Protein 6PNR (pdb70)

InterPro domains:
  IPR000322 Glycoside hydrolase family 31, TIM barrel domain [PF01055] (257-558)
  IPR011013 Galactose mutarotase-like domain superfamily [SSF74650] (48-203)
  IPR013780 Glycosyl hydrolase, all-beta [G3DSA:2.60.40.1180] (602-649)
  IPR017853 Glycoside hydrolase superfamily [SSF51445] (221-569)
  IPR044112 Sulfoquinovosidase YihQ-like, TIM barrel domain [cd06594] (229-548)
  IPR048395 Glycosyl hydrolase family 31, C-terminal domain [PF21365] (569-652)
  IPR052990 Sulfoquinovosidase Glycosyl Hydrolase [PTHR46959] (90-663)

CATH classification: 2.60.40.1180

Structure (mmCIF, N/CA/C/O backbone):
data_6PNR
#
_entry.id   6PNR
#
_cell.length_a   102.620
_cell.length_b   122.667
_cell.length_c   126.733
_cell.angle_alpha   90.000
_cell.angle_beta   90.000
_cell.angle_gamma   90.000
#
_symmetry.space_group_name_H-M   'P 21 21 21'
#
loop_
_entity.id
_entity.type
_entity.pdbx_description
1 polymer Alpha-glucosidase
2 non-polymer '[(3~{S},4~{R},5~{R})-4,5-bis(oxidanyl)piperidin-3-yl]methanesulfonic acid'
3 non-polymer 'SULFATE ION'
4 water water
#
loop_
_atom_site.group_PDB
_atom_site.id
_atom_site.type_symbol
_atom_site.label_atom_id
_atom_site.label_alt_id
_atom_site.label_comp_id
_atom_site.label_asym_id
_atom_site.label_entity_id
_atom_site.label_seq_id
_atom_site.pdbx_PDB_ins_code
_atom_site.Cartn_x
_atom_site.Cartn_y
_atom_site.Cartn_z
_atom_site.occupancy
_atom_site.B_iso_or_equiv
_atom_site.auth_seq_id
_atom_site.auth_comp_id
_atom_site.auth_asym_id
_atom_site.auth_atom_id
_atom_site.pdbx_PDB_model_num
ATOM 1 N N . MET A 1 1 ? 25.654 7.626 8.047 1.00 64.05 1 MET A N 1
ATOM 2 C CA . MET A 1 1 ? 24.399 7.625 7.307 1.00 62.19 1 MET A CA 1
ATOM 3 C C . MET A 1 1 ? 24.605 8.031 5.853 1.00 64.84 1 MET A C 1
ATOM 4 O O . MET A 1 1 ? 25.106 9.122 5.571 1.00 67.40 1 MET A O 1
ATOM 9 N N . GLN A 1 2 ? 24.199 7.158 4.933 1.00 62.99 2 GLN A N 1
ATOM 10 C CA . GLN A 1 2 ? 24.435 7.347 3.509 1.00 63.56 2 GLN A CA 1
ATOM 11 C C . GLN A 1 2 ? 23.134 7.669 2.783 1.00 57.94 2 GLN A C 1
ATOM 12 O O . GLN A 1 2 ? 22.077 7.107 3.092 1.00 53.94 2 GLN A O 1
ATOM 18 N N . ILE A 1 3 ? 23.227 8.581 1.819 1.00 58.55 3 ILE A N 1
ATOM 19 C CA . ILE A 1 3 ? 22.111 8.988 0.974 1.00 52.11 3 ILE A CA 1
ATOM 20 C C . ILE A 1 3 ? 22.237 8.289 -0.371 1.00 59.36 3 ILE A C 1
ATOM 21 O O . ILE A 1 3 ? 23.340 8.169 -0.922 1.00 61.96 3 ILE A O 1
ATOM 26 N N . LYS A 1 4 ? 21.113 7.809 -0.893 1.00 59.88 4 LYS A N 1
ATOM 27 C CA . LYS A 1 4 ? 20.978 7.452 -2.298 1.00 56.19 4 LYS A CA 1
ATOM 28 C C . LYS A 1 4 ? 19.865 8.306 -2.879 1.00 57.43 4 LYS A C 1
ATOM 29 O O . LYS A 1 4 ? 18.776 8.384 -2.303 1.00 54.61 4 LYS A O 1
ATOM 35 N N . VAL A 1 5 ? 20.139 8.965 -3.998 1.00 54.20 5 VAL A N 1
ATOM 36 C CA . VAL A 1 5 ? 19.144 9.853 -4.588 1.00 59.56 5 VAL A CA 1
ATOM 37 C C . VAL A 1 5 ? 19.367 9.931 -6.091 1.00 65.56 5 VAL A C 1
ATOM 38 O O . VAL A 1 5 ? 20.500 10.083 -6.557 1.00 69.21 5 VAL A O 1
ATOM 42 N N . ASN A 1 6 ? 18.276 9.798 -6.847 1.00 64.90 6 ASN A N 1
ATOM 43 C CA . ASN A 1 6 ? 18.265 10.120 -8.266 1.00 63.52 6 ASN A CA 1
ATOM 44 C C . ASN A 1 6 ? 17.116 11.091 -8.519 1.00 63.86 6 ASN A C 1
ATOM 45 O O . ASN A 1 6 ? 16.711 11.814 -7.603 1.00 64.83 6 ASN A O 1
ATOM 50 N N . ASP A 1 7 ? 16.575 11.117 -9.739 1.00 63.80 7 ASP A N 1
ATOM 51 C CA . ASP A 1 7 ? 15.525 12.077 -10.063 1.00 65.74 7 ASP A CA 1
ATOM 52 C C . ASP A 1 7 ? 14.151 11.659 -9.552 1.00 62.55 7 ASP A C 1
ATOM 53 O O . ASP A 1 7 ? 13.257 12.508 -9.446 1.00 55.30 7 ASP A O 1
ATOM 58 N N . ASN A 1 8 ? 13.961 10.380 -9.235 1.00 62.22 8 ASN A N 1
ATOM 59 C CA . ASN A 1 8 ? 12.641 9.851 -8.920 1.00 69.19 8 ASN A CA 1
ATOM 60 C C . ASN A 1 8 ? 12.595 9.144 -7.571 1.00 66.55 8 ASN A C 1
ATOM 61 O O . ASN A 1 8 ? 11.588 8.493 -7.263 1.00 68.05 8 ASN A O 1
ATOM 66 N N . GLU A 1 9 ? 13.648 9.247 -6.763 1.00 54.92 9 GLU A N 1
ATOM 67 C CA . GLU A 1 9 ? 13.709 8.475 -5.532 1.00 58.31 9 GLU A CA 1
ATOM 68 C C . GLU A 1 9 ? 14.808 8.986 -4.613 1.00 56.97 9 GLU A C 1
ATOM 69 O O . GLU A 1 9 ? 15.949 9.174 -5.042 1.00 57.38 9 GLU A O 1
ATOM 75 N N . PHE A 1 10 ? 14.465 9.221 -3.351 1.00 52.99 10 PHE A N 1
ATOM 76 C CA . PHE A 1 10 ? 15.412 9.589 -2.312 1.00 47.30 10 PHE A CA 1
ATOM 77 C C . PHE A 1 10 ? 15.441 8.486 -1.263 1.00 48.65 10 PHE A C 1
ATOM 78 O O . PHE A 1 10 ? 14.407 7.883 -0.959 1.00 49.18 10 PHE A O 1
ATOM 86 N N . GLN A 1 11 ? 16.626 8.215 -0.719 1.00 45.72 11 GLN A N 1
ATOM 87 C CA . GLN A 1 11 ? 16.783 7.174 0.286 1.00 45.62 11 GLN A CA 1
ATOM 88 C C . GLN A 1 11 ? 17.846 7.587 1.292 1.00 54.12 11 GLN A C 1
ATOM 89 O O . GLN A 1 11 ? 18.835 8.240 0.939 1.00 54.04 11 GLN A O 1
ATOM 95 N N . LEU A 1 12 ? 17.644 7.178 2.546 1.00 45.42 12 LEU A N 1
ATOM 96 C CA . LEU A 1 12 ? 18.618 7.398 3.606 1.00 42.23 12 LEU A CA 1
ATOM 97 C C . LEU A 1 12 ? 18.781 6.110 4.396 1.00 45.99 12 LEU A C 1
ATOM 98 O O . LEU A 1 12 ? 17.786 5.513 4.822 1.00 37.39 12 LEU A O 1
ATOM 103 N N . PHE A 1 13 ? 20.031 5.703 4.611 1.00 43.30 13 PHE A N 1
ATOM 104 C CA . PHE A 1 13 ? 20.355 4.468 5.310 1.00 49.74 13 PHE A CA 1
ATOM 105 C C . PHE A 1 13 ? 21.086 4.757 6.616 1.00 49.80 13 PHE A C 1
ATOM 106 O O . PHE A 1 13 ? 21.825 5.739 6.736 1.00 49.85 13 PHE A O 1
ATOM 114 N N . VAL A 1 14 ? 20.845 3.899 7.601 1.00 48.52 14 VAL A N 1
ATOM 115 C CA . VAL A 1 14 ? 21.644 3.815 8.814 1.00 47.98 14 VAL A CA 1
ATOM 116 C C . VAL A 1 14 ? 22.303 2.445 8.767 1.00 54.43 14 VAL A C 1
ATOM 117 O O . VAL A 1 14 ? 21.651 1.414 8.977 1.00 55.93 14 VAL A O 1
ATOM 121 N N . GLY A 1 15 ? 23.597 2.428 8.467 1.00 59.69 15 GLY A N 1
ATOM 122 C CA . GLY A 1 15 ? 24.264 1.187 8.145 1.00 61.59 15 GLY A CA 1
ATOM 123 C C . GLY A 1 15 ? 23.720 0.622 6.850 1.00 60.21 15 GLY A C 1
ATOM 124 O O . GLY A 1 15 ? 23.766 1.281 5.805 1.00 57.02 15 GLY A O 1
ATOM 125 N N . GLU A 1 16 ? 23.190 -0.598 6.909 1.00 57.26 16 GLU A N 1
ATOM 126 C CA . GLU A 1 16 ? 22.537 -1.215 5.764 1.00 68.14 16 GLU A CA 1
ATOM 127 C C . GLU A 1 16 ? 21.021 -1.276 5.933 1.00 62.81 16 GLU A C 1
ATOM 128 O O . GLU A 1 16 ? 20.348 -2.041 5.233 1.00 63.82 16 GLU A O 1
ATOM 134 N N . LYS A 1 17 ? 20.468 -0.479 6.844 1.00 59.73 17 LYS A N 1
ATOM 135 C CA . LYS A 1 17 ? 19.029 -0.416 7.073 1.00 57.98 17 LYS A CA 1
ATOM 136 C C . LYS A 1 17 ? 18.502 0.901 6.517 1.00 46.30 17 LYS A C 1
ATOM 137 O O . LYS A 1 17 ? 18.974 1.974 6.902 1.00 47.56 17 LYS A O 1
ATOM 143 N N . ARG A 1 18 ? 17.535 0.815 5.611 1.00 49.99 18 ARG A N 1
ATOM 144 C CA . ARG A 1 18 ? 16.918 2.000 5.029 1.00 50.24 18 ARG A CA 1
ATOM 145 C C . ARG A 1 18 ? 15.947 2.606 6.040 1.00 50.75 18 ARG A C 1
ATOM 146 O O . ARG A 1 18 ? 15.019 1.928 6.493 1.00 47.35 18 ARG A O 1
ATOM 154 N N . ILE A 1 19 ? 16.155 3.870 6.405 1.00 44.12 19 ILE A N 1
ATOM 155 C CA . ILE A 1 19 ? 15.250 4.536 7.337 1.00 41.40 19 ILE A CA 1
ATOM 156 C C . ILE A 1 19 ? 14.376 5.598 6.674 1.00 42.74 19 ILE A C 1
ATOM 157 O O . ILE A 1 19 ? 13.323 5.941 7.236 1.00 42.31 19 ILE A O 1
ATOM 162 N N . LEU A 1 20 ? 14.762 6.132 5.519 1.00 36.73 20 LEU A N 1
ATOM 163 C CA . LEU A 1 20 ? 13.936 7.093 4.800 1.00 35.44 20 LEU A CA 1
ATOM 164 C C . LEU A 1 20 ? 13.812 6.673 3.347 1.00 42.55 20 LEU A C 1
ATOM 165 O O . LEU A 1 20 ? 14.773 6.178 2.750 1.00 40.94 20 LEU A O 1
ATOM 170 N N . GLU A 1 21 ? 12.633 6.891 2.775 1.00 38.64 21 GLU A N 1
ATOM 171 C CA . GLU A 1 21 ? 12.434 6.644 1.355 1.00 44.03 21 GLU A CA 1
ATOM 172 C C . GLU A 1 21 ? 11.355 7.571 0.829 1.00 44.20 21 GLU A C 1
ATOM 173 O O . GLU A 1 21 ? 10.342 7.797 1.498 1.00 44.40 21 GLU A O 1
ATOM 179 N N . HIS A 1 22 ? 11.589 8.121 -0.359 1.00 38.95 22 HIS A N 1
ATOM 180 C CA . HIS A 1 22 ? 10.542 8.766 -1.136 1.00 43.25 22 HIS A CA 1
ATOM 181 C C . HIS A 1 22 ? 10.585 8.235 -2.557 1.00 50.72 22 HIS A C 1
ATOM 182 O O . HIS A 1 22 ? 11.562 8.459 -3.276 1.00 51.20 22 HIS A O 1
ATOM 189 N N . SER A 1 23 ? 9.527 7.539 -2.956 1.00 49.04 23 SER A N 1
ATOM 190 C CA . SER A 1 23 ? 9.280 7.194 -4.346 1.00 53.93 23 SER A CA 1
ATOM 191 C C . SER A 1 23 ? 7.810 7.455 -4.620 1.00 54.50 23 SER A C 1
ATOM 192 O O . SER A 1 23 ? 7.044 7.784 -3.710 1.00 51.04 23 SER A O 1
ATOM 195 N N . LYS A 1 24 ? 7.406 7.320 -5.886 1.00 57.99 24 LYS A N 1
ATOM 196 C CA . LYS A 1 24 ? 5.982 7.436 -6.174 1.00 56.54 24 LYS A CA 1
ATOM 197 C C . LYS A 1 24 ? 5.192 6.332 -5.482 1.00 53.83 24 LYS A C 1
ATOM 198 O O . LYS A 1 24 ? 4.055 6.561 -5.054 1.00 51.46 24 LYS A O 1
ATOM 204 N N . GLU A 1 25 ? 5.785 5.142 -5.332 1.00 56.07 25 GLU A N 1
ATOM 205 C CA . GLU A 1 25 ? 5.099 4.040 -4.661 1.00 60.18 25 GLU A CA 1
ATOM 206 C C . GLU A 1 25 ? 5.067 4.209 -3.146 1.00 59.97 25 GLU A C 1
ATOM 207 O O . GLU A 1 25 ? 4.097 3.789 -2.502 1.00 55.21 25 GLU A O 1
ATOM 213 N N . ARG A 1 26 ? 6.109 4.807 -2.562 1.00 50.14 26 ARG A N 1
ATOM 214 C CA . ARG A 1 26 ? 6.219 5.011 -1.116 1.00 50.32 26 ARG A CA 1
ATOM 215 C C . ARG A 1 26 ? 6.591 6.465 -0.854 1.00 46.60 26 ARG A C 1
ATOM 216 O O . ARG A 1 26 ? 7.770 6.787 -0.668 1.00 46.50 26 ARG A O 1
ATOM 224 N N . PRO A 1 27 ? 5.616 7.373 -0.846 1.00 43.06 27 PRO A N 1
ATOM 225 C CA . PRO A 1 27 ? 5.936 8.787 -0.618 1.00 40.35 27 PRO A CA 1
ATOM 226 C C . PRO A 1 27 ? 6.336 9.058 0.824 1.00 43.48 27 PRO A C 1
ATOM 227 O O . PRO A 1 27 ? 5.834 8.441 1.765 1.00 40.07 27 PRO A O 1
ATOM 231 N N . MET A 1 28 ? 7.253 10.013 0.981 1.00 41.76 28 MET A N 1
ATOM 232 C CA . MET A 1 28 ? 7.815 10.359 2.277 1.00 39.46 28 MET A CA 1
ATOM 233 C C . MET A 1 28 ? 7.025 11.444 2.994 1.00 34.14 28 MET A C 1
ATOM 234 O O . MET A 1 28 ? 7.061 11.501 4.227 1.00 42.97 28 MET A O 1
ATOM 239 N N . ILE A 1 29 ? 6.322 12.309 2.265 1.00 33.29 29 ILE A N 1
ATOM 240 C CA . ILE A 1 29 ? 5.639 13.460 2.848 1.00 32.30 29 ILE A CA 1
ATOM 241 C C . ILE A 1 29 ? 4.230 13.559 2.275 1.00 39.45 29 ILE A C 1
ATOM 242 O O . ILE A 1 29 ? 4.043 13.510 1.054 1.00 38.59 29 ILE A O 1
ATOM 247 N N . TYR A 1 30 ? 3.243 13.698 3.157 1.00 32.37 30 TYR A N 1
ATOM 248 C CA . TYR A 1 30 ? 1.921 14.179 2.796 1.00 31.86 30 TYR A CA 1
ATOM 249 C C . TYR A 1 30 ? 1.700 15.533 3.455 1.00 35.78 30 TYR A C 1
ATOM 250 O O . TYR A 1 30 ? 2.201 15.799 4.552 1.00 37.76 30 TYR A O 1
ATOM 259 N N . VAL A 1 31 ? 0.918 16.377 2.793 1.00 33.71 31 VAL A N 1
ATOM 260 C CA . VAL A 1 31 ? 0.558 17.684 3.316 1.00 32.56 31 VAL A CA 1
ATOM 261 C C . VAL A 1 31 ? -0.950 17.818 3.213 1.00 35.54 31 VAL A C 1
ATOM 262 O O . VAL A 1 31 ? -1.613 17.079 2.484 1.00 34.43 31 VAL A O 1
ATOM 266 N N . GLY A 1 32 ? -1.499 18.765 3.957 1.00 31.14 32 GLY A N 1
ATOM 267 C CA . GLY A 1 32 ? -2.922 18.968 3.862 1.00 30.95 32 GLY A CA 1
ATOM 268 C C . GLY A 1 32 ? -3.399 20.110 4.722 1.00 35.80 32 GLY A C 1
ATOM 269 O O . GLY A 1 32 ? -2.620 20.945 5.186 1.00 34.00 32 GLY A O 1
ATOM 270 N N . VAL A 1 33 ? -4.717 20.130 4.902 1.00 34.84 33 VAL A N 1
ATOM 271 C CA . VAL A 1 33 ? -5.429 21.201 5.579 1.00 34.13 33 VAL A CA 1
ATOM 272 C C . VAL A 1 33 ? -6.358 20.570 6.606 1.00 31.78 33 VAL A C 1
ATOM 273 O O . VAL A 1 33 ? -7.132 19.667 6.271 1.00 35.43 33 VAL A O 1
ATOM 277 N N . GLY A 1 34 ? -6.271 21.036 7.852 1.00 34.25 34 GLY A N 1
ATOM 278 C CA . GLY A 1 34 ? -7.180 20.607 8.890 1.00 33.53 34 GLY A CA 1
ATOM 279 C C . GLY A 1 34 ? -7.727 21.799 9.655 1.00 40.21 34 GLY A C 1
ATOM 280 O O . GLY A 1 34 ? -7.214 22.917 9.564 1.00 35.10 34 GLY A O 1
ATOM 281 N N . GLN A 1 35 ? -8.801 21.537 10.405 1.00 34.59 35 GLN A N 1
ATOM 282 C CA . GLN A 1 35 ? -9.416 22.520 11.294 1.00 37.64 35 GLN A CA 1
ATOM 283 C C . GLN A 1 35 ? -9.645 21.850 12.642 1.00 37.17 35 GLN A C 1
ATOM 284 O O . GLN A 1 35 ? -10.545 21.012 12.782 1.00 37.47 35 GLN A O 1
ATOM 290 N N . GLU A 1 36 ? -8.836 22.213 13.630 1.00 34.35 36 GLU A N 1
ATOM 291 C CA . GLU A 1 36 ? -8.872 21.524 14.907 1.00 32.83 36 GLU A CA 1
ATOM 292 C C . GLU A 1 36 ? -10.018 22.038 15.770 1.00 35.06 36 GLU A C 1
ATOM 293 O O . GLU A 1 36 ? -10.550 23.129 15.563 1.00 35.11 36 GLU A O 1
ATOM 299 N N . ASP A 1 37 ? -10.404 21.219 16.744 1.00 34.49 37 ASP A N 1
ATOM 300 C CA . ASP A 1 37 ? -11.304 21.626 17.818 1.00 37.46 37 ASP A CA 1
ATOM 301 C C . ASP A 1 37 ? -10.647 21.210 19.130 1.00 37.04 37 ASP A C 1
ATOM 302 O O . ASP A 1 37 ? -10.478 20.013 19.392 1.00 35.10 37 ASP A O 1
ATOM 307 N N . VAL A 1 38 ? -10.258 22.195 19.932 1.00 35.99 38 VAL A N 1
ATOM 308 C CA . VAL A 1 38 ? -9.542 21.986 21.187 1.00 39.26 38 VAL A CA 1
ATOM 309 C C . VAL A 1 38 ? -10.490 22.381 22.311 1.00 45.40 38 VAL A C 1
ATOM 310 O O . VAL A 1 38 ? -10.779 23.569 22.499 1.00 48.41 38 VAL A O 1
ATOM 314 N N . ASP A 1 39 ? -10.985 21.387 23.049 1.00 41.10 39 ASP A N 1
ATOM 315 C CA . ASP A 1 39 ? -11.917 21.597 24.159 1.00 46.78 39 ASP A CA 1
ATOM 316 C C . ASP A 1 39 ? -11.147 21.483 25.476 1.00 43.24 39 ASP A C 1
ATOM 317 O O . ASP A 1 39 ? -10.748 20.384 25.870 1.00 43.92 39 ASP A O 1
ATOM 322 N N . MET A 1 40 ? -10.954 22.609 26.158 1.00 38.71 40 MET A N 1
ATOM 323 C CA . MET A 1 40 ? -10.152 22.670 27.374 1.00 38.50 40 MET A CA 1
ATOM 324 C C . MET A 1 40 ? -11.024 22.773 28.623 1.00 39.06 40 MET A C 1
ATOM 325 O O . MET A 1 40 ? -11.926 23.611 28.684 1.00 40.77 40 MET A O 1
ATOM 330 N N . TYR A 1 41 ? -10.724 21.956 29.638 1.00 32.33 41 TYR A N 1
ATOM 331 C CA . TYR A 1 41 ? -11.433 22.070 30.920 1.00 29.15 41 TYR A CA 1
ATOM 332 C C . TYR A 1 41 ? -10.442 21.755 32.036 1.00 28.82 41 TYR A C 1
ATOM 333 O O . TYR A 1 41 ? -10.083 20.592 32.232 1.00 28.49 41 TYR A O 1
ATOM 342 N N . ARG A 1 42 ? -10.005 22.795 32.741 1.00 27.15 42 ARG A N 1
ATOM 343 C CA . ARG A 1 42 ? -9.125 22.679 33.902 1.00 28.22 42 ARG A CA 1
ATOM 344 C C . ARG A 1 42 ? -7.880 21.844 33.603 1.00 29.88 42 ARG A C 1
ATOM 345 O O . ARG A 1 42 ? -7.515 20.932 34.351 1.00 30.13 42 ARG A O 1
ATOM 353 N N . GLY A 1 43 ? -7.202 22.189 32.512 1.00 30.26 43 GLY A N 1
ATOM 354 C CA . GLY A 1 43 ? -5.951 21.548 32.164 1.00 28.74 43 GLY A CA 1
ATOM 355 C C . GLY A 1 43 ? -6.094 20.257 31.394 1.00 25.07 43 GLY A C 1
ATOM 356 O O . GLY A 1 43 ? -5.076 19.673 31.005 1.00 25.12 43 GLY A O 1
ATOM 357 N N . ASN A 1 44 ? -7.318 19.787 31.177 1.00 23.04 44 ASN A N 1
ATOM 358 C CA . ASN A 1 44 ? -7.596 18.642 30.314 1.00 30.66 44 ASN A CA 1
ATOM 359 C C . ASN A 1 44 ? -8.034 19.156 28.948 1.00 28.89 44 ASN A C 1
ATOM 360 O O . ASN A 1 44 ? -8.771 20.142 28.860 1.00 29.76 44 ASN A O 1
ATOM 365 N N . PHE A 1 45 ? -7.580 18.494 27.884 1.00 27.48 45 PHE A N 1
ATOM 366 C CA . PHE A 1 45 ? -7.796 18.969 26.513 1.00 30.88 45 PHE A CA 1
ATOM 367 C C . PHE A 1 45 ? -8.367 17.832 25.672 1.00 38.33 45 PHE A C 1
ATOM 368 O O . PHE A 1 45 ? -7.664 16.861 25.375 1.00 37.93 45 PHE A O 1
ATOM 376 N N . LYS A 1 46 ? -9.628 17.959 25.276 1.00 32.61 46 LYS A N 1
ATOM 377 C CA . LYS A 1 46 ? -10.220 17.080 24.276 1.00 41.30 46 LYS A CA 1
ATOM 378 C C . LYS A 1 46 ? -9.981 17.715 22.912 1.00 35.36 46 LYS A C 1
ATOM 379 O O . LYS A 1 46 ? -10.538 18.776 22.608 1.00 33.33 46 LYS A O 1
ATOM 385 N N . ILE A 1 47 ? -9.132 17.085 22.108 1.00 31.40 47 ILE A N 1
ATOM 386 C CA . ILE A 1 47 ? -8.696 17.625 20.828 1.00 34.97 47 ILE A CA 1
ATOM 387 C C . ILE A 1 47 ? -9.185 16.708 19.712 1.00 38.34 47 ILE A C 1
ATOM 388 O O . ILE A 1 47 ? -8.923 15.499 19.729 1.00 42.01 47 ILE A O 1
ATOM 393 N N . THR A 1 48 ? -9.899 17.282 18.750 1.00 32.84 48 THR A N 1
ATOM 394 C CA . THR A 1 48 ? -10.261 16.593 17.522 1.00 36.08 48 THR A CA 1
ATOM 395 C C . THR A 1 48 ? -9.849 17.460 16.340 1.00 37.08 48 THR A C 1
ATOM 396 O O . THR A 1 48 ? -9.618 18.662 16.479 1.00 37.26 48 THR A O 1
ATOM 400 N N . ASP A 1 49 ? -9.771 16.837 15.166 1.00 34.94 49 ASP A N 1
ATOM 401 C CA . ASP A 1 49 ? -9.359 17.516 13.949 1.00 34.70 49 ASP A CA 1
ATOM 402 C C . ASP A 1 49 ? -10.327 17.157 12.830 1.00 33.25 49 ASP A C 1
ATOM 403 O O . ASP A 1 49 ? -10.819 16.027 12.760 1.00 36.93 49 ASP A O 1
ATOM 408 N N . TYR A 1 50 ? -10.595 18.121 11.956 1.00 31.47 50 TYR A N 1
ATOM 409 C CA . TYR A 1 50 ? -11.388 17.901 10.749 1.00 37.06 50 TYR A CA 1
ATOM 410 C C . TYR A 1 50 ? -10.470 18.133 9.551 1.00 33.23 50 TYR A C 1
ATOM 411 O O . TYR A 1 50 ? -10.167 19.279 9.213 1.00 33.85 50 TYR A O 1
ATOM 420 N N . VAL A 1 51 ? -10.017 17.050 8.926 1.00 36.30 51 VAL A N 1
ATOM 421 C CA . VAL A 1 51 ? -9.093 17.127 7.801 1.00 32.99 51 VAL A CA 1
ATOM 422 C C . VAL A 1 51 ? -9.911 17.227 6.520 1.00 33.41 51 VAL A C 1
ATOM 423 O O . VAL A 1 51 ? -10.702 16.331 6.210 1.00 34.78 51 VAL A O 1
ATOM 427 N N . THR A 1 52 ? -9.741 18.329 5.787 1.00 31.71 52 THR A N 1
ATOM 428 C CA . THR A 1 52 ? -10.383 18.489 4.489 1.00 34.97 52 THR A CA 1
ATOM 429 C C . THR A 1 52 ? -9.462 18.155 3.320 1.00 39.16 52 THR A C 1
ATOM 430 O O . THR A 1 52 ? -9.961 17.834 2.235 1.00 38.36 52 THR A O 1
ATOM 434 N N . GLU A 1 53 ? -8.141 18.214 3.500 1.00 34.85 53 GLU A N 1
ATOM 435 C CA . GLU A 1 53 ? -7.216 17.835 2.440 1.00 34.19 53 GLU A CA 1
ATOM 436 C C . GLU A 1 53 ? -6.044 17.057 3.015 1.00 35.44 53 GLU A C 1
ATOM 437 O O . GLU A 1 53 ? -5.525 17.395 4.084 1.00 36.04 53 GLU A O 1
ATOM 443 N N . ARG A 1 54 ? -5.643 16.001 2.309 1.00 33.59 54 ARG A N 1
ATOM 444 C CA . ARG A 1 54 ? -4.393 15.300 2.579 1.00 33.22 54 ARG A CA 1
ATOM 445 C C . ARG A 1 54 ? -3.963 14.614 1.293 1.00 37.55 54 ARG A C 1
ATOM 446 O O . ARG A 1 54 ? -4.759 13.883 0.698 1.00 39.63 54 ARG A O 1
ATOM 454 N N . PHE A 1 55 ? -2.717 14.828 0.869 1.00 35.17 55 PHE A N 1
ATOM 455 C CA . PHE A 1 55 ? -2.282 14.199 -0.372 1.00 35.52 55 PHE A CA 1
ATOM 456 C C . PHE A 1 55 ? -0.774 14.045 -0.362 1.00 40.82 55 PHE A C 1
ATOM 457 O O . PHE A 1 55 ? -0.068 14.878 0.224 1.00 36.69 55 PHE A O 1
ATOM 465 N N . PRO A 1 56 ? -0.251 12.988 -0.977 1.00 40.95 56 PRO A N 1
ATOM 466 C CA . PRO A 1 56 ? 1.201 12.824 -1.049 1.00 39.43 56 PRO A CA 1
ATOM 467 C C . PRO A 1 56 ? 1.816 13.809 -2.027 1.00 38.47 56 PRO A C 1
ATOM 468 O O . PRO A 1 56 ? 1.177 14.264 -2.977 1.00 43.14 56 PRO A O 1
ATOM 472 N N . LEU A 1 57 ? 3.070 14.149 -1.772 1.00 38.66 57 LEU A N 1
ATOM 473 C CA . LEU A 1 57 ? 3.796 15.080 -2.616 1.00 40.89 57 LEU A CA 1
ATOM 474 C C . LEU A 1 57 ? 4.544 14.327 -3.708 1.00 43.38 57 LEU A C 1
ATOM 475 O O . LEU A 1 57 ? 5.000 13.197 -3.506 1.00 40.66 57 LEU A O 1
ATOM 480 N N . LYS A 1 58 ? 4.673 14.970 -4.869 1.00 46.11 58 LYS A N 1
ATOM 481 C CA . LYS A 1 58 ? 5.470 14.455 -5.977 1.00 42.22 58 LYS A CA 1
ATOM 482 C C . LYS A 1 58 ? 6.843 15.111 -5.954 1.00 43.80 58 LYS A C 1
ATOM 483 O O . LYS A 1 58 ? 6.940 16.336 -5.834 1.00 42.30 58 LYS A O 1
ATOM 489 N N . LEU A 1 59 ? 7.896 14.294 -6.058 1.00 40.17 59 LEU A N 1
ATOM 490 C CA . LEU A 1 59 ? 9.272 14.789 -6.150 1.00 44.66 59 LEU A CA 1
ATOM 491 C C . LEU A 1 59 ? 9.539 15.238 -7.583 1.00 51.69 59 LEU A C 1
ATOM 492 O O . LEU A 1 59 ? 9.620 14.407 -8.493 1.00 47.24 59 LEU A O 1
ATOM 497 N N . THR A 1 60 ? 9.685 16.550 -7.788 1.00 48.74 60 THR A N 1
ATOM 498 C CA . THR A 1 60 ? 9.796 17.108 -9.129 1.00 54.36 60 THR A CA 1
ATOM 499 C C . THR A 1 60 ? 11.170 17.674 -9.469 1.00 52.38 60 THR A C 1
ATOM 500 O O . THR A 1 60 ? 11.404 18.008 -10.632 1.00 53.89 60 THR A O 1
ATOM 504 N N . ASP A 1 61 ? 12.075 17.807 -8.504 1.00 53.63 61 ASP A N 1
ATOM 505 C CA . ASP A 1 61 ? 13.418 18.280 -8.811 1.00 54.13 61 ASP A CA 1
ATOM 506 C C . ASP A 1 61 ? 14.363 17.856 -7.698 1.00 54.23 61 ASP A C 1
ATOM 507 O O . ASP A 1 61 ? 13.995 17.861 -6.519 1.00 46.24 61 ASP A O 1
ATOM 512 N N . VAL A 1 62 ? 15.574 17.481 -8.088 1.00 48.80 62 VAL A N 1
ATOM 513 C CA . VAL A 1 62 ? 16.638 17.118 -7.163 1.00 54.38 62 VAL A CA 1
ATOM 514 C C . VAL A 1 62 ? 17.881 17.904 -7.551 1.00 58.22 62 VAL A C 1
ATOM 515 O O . VAL A 1 62 ? 18.268 17.918 -8.723 1.00 55.80 62 VAL A O 1
ATOM 519 N N . ILE A 1 63 ? 18.501 18.562 -6.574 1.00 58.58 63 ILE A N 1
ATOM 520 C CA . ILE A 1 63 ? 19.737 19.310 -6.781 1.00 53.64 63 ILE A CA 1
ATOM 521 C C . ILE A 1 63 ? 20.749 18.848 -5.745 1.00 58.26 63 ILE A C 1
ATOM 522 O O . ILE A 1 63 ? 20.536 19.031 -4.539 1.00 51.33 63 ILE A O 1
ATOM 527 N N . GLN A 1 64 ? 21.845 18.256 -6.208 1.00 56.37 64 GLN A N 1
ATOM 528 C CA . GLN A 1 64 ? 22.939 17.851 -5.338 1.00 57.49 64 GLN A CA 1
ATOM 529 C C . GLN A 1 64 ? 24.076 18.859 -5.443 1.00 65.13 64 GLN A C 1
ATOM 530 O O . GLN A 1 64 ? 24.620 19.071 -6.532 1.00 60.47 64 GLN A O 1
ATOM 536 N N . THR A 1 65 ? 24.432 19.476 -4.320 1.00 59.33 65 THR A N 1
ATOM 537 C CA . THR A 1 65 ? 25.699 20.175 -4.189 1.00 66.48 65 THR A CA 1
ATOM 538 C C . THR A 1 65 ? 26.625 19.332 -3.314 1.00 65.30 65 THR A C 1
ATOM 539 O O . THR A 1 65 ? 26.311 18.187 -2.969 1.00 66.05 65 THR A O 1
ATOM 543 N N . ALA A 1 66 ? 27.776 19.901 -2.954 1.00 65.73 66 ALA A N 1
ATOM 544 C CA . ALA A 1 66 ? 28.790 19.119 -2.255 1.00 73.52 66 ALA A CA 1
ATOM 545 C C . ALA A 1 66 ? 28.284 18.629 -0.904 1.00 69.10 66 ALA A C 1
ATOM 546 O O . ALA A 1 66 ? 28.486 17.464 -0.542 1.00 67.05 66 ALA A O 1
ATOM 548 N N . ASP A 1 67 ? 27.611 19.499 -0.150 1.00 69.75 67 ASP A N 1
ATOM 549 C CA . ASP A 1 67 ? 27.176 19.171 1.200 1.00 71.15 67 ASP A CA 1
ATOM 550 C C . ASP A 1 67 ? 25.682 18.916 1.329 1.00 64.90 67 ASP A C 1
ATOM 551 O O . ASP A 1 67 ? 25.269 18.252 2.285 1.00 64.92 67 ASP A O 1
ATOM 556 N N . THR A 1 68 ? 24.867 19.414 0.404 1.00 63.28 68 THR A N 1
ATOM 557 C CA . THR A 1 68 ? 23.424 19.421 0.567 1.00 54.77 68 THR A CA 1
ATOM 558 C C . THR A 1 68 ? 22.742 18.724 -0.603 1.00 56.90 68 THR A C 1
ATOM 559 O O . THR A 1 68 ? 23.271 18.673 -1.717 1.00 57.30 68 THR A O 1
ATOM 563 N N . VAL A 1 69 ? 21.563 18.173 -0.326 1.00 51.02 69 VAL A N 1
ATOM 564 C CA . VAL A 1 69 ? 20.660 17.635 -1.337 1.00 44.31 69 VAL A CA 1
ATOM 565 C C . VAL A 1 69 ? 19.347 18.383 -1.196 1.00 45.87 69 VAL A C 1
ATOM 566 O O . VAL A 1 69 ? 18.765 18.416 -0.104 1.00 43.61 69 VAL A O 1
ATOM 570 N N . ARG A 1 70 ? 18.888 18.996 -2.281 1.00 38.68 70 ARG A N 1
ATOM 571 C CA . ARG A 1 70 ? 17.652 19.763 -2.272 1.00 43.41 70 ARG A CA 1
ATOM 572 C C . ARG A 1 70 ? 16.572 18.989 -3.024 1.00 51.22 70 ARG A C 1
ATOM 573 O O . ARG A 1 70 ? 16.728 18.695 -4.215 1.00 46.59 70 ARG A O 1
ATOM 581 N N . LEU A 1 71 ? 15.484 18.653 -2.324 1.00 38.19 71 LEU A N 1
ATOM 582 C CA . LEU A 1 71 ? 14.324 17.994 -2.911 1.00 44.40 71 LEU A CA 1
ATOM 583 C C . LEU A 1 71 ? 13.194 19.011 -3.023 1.00 45.07 71 LEU A C 1
ATOM 584 O O . LEU A 1 71 ? 12.710 19.522 -2.005 1.00 39.01 71 LEU A O 1
ATOM 589 N N . CYS A 1 72 ? 12.785 19.312 -4.254 1.00 42.13 72 CYS A N 1
ATOM 590 C CA . CYS A 1 72 ? 11.636 20.171 -4.516 1.00 41.74 72 CYS A CA 1
ATOM 591 C C . CYS A 1 72 ? 10.402 19.308 -4.744 1.00 49.85 72 CYS A C 1
ATOM 592 O O . CYS A 1 72 ? 10.450 18.340 -5.514 1.00 49.74 72 CYS A O 1
ATOM 595 N N . PHE A 1 73 ? 9.307 19.652 -4.064 1.00 44.07 73 PHE A N 1
ATOM 596 C CA . PHE A 1 73 ? 8.041 18.920 -4.132 1.00 44.80 73 PHE A CA 1
ATOM 597 C C . PHE A 1 73 ? 6.999 19.885 -4.662 1.00 45.10 73 PHE A C 1
ATOM 598 O O . PHE A 1 73 ? 6.279 20.519 -3.885 1.00 45.21 73 PHE A O 1
ATOM 606 N N . GLU A 1 74 ? 6.921 19.988 -5.989 1.00 45.65 74 GLU A N 1
ATOM 607 C CA . GLU A 1 74 ? 5.972 20.868 -6.658 1.00 51.08 74 GLU A CA 1
ATOM 608 C C . GLU A 1 74 ? 6.071 22.284 -6.109 1.00 49.95 74 GLU A C 1
ATOM 609 O O . GLU A 1 74 ? 7.174 22.794 -5.884 1.00 47.91 74 GLU A O 1
ATOM 615 N N . SER A 1 75 ? 4.929 22.934 -5.898 1.00 48.28 75 SER A N 1
ATOM 616 C CA . SER A 1 75 ? 4.894 24.248 -5.271 1.00 52.89 75 SER A CA 1
ATOM 617 C C . SER A 1 75 ? 4.480 24.175 -3.804 1.00 47.52 75 SER A C 1
ATOM 618 O O . SER A 1 75 ? 3.806 25.082 -3.305 1.00 44.32 75 SER A O 1
ATOM 621 N N . TYR A 1 76 ? 4.881 23.115 -3.098 1.00 47.20 76 TYR A N 1
ATOM 622 C CA . TYR A 1 76 ? 4.459 22.904 -1.717 1.00 47.05 76 TYR A CA 1
ATOM 623 C C . TYR A 1 76 ? 5.612 22.990 -0.724 1.00 41.09 76 TYR A C 1
ATOM 624 O O . TYR A 1 76 ? 5.542 23.768 0.231 1.00 43.65 76 TYR A O 1
ATOM 633 N N . ILE A 1 77 ? 6.669 22.203 -0.923 1.00 36.86 77 ILE A N 1
ATOM 634 C CA . ILE A 1 77 ? 7.723 22.005 0.067 1.00 41.56 77 ILE A CA 1
ATOM 635 C C . ILE A 1 77 ? 9.070 21.929 -0.642 1.00 43.35 77 ILE A C 1
ATOM 636 O O . ILE A 1 77 ? 9.199 21.278 -1.685 1.00 41.54 77 ILE A O 1
ATOM 641 N N . ILE A 1 78 ? 10.082 22.570 -0.062 1.00 39.87 78 ILE A N 1
ATOM 642 C CA . ILE A 1 78 ? 11.475 22.333 -0.423 1.00 45.05 78 ILE A CA 1
ATOM 643 C C . ILE A 1 78 ? 12.188 21.785 0.805 1.00 43.70 78 ILE A C 1
ATOM 644 O O . ILE A 1 78 ? 12.124 22.391 1.880 1.00 41.37 78 ILE A O 1
ATOM 649 N N . ALA A 1 79 ? 12.862 20.643 0.648 1.00 40.54 79 ALA A N 1
ATOM 650 C CA . ALA A 1 79 ? 13.592 20.006 1.739 1.00 43.43 79 ALA A CA 1
ATOM 651 C C . ALA A 1 79 ? 15.081 20.018 1.432 1.00 47.55 79 ALA A C 1
ATOM 652 O O . ALA A 1 79 ? 15.501 19.522 0.381 1.00 47.79 79 ALA A O 1
ATOM 654 N N . LYS A 1 80 ? 15.869 20.574 2.357 1.00 42.38 80 LYS A N 1
ATOM 655 C CA . LYS A 1 80 ? 17.324 20.633 2.265 1.00 40.26 80 LYS A CA 1
ATOM 656 C C . LYS A 1 80 ? 17.921 19.619 3.234 1.00 44.96 80 LYS A C 1
ATOM 657 O O . LYS A 1 80 ? 17.779 19.763 4.454 1.00 40.20 80 LYS A O 1
ATOM 663 N N . ILE A 1 81 ? 18.597 18.612 2.693 1.00 38.83 81 ILE A N 1
ATOM 664 C CA . ILE A 1 81 ? 19.116 17.486 3.457 1.00 39.49 81 ILE A CA 1
ATOM 665 C C . ILE A 1 81 ? 20.635 17.590 3.509 1.00 46.03 81 ILE A C 1
ATOM 666 O O . ILE A 1 81 ? 21.292 17.679 2.466 1.00 42.90 81 ILE A O 1
ATOM 671 N N . LYS A 1 82 ? 21.193 17.579 4.718 1.00 41.78 82 LYS A N 1
ATOM 672 C CA . LYS A 1 82 ? 22.635 17.678 4.925 1.00 44.01 82 LYS A CA 1
ATOM 673 C C . LYS A 1 82 ? 23.074 16.597 5.899 1.00 47.99 82 LYS A C 1
ATOM 674 O O . LYS A 1 82 ? 22.536 16.513 7.006 1.00 49.40 82 LYS A O 1
ATOM 680 N N . CYS A 1 83 ? 24.050 15.779 5.506 1.00 50.56 83 CYS A N 1
ATOM 681 C CA . CYS A 1 83 ? 24.404 14.608 6.299 1.00 49.69 83 CYS A CA 1
ATOM 682 C C . CYS A 1 83 ? 25.886 14.582 6.648 1.00 59.18 83 CYS A C 1
ATOM 683 O O . CYS A 1 83 ? 26.717 15.229 6.008 1.00 62.52 83 CYS A O 1
ATOM 686 N N . ASP A 1 84 ? 26.182 13.826 7.709 1.00 59.93 84 ASP A N 1
ATOM 687 C CA . ASP A 1 84 ? 27.525 13.510 8.186 1.00 64.04 84 ASP A CA 1
ATOM 688 C C . ASP A 1 84 ? 27.630 12.005 8.382 1.00 70.12 84 ASP A C 1
ATOM 689 O O . ASP A 1 84 ? 26.739 11.253 7.966 1.00 69.69 84 ASP A O 1
ATOM 694 N N . GLU A 1 85 ? 28.700 11.554 9.040 1.00 70.12 85 GLU A N 1
ATOM 695 C CA . GLU A 1 85 ? 28.785 10.147 9.410 1.00 73.25 85 GLU A CA 1
ATOM 696 C C . GLU A 1 85 ? 27.769 9.783 10.486 1.00 70.37 85 GLU A C 1
ATOM 697 O O . GLU A 1 85 ? 27.402 8.607 10.600 1.00 70.94 85 GLU A O 1
ATOM 703 N N . ASN A 1 86 ? 27.303 10.757 11.275 1.00 55.66 86 ASN A N 1
ATOM 704 C CA . ASN A 1 86 ? 26.354 10.467 12.342 1.00 53.96 86 ASN A CA 1
ATOM 705 C C . ASN A 1 86 ? 25.140 11.382 12.389 1.00 46.63 86 ASN A C 1
ATOM 706 O O . ASN A 1 86 ? 24.219 11.089 13.161 1.00 42.78 86 ASN A O 1
ATOM 711 N N . LEU A 1 87 ? 25.092 12.460 11.604 1.00 39.81 87 LEU A N 1
ATOM 712 C CA . LEU A 1 87 ? 24.038 13.460 11.736 1.00 43.88 87 LEU A CA 1
ATOM 713 C C . LEU A 1 87 ? 23.447 13.802 10.380 1.00 48.30 87 LEU A C 1
ATOM 714 O O . LEU A 1 87 ? 24.187 14.076 9.434 1.00 45.16 87 LEU A O 1
ATOM 719 N N . CYS A 1 88 ? 22.118 13.813 10.294 1.00 39.67 88 CYS A N 1
ATOM 720 C CA . CYS A 1 88 ? 21.413 14.312 9.120 1.00 39.29 88 CYS A CA 1
ATOM 721 C C . CYS A 1 88 ? 20.351 15.302 9.564 1.00 44.50 88 CYS A C 1
ATOM 722 O O . CYS A 1 88 ? 19.585 15.023 10.494 1.00 37.76 88 CYS A O 1
ATOM 725 N N . THR A 1 89 ? 20.308 16.453 8.909 1.00 38.95 89 THR A N 1
ATOM 726 C CA . THR A 1 89 ? 19.257 17.429 9.135 1.00 36.30 89 THR A CA 1
ATOM 727 C C . THR A 1 89 ? 18.477 17.621 7.841 1.00 41.32 89 THR A C 1
ATOM 728 O O . THR A 1 89 ? 19.053 17.626 6.748 1.00 39.60 89 THR A O 1
ATOM 732 N N . ILE A 1 90 ? 17.163 17.743 7.971 1.00 33.34 90 ILE A N 1
ATOM 733 C CA . ILE A 1 90 ? 16.282 18.057 6.858 1.00 33.25 90 ILE A CA 1
ATOM 734 C C . ILE A 1 90 ? 15.578 19.356 7.210 1.00 39.60 90 ILE A C 1
ATOM 735 O O . ILE A 1 90 ? 14.756 19.386 8.130 1.00 36.12 90 ILE A O 1
ATOM 740 N N . ASP A 1 91 ? 15.901 20.430 6.494 1.00 34.16 91 ASP A N 1
ATOM 741 C CA . ASP A 1 91 ? 15.257 21.719 6.684 1.00 36.02 91 ASP A CA 1
ATOM 742 C C . ASP A 1 91 ? 14.142 21.857 5.657 1.00 42.73 91 ASP A C 1
ATOM 743 O O . ASP A 1 91 ? 14.352 21.573 4.473 1.00 42.83 91 ASP A O 1
ATOM 748 N N . PHE A 1 92 ? 12.956 22.263 6.113 1.00 37.25 92 PHE A N 1
ATOM 749 C CA . PHE A 1 92 ? 11.764 22.343 5.276 1.00 35.61 92 PHE A CA 1
ATOM 750 C C . PHE A 1 92 ? 11.388 23.794 5.041 1.00 43.40 92 PHE A C 1
ATOM 751 O O . PHE A 1 92 ? 11.237 24.565 5.995 1.00 41.03 92 PHE A O 1
ATOM 759 N N . GLU A 1 93 ? 11.226 24.159 3.774 1.00 40.73 93 GLU A N 1
ATOM 760 C CA . GLU A 1 93 ? 10.689 25.456 3.395 1.00 45.55 93 GLU A CA 1
ATOM 761 C C . GLU A 1 93 ? 9.280 25.270 2.847 1.00 40.25 93 GLU A C 1
ATOM 762 O O . GLU A 1 93 ? 9.062 24.453 1.945 1.00 43.03 93 GLU A O 1
ATOM 768 N N . GLN A 1 94 ? 8.335 26.028 3.387 1.00 38.49 94 GLN A N 1
ATOM 769 C CA . GLN A 1 94 ? 6.937 25.938 2.984 1.00 38.46 94 GLN A CA 1
ATOM 770 C C . GLN A 1 94 ? 6.657 26.935 1.864 1.00 44.11 94 GLN A C 1
ATOM 771 O O . GLN A 1 94 ? 6.767 28.150 2.065 1.00 41.18 94 GLN A O 1
ATOM 777 N N . LYS A 1 95 ? 6.272 26.418 0.693 1.00 49.15 95 LYS A N 1
ATOM 778 C CA . LYS A 1 95 ? 5.990 27.222 -0.492 1.00 49.09 95 LYS A CA 1
ATOM 779 C C . LYS A 1 95 ? 4.502 27.444 -0.738 1.00 50.79 95 LYS A C 1
ATOM 780 O O . LYS A 1 95 ? 4.148 28.199 -1.650 1.00 50.95 95 LYS A O 1
ATOM 786 N N . ASP A 1 96 ? 3.625 26.797 0.027 1.00 44.84 96 ASP A N 1
ATOM 787 C CA . ASP A 1 96 ? 2.180 26.987 -0.091 1.00 45.64 96 ASP A CA 1
ATOM 788 C C . ASP A 1 96 ? 1.643 27.281 1.303 1.00 49.56 96 ASP A C 1
ATOM 789 O O . ASP A 1 96 ? 1.686 26.414 2.179 1.00 45.08 96 ASP A O 1
ATOM 794 N N . ASP A 1 97 ? 1.124 28.496 1.504 1.00 47.26 97 ASP A N 1
ATOM 795 C CA . ASP A 1 97 ? 0.734 28.934 2.841 1.00 51.42 97 ASP A CA 1
ATOM 796 C C . ASP A 1 97 ? -0.524 28.238 3.356 1.00 52.83 97 ASP A C 1
ATOM 797 O O . ASP A 1 97 ? -0.792 28.293 4.564 1.00 45.48 97 ASP A O 1
ATOM 802 N N . ARG A 1 98 ? -1.301 27.602 2.473 1.00 44.51 98 ARG A N 1
ATOM 803 C CA . ARG A 1 98 ? -2.530 26.932 2.881 1.00 46.38 98 ARG A CA 1
ATOM 804 C C . ARG A 1 98 ? -2.276 25.714 3.753 1.00 42.52 98 ARG A C 1
ATOM 805 O O . ARG A 1 98 ? -3.172 25.304 4.499 1.00 41.83 98 ARG A O 1
ATOM 813 N N . ILE A 1 99 ? -1.096 25.109 3.642 1.00 37.57 99 ILE A N 1
ATOM 814 C CA . ILE A 1 99 ? -0.809 23.870 4.343 1.00 37.27 99 ILE A CA 1
ATOM 815 C C . ILE A 1 99 ? -0.709 24.149 5.833 1.00 43.68 99 ILE A C 1
ATOM 816 O O . ILE A 1 99 ? 0.037 25.041 6.260 1.00 41.99 99 ILE A O 1
ATOM 821 N N . ASN A 1 100 ? -1.476 23.400 6.635 1.00 38.18 100 ASN A N 1
ATOM 822 C CA . ASN A 1 100 ? -1.271 23.402 8.079 1.00 36.26 100 ASN A CA 1
ATOM 823 C C . ASN A 1 100 ? -1.217 21.992 8.661 1.00 34.83 100 ASN A C 1
ATOM 824 O O . ASN A 1 100 ? -1.282 21.840 9.884 1.00 32.95 100 ASN A O 1
ATOM 829 N N . ARG A 1 101 ? -1.072 20.965 7.821 1.00 31.11 101 ARG A N 1
ATOM 830 C CA . ARG A 1 101 ? -0.915 19.589 8.275 1.00 30.43 101 ARG A CA 1
ATOM 831 C C . ARG A 1 101 ? 0.208 18.948 7.482 1.00 35.33 101 ARG A C 1
ATOM 832 O O . ARG A 1 101 ? 0.244 19.050 6.249 1.00 33.96 101 ARG A O 1
ATOM 840 N N . PHE A 1 102 ? 1.097 18.260 8.194 1.00 31.37 102 PHE A N 1
ATOM 841 C CA . PHE A 1 102 ? 2.337 17.733 7.641 1.00 29.40 102 PHE A CA 1
ATOM 842 C C . PHE A 1 102 ? 2.525 16.322 8.184 1.00 33.30 102 PHE A C 1
ATOM 843 O O . PHE A 1 102 ? 2.599 16.130 9.401 1.00 33.89 102 PHE A O 1
ATOM 851 N N . TRP A 1 103 ? 2.570 15.334 7.299 1.00 28.20 103 TRP A N 1
ATOM 852 C CA . TRP A 1 103 ? 2.801 13.949 7.686 1.00 30.51 103 TRP A CA 1
ATOM 853 C C . TRP A 1 103 ? 4.126 13.484 7.093 1.00 34.03 103 TRP A C 1
ATOM 854 O O . TRP A 1 103 ? 4.296 13.481 5.868 1.00 38.57 103 TRP A O 1
ATOM 865 N N . PHE A 1 104 ? 5.054 13.090 7.959 1.00 31.14 104 PHE A N 1
ATOM 866 C CA . PHE A 1 104 ? 6.384 12.646 7.564 1.00 32.94 104 PHE A CA 1
ATOM 867 C C . PHE A 1 104 ? 6.503 11.162 7.871 1.00 35.98 104 PHE A C 1
ATOM 868 O O . PHE A 1 104 ? 6.242 10.735 9.005 1.00 31.96 104 PHE A O 1
ATOM 876 N N . ARG A 1 1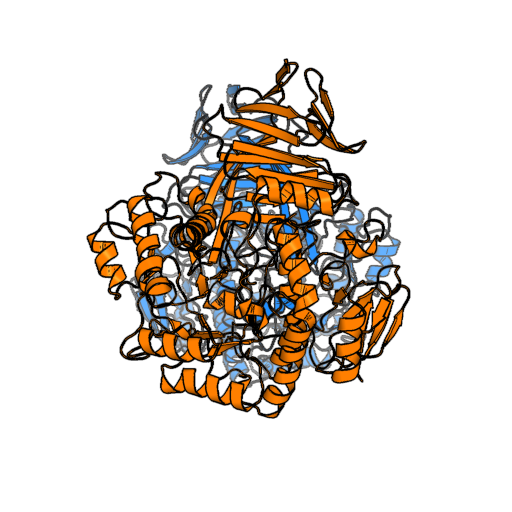05 ? 6.893 10.374 6.873 1.00 32.70 105 ARG A N 1
ATOM 877 C CA . ARG A 1 105 ? 7.010 8.937 7.060 1.00 31.17 105 ARG A CA 1
ATOM 878 C C . ARG A 1 105 ? 8.455 8.495 7.216 1.00 35.52 105 ARG A C 1
ATOM 879 O O . ARG A 1 105 ? 9.357 8.997 6.540 1.00 34.13 105 ARG A O 1
ATOM 887 N N . VAL A 1 106 ? 8.663 7.545 8.117 1.00 33.55 106 VAL A N 1
ATOM 888 C CA . VAL A 1 106 ? 9.959 6.931 8.354 1.00 35.14 106 VAL A CA 1
ATOM 889 C C . VAL A 1 106 ? 9.836 5.452 8.034 1.00 39.46 106 VAL A C 1
ATOM 890 O O . VAL A 1 106 ? 8.927 4.782 8.538 1.00 38.52 106 VAL A O 1
ATOM 894 N N . ALA A 1 107 ? 10.765 4.938 7.226 1.00 33.59 107 ALA A N 1
ATOM 895 C CA . ALA A 1 107 ? 10.752 3.526 6.873 1.00 31.97 107 ALA A CA 1
ATOM 896 C C . ALA A 1 107 ? 10.986 2.662 8.105 1.00 31.44 107 ALA A C 1
ATOM 897 O O . ALA A 1 107 ? 11.833 2.963 8.946 1.00 34.12 107 ALA A O 1
ATOM 899 N N . ALA A 1 108 ? 10.250 1.559 8.199 1.00 38.59 108 ALA A N 1
ATOM 900 C CA . ALA A 1 108 ? 10.347 0.695 9.366 1.00 35.55 108 ALA A CA 1
ATOM 901 C C . ALA A 1 108 ? 10.096 -0.744 8.948 1.00 37.12 108 ALA A C 1
ATOM 902 O O . ALA A 1 108 ? 9.653 -1.020 7.833 1.00 40.90 108 ALA A O 1
ATOM 904 N N . ASP A 1 109 ? 10.372 -1.668 9.859 1.00 39.75 109 ASP A N 1
ATOM 905 C CA . ASP A 1 109 ? 10.016 -3.061 9.650 1.00 43.03 109 ASP A CA 1
ATOM 906 C C . ASP A 1 109 ? 9.315 -3.587 10.896 1.00 46.77 109 ASP A C 1
ATOM 907 O O . ASP A 1 109 ? 9.312 -2.948 11.954 1.00 39.03 109 ASP A O 1
ATOM 912 N N . LYS A 1 110 ? 8.734 -4.783 10.762 1.00 43.77 110 LYS A N 1
ATOM 913 C CA . LYS A 1 110 ? 7.816 -5.286 11.778 1.00 45.70 110 LYS A CA 1
ATOM 914 C C . LYS A 1 110 ? 8.498 -5.484 13.128 1.00 43.25 110 LYS A C 1
ATOM 915 O O . LYS A 1 110 ? 7.868 -5.280 14.169 1.00 38.22 110 LYS A O 1
ATOM 921 N N . GLU A 1 111 ? 9.778 -5.855 13.142 1.00 43.60 111 GLU A N 1
ATOM 922 C CA . GLU A 1 111 ? 10.444 -6.184 14.396 1.00 44.34 111 GLU A CA 1
ATOM 923 C C . GLU A 1 111 ? 11.007 -4.966 15.125 1.00 39.46 111 GLU A C 1
ATOM 924 O O . GLU A 1 111 ? 11.470 -5.105 16.260 1.00 38.63 111 GLU A O 1
ATOM 930 N N . GLU A 1 112 ? 10.988 -3.793 14.507 1.00 36.17 112 GLU A N 1
ATOM 931 C CA . GLU A 1 112 ? 11.569 -2.600 15.102 1.00 35.97 112 GLU A CA 1
ATOM 932 C C . GLU A 1 112 ? 10.759 -2.132 16.314 1.00 33.67 112 GLU A C 1
ATOM 933 O O . GLU A 1 112 ? 9.532 -2.259 16.360 1.00 32.84 112 GLU A O 1
ATOM 939 N N . LYS A 1 113 ? 11.460 -1.574 17.300 1.00 31.13 113 LYS A N 1
ATOM 940 C CA . LYS A 1 113 ? 10.826 -0.982 18.468 1.00 31.03 113 LYS A CA 1
ATOM 941 C C . LYS A 1 113 ? 11.306 0.455 18.630 1.00 38.33 113 LYS A C 1
ATOM 942 O O . LYS A 1 113 ? 12.354 0.841 18.108 1.00 32.98 113 LYS A O 1
ATOM 948 N N . CYS A 1 114 ? 10.516 1.248 19.358 1.00 33.77 114 CYS A N 1
ATOM 949 C CA . CYS A 1 114 ? 10.712 2.690 19.455 1.00 30.15 114 CYS A CA 1
ATOM 950 C C . CYS A 1 114 ? 10.404 3.163 20.868 1.00 31.16 114 CYS A C 1
ATOM 951 O O . CYS A 1 114 ? 9.461 2.679 21.504 1.00 28.95 114 CYS A O 1
ATOM 954 N N . TYR A 1 115 ? 11.176 4.135 21.342 1.00 29.03 115 TYR A N 1
ATOM 955 C CA . TYR A 1 115 ? 11.070 4.571 22.724 1.00 29.33 115 TYR A CA 1
ATOM 956 C C . TYR A 1 115 ? 11.093 6.093 22.790 1.00 32.38 115 TYR A C 1
ATOM 957 O O . TYR A 1 115 ? 11.714 6.764 21.961 1.00 30.58 115 TYR A O 1
ATOM 966 N N . GLY A 1 116 ? 10.404 6.634 23.785 1.00 26.25 116 GLY A N 1
ATOM 967 C CA . GLY A 1 116 ? 10.463 8.068 23.974 1.00 28.49 116 GLY A CA 1
ATOM 968 C C . GLY A 1 116 ? 9.133 8.775 23.816 1.00 27.21 116 GLY A C 1
ATOM 969 O O . GLY A 1 116 ? 8.152 8.416 24.476 1.00 28.19 116 GLY A O 1
ATOM 970 N N . CYS A 1 117 ? 9.098 9.775 22.935 1.00 23.68 117 CYS A N 1
ATOM 971 C CA . CYS A 1 117 ? 7.986 10.724 22.844 1.00 25.98 117 CYS A CA 1
ATOM 972 C C . CYS A 1 117 ? 7.737 11.410 24.183 1.00 25.42 117 CYS A C 1
ATOM 973 O O . CYS A 1 117 ? 6.594 11.683 24.555 1.00 24.97 117 CYS A O 1
ATOM 976 N N . GLY A 1 118 ? 8.821 11.703 24.906 1.00 25.38 118 GLY A N 1
ATOM 977 C CA . GLY A 1 118 ? 8.715 12.380 26.188 1.00 23.77 118 GLY A CA 1
ATOM 978 C C . GLY A 1 118 ? 8.670 11.428 27.361 1.00 24.45 118 GLY A C 1
ATOM 979 O O . GLY A 1 118 ? 9.208 10.324 27.292 1.00 26.55 118 GLY A O 1
ATOM 980 N N . GLU A 1 119 ? 8.035 11.839 28.452 1.00 25.47 119 GLU A N 1
ATOM 981 C CA . GLU A 1 119 ? 7.820 10.963 29.595 1.00 27.42 119 GLU A CA 1
ATOM 982 C C . GLU A 1 119 ? 6.483 10.260 29.384 1.00 30.06 119 GLU A C 1
ATOM 983 O O . GLU A 1 119 ? 5.428 10.900 29.434 1.00 28.22 119 GLU A O 1
ATOM 989 N N . GLN A 1 120 ? 6.526 8.952 29.145 1.00 24.43 120 GLN A N 1
ATOM 990 C CA . GLN A 1 120 ? 5.340 8.149 28.884 1.00 26.23 120 GLN A CA 1
ATOM 991 C C . GLN A 1 120 ? 5.042 7.296 30.111 1.00 25.88 120 GLN A C 1
ATOM 992 O O . GLN A 1 120 ? 5.948 6.642 30.644 1.00 29.00 120 GLN A O 1
ATOM 998 N N . MET A 1 121 ? 3.780 7.325 30.570 1.00 25.71 121 MET A N 1
ATOM 999 C CA . MET A 1 121 ? 3.388 6.689 31.826 1.00 27.10 121 MET A CA 1
ATOM 1000 C C . MET A 1 121 ? 2.785 5.303 31.641 1.00 27.61 121 MET A C 1
ATOM 1001 O O . MET A 1 121 ? 2.751 4.526 32.602 1.00 27.21 121 MET A O 1
ATOM 1006 N N . SER A 1 122 ? 2.322 4.965 30.442 1.00 23.57 122 SER A N 1
ATOM 1007 C CA . SER A 1 122 ? 1.710 3.658 30.187 1.00 29.57 122 SER A CA 1
ATOM 1008 C C . SER A 1 122 ? 2.576 2.733 29.343 1.00 30.03 122 SER A C 1
ATOM 1009 O O . SER A 1 122 ? 2.695 1.546 29.664 1.00 29.69 122 SER A O 1
ATOM 1012 N N . TYR A 1 123 ? 3.180 3.224 28.261 1.00 23.08 123 TYR A N 1
ATOM 1013 C CA . TYR A 1 123 ? 3.929 2.354 27.359 1.00 27.90 123 TYR A CA 1
ATOM 1014 C C . TYR A 1 123 ? 5.289 2.963 27.072 1.00 29.96 123 TYR A C 1
ATOM 1015 O O . TYR A 1 123 ? 5.383 4.111 26.619 1.00 29.86 123 TYR A O 1
ATOM 1024 N N . PHE A 1 124 ? 6.334 2.186 27.355 1.00 26.28 124 PHE A N 1
ATOM 1025 C CA . PHE A 1 124 ? 7.706 2.577 27.060 1.00 27.69 124 PHE A CA 1
ATOM 1026 C C . PHE A 1 124 ? 8.018 2.318 25.588 1.00 29.82 124 PHE A C 1
ATOM 1027 O O . PHE A 1 124 ? 8.327 3.245 24.835 1.00 27.62 124 PHE A O 1
ATOM 1035 N N . ASN A 1 125 ? 7.900 1.066 25.149 1.00 29.48 125 ASN A N 1
ATOM 1036 C CA . ASN A 1 125 ? 7.914 0.776 23.718 1.00 30.71 125 ASN A CA 1
ATOM 1037 C C . ASN A 1 125 ? 6.650 1.335 23.079 1.00 31.36 125 ASN A C 1
ATOM 1038 O O . ASN A 1 125 ? 5.530 0.920 23.415 1.00 30.43 125 ASN A O 1
ATOM 1043 N N . LEU A 1 126 ? 6.832 2.292 22.173 1.00 23.12 126 LEU A N 1
ATOM 1044 C CA . LEU A 1 126 ? 5.743 2.980 21.504 1.00 25.55 126 LEU A CA 1
ATOM 1045 C C . LEU A 1 126 ? 5.132 2.184 20.356 1.00 32.17 126 LEU A C 1
ATOM 1046 O O . LEU A 1 126 ? 4.065 2.574 19.864 1.00 27.17 126 LEU A O 1
ATOM 1051 N N . ARG A 1 127 ? 5.782 1.109 19.905 1.00 28.49 127 ARG A N 1
ATOM 1052 C CA . ARG A 1 127 ? 5.330 0.428 18.694 1.00 25.58 127 ARG A CA 1
ATOM 1053 C C . ARG A 1 127 ? 3.912 -0.102 18.868 1.00 29.95 127 ARG A C 1
ATOM 1054 O O . ARG A 1 127 ? 3.552 -0.623 19.927 1.00 32.45 127 ARG A O 1
ATOM 1062 N N . GLY A 1 128 ? 3.096 0.056 17.819 1.00 28.52 128 GLY A N 1
ATOM 1063 C CA . GLY A 1 128 ? 1.734 -0.426 17.818 1.00 32.51 128 GLY A CA 1
ATOM 1064 C C . GLY A 1 128 ? 0.687 0.573 18.270 1.00 28.33 128 GLY A C 1
ATOM 1065 O O . GLY A 1 128 ? -0.505 0.259 18.203 1.00 31.27 128 GLY A O 1
ATOM 1066 N N . ARG A 1 129 ? 1.085 1.767 18.718 1.00 29.72 129 ARG A N 1
ATOM 1067 C CA . ARG A 1 129 ? 0.133 2.784 19.152 1.00 27.73 129 ARG A CA 1
ATOM 1068 C C . ARG A 1 129 ? 0.535 4.141 18.592 1.00 29.93 129 ARG A C 1
ATOM 1069 O O . ARG A 1 129 ? 1.600 4.300 17.989 1.00 29.97 129 ARG A O 1
ATOM 1077 N N . ASN A 1 130 ? -0.333 5.133 18.791 1.00 27.54 130 ASN A N 1
ATOM 1078 C CA . ASN A 1 130 ? -0.014 6.507 18.434 1.00 28.10 130 ASN A CA 1
ATOM 1079 C C . ASN A 1 130 ? -0.003 7.383 19.682 1.00 28.56 130 ASN A C 1
ATOM 1080 O O . ASN A 1 130 ? -0.728 7.130 20.657 1.00 27.36 130 ASN A O 1
ATOM 1085 N N . PHE A 1 131 ? 0.822 8.426 19.635 1.00 27.83 131 PHE A N 1
ATOM 1086 C CA . PHE A 1 131 ? 1.089 9.271 20.800 1.00 24.91 131 PHE A CA 1
ATOM 1087 C C . PHE A 1 131 ? 0.945 10.735 20.400 1.00 29.45 131 PHE A C 1
ATOM 1088 O O . PHE A 1 131 ? 1.845 11.302 19.755 1.00 28.90 131 PHE A O 1
ATOM 1096 N N . PRO A 1 132 ? -0.201 11.348 20.687 1.00 27.01 132 PRO A N 1
ATOM 1097 C CA . PRO A 1 132 ? -0.323 12.806 20.574 1.00 27.13 132 PRO A CA 1
ATOM 1098 C C . PRO A 1 132 ? 0.687 13.511 21.465 1.00 27.74 132 PRO A C 1
ATOM 1099 O O . PRO A 1 132 ? 0.962 13.080 22.585 1.00 30.06 132 PRO A O 1
ATOM 1103 N N . ILE A 1 133 ? 1.234 14.610 20.953 1.00 28.83 133 ILE A N 1
ATOM 1104 C CA . ILE A 1 133 ? 2.257 15.394 21.644 1.00 25.65 133 ILE A CA 1
ATOM 1105 C C . ILE A 1 133 ? 1.604 16.711 22.051 1.00 30.33 133 ILE A C 1
ATOM 1106 O O . ILE A 1 133 ? 1.537 17.657 21.257 1.00 26.88 133 ILE A O 1
ATOM 1111 N N . TRP A 1 134 ? 1.068 16.758 23.271 1.00 27.08 134 TRP A N 1
ATOM 1112 C CA . TRP A 1 134 ? 0.332 17.924 23.752 1.00 26.74 134 TRP A CA 1
ATOM 1113 C C . TRP A 1 134 ? 0.412 17.865 25.270 1.00 29.79 134 TRP A C 1
ATOM 1114 O O . TRP A 1 134 ? -0.107 16.918 25.868 1.00 30.04 134 TRP A O 1
ATOM 1125 N N . THR A 1 135 ? 1.093 18.828 25.884 1.00 24.52 135 THR A N 1
ATOM 1126 C CA . THR A 1 135 ? 1.218 18.794 27.338 1.00 27.31 135 THR A CA 1
ATOM 1127 C C . THR A 1 135 ? -0.136 19.101 27.973 1.00 25.76 135 THR A C 1
ATOM 1128 O O . THR A 1 135 ? -0.888 19.955 27.496 1.00 26.85 135 THR A O 1
ATOM 1132 N N . SER A 1 136 ? -0.482 18.344 29.011 1.00 25.53 136 SER A N 1
ATOM 1133 C CA . SER A 1 136 ? -1.786 18.507 29.647 1.00 23.55 136 SER A CA 1
ATOM 1134 C C . SER A 1 136 ? -1.747 17.785 30.985 1.00 26.64 136 SER A C 1
ATOM 1135 O O . SER A 1 136 ? -0.784 17.086 31.305 1.00 23.72 136 SER A O 1
ATOM 1138 N N . GLU A 1 137 ? -2.811 17.942 31.757 1.00 25.44 137 GLU A N 1
ATOM 1139 C CA . GLU A 1 137 ? -3.003 17.013 32.859 1.00 22.98 137 GLU A CA 1
ATOM 1140 C C . GLU A 1 137 ? -2.924 15.588 32.308 1.00 23.71 137 GLU A C 1
ATOM 1141 O O . GLU A 1 137 ? -3.501 15.302 31.246 1.00 24.79 137 GLU A O 1
ATOM 1147 N N . PRO A 1 138 ? -2.206 14.683 32.976 1.00 23.56 138 PRO A N 1
ATOM 1148 C CA . PRO A 1 138 ? -2.011 13.334 32.430 1.00 26.90 138 PRO A CA 1
ATOM 1149 C C . PRO A 1 138 ? -3.207 12.416 32.600 1.00 29.84 138 PRO A C 1
ATOM 1150 O O . PRO A 1 138 ? -3.185 11.299 32.066 1.00 27.44 138 PRO A O 1
ATOM 1154 N N . GLY A 1 139 ? -4.236 12.835 33.320 1.00 25.15 139 GLY A N 1
ATOM 1155 C CA . GLY A 1 139 ? -5.371 11.974 33.593 1.00 24.15 139 GLY A CA 1
ATOM 1156 C C . GLY A 1 139 ? -5.316 11.390 34.997 1.00 25.70 139 GLY A C 1
ATOM 1157 O O . GLY A 1 139 ? -4.242 11.143 35.561 1.00 25.71 139 GLY A O 1
ATOM 1158 N N . VAL A 1 140 ? -6.491 11.180 35.580 1.00 24.08 140 VAL A N 1
ATOM 1159 C CA . VAL A 1 140 ? -6.636 10.470 36.847 1.00 25.07 140 VAL A CA 1
ATOM 1160 C C . VAL A 1 140 ? -7.183 9.086 36.540 1.00 27.53 140 VAL A C 1
ATOM 1161 O O . VAL A 1 140 ? -8.321 8.953 36.067 1.00 27.47 140 VAL A O 1
ATOM 1165 N N . GLY A 1 141 ? -6.381 8.053 36.814 1.00 23.88 141 GLY A N 1
ATOM 1166 C CA . GLY A 1 141 ? -6.810 6.705 36.491 1.00 23.70 141 GLY A CA 1
ATOM 1167 C C . GLY A 1 141 ? -6.242 6.234 35.165 1.00 24.53 141 GLY A C 1
ATOM 1168 O O . GLY A 1 141 ? -5.550 5.207 35.115 1.00 23.60 141 GLY A O 1
ATOM 1169 N N . ARG A 1 142 ? -6.552 6.964 34.085 1.00 24.35 142 ARG A N 1
ATOM 1170 C CA . ARG A 1 142 ? -5.913 6.772 32.777 1.00 25.37 142 ARG A CA 1
ATOM 1171 C C . ARG A 1 142 ? -6.216 5.397 32.193 1.00 33.24 142 ARG A C 1
ATOM 1172 O O . ARG A 1 142 ? -5.463 4.888 31.352 1.00 26.62 142 ARG A O 1
ATOM 1180 N N . ASP A 1 143 ? -7.328 4.796 32.626 1.00 30.22 143 ASP A N 1
ATOM 1181 C CA . ASP A 1 143 ? -7.677 3.431 32.236 1.00 24.24 143 ASP A CA 1
ATOM 1182 C C . ASP A 1 143 ? -9.198 3.344 32.215 1.00 28.34 143 ASP A C 1
ATOM 1183 O O . ASP A 1 143 ? -9.831 3.283 33.271 1.00 26.76 143 ASP A O 1
ATOM 1188 N N . LYS A 1 144 ? -9.782 3.305 31.012 1.00 26.32 144 LYS A N 1
ATOM 1189 C CA . LYS A 1 144 ? -11.232 3.394 30.878 1.00 25.33 144 LYS A CA 1
ATOM 1190 C C . LYS A 1 144 ? -11.978 2.272 31.596 1.00 27.93 144 LYS A C 1
ATOM 1191 O O . LYS A 1 144 ? -13.193 2.402 31.790 1.00 29.66 144 LYS A O 1
ATOM 1197 N N . THR A 1 145 ? -11.302 1.192 32.001 1.00 25.48 145 THR A N 1
ATOM 1198 C CA . THR A 1 145 ? -11.968 0.111 32.723 1.00 26.57 145 THR A CA 1
ATOM 1199 C C . THR A 1 145 ? -12.059 0.335 34.237 1.00 31.67 145 THR A C 1
ATOM 1200 O O . THR A 1 145 ? -12.664 -0.487 34.925 1.00 26.71 145 THR A O 1
ATOM 1204 N N . THR A 1 146 ? -11.510 1.408 34.793 1.00 28.75 146 THR A N 1
ATOM 1205 C CA . THR A 1 146 ? -11.572 1.554 36.244 1.00 23.74 146 THR A CA 1
ATOM 1206 C C . THR A 1 146 ? -12.614 2.588 36.664 1.00 25.52 146 THR A C 1
ATOM 1207 O O . THR A 1 146 ? -12.854 3.582 35.979 1.00 26.13 146 THR A O 1
ATOM 1211 N N . TYR A 1 147 ? -13.190 2.354 37.844 1.00 25.09 147 TYR A N 1
ATOM 1212 C CA . TYR A 1 147 ? -14.156 3.282 38.426 1.00 25.99 147 TYR A CA 1
ATOM 1213 C C . TYR A 1 147 ? -13.571 4.682 38.569 1.00 27.24 147 TYR A C 1
ATOM 1214 O O . TYR A 1 147 ? -14.236 5.673 38.248 1.00 26.27 147 TYR A O 1
ATOM 1223 N N . VAL A 1 148 ? -12.317 4.787 39.020 1.00 28.33 148 VAL A N 1
ATOM 1224 C CA . VAL A 1 148 ? -11.697 6.107 39.197 1.00 28.25 148 VAL A CA 1
ATOM 1225 C C . VAL A 1 148 ? -11.626 6.861 37.877 1.00 27.63 148 VAL A C 1
ATOM 1226 O O . VAL A 1 148 ? -11.905 8.066 37.821 1.00 24.67 148 VAL A O 1
ATOM 1230 N N . THR A 1 149 ? -11.232 6.180 36.797 1.00 24.01 149 THR A N 1
ATOM 1231 C CA . THR A 1 149 ? -11.173 6.854 35.503 1.00 22.93 149 THR A CA 1
ATOM 1232 C C . THR A 1 149 ? -12.556 7.296 35.053 1.00 26.67 149 THR A C 1
ATOM 1233 O O . THR A 1 149 ? -12.743 8.431 34.591 1.00 26.31 149 THR A O 1
ATOM 1237 N N . TRP A 1 150 ? -13.537 6.396 35.152 1.00 25.73 150 TRP A N 1
ATOM 1238 C CA . TRP A 1 150 ? -14.890 6.722 34.719 1.00 24.93 150 TRP A CA 1
ATOM 1239 C C . TRP A 1 150 ? -15.432 7.934 35.477 1.00 22.89 150 TRP A C 1
ATOM 1240 O O . TRP A 1 150 ? -15.880 8.909 34.862 1.00 24.74 150 TRP A O 1
ATOM 1251 N N . ARG A 1 151 ? -15.369 7.911 36.817 1.00 21.78 151 ARG A N 1
ATOM 1252 C CA . ARG A 1 151 ? -15.852 9.063 37.578 1.00 27.83 151 ARG A CA 1
ATOM 1253 C C . ARG A 1 151 ? -15.047 10.317 37.247 1.00 26.21 151 ARG A C 1
ATOM 1254 O O . ARG A 1 151 ? -15.610 11.411 37.139 1.00 23.41 151 ARG A O 1
ATOM 1262 N N . SER A 1 152 ? -13.731 10.178 37.047 1.00 26.71 152 SER A N 1
ATOM 1263 C CA . SER A 1 152 ? -12.935 11.348 36.674 1.00 25.36 152 SER A CA 1
ATOM 1264 C C . SER A 1 152 ? -13.432 11.945 35.360 1.00 28.88 152 SER A C 1
ATOM 1265 O O . SER A 1 152 ? -13.498 13.171 35.221 1.00 23.67 152 SER A O 1
ATOM 1268 N N . ASP A 1 153 ? -13.805 11.093 34.391 1.00 23.83 153 ASP A N 1
ATOM 1269 C CA . ASP A 1 153 ? -14.408 11.588 33.152 1.00 28.14 153 ASP A CA 1
ATOM 1270 C C . ASP A 1 153 ? -15.755 12.258 33.410 1.00 26.09 153 ASP A C 1
ATOM 1271 O O . ASP A 1 153 ? -16.013 13.358 32.916 1.00 24.61 153 ASP A O 1
ATOM 1276 N N . VAL A 1 154 ? -16.647 11.585 34.137 1.00 25.78 154 VAL A N 1
ATOM 1277 C CA . VAL A 1 154 ? -18.017 12.084 34.261 1.00 25.04 154 VAL A CA 1
ATOM 1278 C C . VAL A 1 154 ? -18.037 13.436 34.965 1.00 26.82 154 VAL A C 1
ATOM 1279 O O . VAL A 1 154 ? -18.668 14.386 34.495 1.00 26.08 154 VAL A O 1
ATOM 1283 N N . GLU A 1 155 ? -17.343 13.548 36.097 1.00 26.11 155 GLU A N 1
ATOM 1284 C CA . GLU A 1 155 ? -17.412 14.767 36.899 1.00 27.38 155 GLU A CA 1
ATOM 1285 C C . GLU A 1 155 ? -16.408 15.818 36.466 1.00 27.84 155 GLU A C 1
ATOM 1286 O O . GLU A 1 155 ? -16.711 17.011 36.530 1.00 27.78 155 GLU A O 1
ATOM 1292 N N . ASN A 1 156 ? -15.233 15.405 36.010 1.00 26.03 156 ASN A N 1
ATOM 1293 C CA . ASN A 1 156 ? -14.128 16.339 35.829 1.00 31.64 156 ASN A CA 1
ATOM 1294 C C . ASN A 1 156 ? -13.510 16.336 34.435 1.00 27.54 156 ASN A C 1
ATOM 1295 O O . ASN A 1 156 ? -12.526 17.056 34.219 1.00 27.07 156 ASN A O 1
ATOM 1300 N N . LYS A 1 157 ? -14.038 15.555 33.491 1.00 23.37 157 LYS A N 1
ATOM 1301 C CA . LYS A 1 157 ? -13.435 15.449 32.158 1.00 26.68 157 LYS A CA 1
ATOM 1302 C C . LYS A 1 157 ? -11.959 15.070 32.255 1.00 27.73 157 LYS A C 1
ATOM 1303 O O . LYS A 1 157 ? -11.142 15.468 31.418 1.00 27.01 157 LYS A O 1
ATOM 1309 N N . ALA A 1 158 ? -11.596 14.295 33.280 1.00 28.13 158 ALA A N 1
ATOM 1310 C CA . ALA A 1 158 ? -10.200 14.225 33.701 1.00 23.37 158 ALA A CA 1
ATOM 1311 C C . ALA A 1 158 ? -9.621 12.817 33.731 1.00 24.59 158 ALA A C 1
ATOM 1312 O O . ALA A 1 158 ? -8.524 12.636 34.263 1.00 25.80 158 ALA A O 1
ATOM 1314 N N . GLY A 1 159 ? -10.311 11.813 33.186 1.00 26.23 159 GLY A N 1
ATOM 1315 C CA . GLY A 1 159 ? -9.778 10.461 33.236 1.00 22.81 159 GLY A CA 1
ATOM 1316 C C . GLY A 1 159 ? -8.522 10.273 32.396 1.00 26.56 159 GLY A C 1
ATOM 1317 O O . GLY A 1 159 ? -7.643 9.482 32.757 1.00 26.01 159 GLY A O 1
ATOM 1318 N N . GLY A 1 160 ? -8.412 10.991 31.280 1.00 26.76 160 GLY A N 1
ATOM 1319 C CA . GLY A 1 160 ? -7.250 10.833 30.426 1.00 23.30 160 GLY A CA 1
ATOM 1320 C C . GLY A 1 160 ? -7.220 9.466 29.748 1.00 30.13 160 GLY A C 1
ATOM 1321 O O . GLY A 1 160 ? -8.198 8.716 29.744 1.00 25.47 160 GLY A O 1
ATOM 1322 N N . ASP A 1 161 ? -6.054 9.152 29.179 1.00 26.80 161 ASP A N 1
ATOM 1323 C CA . ASP A 1 161 ? -5.844 7.954 28.367 1.00 29.13 161 ASP A CA 1
ATOM 1324 C C . ASP A 1 161 ? -4.350 7.653 28.380 1.00 29.88 161 ASP A C 1
ATOM 1325 O O . ASP A 1 161 ? -3.557 8.409 28.951 1.00 26.36 161 ASP A O 1
ATOM 1330 N N . TYR A 1 162 ? -3.961 6.547 27.728 1.00 26.38 162 TYR A N 1
ATOM 1331 C CA . TYR A 1 162 ? -2.593 6.042 27.859 1.00 31.23 162 TYR A CA 1
ATOM 1332 C C . TYR A 1 162 ? -1.542 7.055 27.392 1.00 27.27 162 TYR A C 1
ATOM 1333 O O . TYR A 1 162 ? -0.396 7.005 27.848 1.00 26.47 162 TYR A O 1
ATOM 1342 N N . TYR A 1 163 ? -1.890 7.954 26.475 1.00 28.15 163 TYR A N 1
ATOM 1343 C CA . TYR A 1 163 ? -0.890 8.836 25.879 1.00 25.63 163 TYR A CA 1
ATOM 1344 C C . TYR A 1 163 ? -0.752 10.180 26.585 1.00 28.23 163 TYR A C 1
ATOM 1345 O O . TYR A 1 163 ? 0.156 10.945 26.240 1.00 30.03 163 TYR A O 1
ATOM 1354 N N . ASN A 1 164 ? -1.636 10.512 27.525 1.00 25.26 164 ASN A N 1
ATOM 1355 C CA . ASN A 1 164 ? -1.604 11.843 28.113 1.00 23.17 164 ASN A CA 1
ATOM 1356 C C . ASN A 1 164 ? -0.406 11.956 29.044 1.00 26.26 164 ASN A C 1
ATOM 1357 O O . ASN A 1 164 ? -0.015 10.979 29.691 1.00 25.21 164 ASN A O 1
ATOM 1362 N N . THR A 1 165 ? 0.197 13.146 29.092 1.00 26.31 165 THR A N 1
ATOM 1363 C CA . THR A 1 165 ? 1.417 13.316 29.866 1.00 23.23 165 THR A CA 1
ATOM 1364 C C . THR A 1 165 ? 1.682 14.798 30.074 1.00 25.55 165 THR A C 1
ATOM 1365 O O . THR A 1 165 ? 1.376 15.624 29.211 1.00 26.23 165 THR A O 1
ATOM 1369 N N . ASN A 1 166 ? 2.252 15.122 31.236 1.00 23.82 166 ASN A N 1
ATOM 1370 C CA . ASN A 1 166 ? 2.744 16.477 31.473 1.00 28.36 166 ASN A CA 1
ATOM 1371 C C . ASN A 1 166 ? 3.915 16.826 30.566 1.00 25.80 166 ASN A C 1
ATOM 1372 O O . ASN A 1 166 ? 4.202 18.011 30.363 1.00 23.56 166 ASN A O 1
ATOM 1377 N N . TYR A 1 167 ? 4.606 15.826 30.034 1.00 24.90 167 TYR A N 1
ATOM 1378 C CA . TYR A 1 167 ? 5.879 16.033 29.342 1.00 24.62 167 TYR A CA 1
ATOM 1379 C C . TYR A 1 167 ? 5.914 15.145 28.108 1.00 23.65 167 TYR A C 1
ATOM 1380 O O . TYR A 1 167 ? 6.529 14.070 28.112 1.00 25.81 167 TYR A O 1
ATOM 1389 N N . PRO A 1 168 ? 5.262 15.561 27.028 1.00 24.84 168 PRO A N 1
ATOM 1390 C CA . PRO A 1 168 ? 5.456 14.887 25.743 1.00 25.71 168 PRO A CA 1
ATOM 1391 C C . PRO A 1 168 ? 6.616 15.529 24.996 1.00 29.97 168 PRO A C 1
ATOM 1392 O O . PRO A 1 168 ? 7.054 16.636 25.314 1.00 26.85 168 PRO A O 1
ATOM 1396 N N . GLN A 1 169 ? 7.129 14.800 23.996 1.00 26.05 169 GLN A N 1
ATOM 1397 C CA . GLN A 1 169 ? 8.167 15.414 23.183 1.00 25.03 169 GLN A CA 1
ATOM 1398 C C . GLN A 1 169 ? 8.137 14.781 21.802 1.00 27.49 169 GLN A C 1
ATOM 1399 O O . GLN A 1 169 ? 7.970 13.559 21.696 1.00 25.23 169 GLN A O 1
ATOM 1405 N N . PRO A 1 170 ? 8.282 15.571 20.736 1.00 25.31 170 PRO A N 1
ATOM 1406 C CA . PRO A 1 170 ? 8.273 15.002 19.385 1.00 28.01 170 PRO A CA 1
ATOM 1407 C C . PRO A 1 170 ? 9.636 14.432 19.007 1.00 29.00 170 PRO A C 1
ATOM 1408 O O . PRO A 1 170 ? 10.296 14.898 18.075 1.00 29.31 170 PRO A O 1
ATOM 1412 N N . THR A 1 171 ? 10.053 13.399 19.742 1.00 26.22 171 THR A N 1
ATOM 1413 C CA . THR A 1 171 ? 11.381 12.803 19.653 1.00 26.98 171 THR A CA 1
ATOM 1414 C C . THR A 1 171 ? 11.235 11.329 20.002 1.00 30.79 171 THR A C 1
ATOM 1415 O O . THR A 1 171 ? 10.583 11.001 21.000 1.00 27.36 171 THR A O 1
ATOM 1419 N N . PHE A 1 172 ? 11.827 10.442 19.207 1.00 25.35 172 PHE A N 1
ATOM 1420 C CA . PHE A 1 172 ? 11.845 9.038 19.585 1.00 27.74 172 PHE A CA 1
ATOM 1421 C C . PHE A 1 172 ? 13.197 8.419 19.241 1.00 30.79 172 PHE A C 1
ATOM 1422 O O . PHE A 1 172 ? 13.969 8.952 18.441 1.00 31.53 172 PHE A O 1
ATOM 1430 N N . VAL A 1 173 ? 13.464 7.287 19.884 1.00 28.58 173 VAL A N 1
ATOM 1431 C CA . VAL A 1 173 ? 14.658 6.476 19.680 1.00 27.01 173 VAL A CA 1
ATOM 1432 C C . VAL A 1 173 ? 14.218 5.159 19.061 1.00 34.26 173 VAL A C 1
ATOM 1433 O O . VAL A 1 173 ? 13.272 4.530 19.548 1.00 31.67 173 VAL A O 1
ATOM 1437 N N . SER A 1 174 ? 14.912 4.731 18.010 1.00 31.41 174 SER A N 1
ATOM 1438 C CA . SER A 1 174 ? 14.608 3.488 17.318 1.00 31.44 174 SER A CA 1
ATOM 1439 C C . SER A 1 174 ? 15.645 2.417 17.637 1.00 34.14 174 SER A C 1
ATOM 1440 O O . SER A 1 174 ? 16.800 2.716 17.953 1.00 31.97 174 SER A O 1
ATOM 1443 N N . THR A 1 175 ? 15.222 1.155 17.532 1.00 32.22 175 THR A N 1
ATOM 1444 C CA . THR A 1 175 ? 16.152 0.049 17.713 1.00 35.45 175 THR A CA 1
ATOM 1445 C C . THR A 1 175 ? 17.112 -0.112 16.532 1.00 32.50 175 THR A C 1
ATOM 1446 O O . THR A 1 175 ? 18.038 -0.917 16.621 1.00 32.88 175 THR A O 1
ATOM 1450 N N . ASN A 1 176 ? 16.919 0.630 15.450 1.00 34.78 176 ASN A N 1
ATOM 1451 C CA . ASN A 1 176 ? 17.990 0.819 14.470 1.00 36.82 176 ASN A CA 1
ATOM 1452 C C . ASN A 1 176 ? 19.088 1.746 14.986 1.00 40.86 176 ASN A C 1
ATOM 1453 O O . ASN A 1 176 ? 19.979 2.094 14.204 1.00 42.71 176 ASN A O 1
ATOM 1458 N N . LYS A 1 177 ? 19.006 2.160 16.255 1.00 38.29 177 LYS A N 1
ATOM 1459 C CA . LYS A 1 177 ? 20.052 2.946 16.919 1.00 38.08 177 LYS A CA 1
ATOM 1460 C C . LYS A 1 177 ? 20.224 4.318 16.269 1.00 40.13 177 LYS A C 1
ATOM 1461 O O . LYS A 1 177 ? 21.328 4.742 15.925 1.00 37.60 177 LYS A O 1
ATOM 1467 N N . TYR A 1 178 ? 19.100 5.008 16.103 1.00 31.57 178 TYR A N 1
ATOM 1468 C CA . TYR A 1 178 ? 19.067 6.431 15.816 1.00 33.14 178 TYR A CA 1
ATOM 1469 C C . TYR A 1 178 ? 17.993 7.062 16.696 1.00 36.26 178 TYR A C 1
ATOM 1470 O O . TYR A 1 178 ? 17.095 6.379 17.201 1.00 31.30 178 TYR A O 1
ATOM 1479 N N . TYR A 1 179 ? 18.102 8.370 16.894 1.00 37.17 179 TYR A N 1
ATOM 1480 C CA . TYR A 1 179 ? 16.990 9.161 17.393 1.00 35.52 179 TYR A CA 1
ATOM 1481 C C . TYR A 1 179 ? 16.599 10.158 16.319 1.00 33.45 179 TYR A C 1
ATOM 1482 O O . TYR A 1 179 ? 17.425 10.557 15.490 1.00 32.93 179 TYR A O 1
ATOM 1491 N N . LEU A 1 180 ? 15.328 10.540 16.330 1.00 26.98 180 LEU A N 1
ATOM 1492 C CA . LEU A 1 180 ? 14.786 11.501 15.388 1.00 26.58 180 LEU A CA 1
ATOM 1493 C C . LEU A 1 180 ? 14.023 12.543 16.184 1.00 29.87 180 LEU A C 1
ATOM 1494 O O . LEU A 1 180 ? 13.212 12.195 17.050 1.00 28.23 180 LEU A O 1
ATOM 1499 N N . HIS A 1 181 ? 14.275 13.807 15.885 1.00 28.02 181 HIS A N 1
ATOM 1500 C CA . HIS A 1 181 ? 13.626 14.927 16.544 1.00 28.79 181 HIS A CA 1
ATOM 1501 C C . HIS A 1 181 ? 12.959 15.799 15.495 1.00 35.90 181 HIS A C 1
ATOM 1502 O O . HIS A 1 181 ? 13.569 16.108 14.464 1.00 31.42 181 HIS A O 1
ATOM 1509 N N . VAL A 1 182 ? 11.713 16.194 15.752 1.00 30.98 182 VAL A N 1
ATOM 1510 C CA . VAL A 1 182 ? 11.016 17.174 14.930 1.00 27.15 182 VAL A CA 1
ATOM 1511 C C . VAL A 1 182 ? 11.080 18.508 15.660 1.00 35.58 182 VAL A C 1
ATOM 1512 O O . VAL A 1 182 ? 10.548 18.643 16.769 1.00 30.23 182 VAL A O 1
ATOM 1516 N N . ASP A 1 183 ? 11.703 19.501 15.026 1.00 28.58 183 ASP A N 1
ATOM 1517 C CA . ASP A 1 183 ? 11.940 20.808 15.640 1.00 31.44 183 ASP A CA 1
ATOM 1518 C C . ASP A 1 183 ? 10.674 21.650 15.522 1.00 32.37 183 ASP A C 1
ATOM 1519 O O . ASP A 1 183 ? 10.554 22.561 14.700 1.00 35.68 183 ASP A O 1
ATOM 1524 N N . SER A 1 184 ? 9.707 21.344 16.381 1.00 31.11 184 SER A N 1
ATOM 1525 C CA . SER A 1 184 ? 8.439 22.060 16.371 1.00 28.94 184 SER A CA 1
ATOM 1526 C C . SER A 1 184 ? 7.789 21.901 17.738 1.00 29.10 184 SER A C 1
ATOM 1527 O O . SER A 1 184 ? 7.924 20.857 18.376 1.00 29.78 184 SER A O 1
ATOM 1530 N N . THR A 1 185 ? 7.083 22.935 18.182 1.00 29.18 185 THR A N 1
ATOM 1531 C CA . THR A 1 185 ? 6.259 22.807 19.377 1.00 29.73 185 THR A CA 1
ATOM 1532 C C . THR A 1 185 ? 4.779 22.800 19.035 1.00 33.17 185 THR A C 1
ATOM 1533 O O . THR A 1 185 ? 3.943 22.967 19.932 1.00 32.59 185 THR A O 1
ATOM 1537 N N . ALA A 1 186 ? 4.436 22.588 17.764 1.00 27.79 186 ALA A N 1
ATOM 1538 C CA . ALA A 1 186 ? 3.041 22.426 17.398 1.00 32.69 186 ALA A CA 1
ATOM 1539 C C . ALA A 1 186 ? 2.498 21.127 17.983 1.00 27.91 186 ALA A C 1
ATOM 1540 O O . ALA A 1 186 ? 3.250 20.258 18.427 1.00 30.03 186 ALA A O 1
ATOM 1542 N N . TYR A 1 187 ? 1.170 21.010 18.001 1.00 28.10 187 TYR A N 1
ATOM 1543 C CA . TYR A 1 187 ? 0.560 19.703 18.199 1.00 27.71 187 TYR A CA 1
ATOM 1544 C C . TYR A 1 187 ? 1.169 18.721 17.213 1.00 27.21 187 TYR A C 1
ATOM 1545 O O . TYR A 1 187 ? 1.367 19.045 16.041 1.00 29.11 187 TYR A O 1
ATOM 1554 N N . ALA A 1 188 ? 1.479 17.523 17.692 1.00 26.44 188 ALA A N 1
ATOM 1555 C CA . ALA A 1 188 ? 1.928 16.450 16.821 1.00 26.12 188 ALA A CA 1
ATOM 1556 C C . ALA A 1 188 ? 1.262 15.154 17.251 1.00 30.00 188 ALA A C 1
ATOM 1557 O O . ALA A 1 188 ? 0.659 15.065 18.323 1.00 25.17 188 ALA A O 1
ATOM 1559 N N . ASP A 1 189 ? 1.371 14.141 16.392 1.00 27.78 189 ASP A N 1
ATOM 1560 C CA . ASP A 1 189 ? 0.859 12.807 16.700 1.00 31.47 189 ASP A CA 1
ATOM 1561 C C . ASP A 1 189 ? 1.787 11.801 16.030 1.00 32.91 189 ASP A C 1
ATOM 1562 O O . ASP A 1 189 ? 1.779 11.676 14.802 1.00 31.55 189 ASP A O 1
ATOM 1567 N N . PHE A 1 190 ? 2.580 11.090 16.836 1.00 28.11 190 PHE A N 1
ATOM 1568 C CA . PHE A 1 190 ? 3.564 10.132 16.332 1.00 32.69 190 PHE A CA 1
ATOM 1569 C C . PHE A 1 190 ? 2.906 8.758 16.282 1.00 32.43 190 PHE A C 1
ATOM 1570 O O . PHE A 1 190 ? 2.581 8.177 17.323 1.00 29.85 190 PHE A O 1
ATOM 1578 N N . ASP A 1 191 ? 2.732 8.229 15.074 1.00 29.40 191 ASP A N 1
ATOM 1579 C CA . ASP A 1 191 ? 1.898 7.059 14.825 1.00 29.76 191 ASP A CA 1
ATOM 1580 C C . ASP A 1 191 ? 2.805 5.878 14.510 1.00 33.04 191 ASP A C 1
ATOM 1581 O O . ASP A 1 191 ? 3.433 5.843 13.447 1.00 30.28 191 ASP A O 1
ATOM 1586 N N . PHE A 1 192 ? 2.871 4.904 15.425 1.00 28.52 192 PHE A N 1
ATOM 1587 C CA . PHE A 1 192 ? 3.700 3.714 15.230 1.00 31.50 192 PHE A CA 1
ATOM 1588 C C . PHE A 1 192 ? 2.855 2.453 15.028 1.00 30.16 192 PHE A C 1
ATOM 1589 O O . PHE A 1 192 ? 3.274 1.348 15.403 1.00 29.68 192 PHE A O 1
ATOM 1597 N N A ARG A 1 193 ? 1.666 2.603 14.439 0.49 30.19 193 ARG A N 1
ATOM 1598 N N B ARG A 1 193 ? 1.668 2.605 14.441 0.51 30.13 193 ARG A N 1
ATOM 1599 C CA A ARG A 1 193 ? 0.732 1.493 14.294 0.49 30.40 193 ARG A CA 1
ATOM 1600 C CA B ARG A 1 193 ? 0.740 1.492 14.292 0.51 30.45 193 ARG A CA 1
ATOM 1601 C C A ARG A 1 193 ? 0.951 0.669 13.027 0.49 33.64 193 ARG A C 1
ATOM 1602 C C B ARG A 1 193 ? 1.004 0.639 13.055 0.51 33.66 193 ARG A C 1
ATOM 1603 O O A ARG A 1 193 ? 0.379 -0.418 12.916 0.49 33.32 193 ARG A O 1
ATOM 1604 O O B ARG A 1 193 ? 0.527 -0.498 12.997 0.51 33.32 193 ARG A O 1
ATOM 1619 N N . ASN A 1 194 ? 1.764 1.136 12.084 1.00 33.48 194 ASN A N 1
ATOM 1620 C CA . ASN A 1 194 ? 1.960 0.439 10.815 1.00 34.91 194 ASN A CA 1
ATOM 1621 C C . ASN A 1 194 ? 3.307 -0.285 10.777 1.00 38.16 194 ASN A C 1
ATOM 1622 O O . ASN A 1 194 ? 4.323 0.252 11.224 1.00 32.72 194 ASN A O 1
ATOM 1627 N N . ASP A 1 195 ? 3.302 -1.518 10.248 1.00 38.76 195 ASP A N 1
ATOM 1628 C CA . ASP A 1 195 ? 4.509 -2.349 10.242 1.00 39.07 195 ASP A CA 1
ATOM 1629 C C . ASP A 1 195 ? 5.634 -1.739 9.412 1.00 37.21 195 ASP A C 1
ATOM 1630 O O . ASP A 1 195 ? 6.815 -1.895 9.747 1.00 35.74 195 ASP A O 1
ATOM 1635 N N . SER A 1 196 ? 5.312 -1.107 8.291 1.00 38.15 196 SER A N 1
ATOM 1636 C CA . SER A 1 196 ? 6.369 -0.742 7.354 1.00 38.56 196 SER A CA 1
ATOM 1637 C C . SER A 1 196 ? 6.788 0.718 7.455 1.00 41.08 196 SER A C 1
ATOM 1638 O O . SER A 1 196 ? 7.656 1.151 6.687 1.00 38.66 196 SER A O 1
ATOM 1641 N N . PHE A 1 197 ? 6.209 1.484 8.378 1.00 35.88 197 PHE A N 1
ATOM 1642 C CA . PHE A 1 197 ? 6.569 2.889 8.498 1.00 35.63 197 PHE A CA 1
ATOM 1643 C C . PHE A 1 197 ? 6.044 3.453 9.813 1.00 37.28 197 PHE A C 1
ATOM 1644 O O . PHE A 1 197 ? 4.998 3.030 10.314 1.00 36.56 197 PHE A O 1
ATOM 1652 N N . HIS A 1 198 ? 6.800 4.391 10.368 1.00 31.45 198 HIS A N 1
ATOM 1653 C CA . HIS A 1 198 ? 6.289 5.339 11.348 1.00 33.07 198 HIS A CA 1
ATOM 1654 C C . HIS A 1 198 ? 5.782 6.556 10.593 1.00 31.48 198 HIS A C 1
ATOM 1655 O O . HIS A 1 198 ? 6.302 6.900 9.528 1.00 34.93 198 HIS A O 1
ATOM 1662 N N . GLU A 1 199 ? 4.759 7.208 11.129 1.00 29.30 199 GLU A N 1
ATOM 1663 C CA . GLU A 1 199 ? 4.248 8.422 10.504 1.00 24.41 199 GLU A CA 1
ATOM 1664 C C . GLU A 1 199 ? 4.118 9.504 11.560 1.00 30.63 199 GLU A C 1
ATOM 1665 O O . GLU A 1 199 ? 3.430 9.314 12.571 1.00 33.39 199 GLU A O 1
ATOM 1671 N N . LEU A 1 200 ? 4.763 10.639 11.314 1.00 28.97 200 LEU A N 1
ATOM 1672 C CA . LEU A 1 200 ? 4.831 11.741 12.262 1.00 29.36 200 LEU A CA 1
ATOM 1673 C C . LEU A 1 200 ? 3.947 12.864 11.736 1.00 30.28 200 LEU A C 1
ATOM 1674 O O . LEU A 1 200 ? 4.305 13.538 10.762 1.00 35.40 200 LEU A O 1
ATOM 1679 N N . GLN A 1 201 ? 2.779 13.038 12.352 1.00 31.85 201 GLN A N 1
ATOM 1680 C CA . GLN A 1 201 ? 1.849 14.101 11.980 1.00 29.14 201 GLN A CA 1
ATOM 1681 C C . GLN A 1 201 ? 2.171 15.366 12.773 1.00 31.90 201 GLN A C 1
ATOM 1682 O O . GLN A 1 201 ? 2.282 15.318 14.000 1.00 29.57 201 GLN A O 1
ATOM 1688 N N . ILE A 1 202 ? 2.311 16.494 12.072 1.00 28.71 202 ILE A N 1
ATOM 1689 C CA . ILE A 1 202 ? 2.642 17.784 12.676 1.00 28.41 202 ILE A CA 1
ATOM 1690 C C . ILE A 1 202 ? 1.613 18.808 12.222 1.00 29.08 202 ILE A C 1
ATOM 1691 O O . ILE A 1 202 ? 1.252 18.845 11.041 1.00 30.26 202 ILE A O 1
ATOM 1696 N N . TRP A 1 203 ? 1.144 19.654 13.145 1.00 26.07 203 TRP A N 1
ATOM 1697 C CA . TRP A 1 203 ? 0.123 20.646 12.771 1.00 27.94 203 TRP A CA 1
ATOM 1698 C C . TRP A 1 203 ? 0.739 21.974 12.337 1.00 30.80 203 TRP A C 1
ATOM 1699 O O . TRP A 1 203 ? 0.218 23.061 12.629 1.00 28.92 203 TRP A O 1
ATOM 1710 N N . GLU A 1 204 ? 1.863 21.872 11.634 1.00 30.61 204 GLU A N 1
ATOM 1711 C CA . GLU A 1 204 ? 2.529 22.947 10.908 1.00 34.50 204 GLU A CA 1
ATOM 1712 C C . GLU A 1 204 ? 3.571 22.279 10.025 1.00 32.39 204 GLU A C 1
ATOM 1713 O O . GLU A 1 204 ? 3.899 21.104 10.212 1.00 31.67 204 GLU A O 1
ATOM 1719 N N . VAL A 1 205 ? 4.095 23.030 9.064 1.00 32.48 205 VAL A N 1
ATOM 1720 C CA . VAL A 1 205 ? 5.296 22.567 8.377 1.00 33.27 205 VAL A CA 1
ATOM 1721 C C . VAL A 1 205 ? 6.466 22.783 9.328 1.00 34.56 205 VAL A C 1
ATOM 1722 O O . VAL A 1 205 ? 6.789 23.933 9.652 1.00 38.32 205 VAL A O 1
ATOM 1726 N N . PRO A 1 206 ? 7.127 21.729 9.800 1.00 28.96 206 PRO A N 1
ATOM 1727 C CA . PRO A 1 206 ? 8.186 21.914 10.795 1.00 36.18 206 PRO A CA 1
ATOM 1728 C C . PRO A 1 206 ? 9.435 22.516 10.177 1.00 37.18 206 PRO A C 1
ATOM 1729 O O . PRO A 1 206 ? 9.767 22.252 9.021 1.00 38.24 206 PRO A O 1
ATOM 1733 N N . LYS A 1 207 ? 10.143 23.319 10.978 1.00 36.61 207 LYS A N 1
ATOM 1734 C CA . LYS A 1 207 ? 11.386 23.928 10.506 1.00 34.98 207 LYS A CA 1
ATOM 1735 C C . LYS A 1 207 ? 12.384 22.877 10.060 1.00 38.42 207 LYS A C 1
ATOM 1736 O O . LYS A 1 207 ? 13.057 23.043 9.036 1.00 40.47 207 LYS A O 1
ATOM 1742 N N . GLN A 1 208 ? 12.491 21.783 10.803 1.00 33.81 208 GLN A N 1
ATOM 1743 C CA . GLN A 1 208 ? 13.598 20.866 10.592 1.00 32.45 208 GLN A CA 1
ATOM 1744 C C . GLN A 1 208 ? 13.288 19.536 11.249 1.00 34.07 208 GLN A C 1
ATOM 1745 O O . GLN A 1 208 ? 12.623 19.476 12.289 1.00 34.74 208 GLN A O 1
ATOM 1751 N N . ILE A 1 209 ? 13.774 18.471 10.626 1.00 35.28 209 ILE A N 1
ATOM 1752 C CA . ILE A 1 209 ? 13.823 17.154 11.240 1.00 30.29 209 ILE A CA 1
ATOM 1753 C C . ILE A 1 209 ? 15.288 16.766 11.355 1.00 38.72 209 ILE A C 1
ATOM 1754 O O . ILE A 1 209 ? 16.065 16.960 10.410 1.00 36.73 209 ILE A O 1
ATOM 1759 N N . ARG A 1 210 ? 15.663 16.258 12.525 1.00 33.47 210 ARG A N 1
ATOM 1760 C CA . ARG A 1 210 ? 17.034 15.922 12.869 1.00 33.11 210 ARG A CA 1
ATOM 1761 C C . ARG A 1 210 ? 17.115 14.429 13.145 1.00 32.61 210 ARG A C 1
ATOM 1762 O O . ARG A 1 210 ? 16.264 13.877 13.853 1.00 34.85 210 ARG A O 1
ATOM 1770 N N . ILE A 1 211 ? 18.106 13.770 12.556 1.00 30.85 211 ILE A N 1
ATOM 1771 C CA . ILE A 1 211 ? 18.303 12.334 12.719 1.00 32.87 211 ILE A CA 1
ATOM 1772 C C . ILE A 1 211 ? 19.768 12.095 13.046 1.00 39.46 211 ILE A C 1
ATOM 1773 O O . ILE A 1 211 ? 20.653 12.580 12.335 1.00 32.96 211 ILE A O 1
ATOM 1778 N N . GLU A 1 212 ? 20.029 11.343 14.107 1.00 33.75 212 GLU A N 1
ATOM 1779 C CA . GLU A 1 212 ? 21.399 11.134 14.540 1.00 35.49 212 GLU A CA 1
ATOM 1780 C C . GLU A 1 212 ? 21.559 9.697 15.013 1.00 35.45 212 GLU A C 1
ATOM 1781 O O . GLU A 1 212 ? 20.729 9.204 15.782 1.00 34.73 212 GLU A O 1
ATOM 1787 N N . CYS A 1 213 ? 22.613 9.022 14.553 1.00 31.99 213 CYS A N 1
ATOM 1788 C CA . CYS A 1 213 ? 22.818 7.609 14.860 1.00 32.86 213 CYS A CA 1
ATOM 1789 C C . CYS A 1 213 ? 24.034 7.413 15.762 1.00 34.76 213 CYS A C 1
ATOM 1790 O O . CYS A 1 213 ? 24.816 8.327 16.017 1.00 35.33 213 CYS A O 1
ATOM 1793 N N . ALA A 1 214 ? 24.178 6.192 16.267 1.00 29.95 214 ALA A N 1
ATOM 1794 C CA . ALA A 1 214 ? 25.300 5.877 17.135 1.00 35.32 214 ALA A CA 1
ATOM 1795 C C . ALA A 1 214 ? 25.417 4.366 17.255 1.00 40.72 214 ALA A C 1
ATOM 1796 O O . ALA A 1 214 ? 24.455 3.627 17.023 1.00 38.11 214 ALA A O 1
ATOM 1798 N N . ASP A 1 215 ? 26.620 3.926 17.631 1.00 38.78 215 ASP A N 1
ATOM 1799 C CA . ASP A 1 215 ? 26.951 2.506 17.702 1.00 43.33 215 ASP A CA 1
ATOM 1800 C C . ASP A 1 215 ? 26.289 1.812 18.893 1.00 48.06 215 ASP A C 1
ATOM 1801 O O . ASP A 1 215 ? 26.020 0.605 18.835 1.00 43.18 215 ASP A O 1
ATOM 1806 N N . THR A 1 216 ? 26.051 2.541 19.986 1.00 35.89 216 THR A N 1
ATOM 1807 C CA . THR A 1 216 ? 25.480 1.984 21.208 1.00 39.35 216 THR A CA 1
ATOM 1808 C C . THR A 1 216 ? 24.434 2.946 21.765 1.00 35.19 216 THR A C 1
ATOM 1809 O O . THR A 1 216 ? 24.435 4.143 21.459 1.00 29.12 216 THR A O 1
ATOM 1813 N N . TYR A 1 217 ? 23.542 2.417 22.610 1.00 38.34 217 TYR A N 1
ATOM 1814 C CA . TYR A 1 217 ? 22.549 3.293 23.231 1.00 33.69 217 TYR A CA 1
ATOM 1815 C C . TYR A 1 217 ? 23.204 4.286 24.178 1.00 34.21 217 TYR A C 1
ATOM 1816 O O . TYR A 1 217 ? 22.719 5.415 24.312 1.00 33.41 217 TYR A O 1
ATOM 1825 N N . LEU A 1 218 ? 24.289 3.886 24.847 1.00 33.67 218 LEU A N 1
ATOM 1826 C CA . LEU A 1 218 ? 25.034 4.824 25.680 1.00 30.52 218 LEU A CA 1
ATOM 1827 C C . LEU A 1 218 ? 25.536 5.998 24.856 1.00 33.59 218 LEU A C 1
ATOM 1828 O O . LE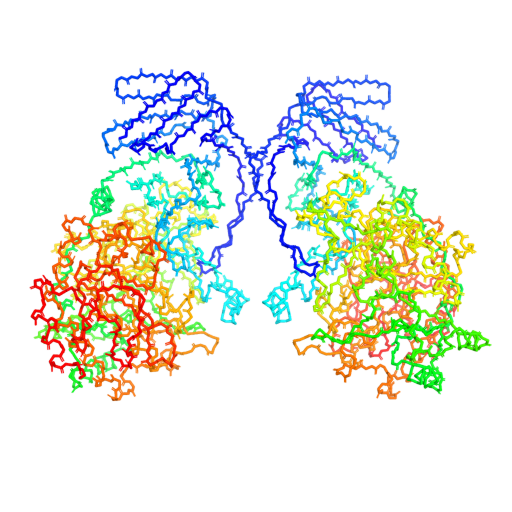U A 1 218 ? 25.410 7.152 25.270 1.00 29.63 218 LEU A O 1
ATOM 1833 N N . LYS A 1 219 ? 26.100 5.726 23.673 1.00 32.74 219 LYS A N 1
ATOM 1834 C CA . LYS A 1 219 ? 26.576 6.820 22.826 1.00 31.29 219 LYS A CA 1
ATOM 1835 C C . LYS A 1 219 ? 25.427 7.602 22.214 1.00 30.95 219 LYS A C 1
ATOM 1836 O O . LYS A 1 219 ? 25.539 8.815 22.004 1.00 31.08 219 LYS A O 1
ATOM 1842 N N . LEU A 1 220 ? 24.316 6.935 21.909 1.00 29.88 220 LEU A N 1
ATOM 1843 C CA . LEU A 1 220 ? 23.143 7.675 21.463 1.00 32.42 220 LEU A CA 1
ATOM 1844 C C . LEU A 1 220 ? 22.695 8.689 22.516 1.00 27.61 220 LEU A C 1
ATOM 1845 O O . LEU A 1 220 ? 22.360 9.831 22.182 1.00 27.98 220 LEU A O 1
ATOM 1850 N N . LEU A 1 221 ? 22.687 8.295 23.794 1.00 27.49 221 LEU A N 1
ATOM 1851 C CA . LEU A 1 221 ? 22.296 9.241 24.836 1.00 29.29 221 LEU A CA 1
ATOM 1852 C C . LEU A 1 221 ? 23.311 10.370 24.970 1.00 33.81 221 LEU A C 1
ATOM 1853 O O . LEU A 1 221 ? 22.934 11.507 25.275 1.00 27.29 221 LEU A O 1
ATOM 1858 N N . GLU A 1 222 ? 24.597 10.087 24.732 1.00 29.56 222 GLU A N 1
ATOM 1859 C CA . GLU A 1 222 ? 25.589 11.162 24.679 1.00 32.47 222 GLU A CA 1
ATOM 1860 C C . GLU A 1 222 ? 25.239 12.178 23.601 1.00 27.66 222 GLU A C 1
ATOM 1861 O O . GLU A 1 222 ? 25.271 13.389 23.843 1.00 30.04 222 GLU A O 1
ATOM 1867 N N . ARG A 1 223 ? 24.869 11.701 22.407 1.00 29.56 223 ARG A N 1
ATOM 1868 C CA . ARG A 1 223 ? 24.500 12.616 21.325 1.00 31.34 223 ARG A CA 1
ATOM 1869 C C . ARG A 1 223 ? 23.188 13.347 21.614 1.00 33.84 223 ARG A C 1
ATOM 1870 O O . ARG A 1 223 ? 23.058 14.547 21.333 1.00 29.12 223 ARG A O 1
ATOM 1878 N N . ILE A 1 224 ? 22.195 12.632 22.144 1.00 28.88 224 ILE A N 1
ATOM 1879 C CA . ILE A 1 224 ? 20.908 13.252 22.466 1.00 27.80 224 ILE A CA 1
ATOM 1880 C C . ILE A 1 224 ? 21.112 14.448 23.390 1.00 26.27 224 ILE A C 1
ATOM 1881 O O . ILE A 1 224 ? 20.566 15.533 23.165 1.00 30.93 224 ILE A O 1
ATOM 1886 N N . THR A 1 225 ? 21.915 14.267 24.435 1.00 24.56 225 THR A N 1
ATOM 1887 C CA . THR A 1 225 ? 22.068 15.317 25.433 1.00 29.41 225 THR A CA 1
ATOM 1888 C C . THR A 1 225 ? 23.078 16.377 25.009 1.00 33.77 225 THR A C 1
ATOM 1889 O O . THR A 1 225 ? 22.978 17.525 25.456 1.00 31.02 225 THR A O 1
ATOM 1893 N N . THR A 1 226 ? 24.043 16.035 24.143 1.00 31.31 226 THR A N 1
ATOM 1894 C CA . THR A 1 226 ? 24.824 17.093 23.504 1.00 29.13 226 THR A CA 1
ATOM 1895 C C . THR A 1 226 ? 23.905 18.060 22.762 1.00 31.48 226 THR A C 1
ATOM 1896 O O . THR A 1 226 ? 24.106 19.280 22.801 1.00 30.59 226 THR A O 1
ATOM 1900 N N . TYR A 1 227 ? 22.850 17.538 22.133 1.00 28.63 227 TYR A N 1
ATOM 1901 C CA . TYR A 1 227 ? 21.944 18.402 21.383 1.00 27.79 227 TYR A CA 1
ATOM 1902 C C . TYR A 1 227 ? 20.933 19.102 22.289 1.00 30.29 227 TYR A C 1
ATOM 1903 O O . TYR A 1 227 ? 20.716 20.308 22.165 1.00 30.26 227 TYR A O 1
ATOM 1912 N N . PHE A 1 228 ? 20.277 18.360 23.185 1.00 30.26 228 PHE A N 1
ATOM 1913 C CA . PHE A 1 228 ? 19.198 18.947 23.982 1.00 33.16 228 PHE A CA 1
ATOM 1914 C C . PHE A 1 228 ? 19.687 19.607 25.266 1.00 33.99 228 PHE A C 1
ATOM 1915 O O . PHE A 1 228 ? 19.058 20.565 25.734 1.00 32.02 228 PHE A O 1
ATOM 1923 N N . GLY A 1 229 ? 20.771 19.100 25.857 1.00 31.89 229 GLY A N 1
ATOM 1924 C CA . GLY A 1 229 ? 21.270 19.628 27.113 1.00 32.61 229 GLY A CA 1
ATOM 1925 C C . GLY A 1 229 ? 21.538 18.565 28.156 1.00 33.28 229 GLY A C 1
ATOM 1926 O O . GLY A 1 229 ? 21.052 17.435 28.041 1.00 32.13 229 GLY A O 1
ATOM 1927 N N . ARG A 1 230 ? 22.329 18.908 29.173 1.00 28.99 230 ARG A N 1
ATOM 1928 C CA . ARG A 1 230 ? 22.611 18.014 30.286 1.00 25.89 230 ARG A CA 1
ATOM 1929 C C . ARG A 1 230 ? 22.306 18.715 31.603 1.00 26.20 230 ARG A C 1
ATOM 1930 O O . ARG A 1 230 ? 22.468 19.931 31.729 1.00 28.56 230 ARG A O 1
ATOM 1938 N N . GLN A 1 231 ? 21.867 17.929 32.589 1.00 26.17 231 GLN A N 1
ATOM 1939 C CA . GLN A 1 231 ? 21.541 18.457 33.906 1.00 30.32 231 GLN A CA 1
ATOM 1940 C C . GLN A 1 231 ? 22.813 18.637 34.742 1.00 30.28 231 GLN A C 1
ATOM 1941 O O . GLN A 1 231 ? 23.789 17.902 34.562 1.00 30.17 231 GLN A O 1
ATOM 1947 N N . PRO A 1 232 ? 22.825 19.586 35.675 1.00 27.26 232 PRO A N 1
ATOM 1948 C CA . PRO A 1 232 ? 23.935 19.657 36.631 1.00 29.14 232 PRO A CA 1
ATOM 1949 C C . PRO A 1 232 ? 23.874 18.481 37.591 1.00 30.00 232 PRO A C 1
ATOM 1950 O O . PRO A 1 232 ? 22.879 17.763 37.678 1.00 28.50 232 PRO A O 1
ATOM 1954 N N . LYS A 1 233 ? 24.958 18.298 38.339 1.00 28.60 233 LYS A N 1
ATOM 1955 C CA . LYS A 1 233 ? 24.913 17.393 39.478 1.00 25.86 233 LYS A CA 1
ATOM 1956 C C . LYS A 1 233 ? 23.921 17.915 40.514 1.00 28.93 233 LYS A C 1
ATOM 1957 O O . LYS A 1 233 ? 23.679 19.121 40.624 1.00 27.37 233 LYS A O 1
ATOM 1963 N N . LEU A 1 234 ? 23.319 16.990 41.254 1.00 28.58 234 LEU A N 1
ATOM 1964 C CA . LEU A 1 234 ? 22.449 17.373 42.354 1.00 30.45 234 LEU A CA 1
ATOM 1965 C C . LEU A 1 234 ? 23.280 17.896 43.529 1.00 30.27 234 LEU A C 1
ATOM 1966 O O . LEU A 1 234 ? 24.404 17.439 43.753 1.00 30.36 234 LEU A O 1
ATOM 1971 N N . PRO A 1 235 ? 22.737 18.835 44.311 1.00 30.45 235 PRO A N 1
ATOM 1972 C CA . PRO A 1 235 ? 23.464 19.320 45.494 1.00 31.57 235 PRO A CA 1
ATOM 1973 C C . PRO A 1 235 ? 23.803 18.181 46.443 1.00 31.67 235 PRO A C 1
ATOM 1974 O O . PRO A 1 235 ? 23.017 17.250 46.626 1.00 30.79 235 PRO A O 1
ATOM 1978 N N . ASP A 1 236 ? 24.994 18.262 47.061 1.00 33.84 236 ASP A N 1
ATOM 1979 C CA . ASP A 1 236 ? 25.417 17.201 47.972 1.00 32.58 236 ASP A CA 1
ATOM 1980 C C . ASP A 1 236 ? 24.414 16.975 49.101 1.00 25.94 236 ASP A C 1
ATOM 1981 O O . ASP A 1 236 ? 24.305 15.854 49.607 1.00 30.43 236 ASP A O 1
ATOM 1986 N N . TRP A 1 237 ? 23.693 18.014 49.528 1.00 26.58 237 TRP A N 1
ATOM 1987 C CA . TRP A 1 237 ? 22.838 17.834 50.700 1.00 29.49 237 TRP A CA 1
ATOM 1988 C C . TRP A 1 237 ? 21.640 16.922 50.443 1.00 29.26 237 TRP A C 1
ATOM 1989 O O . TRP A 1 237 ? 21.049 16.435 51.416 1.00 27.80 237 TRP A O 1
ATOM 2000 N N . VAL A 1 238 ? 21.262 16.662 49.181 1.00 28.84 238 VAL A N 1
ATOM 2001 C CA . VAL A 1 238 ? 20.096 15.799 48.977 1.00 29.26 238 VAL A CA 1
ATOM 2002 C C . VAL A 1 238 ? 20.373 14.398 49.508 1.00 30.31 238 VAL A C 1
ATOM 2003 O O . VAL A 1 238 ? 19.451 13.699 49.946 1.00 28.87 238 VAL A O 1
ATOM 2007 N N . TYR A 1 239 ? 21.635 13.974 49.512 1.00 27.00 239 TYR A N 1
ATOM 2008 C CA . TYR A 1 239 ? 21.974 12.621 49.938 1.00 24.47 239 TYR A CA 1
ATOM 2009 C C . TYR A 1 239 ? 21.987 12.455 51.450 1.00 29.28 239 TYR A C 1
ATOM 2010 O O . TYR A 1 239 ? 22.240 11.343 51.922 1.00 25.89 239 TYR A O 1
ATOM 2019 N N . ASN A 1 240 ? 21.747 13.523 52.213 1.00 27.85 240 ASN A N 1
ATOM 2020 C CA . ASN A 1 240 ? 21.645 13.421 53.668 1.00 25.25 240 ASN A CA 1
ATOM 2021 C C . ASN A 1 240 ? 20.418 12.642 54.134 1.00 26.20 240 ASN A C 1
ATOM 2022 O O . ASN A 1 240 ? 20.323 12.341 55.325 1.00 25.92 240 ASN A O 1
ATOM 2027 N N . GLY A 1 241 ? 19.475 12.317 53.251 1.00 24.21 241 GLY A N 1
ATOM 2028 C CA . GLY A 1 241 ? 18.278 11.643 53.715 1.00 26.23 241 GLY A CA 1
ATOM 2029 C C . GLY A 1 241 ? 16.989 12.089 53.045 1.00 23.86 241 GLY A C 1
ATOM 2030 O O . GLY A 1 241 ? 16.971 12.489 51.872 1.00 26.55 241 GLY A O 1
ATOM 2031 N N . LEU A 1 242 ? 15.895 12.009 53.794 1.00 24.77 242 LEU A N 1
ATOM 2032 C CA . LEU A 1 242 ? 14.564 12.173 53.225 1.00 24.63 242 LEU A CA 1
ATOM 2033 C C . LEU A 1 242 ? 14.194 13.648 53.112 1.00 23.50 242 LEU A C 1
ATOM 2034 O O . LEU A 1 242 ? 14.572 14.464 53.957 1.00 24.23 242 LEU A O 1
ATOM 2039 N N . ILE A 1 243 ? 13.455 13.981 52.057 1.00 24.11 243 ILE A N 1
ATOM 2040 C CA . ILE A 1 243 ? 12.779 15.267 51.923 1.00 26.28 243 ILE A CA 1
ATOM 2041 C C . ILE A 1 243 ? 11.338 15.037 52.359 1.00 27.14 243 ILE A C 1
ATOM 2042 O O . ILE A 1 243 ? 10.578 14.371 51.649 1.00 24.63 243 ILE A O 1
ATOM 2047 N N . ILE A 1 244 ? 10.939 15.564 53.520 1.00 22.58 244 ILE A N 1
ATOM 2048 C CA . ILE A 1 244 ? 9.605 15.278 54.050 1.00 23.13 244 ILE A CA 1
ATOM 2049 C C . ILE A 1 244 ? 8.615 16.354 53.606 1.00 24.70 244 ILE A C 1
ATOM 2050 O O . ILE A 1 244 ? 8.858 17.558 53.767 1.00 26.87 244 ILE A O 1
ATOM 2055 N N . GLY A 1 245 ? 7.505 15.914 53.021 1.00 23.12 245 GLY A N 1
ATOM 2056 C CA . GLY A 1 245 ? 6.477 16.828 52.573 1.00 24.35 245 GLY A CA 1
ATOM 2057 C C . GLY A 1 245 ? 5.413 16.949 53.642 1.00 25.46 245 GLY A C 1
ATOM 2058 O O . GLY A 1 245 ? 4.642 16.011 53.854 1.00 26.01 245 GLY A O 1
ATOM 2059 N N . VAL A 1 246 ? 5.392 18.077 54.346 1.00 27.26 246 VAL A N 1
ATOM 2060 C CA . VAL A 1 246 ? 4.458 18.323 55.438 1.00 26.50 246 VAL A CA 1
ATOM 2061 C C . VAL A 1 246 ? 3.863 19.710 55.235 1.00 28.00 246 VAL A C 1
ATOM 2062 O O . VAL A 1 246 ? 4.338 20.501 54.420 1.00 27.91 246 VAL A O 1
ATOM 2066 N N . GLN A 1 247 ? 2.805 19.996 55.987 1.00 24.87 247 GLN A N 1
ATOM 2067 C CA . GLN A 1 247 ? 2.064 21.237 55.825 1.00 24.32 247 GLN A CA 1
ATOM 2068 C C . GLN A 1 247 ? 1.447 21.611 57.157 1.00 24.11 247 GLN A C 1
ATOM 2069 O O . GLN A 1 247 ? 1.454 20.827 58.109 1.00 27.93 247 GLN A O 1
ATOM 2075 N N . GLY A 1 248 ? 0.916 22.829 57.207 1.00 25.00 248 GLY A N 1
ATOM 2076 C CA . GLY A 1 248 ? 0.069 23.266 58.306 1.00 30.41 248 GLY A CA 1
ATOM 2077 C C . GLY A 1 248 ? 0.553 24.476 59.066 1.00 30.67 248 GLY A C 1
ATOM 2078 O O . GLY A 1 248 ? -0.098 24.861 60.049 1.00 26.72 248 GLY A O 1
ATOM 2079 N N . GLY A 1 249 ? 1.661 25.104 58.688 1.00 27.35 249 GLY A N 1
ATOM 2080 C CA . GLY A 1 249 ? 2.185 26.235 59.437 1.00 29.19 249 GLY A CA 1
ATOM 2081 C C . GLY A 1 249 ? 3.321 25.833 60.363 1.00 26.73 249 GLY A C 1
ATOM 2082 O O . GLY A 1 249 ? 3.648 24.654 60.535 1.00 27.99 249 GLY A O 1
ATOM 2083 N N . ASN A 1 250 ? 3.905 26.855 61.004 1.00 29.29 250 ASN A N 1
ATOM 2084 C CA . ASN A 1 250 ? 5.106 26.663 61.817 1.00 28.57 250 ASN A CA 1
ATOM 2085 C C . ASN A 1 250 ? 4.974 25.494 62.784 1.00 29.21 250 ASN A C 1
ATOM 2086 O O . ASN A 1 250 ? 5.798 24.571 62.785 1.00 28.09 250 ASN A O 1
ATOM 2091 N N . GLU A 1 251 ? 3.967 25.540 63.660 1.00 30.65 251 GLU A N 1
ATOM 2092 C CA . GLU A 1 251 ? 3.911 24.547 64.727 1.00 30.58 251 GLU A CA 1
ATOM 2093 C C . GLU A 1 251 ? 3.751 23.134 64.168 1.00 30.48 251 GLU A C 1
ATOM 2094 O O . GLU A 1 251 ? 4.427 22.201 64.615 1.00 27.30 251 GLU A O 1
ATOM 2100 N N . ARG A 1 252 ? 2.858 22.945 63.193 1.00 27.33 252 ARG A N 1
ATOM 2101 C CA . ARG A 1 252 ? 2.626 21.581 62.706 1.00 29.88 252 ARG A CA 1
ATOM 2102 C C . ARG A 1 252 ? 3.804 21.078 61.866 1.00 25.90 252 ARG A C 1
ATOM 2103 O O . ARG A 1 252 ? 4.284 19.951 62.058 1.00 26.12 252 ARG A O 1
ATOM 2111 N N . SER A 1 253 ? 4.266 21.893 60.914 1.00 25.45 253 SER A N 1
ATOM 2112 C CA . SER A 1 253 ? 5.322 21.448 60.004 1.00 26.23 253 SER A CA 1
ATOM 2113 C C . SER A 1 253 ? 6.629 21.208 60.747 1.00 24.34 253 SER A C 1
ATOM 2114 O O . SER A 1 253 ? 7.224 20.130 60.643 1.00 26.88 253 SER A O 1
ATOM 2117 N N . PHE A 1 254 ? 7.102 22.199 61.504 1.00 26.49 254 PHE A N 1
ATOM 2118 C CA . PHE A 1 254 ? 8.343 21.959 62.236 1.00 25.43 254 PHE A CA 1
ATOM 2119 C C . PHE A 1 254 ? 8.140 20.966 63.374 1.00 31.03 254 PHE A C 1
ATOM 2120 O O . PHE A 1 254 ? 9.094 20.273 63.758 1.00 32.28 254 PHE A O 1
ATOM 2128 N N . GLY A 1 255 ? 6.908 20.843 63.881 1.00 29.91 255 GLY A N 1
ATOM 2129 C CA . GLY A 1 255 ? 6.605 19.762 64.803 1.00 28.49 255 GLY A CA 1
ATOM 2130 C C . GLY A 1 255 ? 6.773 18.388 64.180 1.00 26.35 255 GLY A C 1
ATOM 2131 O O . GLY A 1 255 ? 7.297 17.469 64.814 1.00 28.99 255 GLY A O 1
ATOM 2132 N N . LEU A 1 256 ? 6.324 18.226 62.933 1.00 24.71 256 LEU A N 1
ATOM 2133 C CA . LEU A 1 256 ? 6.473 16.942 62.250 1.00 28.68 256 LEU A CA 1
ATOM 2134 C C . LEU A 1 256 ? 7.935 16.657 61.911 1.00 28.08 256 LEU A C 1
ATOM 2135 O O . LEU A 1 256 ? 8.365 15.494 61.907 1.00 27.82 256 LEU A O 1
ATOM 2140 N N . LEU A 1 257 ? 8.706 17.701 61.620 1.00 26.82 257 LEU A N 1
ATOM 2141 C CA . LEU A 1 257 ? 10.149 17.542 61.464 1.00 28.98 257 LEU A CA 1
ATOM 2142 C C . LEU A 1 257 ? 10.770 16.956 62.725 1.00 27.92 257 LEU A C 1
ATOM 2143 O O . LEU A 1 257 ? 11.490 15.951 62.674 1.00 26.88 257 LEU A O 1
ATOM 2148 N N . ASP A 1 258 ? 10.485 17.574 63.876 1.00 28.23 258 ASP A N 1
ATOM 2149 C CA . ASP A 1 258 ? 10.975 17.059 65.151 1.00 32.69 258 ASP A CA 1
ATOM 2150 C C . ASP A 1 258 ? 10.557 15.609 65.370 1.00 28.08 258 ASP A C 1
ATOM 2151 O O . ASP A 1 258 ? 11.374 14.777 65.786 1.00 29.61 258 ASP A O 1
ATOM 2156 N N . LYS A 1 259 ? 9.287 15.284 65.093 1.00 30.03 259 LYS A N 1
ATOM 2157 C CA . LYS A 1 259 ? 8.813 13.909 65.241 1.00 27.47 259 LYS A CA 1
ATOM 2158 C C . LYS A 1 259 ? 9.597 12.964 64.343 1.00 31.22 259 LYS A C 1
ATOM 2159 O O . LYS A 1 259 ? 10.026 11.883 64.767 1.00 29.95 259 LYS A O 1
ATOM 2165 N N . THR A 1 260 ? 9.800 13.362 63.091 1.00 27.52 260 THR A N 1
ATOM 2166 C CA . THR A 1 260 ? 10.552 12.523 62.162 1.00 28.43 260 THR A CA 1
ATOM 2167 C C . THR A 1 260 ? 11.969 12.274 62.669 1.00 31.10 260 THR A C 1
ATOM 2168 O O . THR A 1 260 ? 12.431 11.125 62.738 1.00 28.85 260 THR A O 1
ATOM 2172 N N . LEU A 1 261 ? 12.656 13.341 63.068 1.00 28.29 261 LEU A N 1
ATOM 2173 C CA . LEU A 1 261 ? 13.998 13.204 63.625 1.00 28.76 261 LEU A CA 1
ATOM 2174 C C . LEU A 1 261 ? 13.987 12.386 64.914 1.00 35.21 261 LEU A C 1
ATOM 2175 O O . LEU A 1 261 ? 14.900 11.585 65.157 1.00 35.76 261 LEU A O 1
ATOM 2180 N N . ASP A 1 262 ? 12.970 12.576 65.758 1.00 28.97 262 ASP A N 1
ATOM 2181 C CA . ASP A 1 262 ? 12.904 11.807 67.001 1.00 31.83 262 ASP A CA 1
ATOM 2182 C C . ASP A 1 262 ? 12.805 10.315 66.725 1.00 36.00 262 ASP A C 1
ATOM 2183 O O . ASP A 1 262 ? 13.275 9.503 67.531 1.00 34.10 262 ASP A O 1
ATOM 2188 N N . ARG A 1 263 ? 12.215 9.936 65.591 1.00 31.01 263 ARG A N 1
ATOM 2189 C CA . ARG A 1 263 ? 12.092 8.545 65.187 1.00 29.16 263 ARG A CA 1
ATOM 2190 C C . ARG A 1 263 ? 13.312 8.055 64.411 1.00 29.10 263 ARG A C 1
ATOM 2191 O O . ARG A 1 263 ? 13.247 6.991 63.790 1.00 29.64 263 ARG A O 1
ATOM 2199 N N . ASN A 1 264 ? 14.406 8.816 64.416 1.00 31.00 264 ASN A N 1
ATOM 2200 C CA . ASN A 1 264 ? 15.682 8.398 63.819 1.00 32.11 264 ASN A CA 1
ATOM 2201 C C . ASN A 1 264 ? 15.601 8.240 62.303 1.00 35.32 264 ASN A C 1
ATOM 2202 O O . ASN A 1 264 ? 16.354 7.461 61.707 1.00 30.95 264 ASN A O 1
ATOM 2207 N N . ILE A 1 265 ? 14.691 8.961 61.662 1.00 27.63 265 ILE A N 1
ATOM 2208 C CA . ILE A 1 265 ? 14.682 9.071 60.209 1.00 26.12 265 ILE A CA 1
ATOM 2209 C C . ILE A 1 265 ? 15.598 10.225 59.830 1.00 29.24 265 ILE A C 1
ATOM 2210 O O . ILE A 1 265 ? 15.421 11.350 60.311 1.00 28.60 265 ILE A O 1
ATOM 2215 N N . LYS A 1 266 ? 16.586 9.949 58.977 1.00 27.50 266 LYS A N 1
ATOM 2216 C CA . LYS A 1 266 ? 17.480 10.999 58.505 1.00 28.55 266 LYS A CA 1
ATOM 2217 C C . LYS A 1 266 ? 16.750 11.937 57.557 1.00 25.12 266 LYS A C 1
ATOM 2218 O O . LYS A 1 266 ? 16.093 11.490 56.608 1.00 28.09 266 LYS A O 1
ATOM 2224 N N . VAL A 1 267 ? 16.884 13.240 57.789 1.00 23.85 267 VAL A N 1
ATOM 2225 C CA . VAL A 1 267 ? 16.150 14.242 57.019 1.00 25.97 267 VAL A CA 1
ATOM 2226 C C . VAL A 1 267 ? 17.157 15.131 56.305 1.00 31.24 267 VAL A C 1
ATOM 2227 O O . VAL A 1 267 ? 18.022 15.732 56.949 1.00 28.79 267 VAL A O 1
ATOM 2231 N N . ALA A 1 268 ? 17.051 15.198 54.972 1.00 28.14 268 ALA A N 1
ATOM 2232 C CA . ALA A 1 268 ? 17.825 16.148 54.181 1.00 26.18 268 ALA A CA 1
ATOM 2233 C C . ALA A 1 268 ? 17.153 17.513 54.145 1.00 26.45 268 ALA A C 1
ATOM 2234 O O . ALA A 1 268 ? 17.836 18.544 54.158 1.00 28.33 268 ALA A O 1
ATOM 2236 N N . GLY A 1 269 ? 15.820 17.544 54.101 1.00 26.86 269 GLY A N 1
ATOM 2237 C CA . GLY A 1 269 ? 15.109 18.801 53.988 1.00 25.06 269 GLY A CA 1
ATOM 2238 C C . GLY A 1 269 ? 13.643 18.641 54.324 1.00 28.13 269 GLY A C 1
ATOM 2239 O O . GLY A 1 269 ? 13.081 17.541 54.261 1.00 25.38 269 GLY A O 1
ATOM 2240 N N . ILE A 1 270 ? 13.029 19.762 54.690 1.00 25.76 270 ILE A N 1
ATOM 2241 C CA . ILE A 1 270 ? 11.585 19.837 54.913 1.00 24.15 270 ILE A CA 1
ATOM 2242 C C . ILE A 1 270 ? 10.985 20.608 53.745 1.00 24.53 270 ILE A C 1
ATOM 2243 O O . ILE A 1 270 ? 11.407 21.732 53.447 1.00 27.58 270 ILE A O 1
ATOM 2248 N N . TRP A 1 271 ? 10.035 19.986 53.047 1.00 24.56 271 TRP A N 1
ATOM 2249 C CA . TRP A 1 271 ? 9.386 20.577 51.883 1.00 25.45 271 TRP A CA 1
ATOM 2250 C C . TRP A 1 271 ? 7.975 20.971 52.303 1.00 28.85 271 TRP A C 1
ATOM 2251 O O . TRP A 1 271 ? 7.122 20.098 52.503 1.00 25.52 271 TRP A O 1
ATOM 2262 N N . CYS A 1 272 ? 7.736 22.279 52.476 1.00 27.91 272 CYS A N 1
ATOM 2263 C CA . CYS A 1 272 ? 6.419 22.796 52.854 1.00 26.57 272 CYS A CA 1
ATOM 2264 C C . CYS A 1 272 ? 5.823 23.493 51.646 1.00 25.55 272 CYS A C 1
ATOM 2265 O O . CYS A 1 272 ? 6.093 24.674 51.409 1.00 25.09 272 CYS A O 1
ATOM 2268 N N . GLN A 1 273 ? 4.983 22.777 50.894 1.00 23.52 273 GLN A N 1
ATOM 2269 C CA . GLN A 1 273 ? 4.404 23.401 49.711 1.00 25.69 273 GLN A CA 1
ATOM 2270 C C . GLN A 1 273 ? 3.460 24.540 50.062 1.00 25.65 273 GLN A C 1
ATOM 2271 O O . GLN A 1 273 ? 3.227 25.412 49.218 1.00 26.24 273 GLN A O 1
ATOM 2277 N N . ASP A 1 274 ? 2.912 24.559 51.281 1.00 24.72 274 ASP A N 1
ATOM 2278 C CA . ASP A 1 274 ? 2.049 25.653 51.720 1.00 24.71 274 ASP A CA 1
ATOM 2279 C C . ASP A 1 274 ? 2.840 26.780 52.387 1.00 25.98 274 ASP A C 1
ATOM 2280 O O . ASP A 1 274 ? 2.261 27.575 53.139 1.00 24.95 274 ASP A O 1
ATOM 2285 N N . TRP A 1 275 ? 4.147 26.866 52.117 1.00 24.57 275 TRP A N 1
ATOM 2286 C CA . TRP A 1 275 ? 4.951 27.971 52.631 1.00 24.83 275 TRP A CA 1
ATOM 2287 C C . TRP A 1 275 ? 4.298 29.312 52.324 1.00 25.40 275 TRP A C 1
ATOM 2288 O O . TRP A 1 275 ? 4.470 30.282 53.076 1.00 28.33 275 TRP A O 1
ATOM 2299 N N . CYS A 1 276 ? 3.531 29.386 51.236 1.00 24.26 276 CYS A N 1
ATOM 2300 C CA . CYS A 1 276 ? 2.868 30.611 50.812 1.00 25.71 276 CYS A CA 1
ATOM 2301 C C . CYS A 1 276 ? 1.364 30.619 51.099 1.00 29.36 276 CYS A C 1
ATOM 2302 O O . CYS A 1 276 ? 0.645 31.471 50.556 1.00 28.82 276 CYS A O 1
ATOM 2305 N N . GLY A 1 277 ? 0.868 29.703 51.922 1.00 27.76 277 GLY A N 1
ATOM 2306 C CA . GLY A 1 277 ? -0.532 29.671 52.302 1.00 25.14 277 GLY A CA 1
ATOM 2307 C C . GLY A 1 277 ? -1.299 28.555 51.609 1.00 33.25 277 GLY A C 1
ATOM 2308 O O . GLY A 1 277 ? -0.836 27.928 50.655 1.00 26.11 277 GLY A O 1
ATOM 2309 N N . LYS A 1 278 ? -2.518 28.334 52.108 1.00 29.78 278 LYS A N 1
ATOM 2310 C CA . LYS A 1 278 ? -3.371 27.238 51.674 1.00 29.41 278 LYS A CA 1
ATOM 2311 C C . LYS A 1 278 ? -4.650 27.767 51.040 1.00 32.33 278 LYS A C 1
ATOM 2312 O O . LYS A 1 278 ? -5.038 28.917 51.241 1.00 29.56 278 LYS A O 1
ATOM 2318 N N . ARG A 1 279 ? -5.303 26.901 50.274 1.00 29.25 279 ARG A N 1
ATOM 2319 C CA . ARG A 1 279 ? -6.635 27.173 49.735 1.00 29.37 279 ARG A CA 1
ATOM 2320 C C . ARG A 1 279 ? -7.361 25.840 49.665 1.00 32.09 279 ARG A C 1
ATOM 2321 O O . ARG A 1 279 ? -6.876 24.921 49.003 1.00 30.70 279 ARG A O 1
ATOM 2329 N N . VAL A 1 280 ? -8.495 25.719 50.356 1.00 31.28 280 VAL A N 1
ATOM 2330 C CA . VAL A 1 280 ? -9.259 24.474 50.404 1.00 32.17 280 VAL A CA 1
ATOM 2331 C C . VAL A 1 280 ? -10.378 24.541 49.371 1.00 35.35 280 VAL A C 1
ATOM 2332 O O . VAL A 1 280 ? -11.141 25.516 49.330 1.00 30.68 280 VAL A O 1
ATOM 2336 N N . THR A 1 281 ? -10.464 23.520 48.517 1.00 31.38 281 THR A N 1
ATOM 2337 C CA . THR A 1 281 ? -11.518 23.421 47.514 1.00 31.25 281 THR A CA 1
ATOM 2338 C C . THR A 1 281 ? -12.157 22.043 47.618 1.00 29.75 281 THR A C 1
ATOM 2339 O O . THR A 1 281 ? -11.753 21.211 48.434 1.00 26.79 281 THR A O 1
ATOM 2343 N N . SER A 1 282 ? -13.149 21.785 46.759 1.00 26.94 282 SER A N 1
ATOM 2344 C CA . SER A 1 282 ? -13.730 20.447 46.736 1.00 32.08 282 SER A CA 1
ATOM 2345 C C . SER A 1 282 ? -12.722 19.381 46.298 1.00 32.87 282 SER A C 1
ATOM 2346 O O . SER A 1 282 ? -12.915 18.209 46.622 1.00 27.27 282 SER A O 1
ATOM 2349 N N . PHE A 1 283 ? -11.643 19.760 45.594 1.00 29.72 283 PHE A N 1
ATOM 2350 C CA . PHE A 1 283 ? -10.598 18.795 45.240 1.00 26.57 283 PHE A CA 1
ATOM 2351 C C . PHE A 1 283 ? -9.816 18.349 46.473 1.00 30.41 283 PHE A C 1
ATOM 2352 O O . PHE A 1 283 ? -9.475 17.165 46.605 1.00 29.22 283 PHE A O 1
ATOM 2360 N N . GLY A 1 284 ? -9.541 19.269 47.388 1.00 28.50 284 GLY A N 1
ATOM 2361 C CA . GLY A 1 284 ? -8.873 18.970 48.648 1.00 27.46 284 GLY A CA 1
ATOM 2362 C C . GLY A 1 284 ? -8.117 20.192 49.148 1.00 26.48 284 GLY A C 1
ATOM 2363 O O . GLY A 1 284 ? -8.507 21.323 48.875 1.00 32.18 284 GLY A O 1
ATOM 2364 N N . LYS A 1 285 ? -7.024 19.938 49.875 1.00 24.07 285 LYS A N 1
ATOM 2365 C CA . LYS A 1 285 ? -6.223 21.013 50.455 1.00 24.49 285 LYS A CA 1
ATOM 2366 C C . LYS A 1 285 ? -5.198 21.457 49.410 1.00 27.48 285 LYS A C 1
ATOM 2367 O O . LYS A 1 285 ? -4.219 20.756 49.140 1.00 30.04 285 LYS A O 1
ATOM 2373 N N . ARG A 1 286 ? -5.449 22.603 48.777 1.00 27.07 286 ARG A N 1
ATOM 2374 C CA . ARG A 1 286 ? -4.528 23.138 47.790 1.00 23.35 286 ARG A CA 1
ATOM 2375 C C . ARG A 1 286 ? -3.780 24.334 48.393 1.00 28.62 286 ARG A C 1
ATOM 2376 O O . ARG A 1 286 ? -3.708 24.486 49.626 1.00 25.79 286 ARG A O 1
ATOM 2384 N N . LEU A 1 287 ? -3.212 25.167 47.527 1.00 29.67 287 LEU A N 1
ATOM 2385 C CA . LEU A 1 287 ? -2.268 26.204 47.905 1.00 26.34 287 LEU A CA 1
ATOM 2386 C C . LEU A 1 287 ? -2.773 27.566 47.457 1.00 27.22 287 LEU A C 1
ATOM 2387 O O . LEU A 1 287 ? -3.528 27.678 46.489 1.00 28.17 287 LEU A O 1
ATOM 2392 N N . GLN A 1 288 ? -2.290 28.608 48.129 1.00 25.98 288 GLN A N 1
ATOM 2393 C CA . GLN A 1 288 ? -2.550 29.986 47.716 1.00 31.29 288 GLN A CA 1
ATOM 2394 C C . GLN A 1 288 ? -1.460 30.417 46.735 1.00 24.30 288 GLN A C 1
ATOM 2395 O O . GLN A 1 288 ? -0.278 30.467 47.100 1.00 26.95 288 GLN A O 1
ATOM 2401 N N . TRP A 1 289 ? -1.847 30.729 45.489 1.00 27.44 289 TRP A N 1
ATOM 2402 C CA . TRP A 1 289 ? -0.863 30.954 44.415 1.00 26.07 289 TRP A CA 1
ATOM 2403 C C . TRP A 1 289 ? -0.422 32.422 44.404 1.00 28.51 289 TRP A C 1
ATOM 2404 O O . TRP A 1 289 ? -0.796 33.233 43.552 1.00 29.05 289 TRP A O 1
ATOM 2415 N N . ASP A 1 290 ? 0.415 32.739 45.388 1.00 26.36 290 ASP A N 1
ATOM 2416 C CA . ASP A 1 290 ? 0.958 34.081 45.593 1.00 31.21 290 ASP A CA 1
ATOM 2417 C C . ASP A 1 290 ? 2.323 33.875 46.254 1.00 24.22 290 ASP A C 1
ATOM 2418 O O . ASP A 1 290 ? 2.388 33.622 47.458 1.00 31.25 290 ASP A O 1
ATOM 2423 N N . TRP A 1 291 ? 3.398 33.953 45.463 1.00 29.23 291 TRP A N 1
ATOM 2424 C CA . TRP A 1 291 ? 4.682 33.327 45.814 1.00 26.02 291 TRP A CA 1
ATOM 2425 C C . TRP A 1 291 ? 5.535 34.196 46.744 1.00 32.44 291 TRP A C 1
ATOM 2426 O O . TRP A 1 291 ? 6.674 34.546 46.441 1.00 30.07 291 TRP A O 1
ATOM 2437 N N . LYS A 1 292 ? 4.952 34.522 47.901 1.00 26.49 292 LYS A N 1
ATOM 2438 C CA . LYS A 1 292 ? 5.629 35.123 49.044 1.00 29.02 292 LYS A CA 1
ATOM 2439 C C . LYS A 1 292 ? 5.211 34.338 50.274 1.00 30.12 292 LYS A C 1
ATOM 2440 O O . LYS A 1 292 ? 4.081 33.847 50.338 1.00 29.56 292 LYS A O 1
ATOM 2446 N N . TYR A 1 293 ? 6.113 34.202 51.251 1.00 31.46 293 TYR A N 1
ATOM 2447 C CA . TYR A 1 293 ? 5.775 33.329 52.366 1.00 31.26 293 TYR A CA 1
ATOM 2448 C C . TYR A 1 293 ? 4.596 33.912 53.136 1.00 34.76 293 TYR A C 1
ATOM 2449 O O . TYR A 1 293 ? 4.348 35.121 53.128 1.00 30.58 293 TYR A O 1
ATOM 2458 N N . HIS A 1 294 ? 3.809 33.021 53.724 1.00 29.93 294 HIS A N 1
ATOM 2459 C CA . HIS A 1 294 ? 2.562 33.400 54.373 1.00 31.09 294 HIS A CA 1
ATOM 2460 C C . HIS A 1 294 ? 2.882 33.786 55.811 1.00 30.81 294 HIS A C 1
ATOM 2461 O O . HIS A 1 294 ? 3.266 32.935 56.617 1.00 31.35 294 HIS A O 1
ATOM 2468 N N . LYS A 1 295 ? 2.729 35.074 56.133 1.00 34.95 295 LYS A N 1
ATOM 2469 C CA . LYS A 1 295 ? 3.243 35.571 57.402 1.00 37.10 295 LYS A CA 1
ATOM 2470 C C . LYS A 1 295 ? 2.402 35.129 58.591 1.00 37.13 295 LYS A C 1
ATOM 2471 O O . LYS A 1 295 ? 2.898 35.157 59.721 1.00 40.06 295 LYS A O 1
ATOM 2477 N N . GLU A 1 296 ? 1.155 34.721 58.370 1.00 40.92 296 GLU A N 1
ATOM 2478 C CA . GLU A 1 296 ? 0.331 34.232 59.470 1.00 38.25 296 GLU A CA 1
ATOM 2479 C C . GLU A 1 296 ? 0.513 32.736 59.703 1.00 36.86 296 GLU A C 1
ATOM 2480 O O . GLU A 1 296 ? 0.607 32.297 60.851 1.00 34.00 296 GLU A O 1
ATOM 2486 N N . MET A 1 297 ? 0.598 31.938 58.637 1.00 32.97 297 MET A N 1
ATOM 2487 C CA . MET A 1 297 ? 0.844 30.508 58.817 1.00 31.16 297 MET A CA 1
ATOM 2488 C C . MET A 1 297 ? 2.292 30.221 59.206 1.00 29.08 297 MET A C 1
ATOM 2489 O O . MET A 1 297 ? 2.550 29.355 60.047 1.00 29.91 297 MET A O 1
ATOM 2494 N N . TYR A 1 298 ? 3.254 30.919 58.599 1.00 32.20 298 TYR A N 1
ATOM 2495 C CA . TYR A 1 298 ? 4.674 30.709 58.878 1.00 30.03 298 TYR A CA 1
ATOM 2496 C C . TYR A 1 298 ? 5.335 32.023 59.288 1.00 39.36 298 TYR A C 1
ATOM 2497 O O . TYR A 1 298 ? 6.240 32.511 58.601 1.00 34.03 298 TYR A O 1
ATOM 2506 N N . PRO A 1 299 ? 4.935 32.614 60.424 1.00 36.25 299 PRO A N 1
ATOM 2507 C CA . PRO A 1 299 ? 5.575 33.867 60.857 1.00 36.16 299 PRO A CA 1
ATOM 2508 C C . PRO A 1 299 ? 7.078 33.712 61.049 1.00 35.15 299 PRO A C 1
ATOM 2509 O O . PRO A 1 299 ? 7.562 32.712 61.584 1.00 34.84 299 PRO A O 1
ATOM 2513 N N . ASP A 1 300 ? 7.814 34.724 60.592 1.00 39.02 300 ASP A N 1
ATOM 2514 C CA . ASP A 1 300 ? 9.269 34.754 60.707 1.00 35.74 300 ASP A CA 1
ATOM 2515 C C . ASP A 1 300 ? 9.904 33.502 60.100 1.00 33.52 300 ASP A C 1
ATOM 2516 O O . ASP A 1 300 ? 10.873 32.952 60.622 1.00 36.06 300 ASP A O 1
ATOM 2521 N N . LEU A 1 301 ? 9.355 33.045 58.980 1.00 30.58 301 LEU A N 1
ATOM 2522 C CA . LEU A 1 301 ? 9.941 31.892 58.298 1.00 32.15 301 LEU A CA 1
ATOM 2523 C C . LEU A 1 301 ? 11.435 32.052 58.024 1.00 30.33 301 LEU A C 1
ATOM 2524 O O . LEU A 1 301 ? 12.182 31.090 58.275 1.00 30.82 301 LEU A O 1
ATOM 2529 N N . PRO A 1 302 ? 11.943 33.206 57.565 1.00 33.75 302 PRO A N 1
ATOM 2530 C CA . PRO A 1 302 ? 13.396 33.297 57.314 1.00 28.07 302 PRO A CA 1
ATOM 2531 C C . PRO A 1 302 ? 14.233 32.969 58.533 1.00 33.52 302 PRO A C 1
ATOM 2532 O O . PRO A 1 302 ? 15.277 32.314 58.424 1.00 32.20 302 PRO A O 1
ATOM 2536 N N . LYS A 1 303 ? 13.785 33.398 59.711 1.00 36.23 303 LYS A N 1
ATOM 2537 C CA . LYS A 1 303 ? 14.473 33.032 60.943 1.00 37.81 303 LYS A CA 1
ATOM 2538 C C . LYS A 1 303 ? 14.428 31.520 61.175 1.00 37.27 303 LYS A C 1
ATOM 2539 O O . LYS A 1 303 ? 15.441 30.908 61.543 1.00 36.30 303 LYS A O 1
ATOM 2545 N N . LYS A 1 304 ? 13.256 30.903 60.974 1.00 35.41 304 LYS A N 1
ATOM 2546 C CA . LYS A 1 304 ? 13.126 29.459 61.165 1.00 35.43 304 LYS A CA 1
ATOM 2547 C C . LYS A 1 304 ? 14.024 28.693 60.209 1.00 35.21 304 LYS A C 1
ATOM 2548 O O . LYS A 1 304 ? 14.621 27.678 60.586 1.00 35.88 304 LYS A O 1
ATOM 2554 N N . ILE A 1 305 ? 14.106 29.149 58.954 1.00 31.14 305 ILE A N 1
ATOM 2555 C CA . ILE A 1 305 ? 14.981 28.494 57.985 1.00 29.31 305 ILE A CA 1
ATOM 2556 C C . ILE A 1 305 ? 16.425 28.507 58.471 1.00 31.62 305 ILE A C 1
ATOM 2557 O O . ILE A 1 305 ? 17.130 27.490 58.393 1.00 30.79 305 ILE A O 1
ATOM 2562 N N . LYS A 1 306 ? 16.884 29.644 59.007 1.00 32.23 306 LYS A N 1
ATOM 2563 C CA . LYS A 1 306 ? 18.251 29.702 59.526 1.00 30.95 306 LYS A CA 1
ATOM 2564 C C . LYS A 1 306 ? 18.459 28.680 60.635 1.00 34.13 306 LYS A C 1
ATOM 2565 O O . LYS A 1 306 ? 19.479 27.980 60.662 1.00 33.35 306 LYS A O 1
ATOM 2571 N N . GLU A 1 307 ? 17.484 28.559 61.543 1.00 30.62 307 GLU A N 1
ATOM 2572 C CA . GLU A 1 307 ? 17.621 27.625 62.658 1.00 38.45 307 GLU A CA 1
ATOM 2573 C C . GLU A 1 307 ? 17.773 26.191 62.171 1.00 37.50 307 GLU A C 1
ATOM 2574 O O . GLU A 1 307 ? 18.660 25.462 62.632 1.00 37.25 307 GLU A O 1
ATOM 2580 N N . ILE A 1 308 ? 16.912 25.757 61.242 1.00 31.66 308 ILE A N 1
ATOM 2581 C CA . ILE A 1 308 ? 17.017 24.360 60.833 1.00 30.11 308 ILE A CA 1
ATOM 2582 C C . ILE A 1 308 ? 18.246 24.146 59.948 1.00 29.80 308 ILE A C 1
ATOM 2583 O O . ILE A 1 308 ? 18.825 23.052 59.948 1.00 30.29 308 ILE A O 1
ATOM 2588 N N . ASN A 1 309 ? 18.667 25.169 59.185 1.00 33.31 309 ASN A N 1
ATOM 2589 C CA . ASN A 1 309 ? 19.926 25.082 58.441 1.00 29.18 309 ASN A CA 1
ATOM 2590 C C . ASN A 1 309 ? 21.095 24.768 59.369 1.00 36.00 309 ASN A C 1
ATOM 2591 O O . ASN A 1 309 ? 21.951 23.934 59.045 1.00 32.65 309 ASN A O 1
ATOM 2596 N N . ALA A 1 310 ? 21.153 25.442 60.523 1.00 29.26 310 ALA A N 1
ATOM 2597 C CA . ALA A 1 310 ? 22.234 25.195 61.472 1.00 36.14 310 ALA A CA 1
ATOM 2598 C C . ALA A 1 310 ? 22.217 23.763 61.993 1.00 40.69 310 ALA A C 1
ATOM 2599 O O . ALA A 1 310 ? 23.233 23.292 62.515 1.00 39.96 310 ALA A O 1
ATOM 2601 N N . LYS A 1 311 ? 21.096 23.056 61.849 1.00 39.22 311 LYS A N 1
ATOM 2602 C CA . LYS A 1 311 ? 20.994 21.648 62.212 1.00 39.85 311 LYS A CA 1
ATOM 2603 C C . LYS A 1 311 ? 21.189 20.714 61.026 1.00 39.29 311 LYS A C 1
ATOM 2604 O O . LYS A 1 311 ? 20.936 19.513 61.156 1.00 40.89 311 LYS A O 1
ATOM 2610 N N . GLY A 1 312 ? 21.625 21.233 59.875 1.00 35.14 312 GLY A N 1
ATOM 2611 C CA . GLY A 1 312 ? 21.867 20.392 58.718 1.00 33.38 312 GLY A CA 1
ATOM 2612 C C . GLY A 1 312 ? 20.653 20.090 57.865 1.00 30.61 312 GLY A C 1
ATOM 2613 O O . GLY A 1 312 ? 20.660 19.097 57.129 1.00 29.84 312 GLY A O 1
ATOM 2614 N N . ILE A 1 313 ? 19.602 20.907 57.932 1.00 31.69 313 ILE A N 1
ATOM 2615 C CA . ILE A 1 313 ? 18.344 20.595 57.257 1.00 27.96 313 ILE A CA 1
ATOM 2616 C C . ILE A 1 313 ? 17.968 21.760 56.355 1.00 30.43 313 ILE A C 1
ATOM 2617 O O . ILE A 1 313 ? 17.957 22.915 56.798 1.00 28.30 313 ILE A O 1
ATOM 2622 N N . LYS A 1 314 ? 17.642 21.458 55.097 1.00 22.88 314 LYS A N 1
ATOM 2623 C CA . LYS A 1 314 ? 17.257 22.514 54.167 1.00 23.69 314 LYS A CA 1
ATOM 2624 C C . LYS A 1 314 ? 15.741 22.731 54.183 1.00 30.70 314 LYS A C 1
ATOM 2625 O O . LYS A 1 314 ? 14.974 21.890 54.663 1.00 27.94 314 LYS A O 1
ATOM 2631 N N . PHE A 1 315 ? 15.310 23.883 53.655 1.00 23.57 315 PHE A N 1
ATOM 2632 C CA . PHE A 1 315 ? 13.891 24.195 53.518 1.00 25.49 315 PHE A CA 1
ATOM 2633 C C . PHE A 1 315 ? 13.567 24.306 52.035 1.00 29.12 315 PHE A C 1
ATOM 2634 O O . PHE A 1 315 ? 14.297 24.969 51.290 1.00 26.47 315 PHE A O 1
ATOM 2642 N N . LEU A 1 316 ? 12.488 23.649 51.606 1.00 24.46 316 LEU A N 1
ATOM 2643 C CA . LEU A 1 316 ? 12.059 23.655 50.211 1.00 26.68 316 LEU A CA 1
ATOM 2644 C C . LEU A 1 316 ? 10.625 24.158 50.091 1.00 26.91 316 LEU A C 1
ATOM 2645 O O . LEU A 1 316 ? 9.787 23.912 50.962 1.00 25.32 316 LEU A O 1
ATOM 2650 N N . GLY A 1 317 ? 10.351 24.853 48.990 1.00 24.35 317 GLY A N 1
ATOM 2651 C CA . GLY A 1 317 ? 9.070 25.511 48.788 1.00 24.71 317 GLY A CA 1
ATOM 2652 C C . GLY A 1 317 ? 8.359 25.089 47.513 1.00 24.02 317 GLY A C 1
ATOM 2653 O O . GLY A 1 317 ? 8.483 23.941 47.067 1.00 23.28 317 GLY A O 1
ATOM 2654 N N . TYR A 1 318 ? 7.643 26.026 46.898 1.00 24.30 318 TYR A N 1
ATOM 2655 C CA . TYR A 1 318 ? 6.776 25.737 45.764 1.00 25.32 318 TYR A CA 1
ATOM 2656 C C . TYR A 1 318 ? 6.503 27.038 45.024 1.00 24.30 318 TYR A C 1
ATOM 2657 O O . TYR A 1 318 ? 6.189 28.042 45.663 1.00 24.59 318 TYR A O 1
ATOM 2666 N N . VAL A 1 319 ? 6.593 27.012 43.686 1.00 25.06 319 VAL A N 1
ATOM 2667 C CA . VAL A 1 319 ? 6.117 28.088 42.819 1.00 26.75 319 VAL A CA 1
ATOM 2668 C C . VAL A 1 319 ? 5.553 27.458 41.551 1.00 25.51 319 VAL A C 1
ATOM 2669 O O . VAL A 1 319 ? 5.907 26.338 41.172 1.00 25.22 319 VAL A O 1
ATOM 2673 N N . ASN A 1 320 ? 4.690 28.201 40.878 1.00 25.10 320 ASN A N 1
ATOM 2674 C CA . ASN A 1 320 ? 4.232 27.805 39.553 1.00 26.44 320 ASN A CA 1
ATOM 2675 C C . ASN A 1 320 ? 3.979 29.082 38.764 1.00 28.91 320 ASN A C 1
ATOM 2676 O O . ASN A 1 320 ? 4.041 30.186 39.320 1.00 29.03 320 ASN A O 1
ATOM 2681 N N . PRO A 1 321 ? 3.778 28.985 37.441 1.00 28.45 321 PRO A N 1
ATOM 2682 C CA . PRO A 1 321 ? 3.851 30.214 36.635 1.00 29.57 321 PRO A CA 1
ATOM 2683 C C . PRO A 1 321 ? 2.534 30.972 36.529 1.00 30.12 321 PRO A C 1
ATOM 2684 O O . PRO A 1 321 ? 2.356 31.773 35.604 1.00 27.44 321 PRO A O 1
ATOM 2688 N N . TYR A 1 322 ? 1.616 30.748 37.469 1.00 28.43 322 TYR A N 1
ATOM 2689 C CA . TYR A 1 322 ? 0.320 31.417 37.492 1.00 26.82 322 TYR A CA 1
ATOM 2690 C C . TYR A 1 322 ? 0.147 32.148 38.819 1.00 28.60 322 TYR A C 1
ATOM 2691 O O . TYR A 1 322 ? 0.860 31.880 39.788 1.00 28.41 322 TYR A O 1
ATOM 2700 N N . LEU A 1 323 ? -0.821 33.067 38.873 1.00 28.32 323 LEU A N 1
ATOM 2701 C CA . LEU A 1 323 ? -1.063 33.859 40.082 1.00 26.80 323 LEU A CA 1
ATOM 2702 C C . LEU A 1 323 ? -2.560 34.003 40.296 1.00 27.01 323 LEU A C 1
ATOM 2703 O O . LEU A 1 323 ? -3.263 34.484 39.406 1.00 31.82 323 LEU A O 1
ATOM 2708 N N . VAL A 1 324 ? -3.049 33.582 41.467 1.00 30.07 324 VAL A N 1
ATOM 2709 C CA . VAL A 1 324 ? -4.479 33.672 41.754 1.00 30.48 324 VAL A CA 1
ATOM 2710 C C . VAL A 1 324 ? -4.883 35.141 41.908 1.00 28.93 324 VAL A C 1
ATOM 2711 O O . VAL A 1 324 ? -4.128 35.968 42.436 1.00 34.06 324 VAL A O 1
ATOM 2715 N N . ASN A 1 325 ? -6.092 35.466 41.465 1.00 32.75 325 ASN A N 1
ATOM 2716 C CA . ASN A 1 325 ? -6.488 36.860 41.277 1.00 35.02 325 ASN A CA 1
ATOM 2717 C C . ASN A 1 325 ? -6.822 37.607 42.574 1.00 36.55 325 ASN A C 1
ATOM 2718 O O . ASN A 1 325 ? -7.267 38.752 42.500 1.00 41.78 325 ASN A O 1
ATOM 2723 N N . ASP A 1 326 ? -6.623 37.028 43.756 1.00 34.30 326 ASP A N 1
ATOM 2724 C CA . ASP A 1 326 ? -6.739 37.820 44.975 1.00 35.94 326 ASP A CA 1
ATOM 2725 C C . ASP A 1 326 ? -5.397 38.002 45.672 1.00 36.19 326 ASP A C 1
ATOM 2726 O O . ASP A 1 326 ? -5.362 38.452 46.822 1.00 36.88 326 ASP A O 1
ATOM 2731 N N . GLY A 1 327 ? -4.281 37.687 44.993 1.00 32.42 327 GLY A N 1
ATOM 2732 C CA . GLY A 1 327 ? -2.980 37.784 45.618 1.00 30.97 327 GLY A CA 1
ATOM 2733 C C . GLY A 1 327 ? -2.269 39.113 45.372 1.00 35.35 327 GLY A C 1
ATOM 2734 O O . GLY A 1 327 ? -2.592 39.869 44.455 1.00 31.97 327 GLY A O 1
ATOM 2735 N N . GLU A 1 328 ? -1.257 39.370 46.207 1.00 32.74 328 GLU A N 1
ATOM 2736 C CA . GLU A 1 328 ? -0.458 40.584 46.063 1.00 37.36 328 GLU A CA 1
ATOM 2737 C C . GLU A 1 328 ? 0.317 40.589 44.748 1.00 37.62 328 GLU A C 1
ATOM 2738 O O . GLU A 1 328 ? 0.334 41.593 44.029 1.00 36.89 328 GLU A O 1
ATOM 2744 N N . LEU A 1 329 ? 0.981 39.485 44.418 1.00 34.03 329 LEU A N 1
ATOM 2745 C CA . LEU A 1 329 ? 1.746 39.472 43.177 1.00 32.52 329 LEU A CA 1
ATOM 2746 C C . LEU A 1 329 ? 0.833 39.541 41.957 1.00 31.34 329 LEU A C 1
ATOM 2747 O O . LEU A 1 329 ? 1.209 40.133 40.939 1.00 30.44 329 LEU A O 1
ATOM 2752 N N . TYR A 1 330 ? -0.374 38.970 42.034 1.00 29.56 330 TYR A N 1
ATOM 2753 C CA . TYR A 1 330 ? -1.332 39.158 40.947 1.00 32.42 330 TYR A CA 1
ATOM 2754 C C . TYR A 1 330 ? -1.627 40.637 40.729 1.00 34.02 330 TYR A C 1
ATOM 2755 O O . TYR A 1 330 ? -1.676 41.112 39.589 1.00 32.87 330 TYR A O 1
ATOM 2764 N N . LYS A 1 331 ? -1.849 41.377 41.819 1.00 34.87 331 LYS A N 1
ATOM 2765 C CA . LYS A 1 331 ? -2.179 42.794 41.696 1.00 40.73 331 LYS A CA 1
ATOM 2766 C C . LYS A 1 331 ? -1.069 43.548 40.974 1.00 36.50 331 LYS A C 1
ATOM 2767 O O . LYS A 1 331 ? -1.331 44.332 40.055 1.00 37.36 331 LYS A O 1
ATOM 2773 N N . GLU A 1 332 ? 0.179 43.288 41.356 1.00 32.91 332 GLU A N 1
ATOM 2774 C CA . GLU A 1 332 ? 1.332 43.912 40.712 1.00 36.60 332 GLU A CA 1
ATOM 2775 C C . GLU A 1 332 ? 1.462 43.497 39.249 1.00 40.94 332 GLU A C 1
ATOM 2776 O O . GLU A 1 332 ? 1.726 44.337 38.379 1.00 40.41 332 GLU A O 1
ATOM 2782 N N . GLY A 1 333 ? 1.293 42.205 38.954 1.00 40.50 333 GLY A N 1
ATOM 2783 C CA . GLY A 1 333 ? 1.347 41.766 37.566 1.00 36.96 333 GLY A CA 1
ATOM 2784 C C . GLY A 1 333 ? 0.237 42.365 36.723 1.00 35.16 333 GLY A C 1
ATOM 2785 O O . GLY A 1 333 ? 0.442 42.701 35.552 1.00 34.21 333 GLY A O 1
ATOM 2786 N N . LYS A 1 334 ? -0.959 42.496 37.299 1.00 35.71 334 LYS A N 1
ATOM 2787 C CA . LYS A 1 334 ? -2.055 43.133 36.575 1.00 36.81 334 LYS A CA 1
ATOM 2788 C C . LYS A 1 334 ? -1.728 44.589 36.267 1.00 43.22 334 LYS A C 1
ATOM 2789 O O . LYS A 1 334 ? -1.954 45.059 35.144 1.00 42.14 334 LYS A O 1
ATOM 2795 N N . GLU A 1 335 ? -1.181 45.310 37.252 1.00 39.50 335 GLU A N 1
ATOM 2796 C CA . GLU A 1 335 ? -0.811 46.708 37.050 1.00 43.27 335 GLU A CA 1
ATOM 2797 C C . GLU A 1 335 ? 0.209 46.859 35.935 1.00 41.98 335 GLU A C 1
ATOM 2798 O O . GLU A 1 335 ? 0.076 47.744 35.082 1.00 45.02 335 GLU A O 1
ATOM 2804 N N . LYS A 1 336 ? 1.224 45.994 35.910 1.00 37.58 336 LYS A N 1
ATOM 2805 C CA . LYS A 1 336 ? 2.305 46.107 34.942 1.00 37.67 336 LYS A CA 1
ATOM 2806 C C . LYS A 1 336 ? 1.997 45.432 33.613 1.00 32.94 336 LYS A C 1
ATOM 2807 O O . LYS A 1 336 ? 2.859 45.428 32.729 1.00 40.72 336 LYS A O 1
ATOM 2813 N N . GLY A 1 337 ? 0.806 44.872 33.445 1.00 31.39 337 GLY A N 1
ATOM 2814 C CA . GLY A 1 337 ? 0.426 44.251 32.184 1.00 34.46 337 GLY A CA 1
ATOM 2815 C C . GLY A 1 337 ? 1.227 43.014 31.829 1.00 35.49 337 GLY A C 1
ATOM 2816 O O . GLY A 1 337 ? 1.562 42.815 30.658 1.00 36.08 337 GLY A O 1
ATOM 2817 N N . TYR A 1 338 ? 1.520 42.162 32.810 1.00 35.50 338 TYR A N 1
ATOM 2818 C CA . TYR A 1 338 ? 2.399 41.016 32.612 1.00 35.67 338 TYR A CA 1
ATOM 2819 C C . TYR A 1 338 ? 1.651 39.705 32.403 1.00 35.09 338 TYR A C 1
ATOM 2820 O O . TYR A 1 338 ? 2.278 38.643 32.434 1.00 37.53 338 TYR A O 1
ATOM 2829 N N . PHE A 1 339 ? 0.338 39.747 32.182 1.00 34.58 339 PHE A N 1
ATOM 2830 C CA . PHE A 1 339 ? -0.459 38.548 31.971 1.00 36.04 339 PHE A CA 1
ATOM 2831 C C . PHE A 1 339 ? -0.853 38.410 30.506 1.00 38.07 339 PHE A C 1
ATOM 2832 O O . PHE A 1 339 ? -1.063 39.404 29.803 1.00 38.40 339 PHE A O 1
ATOM 2840 N N . ALA A 1 340 ? -0.975 37.164 30.057 1.00 35.90 340 ALA A N 1
ATOM 2841 C CA . ALA A 1 340 ? -1.600 36.899 28.764 1.00 37.19 340 ALA A CA 1
ATOM 2842 C C . ALA A 1 340 ? -3.026 37.446 28.735 1.00 34.63 340 ALA A C 1
ATOM 2843 O O . ALA A 1 340 ? -3.746 37.421 29.737 1.00 35.50 340 ALA A O 1
ATOM 2845 N N . THR A 1 341 ? -3.445 37.920 27.563 1.00 35.85 341 THR A N 1
ATOM 2846 C CA . THR A 1 341 ? -4.700 38.647 27.417 1.00 36.06 341 THR A CA 1
ATOM 2847 C C . THR A 1 341 ? -5.603 37.979 26.392 1.00 40.09 341 THR A C 1
ATOM 2848 O O . THR A 1 341 ? -5.164 37.166 25.576 1.00 42.97 341 THR A O 1
ATOM 2852 N N . LYS A 1 342 ? -6.882 38.334 26.436 1.00 41.73 342 LYS A N 1
ATOM 2853 C CA . LYS A 1 342 ? -7.827 37.833 25.454 1.00 43.12 342 LYS A CA 1
ATOM 2854 C C . LYS A 1 342 ? -7.874 38.767 24.245 1.00 46.68 342 LYS A C 1
ATOM 2855 O O . LYS A 1 342 ? -7.255 39.832 24.227 1.00 43.58 342 LYS A O 1
ATOM 2861 N N . ALA A 1 343 ? -8.630 38.354 23.223 1.00 48.05 343 ALA A N 1
ATOM 2862 C CA . ALA A 1 343 ? -8.847 39.225 22.071 1.00 50.53 343 ALA A CA 1
ATOM 2863 C C . ALA A 1 343 ? -9.498 40.543 22.482 1.00 50.70 343 ALA A C 1
ATOM 2864 O O . ALA A 1 343 ? -9.162 41.602 21.942 1.00 54.06 343 ALA A O 1
ATOM 2866 N N . ASP A 1 344 ? -10.407 40.507 23.458 1.00 45.59 344 ASP A N 1
ATOM 2867 C CA . ASP A 1 344 ? -11.054 41.734 23.912 1.00 51.95 344 ASP A CA 1
ATOM 2868 C C . ASP A 1 344 ? -10.165 42.604 24.797 1.00 47.61 344 ASP A C 1
ATOM 2869 O O . ASP A 1 344 ? -10.646 43.624 25.303 1.00 46.09 344 ASP A O 1
ATOM 2874 N N . GLY A 1 345 ? -8.900 42.225 25.015 1.00 47.16 345 GLY A N 1
ATOM 2875 C CA . GLY A 1 345 ? -7.932 43.058 25.710 1.00 42.64 345 GLY A CA 1
ATOM 2876 C C . GLY A 1 345 ? -7.787 42.794 27.200 1.00 43.31 345 GLY A C 1
ATOM 2877 O O . GLY A 1 345 ? -6.796 43.238 27.797 1.00 40.90 345 GLY A O 1
ATOM 2878 N N . SER A 1 346 ? -8.740 42.094 27.819 1.00 45.90 346 SER A N 1
ATOM 2879 C CA . SER A 1 346 ? -8.678 41.822 29.250 1.00 46.43 346 SER A CA 1
ATOM 2880 C C . SER A 1 346 ? -7.682 40.701 29.546 1.00 43.77 346 SER A C 1
ATOM 2881 O O . SER A 1 346 ? -7.314 39.917 28.669 1.00 38.45 346 SER A O 1
ATOM 2884 N N . ASP A 1 347 ? -7.240 40.635 30.802 1.00 39.24 347 ASP A N 1
ATOM 2885 C CA . ASP A 1 347 ? -6.394 39.522 31.214 1.00 47.53 347 ASP A CA 1
ATOM 2886 C C . ASP A 1 347 ? -7.189 38.224 31.182 1.00 44.99 347 ASP A C 1
ATOM 2887 O O . ASP A 1 347 ? -8.349 38.170 31.598 1.00 44.38 347 ASP A O 1
ATOM 2892 N N . TYR A 1 348 ? -6.569 37.178 30.653 1.00 41.06 348 TYR A N 1
ATOM 2893 C CA . TYR A 1 348 ? -7.207 35.873 30.618 1.00 37.14 348 TYR A CA 1
ATOM 2894 C C . TYR A 1 348 ? -7.121 35.267 32.015 1.00 37.28 348 TYR A C 1
ATOM 2895 O O . TYR A 1 348 ? -6.028 35.155 32.578 1.00 38.24 348 TYR A O 1
ATOM 2904 N N . LEU A 1 349 ? -8.266 34.911 32.588 1.00 34.94 349 LEU A N 1
ATOM 2905 C CA . LEU A 1 349 ? -8.320 34.266 33.895 1.00 35.80 349 LEU A CA 1
ATOM 2906 C C . LEU A 1 349 ? -8.672 32.802 33.680 1.00 38.06 349 LEU A C 1
ATOM 2907 O O . LEU A 1 349 ? -9.789 32.485 33.266 1.00 34.01 349 LEU A O 1
ATOM 2912 N N . VAL A 1 350 ? -7.716 31.917 33.946 1.00 30.42 350 VAL A N 1
ATOM 2913 C CA . VAL A 1 350 ? -7.911 30.481 33.783 1.00 30.01 350 VAL A CA 1
ATOM 2914 C C . VAL A 1 350 ? -8.508 29.905 35.062 1.00 28.03 350 VAL A C 1
ATOM 2915 O O . VAL A 1 350 ? -8.037 30.197 36.170 1.00 32.37 350 VAL A O 1
ATOM 2919 N N . ASP A 1 351 ? -9.535 29.065 34.904 1.00 32.07 351 ASP A N 1
ATOM 2920 C CA . ASP A 1 351 ? -10.174 28.372 36.021 1.00 36.01 351 ASP A CA 1
ATOM 2921 C C . ASP A 1 351 ? -9.361 27.132 36.382 1.00 30.30 351 ASP A C 1
ATOM 2922 O O . ASP A 1 351 ? -9.253 26.193 35.584 1.00 33.67 351 ASP A O 1
ATOM 2927 N N . PHE A 1 352 ? -8.779 27.122 37.575 1.00 31.16 352 PHE A N 1
ATOM 2928 C CA . PHE A 1 352 ? -8.008 25.976 38.038 1.00 29.82 352 PHE A CA 1
ATOM 2929 C C . PHE A 1 352 ? -8.813 25.063 38.952 1.00 32.57 352 PHE A C 1
ATOM 2930 O O . PHE A 1 352 ? -8.257 24.106 39.504 1.00 33.76 352 PHE A O 1
ATOM 2938 N N . GLY A 1 353 ? -10.107 25.333 39.113 1.00 30.15 353 GLY A N 1
ATOM 2939 C CA . GLY A 1 353 ? -10.965 24.559 39.992 1.00 30.76 353 GLY A CA 1
ATOM 2940 C C . GLY A 1 353 ? -11.394 25.353 41.202 1.00 30.53 353 GLY A C 1
ATOM 2941 O O . GLY A 1 353 ? -10.816 25.202 42.285 1.00 30.52 353 GLY A O 1
ATOM 2942 N N . GLU A 1 354 ? -12.393 26.221 41.027 1.00 29.64 354 GLU A N 1
ATOM 2943 C CA . GLU A 1 354 ? -12.959 27.072 42.073 1.00 30.49 354 GLU A CA 1
ATOM 2944 C C . GLU A 1 354 ? -12.036 28.229 42.443 1.00 34.38 354 GLU A C 1
ATOM 2945 O O . GLU A 1 354 ? -12.228 28.862 43.493 1.00 30.35 354 GLU A O 1
ATOM 2951 N N . PHE A 1 355 ? -11.022 28.512 41.622 1.00 28.67 355 PHE A N 1
ATOM 2952 C CA . PHE A 1 355 ? -10.276 29.759 41.722 1.00 32.73 355 PHE A CA 1
ATOM 2953 C C . PHE A 1 355 ? -9.677 30.060 40.355 1.00 32.66 355 PHE A C 1
ATOM 2954 O O . PHE A 1 355 ? -9.482 29.163 39.534 1.00 33.79 355 PHE A O 1
ATOM 2962 N N . TYR A 1 356 ? -9.406 31.341 40.114 1.00 34.07 356 TYR A N 1
ATOM 2963 C CA . TYR A 1 356 ? -9.008 31.840 38.803 1.00 34.01 356 TYR A CA 1
ATOM 2964 C C . TYR A 1 356 ? -7.667 32.545 38.891 1.00 29.37 356 TYR A C 1
ATOM 2965 O O . TYR A 1 356 ? -7.416 33.295 39.842 1.00 30.49 356 TYR A O 1
ATOM 2974 N N . CYS A 1 357 ? -6.824 32.336 37.881 1.00 29.73 357 CYS A N 1
ATOM 2975 C CA . CYS A 1 357 ? -5.457 32.834 37.918 1.00 30.31 357 CYS A CA 1
ATOM 2976 C C . CYS A 1 357 ? -5.076 33.459 36.586 1.00 30.89 357 CYS A C 1
ATOM 2977 O O . CYS A 1 357 ? -5.523 33.022 35.527 1.00 33.11 357 CYS A O 1
ATOM 2980 N N . GLY A 1 358 ? -4.228 34.480 36.656 1.00 30.25 358 GLY A N 1
ATOM 2981 C CA . GLY A 1 358 ? -3.592 34.982 35.461 1.00 32.33 358 GLY A CA 1
ATOM 2982 C C . GLY A 1 358 ? -2.412 34.116 35.063 1.00 28.53 358 GLY A C 1
ATOM 2983 O O . GLY A 1 358 ? -1.756 33.497 35.896 1.00 27.90 358 GLY A O 1
ATOM 2984 N N . VAL A 1 359 ? -2.158 34.065 33.761 1.00 31.12 359 VAL A N 1
ATOM 2985 C CA . VAL A 1 359 ? -1.003 33.370 33.199 1.00 30.75 359 VAL A CA 1
ATOM 2986 C C . VAL A 1 359 ? 0.077 34.410 32.948 1.00 30.32 359 VAL A C 1
ATOM 2987 O O . VAL A 1 359 ? -0.078 35.271 32.074 1.00 31.95 359 VAL A O 1
ATOM 2991 N N . VAL A 1 360 ? 1.171 34.344 33.707 1.00 28.40 360 VAL A N 1
ATOM 2992 C CA . VAL A 1 360 ? 2.273 35.266 33.464 1.00 31.03 360 VAL A CA 1
ATOM 2993 C C . VAL A 1 360 ? 2.805 35.004 32.062 1.00 36.06 360 VAL A C 1
ATOM 2994 O O . VAL A 1 360 ? 3.162 33.867 31.725 1.00 33.68 360 VAL A O 1
ATOM 2998 N N . ASP A 1 361 ? 2.843 36.049 31.227 1.00 32.62 361 ASP A N 1
ATOM 2999 C CA . ASP A 1 361 ? 3.230 35.878 29.824 1.00 28.06 361 ASP A CA 1
ATOM 3000 C C . ASP A 1 361 ? 4.743 35.722 29.739 1.00 29.91 361 ASP A C 1
ATOM 3001 O O . ASP A 1 361 ? 5.492 36.683 29.555 1.00 30.35 361 ASP A O 1
ATOM 3006 N N . LEU A 1 362 ? 5.198 34.475 29.825 1.00 28.66 362 LEU A N 1
ATOM 3007 C CA . LEU A 1 362 ? 6.628 34.210 29.812 1.00 31.17 362 LEU A CA 1
ATOM 3008 C C . LEU A 1 362 ? 7.285 34.563 28.481 1.00 31.83 362 LEU A C 1
ATOM 3009 O O . LEU A 1 362 ? 8.513 34.562 28.410 1.00 31.66 362 LEU A O 1
ATOM 3014 N N . THR A 1 363 ? 6.511 34.846 27.434 1.00 29.97 363 THR A N 1
ATOM 3015 C CA . THR A 1 363 ? 7.085 35.273 26.161 1.00 32.58 363 THR A CA 1
ATOM 3016 C C . THR A 1 363 ? 7.361 36.768 26.120 1.00 40.27 363 THR A C 1
ATOM 3017 O O . THR A 1 363 ? 8.059 37.234 25.211 1.00 35.84 363 THR A O 1
ATOM 3021 N N . ASN A 1 364 ? 6.810 37.520 27.062 1.00 33.27 364 ASN A N 1
ATOM 3022 C CA . ASN A 1 364 ? 7.121 38.929 27.234 1.00 37.77 364 ASN A CA 1
ATOM 3023 C C . ASN A 1 364 ? 8.404 39.011 28.046 1.00 35.15 364 ASN A C 1
ATOM 3024 O O . ASN A 1 364 ? 8.397 38.663 29.237 1.00 33.04 364 ASN A O 1
ATOM 3029 N N . PRO A 1 365 ? 9.516 39.472 27.459 1.00 39.31 365 PRO A N 1
ATOM 3030 C CA . PRO A 1 365 ? 10.780 39.481 28.214 1.00 31.74 365 PRO A CA 1
ATOM 3031 C C . PRO A 1 365 ? 10.693 40.240 29.526 1.00 33.93 365 PRO A C 1
ATOM 3032 O O . PRO A 1 365 ? 11.329 39.827 30.506 1.00 31.41 365 PRO A O 1
ATOM 3036 N N . GLU A 1 366 ? 9.914 41.322 29.583 1.00 33.29 366 GLU A N 1
ATOM 3037 C CA . GLU A 1 366 ? 9.766 42.073 30.827 1.00 32.07 366 GLU A CA 1
ATOM 3038 C C . GLU A 1 366 ? 9.068 41.238 31.896 1.00 36.25 366 GLU A C 1
ATOM 3039 O O . GLU A 1 366 ? 9.501 41.204 33.056 1.00 33.69 366 GLU A O 1
ATOM 3045 N N . ALA A 1 367 ? 7.981 40.562 31.521 1.00 32.88 367 ALA A N 1
ATOM 3046 C CA . ALA A 1 367 ? 7.294 39.671 32.452 1.00 30.84 367 ALA A CA 1
ATOM 3047 C C . ALA A 1 367 ? 8.180 38.496 32.859 1.00 30.92 367 ALA A C 1
ATOM 3048 O O . ALA A 1 367 ? 8.168 38.083 34.022 1.00 32.89 367 ALA A O 1
ATOM 3050 N N . PHE A 1 368 ? 8.965 37.957 31.918 1.00 33.17 368 PHE A N 1
ATOM 3051 C CA . PHE A 1 368 ? 9.890 36.863 32.217 1.00 34.15 368 PHE A CA 1
ATOM 3052 C C . PHE A 1 368 ? 10.902 37.274 33.284 1.00 36.53 368 PHE A C 1
ATOM 3053 O O . PHE A 1 368 ? 11.059 36.591 34.304 1.00 34.96 368 PHE A O 1
ATOM 3061 N N . GLU A 1 369 ? 11.581 38.408 33.081 1.00 33.87 369 GLU A N 1
ATOM 3062 C CA . GLU A 1 369 ? 12.531 38.900 34.077 1.00 35.87 369 GLU A CA 1
ATOM 3063 C C . GLU A 1 369 ? 11.843 39.206 35.403 1.00 30.91 369 GLU A C 1
ATOM 3064 O O . GLU A 1 369 ? 12.392 38.932 36.477 1.00 31.68 369 GLU A O 1
ATOM 3070 N N . TRP A 1 370 ? 10.639 39.772 35.348 1.00 31.31 370 TRP A N 1
ATOM 3071 C CA . TRP A 1 370 ? 9.887 40.034 36.570 1.00 34.92 370 TRP A CA 1
ATOM 3072 C C . TRP A 1 370 ? 9.663 38.749 37.360 1.00 31.70 370 TRP A C 1
ATOM 3073 O O . TRP A 1 370 ? 9.859 38.717 38.580 1.00 34.37 370 TRP A O 1
ATOM 3084 N N . PHE A 1 371 ? 9.264 37.670 36.683 1.00 31.30 371 PHE A N 1
ATOM 3085 C CA . PHE A 1 371 ? 8.975 36.447 37.426 1.00 31.95 371 PHE A CA 1
ATOM 3086 C C . PHE A 1 371 ? 10.257 35.813 37.940 1.00 32.22 371 PHE A C 1
ATOM 3087 O O . PHE A 1 371 ? 10.295 35.289 39.063 1.00 31.44 371 PHE A O 1
ATOM 3095 N N . LYS A 1 372 ? 11.325 35.883 37.146 1.00 29.41 372 LYS A N 1
ATOM 3096 C CA . LYS A 1 372 ? 12.635 35.488 37.630 1.00 31.29 372 LYS A CA 1
ATOM 3097 C C . LYS A 1 372 ? 12.993 36.246 38.905 1.00 32.25 372 LYS A C 1
ATOM 3098 O O . LYS A 1 372 ? 13.490 35.653 39.870 1.00 29.86 372 LYS A O 1
ATOM 3104 N N . ASP A 1 373 ? 12.719 37.554 38.941 1.00 30.83 373 ASP A N 1
ATOM 3105 C CA . ASP A 1 373 ? 13.043 38.336 40.135 1.00 34.86 373 ASP A CA 1
ATOM 3106 C C . ASP A 1 373 ? 12.167 37.946 41.324 1.00 31.85 373 ASP A C 1
ATOM 3107 O O . ASP A 1 373 ? 12.615 38.036 42.474 1.00 29.65 373 ASP A O 1
ATOM 3112 N N . ILE A 1 374 ? 10.925 37.527 41.066 1.00 30.75 374 ILE A N 1
ATOM 3113 C CA . ILE A 1 374 ? 10.051 37.007 42.125 1.00 30.55 374 ILE A CA 1
ATOM 3114 C C . ILE A 1 374 ? 10.679 35.783 42.791 1.00 29.61 374 ILE A C 1
ATOM 3115 O O . ILE A 1 374 ? 10.642 35.637 44.020 1.00 28.23 374 ILE A O 1
ATOM 3120 N N . ILE A 1 375 ? 11.260 34.883 41.992 1.00 27.09 375 ILE A N 1
ATOM 3121 C CA . ILE A 1 375 ? 11.917 33.701 42.547 1.00 28.21 375 ILE A CA 1
ATOM 3122 C C . ILE A 1 375 ? 13.160 34.105 43.338 1.00 31.63 375 ILE A C 1
ATOM 3123 O O . ILE A 1 375 ? 13.379 33.635 44.465 1.00 29.99 375 ILE A O 1
ATOM 3128 N N . LYS A 1 376 ? 13.984 34.999 42.769 1.00 29.88 376 LYS A N 1
ATOM 3129 C CA . LYS A 1 376 ? 15.196 35.433 43.466 1.00 27.98 376 LYS A CA 1
ATOM 3130 C C . LYS A 1 376 ? 14.865 36.112 44.790 1.00 27.39 376 LYS A C 1
ATOM 3131 O O . LYS A 1 376 ? 15.485 35.827 45.823 1.00 28.69 376 LYS A O 1
ATOM 3137 N N . GLU A 1 377 ? 13.878 37.008 44.777 1.00 28.56 377 GLU A N 1
ATOM 3138 C CA . GLU A 1 377 ? 13.599 37.847 45.938 1.00 33.31 377 GLU A CA 1
ATOM 3139 C C . GLU A 1 377 ? 12.860 37.081 47.032 1.00 31.67 377 GLU A C 1
ATOM 3140 O O . GLU A 1 377 ? 13.211 37.181 48.210 1.00 30.75 377 GLU A O 1
ATOM 3146 N N . TYR A 1 378 ? 11.831 36.314 46.668 1.00 27.66 378 TYR A N 1
ATOM 3147 C CA . TYR A 1 378 ? 10.917 35.772 47.668 1.00 32.31 378 TYR A CA 1
ATOM 3148 C C . TYR A 1 378 ? 11.108 34.290 47.957 1.00 32.23 378 TYR A C 1
ATOM 3149 O O . TYR A 1 378 ? 10.620 33.810 48.987 1.00 30.20 378 TYR A O 1
ATOM 3158 N N . THR A 1 379 ? 11.798 33.556 47.089 1.00 27.78 379 THR A N 1
ATOM 3159 C CA . THR A 1 379 ? 12.144 32.172 47.387 1.00 27.34 379 THR A CA 1
ATOM 3160 C C . THR A 1 379 ? 13.623 32.102 47.778 1.00 28.48 379 THR A C 1
ATOM 3161 O O . THR A 1 379 ? 13.948 31.935 48.962 1.00 27.10 379 THR A O 1
ATOM 3165 N N . LEU A 1 380 ? 14.530 32.273 46.812 1.00 27.71 380 LEU A N 1
ATOM 3166 C CA . LEU A 1 380 ? 15.957 32.253 47.132 1.00 29.45 380 LEU A CA 1
ATOM 3167 C C . LEU A 1 380 ? 16.318 33.329 48.152 1.00 30.83 380 LEU A C 1
ATOM 3168 O O . LEU A 1 380 ? 17.168 33.109 49.025 1.00 31.50 380 LEU A O 1
ATOM 3173 N N . GLY A 1 381 ? 15.682 34.497 48.056 1.00 29.38 381 GLY A N 1
ATOM 3174 C CA . GLY A 1 381 ? 15.999 35.615 48.930 1.00 36.20 381 GLY A CA 1
ATOM 3175 C C . GLY A 1 381 ? 15.740 35.385 50.409 1.00 35.91 381 GLY A C 1
ATOM 3176 O O . GLY A 1 381 ? 16.270 36.132 51.237 1.00 34.87 381 GLY A O 1
ATOM 3177 N N . ILE A 1 382 ? 14.929 34.390 50.774 1.00 29.96 382 ILE A N 1
ATOM 3178 C CA . ILE A 1 382 ? 14.736 34.091 52.187 1.00 30.40 382 ILE A CA 1
ATOM 3179 C C . ILE A 1 382 ? 15.443 32.806 52.598 1.00 29.63 382 ILE A C 1
ATOM 3180 O O . ILE A 1 382 ? 15.234 32.320 53.715 1.00 34.74 382 ILE A O 1
ATOM 3185 N N . GLY A 1 383 ? 16.272 32.237 51.730 1.00 28.86 383 GLY A N 1
ATOM 3186 C CA . GLY A 1 383 ? 17.061 31.079 52.103 1.00 28.65 383 GLY A CA 1
ATOM 3187 C C . GLY A 1 383 ? 16.448 29.734 51.781 1.00 27.64 383 GLY A C 1
ATOM 3188 O O . GLY A 1 383 ? 16.883 28.720 52.341 1.00 28.43 383 GLY A O 1
ATOM 3189 N N . ILE A 1 384 ? 15.456 29.689 50.903 1.00 28.00 384 ILE A N 1
ATOM 3190 C CA . ILE A 1 384 ? 14.909 28.421 50.434 1.00 24.37 384 ILE A CA 1
ATOM 3191 C C . ILE A 1 384 ? 15.881 27.829 49.422 1.00 27.97 384 ILE A C 1
ATOM 3192 O O . ILE A 1 384 ? 16.321 28.517 48.492 1.00 27.49 384 ILE A O 1
ATOM 3197 N N . ASP A 1 385 ? 16.243 26.562 49.620 1.00 27.49 385 ASP A N 1
ATOM 3198 C CA . ASP A 1 385 ? 17.276 25.887 48.841 1.00 29.18 385 ASP A CA 1
ATOM 3199 C C . ASP A 1 385 ? 16.726 24.916 47.800 1.00 29.96 385 ASP A C 1
ATOM 3200 O O . ASP A 1 385 ? 17.501 24.236 47.124 1.00 28.93 385 ASP A O 1
ATOM 3205 N N . GLY A 1 386 ? 15.419 24.846 47.636 1.00 29.84 386 GLY A N 1
ATOM 3206 C CA . GLY A 1 386 ? 14.862 24.010 46.589 1.00 27.47 386 GLY A CA 1
ATOM 3207 C C . GLY A 1 386 ? 13.371 24.212 46.576 1.00 23.61 386 GLY A C 1
ATOM 3208 O O . GLY A 1 386 ? 12.799 24.788 47.503 1.00 24.98 386 GLY A O 1
ATOM 3209 N N . TRP A 1 387 ? 12.741 23.752 45.496 1.00 23.46 387 TRP A N 1
ATOM 3210 C CA . TRP A 1 387 ? 11.301 23.937 45.421 1.00 23.96 387 TRP A CA 1
ATOM 3211 C C . TRP A 1 387 ? 10.700 23.080 44.315 1.00 27.14 387 TRP A C 1
ATOM 3212 O O . TRP A 1 387 ? 11.367 22.706 43.346 1.00 25.24 387 TRP A O 1
ATOM 3223 N N . MET A 1 388 ? 9.420 22.778 44.485 1.00 25.03 388 MET A N 1
ATOM 3224 C CA . MET A 1 388 ? 8.617 22.259 43.388 1.00 26.07 388 MET A CA 1
ATOM 3225 C C . MET A 1 388 ? 8.317 23.399 42.426 1.00 26.03 388 MET A C 1
ATOM 3226 O O . MET A 1 388 ? 7.806 24.445 42.842 1.00 24.30 388 MET A O 1
ATOM 3231 N N . ALA A 1 389 ? 8.670 23.221 41.153 1.00 23.74 389 ALA A N 1
ATOM 3232 C CA . ALA A 1 389 ? 8.384 24.209 40.111 1.00 23.07 389 ALA A CA 1
ATOM 3233 C C . ALA A 1 389 ? 7.320 23.590 39.210 1.00 28.30 389 ALA A C 1
ATOM 3234 O O . ALA A 1 389 ? 7.624 22.884 38.245 1.00 26.32 389 ALA A O 1
ATOM 3236 N N . ASP A 1 390 ? 6.066 23.897 39.517 1.00 25.37 3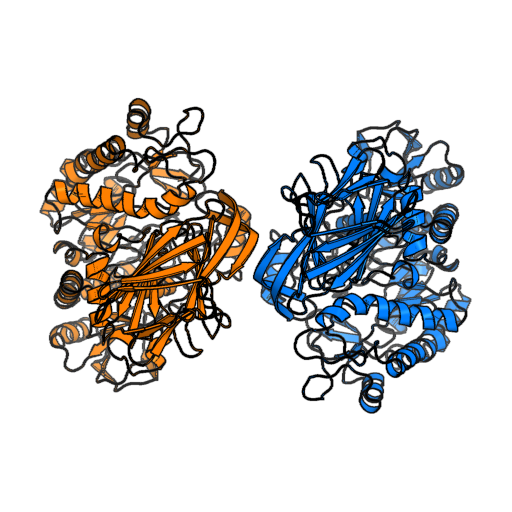90 ASP A N 1
ATOM 3237 C CA . ASP A 1 390 ? 4.929 23.084 39.141 1.00 24.38 390 ASP A CA 1
ATOM 3238 C C . ASP A 1 390 ? 4.252 23.623 37.884 1.00 25.60 390 ASP A C 1
ATOM 3239 O O . ASP A 1 390 ? 4.521 24.731 37.418 1.00 27.89 390 ASP A O 1
ATOM 3244 N N . PHE A 1 391 ? 3.362 22.802 37.337 1.00 26.74 391 PHE A N 1
ATOM 3245 C CA . PHE A 1 391 ? 2.485 23.151 36.227 1.00 28.26 391 PHE A CA 1
ATOM 3246 C C . PHE A 1 391 ? 3.252 23.562 34.976 1.00 26.48 391 PHE A C 1
ATOM 3247 O O . PHE A 1 391 ? 4.416 23.199 34.805 1.00 28.36 391 PHE A O 1
ATOM 3255 N N . GLY A 1 392 ? 2.595 24.318 34.099 1.00 28.18 392 GLY A N 1
ATOM 3256 C CA . GLY A 1 392 ? 3.102 24.616 32.775 1.00 27.76 392 GLY A CA 1
ATOM 3257 C C . GLY A 1 392 ? 2.273 24.039 31.643 1.00 27.10 392 GLY A C 1
ATOM 3258 O O . GLY A 1 392 ? 2.607 24.286 30.478 1.00 28.09 392 GLY A O 1
ATOM 3259 N N . GLU A 1 393 ? 1.198 23.300 31.939 1.00 27.14 393 GLU A N 1
ATOM 3260 C CA . GLU A 1 393 ? 0.415 22.581 30.933 1.00 28.02 393 GLU A CA 1
ATOM 3261 C C . GLU A 1 393 ? -0.880 23.278 30.545 1.00 27.07 393 GLU A C 1
ATOM 3262 O O . GLU A 1 393 ? -1.595 22.773 29.672 1.00 26.43 393 GLU A O 1
ATOM 3268 N N . TYR A 1 394 ? -1.222 24.400 31.176 1.00 25.55 394 TYR A N 1
ATOM 3269 C CA . TYR A 1 394 ? -2.595 24.899 31.143 1.00 30.43 394 TYR A CA 1
ATOM 3270 C C . TYR A 1 394 ? -2.798 26.063 30.185 1.00 29.39 394 TYR A C 1
ATOM 3271 O O . TYR A 1 394 ? -3.756 26.822 30.363 1.00 33.35 394 TYR A O 1
ATOM 3280 N N . LEU A 1 395 ? -1.924 26.262 29.211 1.00 30.94 395 LEU A N 1
ATOM 3281 C CA . LEU A 1 395 ? -2.137 27.425 28.343 1.00 27.82 395 LEU A CA 1
ATOM 3282 C C . LEU A 1 395 ? -3.320 27.156 27.421 1.00 30.98 395 LEU A C 1
ATOM 3283 O O . LEU A 1 395 ? -3.291 26.184 26.651 1.00 28.48 395 LEU A O 1
ATOM 3288 N N . PRO A 1 396 ? -4.363 27.977 27.454 1.00 27.80 396 PRO A N 1
ATOM 3289 C CA . PRO A 1 396 ? -5.513 27.750 26.574 1.00 32.99 396 PRO A CA 1
ATOM 3290 C C . PRO A 1 396 ? -5.180 28.129 25.141 1.00 32.01 396 PRO A C 1
ATOM 3291 O O . PRO A 1 396 ? -4.150 28.732 24.845 1.00 31.36 396 PRO A O 1
ATOM 3295 N N . THR A 1 397 ? -6.077 27.744 24.232 1.00 32.65 397 THR A N 1
ATOM 3296 C CA . THR A 1 397 ? -5.893 28.028 22.818 1.00 35.12 397 THR A CA 1
ATOM 3297 C C . THR A 1 397 ? -7.033 28.840 22.223 1.00 43.45 397 THR A C 1
ATOM 3298 O O . THR A 1 397 ? -6.974 29.186 21.039 1.00 38.14 397 THR A O 1
ATOM 3302 N N . ASP A 1 398 ? -8.072 29.142 22.997 1.00 43.10 398 ASP A N 1
ATOM 3303 C CA . ASP A 1 398 ? -9.315 29.599 22.390 1.00 46.13 398 ASP A CA 1
ATOM 3304 C C . ASP A 1 398 ? -9.275 31.090 22.089 1.00 53.34 398 ASP A C 1
ATOM 3305 O O . ASP A 1 398 ? -9.628 31.515 20.983 1.00 62.92 398 ASP A O 1
ATOM 3310 N N . ASP A 1 399 ? -8.829 31.897 23.046 1.00 45.42 399 ASP A N 1
ATOM 3311 C CA . ASP A 1 399 ? -9.022 33.336 22.955 1.00 45.63 399 ASP A CA 1
ATOM 3312 C C . ASP A 1 399 ? -7.932 34.017 23.786 1.00 48.14 399 ASP A C 1
ATOM 3313 O O . ASP A 1 399 ? -8.178 34.687 24.790 1.00 41.46 399 ASP A O 1
ATOM 3318 N N . ILE A 1 400 ? -6.684 33.861 23.355 1.00 43.72 400 ILE A N 1
ATOM 3319 C CA . ILE A 1 400 ? -5.557 34.328 24.144 1.00 41.49 400 ILE A CA 1
ATOM 3320 C C . ILE A 1 400 ? -4.490 34.883 23.214 1.00 42.27 400 ILE A C 1
ATOM 3321 O O . ILE A 1 400 ? -4.327 34.429 22.076 1.00 38.13 400 ILE A O 1
ATOM 3326 N N . CYS A 1 401 ? -3.784 35.902 23.704 1.00 41.32 401 CYS A N 1
ATOM 3327 C CA . CYS A 1 401 ? -2.773 36.626 22.943 1.00 40.71 401 CYS A CA 1
ATOM 3328 C C . CYS A 1 401 ? -1.480 36.651 23.744 1.00 36.76 401 CYS A C 1
ATOM 3329 O O . CYS A 1 401 ? -1.486 36.979 24.934 1.00 40.13 401 CYS A O 1
ATOM 3332 N N . LEU A 1 402 ? -0.381 36.304 23.087 1.00 36.02 402 LEU A N 1
ATOM 3333 C CA . LEU A 1 402 ? 0.942 36.293 23.690 1.00 37.88 402 LEU A CA 1
ATOM 3334 C C . LEU A 1 402 ? 1.817 37.376 23.073 1.00 40.38 402 LEU A C 1
ATOM 3335 O O . LEU A 1 402 ? 1.719 37.667 21.877 1.00 36.87 402 LEU A O 1
ATOM 3340 N N . TYR A 1 403 ? 2.668 37.968 23.907 1.00 36.35 403 TYR A N 1
ATOM 3341 C CA . TYR A 1 403 ? 3.616 38.973 23.445 1.00 39.56 403 TYR A CA 1
ATOM 3342 C C . TYR A 1 403 ? 4.410 38.493 22.236 1.00 41.56 403 TYR A C 1
ATOM 3343 O O . TYR A 1 403 ? 4.732 39.285 21.346 1.00 39.38 403 TYR A O 1
ATOM 3352 N N . SER A 1 404 ? 4.753 37.202 22.192 1.00 33.09 404 SER A N 1
ATOM 3353 C CA . SER A 1 404 ? 5.469 36.684 21.031 1.00 35.51 404 SER A CA 1
ATOM 3354 C C . SER A 1 404 ? 4.687 36.867 19.739 1.00 36.06 404 SER A C 1
ATOM 3355 O O . SER A 1 404 ? 5.287 36.826 18.660 1.00 40.02 404 SER A O 1
ATOM 3358 N N . GLY A 1 405 ? 3.366 37.049 19.820 1.00 36.74 405 GLY A N 1
ATOM 3359 C CA . GLY A 1 405 ? 2.522 37.083 18.648 1.00 38.12 405 GLY A CA 1
ATOM 3360 C C . GLY A 1 405 ? 2.293 35.743 17.985 1.00 38.30 405 GLY A C 1
ATOM 3361 O O . GLY A 1 405 ? 1.522 35.675 17.022 1.00 38.62 405 GLY A O 1
ATOM 3362 N N . LYS A 1 406 ? 2.939 34.677 18.457 1.00 37.94 406 LYS A N 1
ATOM 3363 C CA . LYS A 1 406 ? 2.712 33.345 17.924 1.00 35.21 406 LYS A CA 1
ATOM 3364 C C . LYS A 1 406 ? 1.374 32.800 18.414 1.00 37.33 406 LYS A C 1
ATOM 3365 O O . LYS A 1 406 ? 0.835 33.226 19.439 1.00 38.79 406 LYS A O 1
ATOM 3371 N N . SER A 1 407 ? 0.831 31.850 17.662 1.00 35.53 407 SER A N 1
ATOM 3372 C CA . SER A 1 407 ? -0.441 31.257 18.056 1.00 34.83 407 SER A CA 1
ATOM 3373 C C . SER A 1 407 ? -0.278 30.444 19.340 1.00 29.24 407 SER A C 1
ATOM 3374 O O . SER A 1 407 ? 0.756 29.798 19.542 1.00 31.31 407 SER A O 1
ATOM 3377 N N . PRO A 1 408 ? -1.278 30.449 20.224 1.00 37.26 408 PRO A N 1
ATOM 3378 C CA . PRO A 1 408 ? -1.240 29.524 21.367 1.00 35.38 408 PRO A CA 1
ATOM 3379 C C . PRO A 1 408 ? -1.236 28.064 20.948 1.00 31.68 408 PRO A C 1
ATOM 3380 O O . PRO A 1 408 ? -0.858 27.207 21.758 1.00 31.66 408 PRO A O 1
ATOM 3384 N N . MET A 1 409 ? -1.616 27.749 19.702 1.00 28.69 409 MET A N 1
ATOM 3385 C CA . MET A 1 409 ? -1.447 26.387 19.200 1.00 31.88 409 MET A CA 1
ATOM 3386 C C . MET A 1 409 ? 0.026 26.005 19.077 1.00 30.49 409 MET A C 1
ATOM 3387 O O . MET A 1 409 ? 0.349 24.815 19.011 1.00 30.97 409 MET A O 1
ATOM 3392 N N . ILE A 1 410 ? 0.919 26.987 19.065 1.00 30.13 410 ILE A N 1
ATOM 3393 C CA . ILE A 1 410 ? 2.352 26.752 19.031 1.00 30.65 410 ILE A CA 1
ATOM 3394 C C . ILE A 1 410 ? 2.981 26.957 20.403 1.00 32.14 410 ILE A C 1
ATOM 3395 O O . ILE A 1 410 ? 3.885 26.216 20.785 1.00 28.24 410 ILE A O 1
ATOM 3400 N N . GLU A 1 411 ? 2.514 27.959 21.159 1.00 29.11 411 GLU A N 1
ATOM 3401 C CA . GLU A 1 411 ? 3.124 28.253 22.449 1.00 32.61 411 GLU A CA 1
ATOM 3402 C C . GLU A 1 411 ? 2.675 27.312 23.561 1.00 30.37 411 GLU A C 1
ATOM 3403 O O . GLU A 1 411 ? 3.353 27.247 24.595 1.00 29.60 411 GLU A O 1
ATOM 3409 N N . HIS A 1 412 ? 1.561 26.593 23.379 1.00 29.46 412 HIS A N 1
ATOM 3410 C CA . HIS A 1 412 ? 1.076 25.691 24.423 1.00 26.64 412 HIS A CA 1
ATOM 3411 C C . HIS A 1 412 ? 2.148 24.687 24.837 1.00 25.98 412 HIS A C 1
ATOM 3412 O O . HIS A 1 412 ? 2.467 24.560 26.026 1.00 26.78 412 HIS A O 1
ATOM 3419 N N . ASN A 1 413 ? 2.720 23.959 23.866 1.00 23.84 413 ASN A N 1
ATOM 3420 C CA . ASN A 1 413 ? 3.767 22.997 24.193 1.00 29.46 413 ASN A CA 1
ATOM 3421 C C . ASN A 1 413 ? 5.075 23.682 24.539 1.00 28.38 413 ASN A C 1
ATOM 3422 O O . ASN A 1 413 ? 5.952 23.053 25.138 1.00 23.66 413 ASN A O 1
ATOM 3427 N N . HIS A 1 414 ? 5.226 24.947 24.152 1.00 29.61 414 HIS A N 1
ATOM 3428 C CA . HIS A 1 414 ? 6.440 25.682 24.466 1.00 24.92 414 HIS A CA 1
ATOM 3429 C C . HIS A 1 414 ? 6.486 26.088 25.931 1.00 30.12 414 HIS A C 1
ATOM 3430 O O . HIS A 1 414 ? 7.578 26.244 26.485 1.00 26.20 414 HIS A O 1
ATOM 3437 N N . TRP A 1 415 ? 5.317 26.262 26.567 1.00 25.92 415 TRP A N 1
ATOM 3438 C CA . TRP A 1 415 ? 5.274 26.860 27.901 1.00 24.93 415 TRP A CA 1
ATOM 3439 C C . TRP A 1 415 ? 6.134 26.139 28.931 1.00 27.14 415 TRP A C 1
ATOM 3440 O O . TRP A 1 415 ? 6.854 26.824 29.682 1.00 26.50 415 TRP A O 1
ATOM 3451 N N . PRO A 1 416 ? 6.102 24.803 29.046 1.00 28.01 416 PRO A N 1
ATOM 3452 C CA . PRO A 1 416 ? 6.924 24.147 30.074 1.00 29.02 416 PRO A CA 1
ATOM 3453 C C . PRO A 1 416 ? 8.403 24.456 29.969 1.00 27.54 416 PRO A C 1
ATOM 3454 O O . PRO A 1 416 ? 9.072 24.531 31.004 1.00 27.41 416 PRO A O 1
ATOM 3458 N N . VAL A 1 417 ? 8.941 24.624 28.756 1.00 25.72 417 VAL A N 1
ATOM 3459 C CA . VAL A 1 417 ? 10.367 24.927 28.631 1.00 24.37 417 VAL A CA 1
ATOM 3460 C C . VAL A 1 417 ? 10.644 26.395 28.944 1.00 27.66 417 VAL A C 1
ATOM 3461 O O . VAL A 1 417 ? 11.679 26.723 29.542 1.00 27.04 417 VAL A O 1
ATOM 3465 N N . LEU A 1 418 ? 9.739 27.304 28.547 1.00 25.19 418 LEU A N 1
ATOM 3466 C CA . LEU A 1 418 ? 9.880 28.698 28.976 1.00 26.03 418 LEU A CA 1
ATOM 3467 C C . LEU A 1 418 ? 9.901 28.798 30.494 1.00 28.47 418 LEU A C 1
ATOM 3468 O O . LEU A 1 418 ? 10.719 29.527 31.073 1.00 27.63 418 LEU A O 1
ATOM 3473 N N . TRP A 1 419 ? 9.008 28.062 31.154 1.00 24.77 419 TRP A N 1
ATOM 3474 C CA . TRP A 1 419 ? 8.948 28.074 32.609 1.00 25.61 419 TRP A CA 1
ATOM 3475 C C . TRP A 1 419 ? 10.206 27.447 33.213 1.00 24.90 419 TRP A C 1
ATOM 3476 O O . TRP A 1 419 ? 10.769 27.971 34.184 1.00 28.89 419 TRP A O 1
ATOM 3487 N N . ALA A 1 420 ? 10.676 26.336 32.634 1.00 23.80 420 ALA A N 1
ATOM 3488 C CA . ALA A 1 420 ? 11.940 25.742 33.056 1.00 25.09 420 ALA A CA 1
ATOM 3489 C C . ALA A 1 420 ? 13.072 26.752 32.960 1.00 28.46 420 ALA A C 1
ATOM 3490 O O . ALA A 1 420 ? 13.880 26.897 33.890 1.00 24.26 420 ALA A O 1
ATOM 3492 N N . LYS A 1 421 ? 13.131 27.466 31.832 1.00 25.97 421 LYS A N 1
ATOM 3493 C CA . LYS A 1 421 ? 14.162 28.479 31.608 1.00 28.97 421 LYS A CA 1
ATOM 3494 C C . LYS A 1 421 ? 14.089 29.591 32.650 1.00 27.11 421 LYS A C 1
ATOM 3495 O O . LYS A 1 421 ? 15.118 30.105 33.100 1.00 29.36 421 LYS A O 1
ATOM 3501 N N . CYS A 1 422 ? 12.879 29.994 33.023 1.00 27.73 422 CYS A N 1
ATOM 3502 C CA . CYS A 1 422 ? 12.720 30.997 34.070 1.00 30.63 422 CYS A CA 1
ATOM 3503 C C . CYS A 1 422 ? 13.406 30.560 35.358 1.00 26.81 422 CYS A C 1
ATOM 3504 O O . CYS A 1 422 ? 14.157 31.329 35.967 1.00 30.76 422 CYS A O 1
ATOM 3507 N N . ASN A 1 423 ? 13.156 29.319 35.785 1.00 26.17 423 ASN A N 1
ATOM 3508 C CA . ASN A 1 423 ? 13.758 28.800 37.008 1.00 25.58 423 ASN A CA 1
ATOM 3509 C C . ASN A 1 423 ? 15.259 28.643 36.856 1.00 29.43 423 ASN A C 1
ATOM 3510 O O . ASN A 1 423 ? 16.021 28.964 37.774 1.00 24.87 423 ASN A O 1
ATOM 3515 N N . TYR A 1 424 ? 15.695 28.150 35.701 1.00 27.17 424 TYR A N 1
ATOM 3516 C CA . TYR A 1 424 ? 17.113 27.923 35.475 1.00 29.33 424 TYR A CA 1
ATOM 3517 C C . TYR A 1 424 ? 17.892 29.230 35.575 1.00 30.13 424 TYR A C 1
ATOM 3518 O O . TYR A 1 424 ? 18.939 29.297 36.226 1.00 27.75 424 TYR A O 1
ATOM 3527 N N . GLU A 1 425 ? 17.375 30.291 34.960 1.00 28.15 425 GLU A N 1
ATOM 3528 C CA . GLU A 1 425 ? 18.110 31.550 34.958 1.00 30.42 425 GLU A CA 1
ATOM 3529 C C . GLU A 1 425 ? 18.111 32.194 36.340 1.00 34.64 425 GLU A C 1
ATOM 3530 O O . GLU A 1 425 ? 19.145 32.715 36.783 1.00 32.20 425 GLU A O 1
ATOM 3536 N N . ALA A 1 426 ? 16.991 32.114 37.068 1.00 29.23 426 ALA A N 1
ATOM 3537 C CA . ALA A 1 426 ? 16.988 32.573 38.459 1.00 29.94 426 ALA A CA 1
ATOM 3538 C C . ALA A 1 426 ? 18.099 31.906 39.264 1.00 34.60 426 ALA A C 1
ATOM 3539 O O . ALA A 1 426 ? 18.848 32.575 39.992 1.00 30.81 426 ALA A O 1
ATOM 3541 N N . VAL A 1 427 ? 18.232 30.584 39.130 1.00 26.44 427 VAL A N 1
ATOM 3542 C CA . VAL A 1 427 ? 19.236 29.857 39.895 1.00 27.95 427 VAL A CA 1
ATOM 3543 C C . VAL A 1 427 ? 20.634 30.179 39.383 1.00 31.86 427 VAL A C 1
ATOM 3544 O O . VAL A 1 427 ? 21.552 30.443 40.166 1.00 29.37 427 VAL A O 1
ATOM 3548 N N . LYS A 1 428 ? 20.812 30.178 38.061 1.00 33.19 428 LYS A N 1
ATOM 3549 C CA . LYS A 1 428 ? 22.136 30.407 37.495 1.00 27.45 428 LYS A CA 1
ATOM 3550 C C . LYS A 1 428 ? 22.636 31.817 37.810 1.00 31.36 428 LYS A C 1
ATOM 3551 O O . LYS A 1 428 ? 23.775 31.998 38.250 1.00 30.86 428 LYS A O 1
ATOM 3557 N N . GLU A 1 429 ? 21.802 32.830 37.569 1.00 29.46 429 GLU A N 1
ATOM 3558 C CA . GLU A 1 429 ? 22.213 34.208 37.829 1.00 33.50 429 GLU A CA 1
ATOM 3559 C C . GLU A 1 429 ? 22.504 34.426 39.305 1.00 36.72 429 GLU A C 1
ATOM 3560 O O . GLU A 1 429 ? 23.309 35.296 39.659 1.00 31.97 429 GLU A O 1
ATOM 3566 N N . SER A 1 430 ? 21.878 33.634 40.176 1.00 32.55 430 SER A N 1
ATOM 3567 C CA . SER A 1 430 ? 22.167 33.666 41.603 1.00 30.20 430 SER A CA 1
ATOM 3568 C C . SER A 1 430 ? 23.445 32.922 41.962 1.00 32.45 430 SER A C 1
ATOM 3569 O O . SER A 1 430 ? 23.808 32.886 43.142 1.00 33.66 430 SER A O 1
ATOM 3572 N N . GLY A 1 431 ? 24.128 32.327 40.984 1.00 30.12 431 GLY A N 1
ATOM 3573 C CA . GLY A 1 431 ? 25.326 31.554 41.260 1.00 32.77 431 GLY A CA 1
ATOM 3574 C C . GLY A 1 431 ? 25.102 30.281 42.045 1.00 32.60 431 GLY A C 1
ATOM 3575 O O . GLY A 1 431 ? 26.003 29.848 42.765 1.00 32.69 431 GLY A O 1
ATOM 3576 N N . LYS A 1 432 ? 23.928 29.654 41.917 1.00 36.62 432 LYS A N 1
ATOM 3577 C CA . LYS A 1 432 ? 23.557 28.527 42.769 1.00 27.89 432 LYS A CA 1
ATOM 3578 C C . LYS A 1 432 ? 23.322 27.222 42.004 1.00 32.06 432 LYS A C 1
ATOM 3579 O O . LYS A 1 432 ? 22.877 26.243 42.615 1.00 28.69 432 LYS A O 1
ATOM 3585 N N . LEU A 1 433 ? 23.626 27.161 40.703 1.00 31.31 433 LEU A N 1
ATOM 3586 C CA . LEU A 1 433 ? 23.559 25.885 39.991 1.00 28.87 433 LEU A CA 1
ATOM 3587 C C . LEU A 1 433 ? 24.432 24.851 40.685 1.00 31.18 433 LEU A C 1
ATOM 3588 O O . LEU A 1 433 ? 25.578 25.131 41.053 1.00 33.08 433 LEU A O 1
ATOM 3593 N N . GLY A 1 434 ? 23.884 23.653 40.879 1.00 28.80 434 GLY A N 1
ATOM 3594 C CA . GLY A 1 434 ? 24.535 22.648 41.693 1.00 29.39 434 GLY A CA 1
ATOM 3595 C C . GLY A 1 434 ? 24.366 22.816 43.191 1.00 35.87 434 GLY A C 1
ATOM 3596 O O . GLY A 1 434 ? 24.780 21.927 43.946 1.00 33.85 434 GLY A O 1
ATOM 3597 N N . ASP A 1 435 ? 23.769 23.916 43.662 1.00 29.71 435 ASP A N 1
ATOM 3598 C CA . ASP A 1 435 ? 23.587 24.100 45.100 1.00 31.93 435 ASP A CA 1
ATOM 3599 C C . ASP A 1 435 ? 22.134 24.127 45.531 1.00 30.06 435 ASP A C 1
ATOM 3600 O O . ASP A 1 435 ? 21.838 23.791 46.679 1.00 28.77 435 ASP A O 1
ATOM 3605 N N . VAL A 1 436 ? 21.237 24.545 44.652 1.00 29.45 436 VAL A N 1
ATOM 3606 C CA . VAL A 1 436 ? 19.801 24.498 44.907 1.00 31.41 436 VAL A CA 1
ATOM 3607 C C . VAL A 1 436 ? 19.179 23.688 43.787 1.00 30.71 436 VAL A C 1
ATOM 3608 O O . VAL A 1 436 ? 19.726 23.605 42.683 1.00 33.72 436 VAL A O 1
ATOM 3612 N N . VAL A 1 437 ? 18.038 23.074 44.063 1.00 24.69 437 VAL A N 1
ATOM 3613 C CA . VAL A 1 437 ? 17.424 22.218 43.056 1.00 25.72 437 VAL A CA 1
ATOM 3614 C C . VAL A 1 437 ? 15.923 22.457 43.033 1.00 26.47 437 VAL A C 1
ATOM 3615 O O . VAL A 1 437 ? 15.280 22.516 44.087 1.00 25.28 437 VAL A O 1
ATOM 3619 N N . TYR A 1 438 ? 15.366 22.615 41.833 1.00 25.78 438 TYR A N 1
ATOM 3620 C CA . TYR A 1 438 ? 13.922 22.655 41.665 1.00 25.46 438 TYR A CA 1
ATOM 3621 C C . TYR A 1 438 ? 13.506 21.424 40.873 1.00 28.00 438 TYR A C 1
ATOM 3622 O O . TYR A 1 438 ? 14.303 20.844 40.130 1.00 25.73 438 TYR A O 1
ATOM 3631 N N . PHE A 1 439 ? 12.273 20.988 41.058 1.00 22.95 439 PHE A N 1
ATOM 3632 C CA . PHE A 1 439 ? 11.821 19.817 40.318 1.00 21.54 439 PHE A CA 1
ATOM 3633 C C . PHE A 1 439 ? 10.521 20.129 39.603 1.00 24.84 439 PHE A C 1
ATOM 3634 O O . PHE A 1 439 ? 9.634 20.780 40.162 1.00 27.23 439 PHE A O 1
ATOM 3642 N N . MET A 1 440 ? 10.432 19.684 38.350 1.00 22.08 440 MET A N 1
ATOM 3643 C CA . MET A 1 440 ? 9.307 19.971 37.474 1.00 23.45 440 MET A CA 1
ATOM 3644 C C . MET A 1 440 ? 8.633 18.679 37.031 1.00 23.66 440 MET A C 1
ATOM 3645 O O . MET A 1 440 ? 9.276 17.634 36.895 1.00 24.24 440 MET A O 1
ATOM 3650 N N . ARG A 1 441 ? 7.324 18.754 36.804 1.00 24.58 441 ARG A N 1
ATOM 3651 C CA . ARG A 1 441 ? 6.598 17.635 36.221 1.00 22.84 441 ARG A CA 1
ATOM 3652 C C . ARG A 1 441 ? 6.309 17.826 34.734 1.00 26.62 441 ARG A C 1
ATOM 3653 O O . ARG A 1 441 ? 6.175 16.839 34.013 1.00 27.27 441 ARG A O 1
ATOM 3661 N N . ALA A 1 442 ? 6.211 19.065 34.253 1.00 22.65 442 ALA A N 1
ATOM 3662 C CA . ALA A 1 442 ? 5.997 19.328 32.839 1.00 26.61 442 ALA A CA 1
ATOM 3663 C C . ALA A 1 442 ? 7.324 19.592 32.131 1.00 25.52 442 ALA A C 1
ATOM 3664 O O . ALA A 1 442 ? 8.325 19.970 32.747 1.00 26.38 442 ALA A O 1
ATOM 3666 N N . GLY A 1 443 ? 7.321 19.402 30.817 1.00 22.87 443 GLY A N 1
ATOM 3667 C CA . GLY A 1 443 ? 8.543 19.663 30.078 1.00 23.28 443 GLY A CA 1
ATOM 3668 C C . GLY A 1 443 ? 8.318 19.610 28.581 1.00 26.17 443 GLY A C 1
ATOM 3669 O O . GLY A 1 443 ? 7.201 19.408 28.096 1.00 23.78 443 GLY A O 1
ATOM 3670 N N . GLY A 1 444 ? 9.418 19.794 27.862 1.00 24.99 444 GLY A N 1
ATOM 3671 C CA . GLY A 1 444 ? 9.433 19.793 26.416 1.00 27.70 444 GLY A CA 1
ATOM 3672 C C . GLY A 1 444 ? 10.872 19.720 25.961 1.00 27.79 444 GLY A C 1
ATOM 3673 O O . GLY A 1 444 ? 11.782 19.566 26.775 1.00 27.60 444 GLY A O 1
ATOM 3674 N N . ALA A 1 445 ? 11.076 19.824 24.649 1.00 28.35 445 ALA A N 1
ATOM 3675 C CA . ALA A 1 445 ? 12.438 19.815 24.123 1.00 26.99 445 ALA A CA 1
ATOM 3676 C C . ALA A 1 445 ? 13.205 21.006 24.691 1.00 27.28 445 ALA A C 1
ATOM 3677 O O . ALA A 1 445 ? 12.773 22.155 24.551 1.00 30.10 445 ALA A O 1
ATOM 3679 N N . GLY A 1 446 ? 14.321 20.731 25.361 1.00 26.80 446 GLY A N 1
ATOM 3680 C CA . GLY A 1 446 ? 15.074 21.733 26.094 1.00 26.31 446 GLY A CA 1
ATOM 3681 C C . GLY A 1 446 ? 15.008 21.565 27.593 1.00 29.62 446 GLY A C 1
ATOM 3682 O O . GLY A 1 446 ? 15.867 22.107 28.304 1.00 27.39 446 GLY A O 1
ATOM 3683 N N . SER A 1 447 ? 14.026 20.812 28.099 1.00 27.63 447 SER A N 1
ATOM 3684 C CA . SER A 1 447 ? 14.005 20.508 29.528 1.00 29.01 447 SER A CA 1
ATOM 3685 C C . SER A 1 447 ? 15.264 19.789 29.967 1.00 27.50 447 SER A C 1
ATOM 3686 O O . SER A 1 447 ? 15.607 19.833 31.152 1.00 25.41 447 SER A O 1
ATOM 3689 N N . GLN A 1 448 ? 15.952 19.127 29.032 1.00 24.78 448 GLN A N 1
ATOM 3690 C CA . GLN A 1 448 ? 17.201 18.446 29.347 1.00 27.27 448 GLN A CA 1
ATOM 3691 C C . GLN A 1 448 ? 18.232 19.410 29.912 1.00 27.55 448 GLN A C 1
ATOM 3692 O O . GLN A 1 448 ? 19.037 19.024 30.767 1.00 29.10 448 GLN A O 1
ATOM 3698 N N . LYS A 1 449 ? 18.237 20.657 29.435 1.00 27.25 449 LYS A N 1
ATOM 3699 C CA . LYS A 1 449 ? 19.133 21.692 29.948 1.00 27.55 449 LYS A CA 1
ATOM 3700 C C . LYS A 1 449 ? 18.535 22.440 31.134 1.00 29.76 449 LYS A C 1
ATOM 3701 O O . LYS A 1 449 ? 19.207 22.628 32.155 1.00 28.94 449 LYS A O 1
ATOM 3707 N N . TYR A 1 450 ? 17.270 22.856 31.014 1.00 24.03 450 TYR A N 1
ATOM 3708 C CA . TYR A 1 450 ? 16.687 23.862 31.892 1.00 29.02 450 TYR A CA 1
ATOM 3709 C C . TYR A 1 450 ? 15.989 23.295 33.118 1.00 28.45 450 TYR A C 1
ATOM 3710 O O . TYR A 1 450 ? 15.545 24.068 33.969 1.00 30.25 450 TYR A O 1
ATOM 3719 N N . CYS A 1 451 ? 15.848 21.990 33.234 1.00 24.80 451 CYS A N 1
ATOM 3720 C CA . CYS A 1 451 ? 15.196 21.412 34.400 1.00 29.48 451 CYS A CA 1
ATOM 3721 C C . CYS A 1 451 ? 16.227 20.616 35.189 1.00 26.63 451 CYS A C 1
ATOM 3722 O O . CYS A 1 451 ? 16.793 19.652 34.666 1.00 28.51 451 CYS A O 1
ATOM 3725 N N . THR A 1 452 ? 16.479 21.030 36.439 1.00 24.55 452 THR A N 1
ATOM 3726 C CA . THR A 1 452 ? 17.490 20.368 37.263 1.00 27.57 452 THR A CA 1
ATOM 3727 C C . THR A 1 452 ? 17.053 18.994 37.764 1.00 25.52 452 THR A C 1
ATOM 3728 O O . THR A 1 452 ? 17.909 18.179 38.122 1.00 24.94 452 THR A O 1
ATOM 3732 N N . LEU A 1 453 ? 15.751 18.718 37.812 1.00 26.23 453 LEU A N 1
ATOM 3733 C CA . LEU A 1 453 ? 15.255 17.443 38.318 1.00 23.48 453 LEU A CA 1
ATOM 3734 C C . LEU A 1 453 ? 13.792 17.269 37.919 1.00 24.88 453 LEU A C 1
ATOM 3735 O O . LEU A 1 453 ? 12.978 18.165 38.159 1.00 23.69 453 LEU A O 1
ATOM 3740 N N . LEU A 1 454 ? 13.451 16.141 37.299 1.00 22.78 454 LEU A N 1
ATOM 3741 C CA . LEU A 1 454 ? 12.062 15.804 37.015 1.00 26.59 454 LEU A CA 1
ATOM 3742 C C . LEU A 1 454 ? 11.430 15.126 38.224 1.00 24.70 454 LEU A C 1
ATOM 3743 O O . LEU A 1 454 ? 12.123 14.561 39.072 1.00 26.70 454 LEU A O 1
ATOM 3748 N N . TRP A 1 455 ? 10.096 15.181 38.295 1.00 22.90 455 TRP A N 1
ATOM 3749 C CA . TRP A 1 455 ? 9.360 14.181 39.055 1.00 23.28 455 TRP A CA 1
ATOM 3750 C C . TRP A 1 455 ? 8.178 13.737 38.204 1.00 25.09 455 TRP A C 1
ATOM 3751 O O . TRP A 1 455 ? 7.746 14.442 37.285 1.00 26.98 455 TRP A O 1
ATOM 3762 N N . ALA A 1 456 ? 7.699 12.523 38.478 1.00 24.67 456 ALA A N 1
ATOM 3763 C CA . ALA A 1 456 ? 6.686 11.872 37.650 1.00 24.55 456 ALA A CA 1
ATOM 3764 C C . ALA A 1 456 ? 5.296 12.509 37.770 1.00 28.21 456 ALA A C 1
ATOM 3765 O O . ALA A 1 456 ? 4.336 11.901 37.279 1.00 24.89 456 ALA A O 1
ATOM 3767 N N . GLY A 1 457 ? 5.112 13.676 38.376 1.00 25.65 457 GLY A N 1
ATOM 3768 C CA . GLY A 1 457 ? 3.789 14.274 38.397 1.00 24.85 457 GLY A CA 1
ATOM 3769 C C . GLY A 1 457 ? 2.889 13.552 39.384 1.00 27.41 457 GLY A C 1
ATOM 3770 O O . GLY A 1 457 ? 3.358 12.826 40.269 1.00 26.50 457 GLY A O 1
ATOM 3771 N N . ASP A 1 458 ? 1.580 13.751 39.218 1.00 22.51 458 ASP A N 1
ATOM 3772 C CA . ASP A 1 458 ? 0.579 13.183 40.116 1.00 26.22 458 ASP A CA 1
ATOM 3773 C C . ASP A 1 458 ? 0.253 11.746 39.715 1.00 27.37 458 ASP A C 1
ATOM 3774 O O . ASP A 1 458 ? -0.285 11.514 38.628 1.00 30.24 458 ASP A O 1
ATOM 3779 N N . GLN A 1 459 ? 0.534 10.787 40.592 1.00 24.97 459 GLN A N 1
ATOM 3780 C CA . GLN A 1 459 ? -0.048 9.454 40.480 1.00 22.73 459 GLN A CA 1
ATOM 3781 C C . GLN A 1 459 ? -1.264 9.358 41.395 1.00 25.65 459 GLN A C 1
ATOM 3782 O O . GLN A 1 459 ? -1.368 10.080 42.386 1.00 23.67 459 GLN A O 1
ATOM 3788 N N . SER A 1 460 ? -2.181 8.449 41.061 1.00 22.45 460 SER A N 1
ATOM 3789 C CA . SER A 1 460 ? -3.174 8.053 42.047 1.00 24.37 460 SER A CA 1
ATOM 3790 C C . SER A 1 460 ? -2.488 7.312 43.186 1.00 24.39 460 SER A C 1
ATOM 3791 O O . SER A 1 460 ? -1.404 6.737 43.028 1.00 25.81 460 SER A O 1
ATOM 3794 N N . VAL A 1 461 ? -3.127 7.338 44.350 1.00 22.83 461 VAL A N 1
ATOM 3795 C CA . VAL A 1 461 ? -2.585 6.664 45.521 1.00 24.89 461 VAL A CA 1
ATOM 3796 C C . VAL A 1 461 ? -2.946 5.177 45.479 1.00 29.42 461 VAL A C 1
ATOM 3797 O O . VAL A 1 461 ? -3.598 4.661 46.391 1.00 27.16 461 VAL A O 1
ATOM 3801 N N . ASP A 1 462 ? -2.473 4.452 44.460 1.00 28.07 462 ASP A N 1
ATOM 3802 C CA . ASP A 1 462 ? -2.809 3.038 44.363 1.00 22.58 462 ASP A CA 1
ATOM 3803 C C . ASP A 1 462 ? -1.726 2.281 43.598 1.00 30.36 462 ASP A C 1
ATOM 3804 O O . ASP A 1 462 ? -0.691 2.839 43.208 1.00 25.06 462 ASP A O 1
ATOM 3809 N N . PHE A 1 463 ? -1.973 0.979 43.422 1.00 27.70 463 PHE A N 1
ATOM 3810 C CA . PHE A 1 463 ? -1.081 0.045 42.740 1.00 25.59 463 PHE A CA 1
ATOM 3811 C C . PHE A 1 463 ? -1.530 -0.223 41.310 1.00 23.74 463 PHE A C 1
ATOM 3812 O O . PHE A 1 463 ? -1.217 -1.287 40.760 1.00 25.88 463 PHE A O 1
ATOM 3820 N N . THR A 1 464 ? -2.308 0.674 40.714 1.00 26.04 464 THR A N 1
ATOM 3821 C CA . THR A 1 464 ? -2.796 0.384 39.379 1.00 25.04 464 THR A CA 1
ATOM 3822 C C . THR A 1 464 ? -1.668 0.547 38.367 1.00 28.11 464 THR A C 1
ATOM 3823 O O . THR A 1 464 ? -0.645 1.200 38.626 1.00 27.16 464 THR A O 1
ATOM 3827 N N . ILE A 1 465 ? -1.860 -0.073 37.200 1.00 27.61 465 ILE A N 1
ATOM 3828 C CA . ILE A 1 465 ? -0.815 -0.071 36.178 1.00 25.64 465 ILE A CA 1
ATOM 3829 C C . ILE A 1 465 ? -0.695 1.310 35.540 1.00 26.86 465 ILE A C 1
ATOM 3830 O O . ILE A 1 465 ? 0.407 1.846 35.372 1.00 29.84 465 ILE A O 1
ATOM 3835 N N . HIS A 1 466 ? -1.823 1.897 35.161 1.00 24.48 466 HIS A N 1
ATOM 3836 C CA . HIS A 1 466 ? -1.804 3.109 34.364 1.00 25.56 466 HIS A CA 1
ATOM 3837 C C . HIS A 1 466 ? -1.777 4.388 35.188 1.00 25.83 466 HIS A C 1
ATOM 3838 O O . HIS A 1 466 ? -1.514 5.452 34.619 1.00 24.53 466 HIS A O 1
ATOM 3845 N N . ASP A 1 467 ? -2.009 4.330 36.514 1.00 25.35 467 ASP A N 1
ATOM 3846 C CA . ASP A 1 467 ? -1.839 5.564 37.275 1.00 24.66 467 ASP A CA 1
ATOM 3847 C C . ASP A 1 467 ? -1.303 5.361 38.691 1.00 27.22 467 ASP A C 1
ATOM 3848 O O . ASP A 1 467 ? -1.408 6.284 39.507 1.00 25.78 467 ASP A O 1
ATOM 3853 N N . GLY A 1 468 ? -0.714 4.211 39.007 1.00 24.27 468 GLY A N 1
ATOM 3854 C CA . GLY A 1 468 ? -0.154 4.008 40.326 1.00 22.52 468 GLY A CA 1
ATOM 3855 C C . GLY A 1 468 ? 1.353 3.869 40.306 1.00 25.56 468 GLY A C 1
ATOM 3856 O O . GLY A 1 468 ? 2.022 4.394 39.411 1.00 25.85 468 GLY A O 1
ATOM 3857 N N . LEU A 1 469 ? 1.880 3.114 41.277 1.00 26.47 469 LEU A N 1
ATOM 3858 C CA . LEU A 1 469 ? 3.316 3.020 41.496 1.00 23.32 469 LEU A CA 1
ATOM 3859 C C . LEU A 1 469 ? 4.052 2.595 40.229 1.00 26.96 469 LEU A C 1
ATOM 3860 O O . LEU A 1 469 ? 5.088 3.169 39.880 1.00 23.54 469 LEU A O 1
ATOM 3865 N N . ALA A 1 470 ? 3.508 1.622 39.502 1.00 26.68 470 ALA A N 1
ATOM 3866 C CA . ALA A 1 470 ? 4.229 1.070 38.360 1.00 26.71 470 ALA A CA 1
ATOM 3867 C C . ALA A 1 470 ? 4.466 2.113 37.267 1.00 27.11 470 ALA A C 1
ATOM 3868 O O . ALA A 1 470 ? 5.476 2.044 36.560 1.00 25.98 470 ALA A O 1
ATOM 3870 N N . SER A 1 471 ? 3.569 3.094 37.125 1.00 23.95 471 SER A N 1
ATOM 3871 C CA . SER A 1 471 ? 3.692 4.045 36.023 1.00 22.34 471 SER A CA 1
ATOM 3872 C C . SER A 1 471 ? 4.875 4.978 36.228 1.00 21.16 471 SER A C 1
ATOM 3873 O O . SER A 1 471 ? 5.379 5.548 35.254 1.00 25.28 471 SER A O 1
ATOM 3876 N N . VAL A 1 472 ? 5.340 5.110 37.470 1.00 20.45 472 VAL A N 1
ATOM 3877 C CA . VAL A 1 472 ? 6.554 5.860 37.769 1.00 23.90 472 VAL A CA 1
ATOM 3878 C C . VAL A 1 472 ? 7.760 5.253 37.052 1.00 25.73 472 VAL A C 1
ATOM 3879 O O . VAL A 1 472 ? 8.638 5.974 36.553 1.00 24.81 472 VAL A O 1
ATOM 3883 N N . ILE A 1 473 ? 7.840 3.921 37.012 1.00 23.42 473 ILE A N 1
ATOM 3884 C CA . ILE A 1 473 ? 9.005 3.280 36.400 1.00 23.71 473 ILE A CA 1
ATOM 3885 C C . ILE A 1 473 ? 9.018 3.533 34.904 1.00 25.01 473 ILE A C 1
ATOM 3886 O O . ILE A 1 473 ? 10.063 3.842 34.311 1.00 26.96 473 ILE A O 1
ATOM 3891 N N . CYS A 1 474 ? 7.856 3.364 34.266 1.00 25.42 474 CYS A N 1
ATOM 3892 C CA . CYS A 1 474 ? 7.719 3.664 32.843 1.00 26.56 474 CYS A CA 1
ATOM 3893 C C . CYS A 1 474 ? 8.108 5.112 32.544 1.00 27.82 474 CYS A C 1
ATOM 3894 O O . CYS A 1 474 ? 8.825 5.392 31.570 1.00 24.60 474 CYS A O 1
ATOM 3897 N N . GLY A 1 475 ? 7.643 6.046 33.375 1.00 27.45 475 GLY A N 1
ATOM 3898 C CA . GLY A 1 475 ? 8.003 7.441 33.186 1.00 25.94 475 GLY A CA 1
ATOM 3899 C C . GLY A 1 475 ? 9.493 7.680 33.323 1.00 25.12 475 GLY A C 1
ATOM 3900 O O . GLY A 1 475 ? 10.060 8.508 32.613 1.00 28.32 475 GLY A O 1
ATOM 3901 N N . ALA A 1 476 ? 10.141 6.965 34.248 1.00 23.32 476 ALA A N 1
ATOM 3902 C CA . ALA A 1 476 ? 11.577 7.113 34.437 1.00 26.24 476 ALA A CA 1
ATOM 3903 C C . ALA A 1 476 ? 12.342 6.604 33.224 1.00 29.82 476 ALA A C 1
ATOM 3904 O O . ALA A 1 476 ? 13.254 7.275 32.726 1.00 29.09 476 ALA A O 1
ATOM 3906 N N . LEU A 1 477 ? 11.966 5.429 32.722 1.00 27.46 477 LEU A N 1
ATOM 3907 C CA . LEU A 1 477 ? 12.653 4.862 31.564 1.00 31.09 477 LEU A CA 1
ATOM 3908 C C . LEU A 1 477 ? 12.476 5.744 30.329 1.00 24.65 477 LEU A C 1
ATOM 3909 O O . LEU A 1 477 ? 13.450 6.074 29.642 1.00 28.12 477 LEU A O 1
ATOM 3914 N N . SER A 1 478 ? 11.240 6.154 30.035 1.00 25.96 478 SER A N 1
ATOM 3915 C CA . SER A 1 478 ? 10.999 6.956 28.833 1.00 21.76 478 SER A CA 1
ATOM 3916 C C . SER A 1 478 ? 11.679 8.323 28.925 1.00 29.65 478 SER A C 1
ATOM 3917 O O . SER A 1 478 ? 12.317 8.774 27.964 1.00 26.93 478 SER A O 1
ATOM 3920 N N . ALA A 1 479 ? 11.548 9.007 30.069 1.00 25.91 479 ALA A N 1
ATOM 3921 C CA . ALA A 1 479 ? 12.199 10.311 30.217 1.00 28.37 479 ALA A CA 1
ATOM 3922 C C . ALA A 1 479 ? 13.703 10.197 30.026 1.00 29.17 479 ALA A C 1
ATOM 3923 O O . ALA A 1 479 ? 14.328 11.066 29.398 1.00 25.77 479 ALA A O 1
ATOM 3925 N N . GLY A 1 480 ? 14.295 9.131 30.564 1.00 23.02 480 GLY A N 1
ATOM 3926 C CA . GLY A 1 480 ? 15.734 8.964 30.480 1.00 26.57 480 GLY A CA 1
ATOM 3927 C C . GLY A 1 480 ? 16.206 8.764 29.057 1.00 30.52 480 GLY A C 1
ATOM 3928 O O . GLY A 1 480 ? 17.265 9.267 28.673 1.00 27.67 480 GLY A O 1
ATOM 3929 N N . MET A 1 481 ? 15.426 8.036 28.250 1.00 27.09 481 MET A N 1
ATOM 3930 C CA . MET A 1 481 ? 15.774 7.877 26.845 1.00 28.00 481 MET A CA 1
ATOM 3931 C C . MET A 1 481 ? 15.687 9.201 26.089 1.00 31.62 481 MET A C 1
ATOM 3932 O O . MET A 1 481 ? 16.281 9.327 25.012 1.00 30.45 481 MET A O 1
ATOM 3937 N N . MET A 1 482 ? 14.984 10.192 26.636 1.00 24.42 482 MET A N 1
ATOM 3938 C CA . MET A 1 482 ? 14.941 11.530 26.064 1.00 25.35 482 MET A CA 1
ATOM 3939 C C . MET A 1 482 ? 16.043 12.442 26.585 1.00 25.57 482 MET A C 1
ATOM 3940 O O . MET A 1 482 ? 16.087 13.609 26.187 1.00 27.70 482 MET A O 1
ATOM 3945 N N . GLY A 1 483 ? 16.924 11.951 27.459 1.00 27.86 483 GLY A N 1
ATOM 3946 C CA . GLY A 1 483 ? 17.987 12.780 27.997 1.00 27.61 483 GLY A CA 1
ATOM 3947 C C . GLY A 1 483 ? 17.673 13.491 29.299 1.00 29.77 483 GLY A C 1
ATOM 3948 O O . GLY A 1 483 ? 18.492 14.301 29.756 1.00 27.81 483 GLY A O 1
ATOM 3949 N N . CYS A 1 484 ? 16.506 13.238 29.907 1.00 24.74 484 CYS A N 1
ATOM 3950 C CA . CYS A 1 484 ? 16.204 13.726 31.253 1.00 21.89 484 CYS A CA 1
ATOM 3951 C C . CYS A 1 484 ? 16.532 12.582 32.206 1.00 26.86 484 CYS A C 1
ATOM 3952 O O . CYS A 1 484 ? 15.703 11.701 32.460 1.00 29.09 484 CYS A O 1
ATOM 3955 N N . GLY A 1 485 ? 17.762 12.599 32.727 1.00 27.06 485 GLY A N 1
ATOM 3956 C CA . GLY A 1 485 ? 18.337 11.500 33.477 1.00 24.71 485 GLY A CA 1
ATOM 3957 C C . GLY A 1 485 ? 18.146 11.531 34.970 1.00 24.98 485 GLY A C 1
ATOM 3958 O O . GLY A 1 485 ? 18.563 10.586 35.653 1.00 22.73 485 GLY A O 1
ATOM 3959 N N . LEU A 1 486 ? 17.538 12.593 35.508 1.00 24.06 486 LEU A N 1
ATOM 3960 C CA . LEU A 1 486 ? 17.261 12.704 36.936 1.00 23.44 486 LEU A CA 1
ATOM 3961 C C . LEU A 1 486 ? 15.756 12.803 37.130 1.00 23.14 486 LEU A C 1
ATOM 3962 O O . LEU A 1 486 ? 15.138 13.748 36.643 1.00 21.57 486 LEU A O 1
ATOM 3967 N N . THR A 1 487 ? 15.175 11.854 37.852 1.00 21.99 487 THR A N 1
ATOM 3968 C CA . THR A 1 487 ? 13.754 11.943 38.142 1.00 21.99 487 THR A CA 1
ATOM 3969 C C . THR A 1 487 ? 13.456 11.261 39.472 1.00 23.44 487 THR A C 1
ATOM 3970 O O . THR A 1 487 ? 14.317 10.608 40.071 1.00 26.85 487 THR A O 1
ATOM 3974 N N . HIS A 1 488 ? 12.213 11.418 39.925 1.00 22.54 488 HIS A N 1
ATOM 3975 C CA . HIS A 1 488 ? 11.756 10.831 41.178 1.00 22.61 488 HIS A CA 1
ATOM 3976 C C . HIS A 1 488 ? 10.230 10.879 41.196 1.00 24.20 488 HIS A C 1
ATOM 3977 O O . HIS A 1 488 ? 9.597 11.282 40.220 1.00 23.78 488 HIS A O 1
ATOM 3984 N N . SER A 1 489 ? 9.632 10.432 42.298 1.00 24.36 489 SER A N 1
ATOM 3985 C CA . SER A 1 489 ? 8.175 10.469 42.410 1.00 22.63 489 SER A CA 1
ATOM 3986 C C . SER A 1 489 ? 7.767 10.816 43.834 1.00 25.05 489 SER A C 1
ATOM 3987 O O . SER A 1 489 ? 8.578 10.737 44.767 1.00 26.38 489 SER A O 1
ATOM 3990 N N . ASP A 1 490 ? 6.493 11.222 43.983 1.00 22.23 490 ASP A N 1
ATOM 3991 C CA . ASP A 1 490 ? 5.859 11.341 45.302 1.00 21.17 490 ASP A CA 1
ATOM 3992 C C . ASP A 1 490 ? 5.801 9.973 45.970 1.00 26.66 490 ASP A C 1
ATOM 3993 O O . ASP A 1 490 ? 5.104 9.079 45.480 1.00 26.49 490 ASP A O 1
ATOM 3998 N N . ILE A 1 491 ? 6.476 9.813 47.107 1.00 22.30 491 ILE A N 1
ATOM 3999 C CA . ILE A 1 491 ? 6.442 8.524 47.796 1.00 23.40 491 ILE A CA 1
ATOM 4000 C C . ILE A 1 491 ? 5.041 8.319 48.370 1.00 24.83 491 ILE A C 1
ATOM 4001 O O . ILE A 1 491 ? 4.633 9.016 49.302 1.00 26.14 491 ILE A O 1
ATOM 4006 N N . GLY A 1 492 ? 4.297 7.375 47.802 1.00 26.24 492 GLY A N 1
ATOM 4007 C CA . GLY A 1 492 ? 2.911 7.171 48.180 1.00 24.82 492 GLY A CA 1
ATOM 4008 C C . GLY A 1 492 ? 1.890 7.748 47.232 1.00 25.04 492 GLY A C 1
ATOM 4009 O O . GLY A 1 492 ? 0.684 7.577 47.473 1.00 25.92 492 GLY A O 1
ATOM 4010 N N . GLY A 1 493 ? 2.317 8.439 46.173 1.00 25.51 493 GLY A N 1
ATOM 4011 C CA . GLY A 1 493 ? 1.377 8.986 45.213 1.00 21.98 493 GLY A CA 1
ATOM 4012 C C . GLY A 1 493 ? 0.774 10.287 45.708 1.00 26.63 493 GLY A C 1
ATOM 4013 O O . GLY A 1 493 ? 1.099 10.801 46.785 1.00 26.24 493 GLY A O 1
ATOM 4014 N N . TYR A 1 494 ? -0.141 10.819 44.903 1.00 22.56 494 TYR A N 1
ATOM 4015 C CA . TYR A 1 494 ? -0.732 12.116 45.195 1.00 23.20 494 TYR A CA 1
ATOM 4016 C C . TYR A 1 494 ? -2.257 12.062 45.220 1.00 25.82 494 TYR A C 1
ATOM 4017 O O . TYR A 1 494 ? -2.858 12.470 46.214 1.00 22.78 494 TYR A O 1
ATOM 4026 N N . THR A 1 495 ? -2.897 11.574 44.155 1.00 22.30 495 THR A N 1
ATOM 4027 C CA . THR A 1 495 ? -4.312 11.875 43.903 1.00 21.33 495 THR A CA 1
ATOM 4028 C C . THR A 1 495 ? -5.230 10.912 44.653 1.00 25.62 495 THR A C 1
ATOM 4029 O O . THR A 1 495 ? -5.230 9.707 44.382 1.00 23.57 495 THR A O 1
ATOM 4033 N N . SER A 1 496 ? -6.029 11.444 45.570 1.00 24.71 496 SER A N 1
ATOM 4034 C CA . SER A 1 496 ? -7.066 10.679 46.252 1.00 23.78 496 SER A CA 1
ATOM 4035 C C . SER A 1 496 ? -8.416 11.257 45.855 1.00 23.61 496 SER A C 1
ATOM 4036 O O . SER A 1 496 ? -8.705 12.422 46.151 1.00 26.23 496 SER A O 1
ATOM 4039 N N . LEU A 1 497 ? -9.217 10.445 45.165 1.00 22.63 497 LEU A N 1
ATOM 4040 C CA . LEU A 1 497 ? -10.563 10.784 44.731 1.00 24.10 497 LEU A CA 1
ATOM 4041 C C . LEU A 1 497 ? -11.388 9.503 44.656 1.00 27.32 497 LEU A C 1
ATOM 4042 O O . LEU A 1 497 ? -10.843 8.407 44.537 1.00 27.19 497 LEU A O 1
ATOM 4047 N N . PHE A 1 498 ? -12.713 9.651 44.721 1.00 29.97 498 PHE A N 1
ATOM 4048 C CA . PHE A 1 498 ? -13.660 8.586 44.356 1.00 28.84 498 PHE A CA 1
ATOM 4049 C C . PHE A 1 498 ? -13.390 7.277 45.107 1.00 28.72 498 PHE A C 1
ATOM 4050 O O . PHE A 1 498 ? -13.295 6.200 44.511 1.00 33.30 498 PHE A O 1
ATOM 4058 N N . ASP A 1 499 ? -13.224 7.382 46.427 1.00 27.15 499 ASP A N 1
ATOM 4059 C CA . ASP A 1 499 ? -13.004 6.251 47.333 1.00 36.96 499 ASP A CA 1
ATOM 4060 C C . ASP A 1 499 ? -11.624 5.620 47.199 1.00 37.63 499 ASP A C 1
ATOM 4061 O O . ASP A 1 499 ? -11.406 4.487 47.651 1.00 39.28 499 ASP A O 1
ATOM 4066 N N . ASN A 1 500 ? -10.672 6.317 46.611 1.00 27.98 500 ASN A N 1
ATOM 4067 C CA . ASN A 1 500 ? -9.312 5.800 46.486 1.00 28.90 500 ASN A CA 1
ATOM 4068 C C . ASN A 1 500 ? -8.418 6.558 47.462 1.00 28.69 500 ASN A C 1
ATOM 4069 O O . ASN A 1 500 ? -8.120 7.734 47.242 1.00 26.35 500 ASN A O 1
ATOM 4074 N N . THR A 1 501 ? -7.997 5.897 48.541 1.00 23.79 501 THR A N 1
ATOM 4075 C CA . THR A 1 501 ? -7.166 6.532 49.556 1.00 26.88 501 THR A CA 1
ATOM 4076 C C . THR A 1 501 ? -5.907 5.714 49.777 1.00 28.51 501 THR A C 1
ATOM 4077 O O . THR A 1 501 ? -5.906 4.489 49.607 1.00 25.29 501 THR A O 1
ATOM 4081 N N . ARG A 1 502 ? -4.833 6.418 50.142 1.00 26.73 502 ARG A N 1
ATOM 4082 C CA . ARG A 1 502 ? -3.521 5.803 50.298 1.00 24.85 502 ARG A CA 1
ATOM 4083 C C . ARG A 1 502 ? -3.499 4.873 51.497 1.00 23.50 502 ARG A C 1
ATOM 4084 O O . ARG A 1 502 ? -4.012 5.212 52.567 1.00 25.60 502 ARG A O 1
ATOM 4092 N N . THR A 1 503 ? -2.874 3.706 51.327 1.00 25.06 503 THR A N 1
ATOM 4093 C CA . THR A 1 503 ? -2.673 2.746 52.410 1.00 26.68 503 THR A CA 1
ATOM 4094 C C . THR A 1 503 ? -1.216 2.719 52.855 1.00 29.51 503 THR A C 1
ATOM 4095 O O . THR A 1 503 ? -0.313 3.170 52.140 1.00 26.29 503 THR A O 1
ATOM 4099 N N . LYS A 1 504 ? -1.010 2.180 54.064 1.00 24.93 504 LYS A N 1
ATOM 4100 C CA . LYS A 1 504 ? 0.333 1.977 54.598 1.00 25.92 504 LYS A CA 1
ATOM 4101 C C . LYS A 1 504 ? 1.183 1.137 53.656 1.00 30.74 504 LYS A C 1
ATOM 4102 O O . LYS A 1 504 ? 2.341 1.477 53.369 1.00 29.00 504 LYS A O 1
ATOM 4108 N N . GLU A 1 505 ? 0.630 0.024 53.170 1.00 27.03 505 GLU A N 1
ATOM 4109 C CA . GLU A 1 505 ? 1.417 -0.862 52.321 1.00 29.60 505 GLU A CA 1
ATOM 4110 C C . GLU A 1 505 ? 1.879 -0.137 51.061 1.00 26.45 505 GLU A C 1
ATOM 4111 O O . GLU A 1 505 ? 3.023 -0.308 50.615 1.00 28.31 505 GLU A O 1
ATOM 4117 N N . LEU A 1 506 ? 1.000 0.673 50.476 1.00 24.88 506 LEU A N 1
ATOM 4118 C CA . LEU A 1 506 ? 1.369 1.445 49.289 1.00 25.69 506 LEU A CA 1
ATOM 4119 C C . LEU A 1 506 ? 2.503 2.416 49.586 1.00 25.82 506 LEU A C 1
ATOM 4120 O O . LEU A 1 506 ? 3.456 2.529 48.808 1.00 30.89 506 LEU A O 1
ATOM 4125 N N . PHE A 1 507 ? 2.408 3.150 50.695 1.00 25.21 507 PHE A N 1
ATOM 4126 C CA . PHE A 1 507 ? 3.481 4.075 51.025 1.00 24.99 507 PHE A CA 1
ATOM 4127 C C . PHE A 1 507 ? 4.803 3.337 51.152 1.00 26.96 507 PHE A C 1
ATOM 4128 O O . PHE A 1 507 ? 5.832 3.802 50.640 1.00 29.20 507 PHE A O 1
ATOM 4136 N N . LEU A 1 508 ? 4.796 2.183 51.830 1.00 21.49 508 LEU A N 1
ATOM 4137 C CA . LEU A 1 508 ? 6.044 1.469 52.078 1.00 26.50 508 LEU A CA 1
ATOM 4138 C C . LEU A 1 508 ? 6.614 0.859 50.799 1.00 25.27 508 LEU A C 1
ATOM 4139 O O . LEU A 1 508 ? 7.830 0.907 50.581 1.00 26.57 508 LEU A O 1
ATOM 4144 N N . ARG A 1 509 ? 5.763 0.269 49.951 1.00 24.77 509 ARG A N 1
ATOM 4145 C CA . ARG A 1 509 ? 6.236 -0.229 48.658 1.00 26.13 509 ARG A CA 1
ATOM 4146 C C . ARG A 1 509 ? 6.800 0.900 47.804 1.00 29.28 509 ARG A C 1
ATOM 4147 O O . ARG A 1 509 ? 7.773 0.698 47.070 1.00 28.03 509 ARG A O 1
ATOM 4155 N N . TRP A 1 510 ? 6.179 2.086 47.852 1.00 25.32 510 TRP A N 1
ATOM 4156 C CA . TRP A 1 510 ? 6.711 3.216 47.089 1.00 23.69 510 TRP A CA 1
ATOM 4157 C C . TRP A 1 510 ? 8.053 3.678 47.645 1.00 23.23 510 TRP A C 1
ATOM 4158 O O . TRP A 1 510 ? 8.970 4.003 46.882 1.00 26.12 510 TRP A O 1
ATOM 4169 N N . ALA A 1 511 ? 8.190 3.723 48.971 1.00 24.66 511 ALA A N 1
ATOM 4170 C CA . ALA A 1 511 ? 9.443 4.189 49.556 1.00 26.90 511 ALA A CA 1
ATOM 4171 C C . ALA A 1 511 ? 10.604 3.236 49.249 1.00 28.00 511 ALA A C 1
ATOM 4172 O O . ALA A 1 511 ? 11.745 3.681 49.057 1.00 25.33 511 ALA A O 1
ATOM 4174 N N . GLU A 1 512 ? 10.339 1.927 49.192 1.00 22.47 512 GLU A N 1
ATOM 4175 C CA . GLU A 1 512 ? 11.416 0.966 48.954 1.00 25.83 512 GLU A CA 1
ATOM 4176 C C . GLU A 1 512 ? 11.869 0.960 47.496 1.00 29.94 512 GLU A C 1
ATOM 4177 O O . GLU A 1 512 ? 12.966 0.462 47.200 1.00 29.70 512 GLU A O 1
ATOM 4183 N N . MET A 1 513 ? 11.061 1.510 46.588 1.00 26.17 513 MET A N 1
ATOM 4184 C CA . MET A 1 513 ? 11.535 1.819 45.241 1.00 26.50 513 MET A CA 1
ATOM 4185 C C . MET A 1 513 ? 12.316 3.124 45.227 1.00 29.99 513 MET A C 1
ATOM 4186 O O . MET A 1 513 ? 13.400 3.205 44.624 1.00 27.29 513 MET A O 1
ATOM 4191 N N . ALA A 1 514 ? 11.785 4.141 45.916 1.00 26.49 514 ALA A N 1
ATOM 4192 C CA . ALA A 1 514 ? 12.363 5.478 45.880 1.00 27.84 514 ALA A CA 1
ATOM 4193 C C . ALA A 1 514 ? 13.788 5.509 46.421 1.00 28.61 514 ALA A C 1
ATOM 4194 O O . ALA A 1 514 ? 14.583 6.365 46.007 1.00 26.11 514 ALA A O 1
ATOM 4196 N N . MET A 1 515 ? 14.140 4.599 47.340 1.00 26.27 515 MET A N 1
ATOM 4197 C CA . MET A 1 515 ? 15.511 4.612 47.835 1.00 31.43 515 MET A CA 1
ATOM 4198 C C . MET A 1 515 ? 16.515 4.200 46.769 1.00 26.57 515 MET A C 1
ATOM 4199 O O . MET A 1 515 ? 17.708 4.432 46.959 1.00 30.10 515 MET A O 1
ATOM 4204 N N . PHE A 1 516 ? 16.067 3.618 45.656 1.00 28.93 516 PHE A N 1
ATOM 4205 C CA . PHE A 1 516 ? 16.926 3.372 44.499 1.00 29.45 516 PHE A CA 1
ATOM 4206 C C . PHE A 1 516 ? 16.666 4.389 43.394 1.00 28.31 516 PHE A C 1
ATOM 4207 O O . PHE A 1 516 ? 16.579 4.030 42.222 1.00 26.09 516 PHE A O 1
ATOM 4215 N N . THR A 1 517 ? 16.491 5.666 43.757 1.00 26.74 517 THR A N 1
ATOM 4216 C CA . THR A 1 517 ? 16.363 6.779 42.823 1.00 24.92 517 THR A CA 1
ATOM 4217 C C . THR A 1 517 ? 17.209 7.920 43.379 1.00 26.00 517 THR A C 1
ATOM 4218 O O . THR A 1 517 ? 17.659 7.830 44.526 1.00 27.58 517 THR A O 1
ATOM 4222 N N . PRO A 1 518 ? 17.450 9.004 42.625 1.00 23.07 518 PRO A N 1
ATOM 4223 C CA . PRO A 1 518 ? 18.329 10.073 43.141 1.00 23.68 518 PRO A CA 1
ATOM 4224 C C . PRO A 1 518 ? 17.794 10.868 44.331 1.00 32.00 518 PRO A C 1
ATOM 4225 O O . PRO A 1 518 ? 18.606 11.525 44.998 1.00 28.39 518 PRO A O 1
ATOM 4229 N N . PHE A 1 519 ? 16.488 10.835 44.635 1.00 28.60 519 PHE A N 1
ATOM 4230 C CA . PHE A 1 519 ? 15.881 11.895 45.448 1.00 26.23 519 PHE A CA 1
ATOM 4231 C C . PHE A 1 519 ? 14.618 11.348 46.113 1.00 27.66 519 PHE A C 1
ATOM 4232 O O . PHE A 1 519 ? 13.646 11.047 45.414 1.00 28.74 519 PHE A O 1
ATOM 4240 N N . MET A 1 520 ? 14.634 11.210 47.447 1.00 24.59 520 MET A N 1
ATOM 4241 C CA . MET A 1 520 ? 13.521 10.651 48.223 1.00 25.51 520 MET A CA 1
ATOM 4242 C C . MET A 1 520 ? 12.655 11.771 48.805 1.00 27.21 520 MET A C 1
ATOM 4243 O O . MET A 1 520 ? 13.113 12.517 49.682 1.00 25.18 520 MET A O 1
ATOM 4248 N N . ARG A 1 521 ? 11.393 11.857 48.360 1.00 24.72 521 ARG A N 1
ATOM 4249 C CA . ARG A 1 521 ? 10.487 12.910 48.809 1.00 25.18 521 ARG A CA 1
ATOM 4250 C C . ARG A 1 521 ? 9.080 12.362 49.046 1.00 27.12 521 ARG A C 1
ATOM 4251 O O . ARG A 1 521 ? 8.539 11.647 48.197 1.00 25.01 521 ARG A O 1
ATOM 4259 N N . THR A 1 522 ? 8.485 12.701 50.199 1.00 21.30 522 THR A N 1
ATOM 4260 C CA . THR A 1 522 ? 7.115 12.305 50.501 1.00 20.32 522 THR A CA 1
ATOM 4261 C C . THR A 1 522 ? 6.162 13.439 50.122 1.00 28.02 522 THR A C 1
ATOM 4262 O O . THR A 1 522 ? 6.569 14.537 49.734 1.00 25.81 522 THR A O 1
ATOM 4266 N N . HIS A 1 523 ? 4.864 13.175 50.242 1.00 25.65 523 HIS A N 1
ATOM 4267 C CA . HIS A 1 523 ? 3.866 14.171 49.868 1.00 24.54 523 HIS A CA 1
ATOM 4268 C C . HIS A 1 523 ? 2.594 13.846 50.629 1.00 25.53 523 HIS A C 1
ATOM 4269 O O . HIS A 1 523 ? 2.177 12.686 50.650 1.00 23.81 523 HIS A O 1
ATOM 4276 N N . GLU A 1 524 ? 1.986 14.851 51.260 1.00 22.11 524 GLU A N 1
ATOM 4277 C CA . GLU A 1 524 ? 0.730 14.577 51.958 1.00 26.97 524 GLU A CA 1
ATOM 4278 C C . GLU A 1 524 ? -0.413 14.263 50.989 1.00 25.52 524 GLU A C 1
ATOM 4279 O O . GLU A 1 524 ? -1.393 13.621 51.392 1.00 27.16 524 GLU A O 1
ATOM 4285 N N . GLY A 1 525 ? -0.300 14.662 49.714 1.00 22.96 525 GLY A N 1
ATOM 4286 C CA . GLY A 1 525 ? -1.381 14.442 48.772 1.00 24.09 525 GLY A CA 1
ATOM 4287 C C . GLY A 1 525 ? -2.459 15.510 48.878 1.00 25.65 525 GLY A C 1
ATOM 4288 O O . GLY A 1 525 ? -2.373 16.448 49.665 1.00 23.95 525 GLY A O 1
ATOM 4289 N N . ASN A 1 526 ? -3.501 15.364 48.045 1.00 23.35 526 ASN A N 1
ATOM 4290 C CA . ASN A 1 526 ? -4.540 16.392 47.963 1.00 28.17 526 ASN A CA 1
ATOM 4291 C C . ASN A 1 526 ? -5.541 16.335 49.109 1.00 24.77 526 ASN A C 1
ATOM 4292 O O . ASN A 1 526 ? -6.281 17.305 49.311 1.00 27.51 526 ASN A O 1
ATOM 4297 N N . ARG A 1 527 ? -5.598 15.235 49.860 1.00 25.27 527 ARG A N 1
ATOM 4298 C CA . ARG A 1 527 ? -6.575 15.075 50.944 1.00 23.17 527 ARG A CA 1
ATOM 4299 C C . ARG A 1 527 ? -5.875 14.451 52.142 1.00 27.71 527 ARG A C 1
ATOM 4300 O O . ARG A 1 527 ? -6.133 13.298 52.512 1.00 26.08 527 ARG A O 1
ATOM 4308 N N . PRO A 1 528 ? -4.953 15.196 52.768 1.00 26.68 528 PRO A N 1
ATOM 4309 C CA . PRO A 1 528 ? -4.109 14.604 53.821 1.00 25.80 528 PRO A CA 1
ATOM 4310 C C . PRO A 1 528 ? -4.887 14.024 54.984 1.00 28.77 528 PRO A C 1
ATOM 4311 O O . PRO A 1 528 ? -4.421 13.048 55.591 1.00 27.44 528 PRO A O 1
ATOM 4315 N N . ASP A 1 529 ? -6.042 14.612 55.330 1.00 26.58 529 ASP A N 1
ATOM 4316 C CA . ASP A 1 529 ? -6.765 14.199 56.537 1.00 27.41 529 ASP A CA 1
ATOM 4317 C C . ASP A 1 529 ? -7.365 12.807 56.423 1.00 28.45 529 ASP A C 1
ATOM 4318 O O . ASP A 1 529 ? -7.632 12.181 57.457 1.00 29.24 529 ASP A O 1
ATOM 4323 N N . THR A 1 530 ? -7.618 12.323 55.203 1.00 25.55 530 THR A N 1
ATOM 4324 C CA . THR A 1 530 ? -8.225 11.015 54.992 1.00 28.44 530 THR A CA 1
ATOM 4325 C C . THR A 1 530 ? -7.322 10.060 54.214 1.00 32.14 530 THR A C 1
ATOM 4326 O O . THR A 1 530 ? -7.816 9.089 53.643 1.00 23.56 530 THR A O 1
ATOM 4330 N N . ASN A 1 531 ? -6.009 10.302 54.192 1.00 28.95 531 ASN A N 1
ATOM 4331 C CA . ASN A 1 531 ? -5.060 9.417 53.531 1.00 24.87 531 ASN A CA 1
ATOM 4332 C C . ASN A 1 531 ? -3.923 9.093 54.484 1.00 27.83 531 ASN A C 1
ATOM 4333 O O . ASN A 1 531 ? -3.530 9.928 55.298 1.00 26.89 531 ASN A O 1
ATOM 4338 N N . PHE A 1 532 ? -3.407 7.873 54.376 1.00 26.11 532 PHE A N 1
ATOM 4339 C CA . PHE A 1 532 ? -2.277 7.463 55.197 1.00 29.89 532 PHE A CA 1
ATOM 4340 C C . PHE A 1 532 ? -1.114 8.429 55.024 1.00 27.08 532 PHE A C 1
ATOM 4341 O O . PHE A 1 532 ? -0.774 8.810 53.900 1.00 26.05 532 PHE A O 1
ATOM 4349 N N . GLN A 1 533 ? -0.521 8.838 56.144 1.00 26.70 533 GLN A N 1
ATOM 4350 C CA . GLN A 1 533 ? 0.752 9.557 56.167 1.00 23.87 533 GLN A CA 1
ATOM 4351 C C . GLN A 1 533 ? 1.753 8.755 56.981 1.00 25.52 533 GLN A C 1
ATOM 4352 O O . GLN A 1 533 ? 1.382 8.135 57.978 1.00 24.99 533 GLN A O 1
ATOM 4358 N N . TYR A 1 534 ? 3.025 8.764 56.559 1.00 24.40 534 TYR A N 1
ATOM 4359 C CA . TYR A 1 534 ? 4.032 7.971 57.251 1.00 26.94 534 TYR A CA 1
ATOM 4360 C C . TYR A 1 534 ? 4.068 8.260 58.745 1.00 28.47 534 TYR A C 1
ATOM 4361 O O . TYR A 1 534 ? 4.336 7.353 59.545 1.00 28.22 534 TYR A O 1
ATOM 4370 N N . TYR A 1 535 ? 3.816 9.507 59.140 1.00 27.87 535 TYR A N 1
ATOM 4371 C CA . TYR A 1 535 ? 3.871 9.885 60.547 1.00 29.10 535 TYR A CA 1
ATOM 4372 C C . TYR A 1 535 ? 2.629 9.464 61.327 1.00 29.31 535 TYR A C 1
ATOM 4373 O O . TYR A 1 535 ? 2.531 9.782 62.516 1.00 29.18 535 TYR A O 1
ATOM 4382 N N . ASP A 1 536 ? 1.690 8.762 60.689 1.00 31.08 536 ASP A N 1
ATOM 4383 C CA . ASP A 1 536 ? 0.523 8.219 61.371 1.00 31.04 536 ASP A CA 1
ATOM 4384 C C . ASP A 1 536 ? 0.834 6.947 62.143 1.00 34.13 536 ASP A C 1
ATOM 4385 O O . ASP A 1 536 ? 0.038 6.557 62.998 1.00 28.04 536 ASP A O 1
ATOM 4390 N N . ASP A 1 537 ? 1.944 6.271 61.845 1.00 28.36 537 ASP A N 1
ATOM 4391 C CA . ASP A 1 537 ? 2.112 4.875 62.231 1.00 29.94 537 ASP A CA 1
ATOM 4392 C C . ASP A 1 537 ? 3.539 4.649 62.704 1.00 35.26 537 ASP A C 1
ATOM 4393 O O . ASP A 1 537 ? 4.474 4.874 61.932 1.00 30.53 537 ASP A O 1
ATOM 4398 N N . GLU A 1 538 ? 3.713 4.177 63.950 1.00 28.29 538 GLU A N 1
ATOM 4399 C CA . GLU A 1 538 ? 5.071 4.025 64.477 1.00 34.49 538 GLU A CA 1
ATOM 4400 C C . GLU A 1 538 ? 5.856 2.971 63.701 1.00 32.53 538 GLU A C 1
ATOM 4401 O O . GLU A 1 538 ? 7.039 3.167 63.411 1.00 30.90 538 GLU A O 1
ATOM 4407 N N . ASP A 1 539 ? 5.214 1.846 63.355 1.00 33.28 539 ASP A N 1
ATOM 4408 C CA . ASP A 1 539 ? 5.901 0.802 62.599 1.00 32.90 539 ASP A CA 1
ATOM 4409 C C . ASP A 1 539 ? 6.392 1.335 61.258 1.00 34.71 539 ASP A C 1
ATOM 4410 O O . ASP A 1 539 ? 7.499 0.995 60.811 1.00 32.81 539 ASP A O 1
ATOM 4415 N N . THR A 1 540 ? 5.598 2.195 60.620 1.00 28.87 540 THR A N 1
ATOM 4416 C CA . THR A 1 540 ? 6.007 2.793 59.352 1.00 25.71 540 THR A CA 1
ATOM 4417 C C . THR A 1 540 ? 7.213 3.703 59.531 1.00 28.78 540 THR A C 1
ATOM 4418 O O . THR A 1 540 ? 8.132 3.694 58.702 1.00 26.71 540 THR A O 1
ATOM 4422 N N . MET A 1 541 ? 7.240 4.493 60.608 1.00 25.61 541 MET A N 1
ATOM 4423 C CA . MET A 1 541 ? 8.382 5.374 60.818 1.00 26.92 541 MET A CA 1
ATOM 4424 C C . MET A 1 541 ? 9.653 4.575 61.100 1.00 32.54 541 MET A C 1
ATOM 4425 O O . MET A 1 541 ? 10.745 4.952 60.653 1.00 29.87 541 MET A O 1
ATOM 4430 N N . GLU A 1 542 ? 9.530 3.457 61.814 1.00 32.05 542 GLU A N 1
ATOM 4431 C CA . GLU A 1 542 ? 10.692 2.605 62.039 1.00 33.96 542 GLU A CA 1
ATOM 4432 C C . GLU A 1 542 ? 11.175 1.983 60.735 1.00 28.69 542 GLU A C 1
ATOM 4433 O O . GLU A 1 542 ? 12.386 1.922 60.479 1.00 29.65 542 GLU A O 1
ATOM 4439 N N . ARG A 1 543 ? 10.239 1.528 59.895 1.00 28.86 543 ARG A N 1
ATOM 4440 C CA . ARG A 1 543 ? 10.597 0.980 58.589 1.00 28.07 543 ARG A CA 1
ATOM 4441 C C . ARG A 1 543 ? 11.218 2.041 57.689 1.00 28.64 543 ARG A C 1
ATOM 4442 O O . ARG A 1 543 ? 12.199 1.775 56.989 1.00 31.83 543 ARG A O 1
ATOM 4450 N N . LEU A 1 544 ? 10.628 3.238 57.658 1.00 29.85 544 LEU A N 1
ATOM 4451 C CA . LEU A 1 544 ? 11.137 4.296 56.798 1.00 26.10 544 LEU A CA 1
ATOM 4452 C C . LEU A 1 544 ? 12.555 4.697 57.208 1.00 27.13 544 LEU A C 1
ATOM 4453 O O . LEU A 1 544 ? 13.401 4.988 56.352 1.00 25.79 544 LEU A O 1
ATOM 4458 N N . ALA A 1 545 ? 12.835 4.709 58.514 1.00 28.95 545 ALA A N 1
ATOM 4459 C CA . ALA A 1 545 ? 14.196 4.973 58.979 1.00 29.26 545 ALA A CA 1
ATOM 4460 C C . ALA A 1 545 ? 15.198 4.035 58.316 1.00 31.76 545 ALA A C 1
ATOM 4461 O O . ALA A 1 545 ? 16.267 4.466 57.866 1.00 32.01 545 ALA A O 1
ATOM 4463 N N . ARG A 1 546 ? 14.865 2.745 58.243 1.00 31.53 546 ARG A N 1
ATOM 4464 C CA . ARG A 1 546 ? 15.731 1.790 57.562 1.00 28.99 546 ARG A CA 1
ATOM 4465 C C . ARG A 1 546 ? 15.863 2.112 56.074 1.00 31.11 546 ARG A C 1
ATOM 4466 O O . ARG A 1 546 ? 16.978 2.146 55.533 1.00 30.31 546 ARG A O 1
ATOM 4474 N N . LEU A 1 547 ? 14.734 2.361 55.394 1.00 27.77 547 LEU A N 1
ATOM 4475 C CA . LEU A 1 547 ? 14.784 2.622 53.957 1.00 26.66 547 LEU A CA 1
ATOM 4476 C C . LEU A 1 547 ? 15.608 3.867 53.652 1.00 27.68 547 LEU A C 1
ATOM 4477 O O . LEU A 1 547 ? 16.405 3.881 52.706 1.00 30.63 547 LEU A O 1
ATOM 4482 N N . VAL A 1 548 ? 15.430 4.921 54.441 1.00 27.32 548 VAL A N 1
ATOM 4483 C CA . VAL A 1 548 ? 16.175 6.147 54.200 1.00 25.77 548 VAL A CA 1
ATOM 4484 C C . VAL A 1 548 ? 17.653 5.936 54.515 1.00 31.52 548 VAL A C 1
ATOM 4485 O O . VAL A 1 548 ? 18.529 6.449 53.810 1.00 29.86 548 VAL A O 1
ATOM 4489 N N . ASP A 1 549 ? 17.954 5.167 55.566 1.00 26.24 549 ASP A N 1
ATOM 4490 C CA . ASP A 1 549 ? 19.349 4.845 55.858 1.00 31.30 549 ASP A CA 1
ATOM 4491 C C . ASP A 1 549 ? 19.990 4.110 54.687 1.00 30.16 549 ASP A C 1
ATOM 4492 O O . ASP A 1 549 ? 21.103 4.450 54.279 1.00 34.02 549 ASP A O 1
ATOM 4497 N N . VAL A 1 550 ? 19.280 3.142 54.097 1.00 30.77 550 VAL A N 1
ATOM 4498 C CA . VAL A 1 550 ? 19.789 2.471 52.902 1.00 32.32 550 VAL A CA 1
ATOM 4499 C C . VAL A 1 550 ? 20.101 3.487 51.809 1.00 32.72 550 VAL A C 1
ATOM 4500 O O . VAL A 1 550 ? 21.152 3.417 51.158 1.00 31.81 550 VAL A O 1
ATOM 4504 N N . TYR A 1 551 ? 19.195 4.445 51.588 1.00 30.17 551 TYR A N 1
ATOM 4505 C CA . TYR A 1 551 ? 19.447 5.487 50.595 1.00 27.09 551 TYR A CA 1
ATOM 4506 C C . TYR A 1 551 ? 20.748 6.226 50.888 1.00 28.33 551 TYR A C 1
ATOM 4507 O O . TYR A 1 551 ? 21.562 6.435 49.981 1.00 27.67 551 TYR A O 1
ATOM 4516 N N . THR A 1 552 ? 20.986 6.598 52.149 1.00 26.66 552 THR A N 1
ATOM 4517 C CA . THR A 1 552 ? 22.243 7.283 52.454 1.00 30.06 552 THR A CA 1
ATOM 4518 C C . THR A 1 552 ? 23.448 6.363 52.270 1.00 31.38 552 THR A C 1
ATOM 4519 O O . THR A 1 552 ? 24.509 6.817 51.839 1.00 29.19 552 THR A O 1
ATOM 4523 N N . MET A 1 553 ? 23.311 5.072 52.585 1.00 30.55 553 MET A N 1
ATOM 4524 C CA . MET A 1 553 ? 24.424 4.147 52.381 1.00 34.54 553 MET A CA 1
ATOM 4525 C C . MET A 1 553 ? 24.751 3.981 50.899 1.00 33.20 553 MET A C 1
ATOM 4526 O O . MET A 1 553 ? 25.924 3.800 50.536 1.00 29.10 553 MET A O 1
ATOM 4531 N N . LEU A 1 554 ? 23.738 4.063 50.031 1.00 29.09 554 LEU A N 1
ATOM 4532 C CA . LEU A 1 554 ? 23.954 3.960 48.593 1.00 31.08 554 LEU A CA 1
ATOM 4533 C C . LEU A 1 554 ? 24.587 5.215 48.006 1.00 29.13 554 LEU A C 1
ATOM 4534 O O . LEU A 1 554 ? 25.141 5.149 46.901 1.00 28.95 554 LEU A O 1
ATOM 4539 N N . ALA A 1 555 ? 24.502 6.343 48.709 1.00 30.43 555 ALA A N 1
ATOM 4540 C CA . ALA A 1 555 ? 24.890 7.638 48.146 1.00 28.18 555 ALA A CA 1
ATOM 4541 C C . ALA A 1 555 ? 26.246 7.671 47.449 1.00 33.58 555 ALA A C 1
ATOM 4542 O O . ALA A 1 555 ? 26.348 8.339 46.403 1.00 30.06 555 ALA A O 1
ATOM 4544 N N . PRO A 1 556 ? 27.313 7.051 47.964 1.00 32.75 556 PRO A N 1
ATOM 4545 C CA . PRO A 1 556 ? 28.579 7.093 47.220 1.00 31.04 556 PRO A CA 1
ATOM 4546 C C . PRO A 1 556 ? 28.446 6.520 45.825 1.00 32.52 556 PRO A C 1
ATOM 4547 O O . PRO A 1 556 ? 29.087 7.022 44.899 1.00 33.05 556 PRO A O 1
ATOM 4551 N N . TYR A 1 557 ? 27.610 5.491 45.646 1.00 29.89 557 TYR A N 1
ATOM 4552 C CA . TYR A 1 557 ? 27.325 4.957 44.319 1.00 31.52 557 TYR A CA 1
ATOM 4553 C C . TYR A 1 557 ? 26.412 5.895 43.531 1.00 32.41 557 TYR A C 1
ATOM 4554 O O . TYR A 1 557 ? 26.693 6.226 42.371 1.00 27.86 557 TYR A O 1
ATOM 4563 N N . THR A 1 558 ? 25.321 6.344 44.161 1.00 27.74 558 THR A N 1
ATOM 4564 C CA . THR A 1 558 ? 24.342 7.193 43.484 1.00 30.27 558 THR A CA 1
ATOM 4565 C C . THR A 1 558 ? 24.969 8.489 42.995 1.00 29.21 558 THR A C 1
ATOM 4566 O O . THR A 1 558 ? 24.648 8.968 41.902 1.00 29.06 558 THR A O 1
ATOM 4570 N N . LYS A 1 559 ? 25.881 9.060 43.788 1.00 32.03 559 LYS A N 1
ATOM 4571 C CA . LYS A 1 559 ? 26.588 10.267 43.368 1.00 31.62 559 LYS A CA 1
ATOM 4572 C C . LYS A 1 559 ? 27.367 10.040 42.078 1.00 28.68 559 LYS A C 1
ATOM 4573 O O . LYS A 1 559 ? 27.409 10.923 41.215 1.00 30.92 559 LYS A O 1
ATOM 4579 N N . THR A 1 560 ? 28.018 8.872 41.930 1.00 30.23 560 THR A N 1
ATOM 4580 C CA . THR A 1 560 ? 28.746 8.631 40.687 1.00 29.95 560 THR A CA 1
ATOM 4581 C C . THR A 1 560 ? 27.788 8.518 39.502 1.00 31.51 560 THR A C 1
ATOM 4582 O O . THR A 1 560 ? 28.161 8.863 38.374 1.00 26.41 560 THR A O 1
ATOM 4586 N N . LEU A 1 561 ? 26.552 8.059 39.741 1.00 29.18 561 LEU A N 1
ATOM 4587 C CA . LEU A 1 561 ? 25.568 7.985 38.663 1.00 30.31 561 LEU A CA 1
ATOM 4588 C C . LEU A 1 561 ? 25.075 9.369 38.270 1.00 28.34 561 LEU A C 1
ATOM 4589 O O . LEU A 1 561 ? 24.923 9.668 37.077 1.00 28.90 561 LEU A O 1
ATOM 4594 N N . VAL A 1 562 ? 24.795 10.219 39.256 1.00 28.23 562 VAL A N 1
ATOM 4595 C CA . VAL A 1 562 ? 24.366 11.579 38.939 1.00 29.02 562 VAL A CA 1
ATOM 4596 C C . VAL A 1 562 ? 25.491 12.329 38.234 1.00 31.41 562 VAL A C 1
ATOM 4597 O O . VAL A 1 562 ? 25.262 13.093 37.289 1.00 32.09 562 VAL A O 1
ATOM 4601 N N . GLU A 1 563 ? 26.731 12.095 38.658 1.00 28.84 563 GLU A N 1
ATOM 4602 C CA . GLU A 1 563 ? 27.852 12.733 37.977 1.00 26.23 563 GLU A CA 1
ATOM 4603 C C . GLU A 1 563 ? 28.010 12.205 36.556 1.00 30.06 563 GLU A C 1
ATOM 4604 O O . GLU A 1 563 ? 28.304 12.976 35.634 1.00 32.05 563 GLU A O 1
ATOM 4610 N N . GLU A 1 564 ? 27.823 10.896 36.362 1.00 28.97 564 GLU A N 1
ATOM 4611 C CA . GLU A 1 564 ? 27.840 10.336 35.010 1.00 27.28 564 GLU A CA 1
ATOM 4612 C C . GLU A 1 564 ? 26.743 10.949 34.150 1.00 34.11 564 GLU A C 1
ATOM 4613 O O . GLU A 1 564 ? 26.968 11.265 32.973 1.00 30.72 564 GLU A O 1
ATOM 4619 N N . ASN A 1 565 ? 25.546 11.130 34.722 1.00 27.38 565 ASN A N 1
ATOM 4620 C CA . ASN A 1 565 ? 24.471 11.784 33.986 1.00 28.50 565 ASN A CA 1
ATOM 4621 C C . ASN A 1 565 ? 24.871 13.193 33.565 1.00 28.90 565 ASN A C 1
ATOM 4622 O O . ASN A 1 565 ? 24.662 13.595 32.412 1.00 31.74 565 ASN A O 1
ATOM 4627 N N . ALA A 1 566 ? 25.456 13.962 34.494 1.00 25.23 566 ALA A N 1
ATOM 4628 C CA . ALA A 1 566 ? 25.863 15.327 34.172 1.00 31.30 566 ALA A CA 1
ATOM 4629 C C . ALA A 1 566 ? 26.987 15.363 33.138 1.00 32.68 566 ALA A C 1
ATOM 4630 O O . ALA A 1 566 ? 27.076 16.322 32.364 1.00 27.22 566 ALA A O 1
ATOM 4632 N N . ASP A 1 567 ? 27.832 14.329 33.094 1.00 30.50 567 ASP A N 1
ATOM 4633 C CA . ASP A 1 567 ? 28.976 14.315 32.184 1.00 34.80 567 ASP A CA 1
ATOM 4634 C C . ASP A 1 567 ? 28.685 13.686 30.828 1.00 37.40 567 ASP A C 1
ATOM 4635 O O . ASP A 1 567 ? 29.397 13.983 29.865 1.00 37.89 567 ASP A O 1
ATOM 4640 N N . SER A 1 568 ? 27.686 12.811 30.718 1.00 32.98 568 SER A N 1
ATOM 4641 C CA . SER A 1 568 ? 27.464 12.131 29.447 1.00 29.63 568 SER A CA 1
ATOM 4642 C C . SER A 1 568 ? 26.007 11.923 29.089 1.00 33.12 568 SER A C 1
ATOM 4643 O O . SER A 1 568 ? 25.736 11.481 27.969 1.00 32.03 568 SER A O 1
ATOM 4646 N N . GLY A 1 569 ? 25.063 12.171 29.989 1.00 30.92 569 GLY A N 1
ATOM 4647 C CA . GLY A 1 569 ? 23.680 11.966 29.615 1.00 28.83 569 GLY A CA 1
ATOM 4648 C C . GLY A 1 569 ? 23.182 10.550 29.778 1.00 32.10 569 GLY A C 1
ATOM 4649 O O . GLY A 1 569 ? 22.043 10.266 29.383 1.00 33.02 569 GLY A O 1
ATOM 4650 N N . HIS A 1 570 ? 23.982 9.659 30.349 1.00 27.32 570 HIS A N 1
ATOM 4651 C CA . HIS A 1 570 ? 23.498 8.331 30.710 1.00 26.11 570 HIS A CA 1
ATOM 4652 C C . HIS A 1 570 ? 22.563 8.484 31.897 1.00 28.54 570 HIS A C 1
ATOM 4653 O O . HIS A 1 570 ? 23.026 8.886 32.979 1.00 30.00 570 HIS A O 1
ATOM 4660 N N . PRO A 1 571 ? 21.278 8.166 31.761 1.00 29.26 571 PRO A N 1
ATOM 4661 C CA . PRO A 1 571 ? 20.329 8.415 32.856 1.00 24.57 571 PRO A CA 1
ATOM 4662 C C . PRO A 1 571 ? 20.622 7.536 34.063 1.00 26.83 571 PRO A C 1
ATOM 4663 O O . PRO A 1 571 ? 21.209 6.459 33.952 1.00 27.58 571 PRO A O 1
ATOM 4667 N N . VAL A 1 572 ? 20.201 8.012 35.237 1.00 27.98 572 VAL A N 1
ATOM 4668 C CA . VAL A 1 572 ? 20.375 7.216 36.450 1.00 24.99 572 VAL A CA 1
ATOM 4669 C C . VAL A 1 572 ? 19.575 5.916 36.359 1.00 27.95 572 VAL A C 1
ATOM 4670 O O . VAL A 1 572 ? 20.068 4.841 36.719 1.00 29.47 572 VAL A O 1
ATOM 4674 N N . GLN A 1 573 ? 18.335 5.989 35.884 1.00 25.20 573 GLN A N 1
ATOM 4675 C CA . GLN A 1 573 ? 17.477 4.818 35.724 1.00 26.11 573 GLN A CA 1
ATOM 4676 C C . GLN A 1 573 ? 17.461 4.475 34.242 1.00 28.56 573 GLN A C 1
ATOM 4677 O O . GLN A 1 573 ? 16.936 5.246 33.434 1.00 29.80 573 GLN A O 1
ATOM 4683 N N . ARG A 1 574 ? 18.030 3.314 33.892 1.00 25.72 574 ARG A N 1
ATOM 4684 C CA . ARG A 1 574 ? 18.330 2.896 32.530 1.00 25.80 574 ARG A CA 1
ATOM 4685 C C . ARG A 1 574 ? 17.527 1.667 32.141 1.00 25.93 574 ARG A C 1
ATOM 4686 O O . ARG A 1 574 ? 17.283 0.787 32.974 1.00 28.88 574 ARG A O 1
ATOM 4694 N N . PRO A 1 575 ? 17.129 1.563 30.879 1.00 25.40 575 PRO A N 1
ATOM 4695 C CA . PRO A 1 575 ? 16.459 0.344 30.428 1.00 26.89 575 PRO A CA 1
ATOM 4696 C C . PRO A 1 575 ? 17.461 -0.794 30.330 1.00 33.21 575 PRO A C 1
ATOM 4697 O O . PRO A 1 575 ? 18.663 -0.584 30.143 1.00 28.72 575 PRO A O 1
ATOM 4701 N N . LEU A 1 576 ? 16.960 -2.015 30.490 1.00 31.04 576 LEU A N 1
ATOM 4702 C CA . LEU A 1 576 ? 17.876 -3.149 30.526 1.00 32.96 576 LEU A CA 1
ATOM 4703 C C . LEU A 1 576 ? 18.713 -3.236 29.253 1.00 33.76 576 LEU A C 1
ATOM 4704 O O . LEU A 1 576 ? 19.895 -3.595 29.314 1.00 35.72 576 LEU A O 1
ATOM 4709 N N . PHE A 1 577 ? 18.139 -2.868 28.104 1.00 32.85 577 PHE A N 1
ATOM 4710 C CA . PHE A 1 577 ? 18.869 -2.990 26.850 1.00 33.44 577 PHE A CA 1
ATOM 4711 C C . PHE A 1 577 ? 19.964 -1.951 26.698 1.00 35.43 577 PHE A C 1
ATOM 4712 O O . PHE A 1 577 ? 20.726 -2.030 25.730 1.00 36.92 577 PHE A O 1
ATOM 4720 N N . MET A 1 578 ? 20.079 -0.993 27.621 1.00 36.41 578 MET A N 1
ATOM 4721 C CA . MET A 1 578 ? 21.162 -0.024 27.523 1.00 31.94 578 MET A CA 1
ATOM 4722 C C . MET A 1 578 ? 22.510 -0.662 27.818 1.00 34.85 578 MET A C 1
ATOM 4723 O O . MET A 1 578 ? 23.537 -0.171 27.341 1.00 34.18 578 MET A O 1
ATOM 4728 N N . HIS A 1 579 ? 22.534 -1.744 28.599 1.00 30.37 579 HIS A N 1
ATOM 4729 C CA . HIS A 1 579 ? 23.778 -2.435 28.906 1.00 38.02 579 HIS A CA 1
ATOM 4730 C C . HIS A 1 579 ? 23.775 -3.887 28.463 1.00 40.69 579 HIS A C 1
ATOM 4731 O O . HIS A 1 579 ? 24.795 -4.565 28.618 1.00 39.27 579 HIS A O 1
ATOM 4738 N N . TYR A 1 580 ? 22.657 -4.389 27.935 1.00 34.74 580 TYR A N 1
ATOM 4739 C CA . TYR A 1 580 ? 22.572 -5.743 27.392 1.00 36.53 580 TYR A CA 1
ATOM 4740 C C . TYR A 1 580 ? 21.867 -5.659 26.044 1.00 37.29 580 TYR A C 1
ATOM 4741 O O . TYR A 1 580 ? 20.716 -6.074 25.900 1.00 39.84 580 TYR A O 1
ATOM 4750 N N . GLU A 1 581 ? 22.567 -5.112 25.046 1.00 31.08 581 GLU A N 1
ATOM 4751 C CA . GLU A 1 581 ? 21.905 -4.792 23.784 1.00 36.63 581 GLU A CA 1
ATOM 4752 C C . GLU A 1 581 ? 21.534 -6.022 22.969 1.00 37.59 581 GLU A C 1
ATOM 4753 O O . GLU A 1 581 ? 20.713 -5.908 22.054 1.00 37.10 581 GLU A O 1
ATOM 4759 N N . SER A 1 582 ? 22.124 -7.180 23.257 1.00 40.91 582 SER A N 1
ATOM 4760 C CA . SER A 1 582 ? 21.813 -8.405 22.528 1.00 47.25 582 SER A CA 1
ATOM 4761 C C . SER A 1 582 ? 20.672 -9.192 23.155 1.00 49.13 582 SER A C 1
ATOM 4762 O O . SER A 1 582 ? 20.272 -10.223 22.603 1.00 42.05 582 SER A O 1
ATOM 4765 N N . ASP A 1 583 ? 20.153 -8.741 24.296 1.00 40.71 583 ASP A N 1
ATOM 4766 C CA . ASP A 1 583 ? 19.129 -9.474 25.033 1.00 43.19 583 ASP A CA 1
ATOM 4767 C C . ASP A 1 583 ? 17.767 -9.074 24.477 1.00 42.32 583 ASP A C 1
ATOM 4768 O O . ASP A 1 583 ? 17.329 -7.933 24.654 1.00 51.25 583 ASP A O 1
ATOM 4773 N N . ALA A 1 584 ? 17.101 -10.011 23.797 1.00 42.15 584 ALA A N 1
ATOM 4774 C CA . ALA A 1 584 ? 15.844 -9.693 23.126 1.00 42.25 584 ALA A CA 1
ATOM 4775 C C . ALA A 1 584 ? 14.755 -9.314 24.122 1.00 40.73 584 ALA A C 1
ATOM 4776 O O . ALA A 1 584 ? 13.946 -8.415 23.851 1.00 39.48 584 ALA A O 1
ATOM 4778 N N . LYS A 1 585 ? 14.710 -9.996 25.273 1.00 39.84 585 LYS A N 1
ATOM 4779 C CA . LYS A 1 585 ? 13.691 -9.685 26.272 1.00 43.01 585 LYS A CA 1
ATOM 4780 C C . LYS A 1 585 ? 13.900 -8.300 26.872 1.00 39.06 585 LYS A C 1
ATOM 4781 O O . LYS A 1 585 ? 12.933 -7.659 27.291 1.00 38.13 585 LYS A O 1
ATOM 4787 N N . ALA A 1 586 ? 15.147 -7.823 26.915 1.00 38.70 586 ALA A N 1
ATOM 4788 C CA . ALA A 1 586 ? 15.430 -6.509 27.482 1.00 37.72 586 ALA A CA 1
ATOM 4789 C C . ALA A 1 586 ? 14.676 -5.386 26.776 1.00 39.50 586 ALA A C 1
ATOM 4790 O O . ALA A 1 586 ? 14.435 -4.339 27.384 1.00 36.90 586 ALA A O 1
ATOM 4792 N N . TYR A 1 587 ? 14.281 -5.578 25.519 1.00 33.86 587 TYR A N 1
ATOM 4793 C CA . TYR A 1 587 ? 13.551 -4.539 24.806 1.00 32.52 587 TYR A CA 1
ATOM 4794 C C . TYR A 1 587 ? 12.064 -4.504 25.141 1.00 35.59 587 TYR A C 1
ATOM 4795 O O . TYR A 1 587 ? 11.388 -3.546 24.755 1.00 36.13 587 TYR A O 1
ATOM 4804 N N . ASP A 1 588 ? 11.540 -5.506 25.847 1.00 35.99 588 ASP A N 1
ATOM 4805 C CA . ASP A 1 588 ? 10.115 -5.570 26.160 1.00 35.18 588 ASP A CA 1
ATOM 4806 C C . ASP A 1 588 ? 9.808 -5.265 27.614 1.00 36.27 588 ASP A C 1
ATOM 4807 O O . ASP A 1 588 ? 8.636 -5.283 28.006 1.00 32.33 588 ASP A O 1
ATOM 4812 N N . ILE A 1 589 ? 10.821 -5.005 28.426 1.00 36.63 589 ILE A N 1
ATOM 4813 C CA . ILE A 1 589 ? 10.660 -4.890 29.866 1.00 34.60 589 ILE A CA 1
ATOM 4814 C C . ILE A 1 589 ? 10.592 -3.416 30.237 1.00 39.17 589 ILE A C 1
ATOM 4815 O O . ILE A 1 589 ? 11.492 -2.640 29.898 1.00 32.68 589 ILE A O 1
ATOM 4820 N N . GLN A 1 590 ? 9.533 -3.022 30.943 1.00 33.25 590 GLN A N 1
ATOM 4821 C CA . GLN A 1 590 ? 9.414 -1.626 31.336 1.00 26.58 590 GLN A CA 1
ATOM 4822 C C . GLN A 1 590 ? 9.137 -1.422 32.821 1.00 30.68 590 GLN A C 1
ATOM 4823 O O . GLN A 1 590 ? 8.976 -0.271 33.245 1.00 29.66 590 GLN A O 1
ATOM 4829 N N . TYR A 1 591 ? 9.090 -2.487 33.628 1.00 28.31 591 TYR A N 1
ATOM 4830 C CA . TYR A 1 591 ? 8.940 -2.345 35.074 1.00 27.00 591 TYR A CA 1
ATOM 4831 C C . TYR A 1 591 ? 10.153 -2.881 35.837 1.00 29.56 591 TYR A C 1
ATOM 4832 O O . TYR A 1 591 ? 10.087 -3.068 37.061 1.00 28.81 591 TYR A O 1
ATOM 4841 N N . GLU A 1 592 ? 11.260 -3.120 35.149 1.00 29.65 592 GLU A N 1
ATOM 4842 C CA . GLU A 1 592 ? 12.573 -3.220 35.772 1.00 29.23 592 GLU A CA 1
ATOM 4843 C C . GLU A 1 592 ? 13.469 -2.147 35.167 1.00 27.27 592 GLU A C 1
ATOM 4844 O O . GLU A 1 592 ? 13.276 -1.743 34.017 1.00 30.55 592 GLU A O 1
ATOM 4850 N N . TYR A 1 593 ? 14.452 -1.695 35.939 1.00 25.25 593 TYR A N 1
ATOM 4851 C CA . TYR A 1 593 ? 15.445 -0.756 35.432 1.00 28.72 593 TYR A CA 1
ATOM 4852 C C . TYR A 1 593 ? 16.813 -1.067 36.023 1.00 27.55 593 TYR A C 1
ATOM 4853 O O . TYR A 1 593 ? 16.919 -1.633 37.114 1.00 29.82 593 TYR A O 1
ATOM 4862 N N . LEU A 1 594 ? 17.863 -0.707 35.275 1.00 26.23 594 LEU A N 1
ATOM 4863 C CA . LEU A 1 594 ? 19.218 -0.719 35.815 1.00 28.05 594 LEU A CA 1
ATOM 4864 C C . LEU A 1 594 ? 19.446 0.597 36.548 1.00 26.96 594 LEU A C 1
ATOM 4865 O O . LEU A 1 594 ? 19.254 1.672 35.969 1.00 31.44 594 LEU A O 1
ATOM 4870 N N . PHE A 1 595 ? 19.801 0.510 37.829 1.00 26.44 595 PHE A N 1
ATOM 4871 C CA . PHE A 1 595 ? 20.134 1.670 38.653 1.00 29.99 595 PHE A CA 1
ATOM 4872 C C . PHE A 1 595 ? 21.633 1.872 38.478 1.00 31.31 595 PHE A C 1
ATOM 4873 O O . PHE A 1 595 ? 22.447 1.301 39.202 1.00 33.79 595 PHE A O 1
ATOM 4881 N N . GLY A 1 596 ? 22.000 2.650 37.466 1.00 30.36 596 GLY A N 1
ATOM 4882 C CA . GLY A 1 596 ? 23.376 2.639 36.984 1.00 29.91 596 GLY A CA 1
ATOM 4883 C C . GLY A 1 596 ? 23.698 1.322 36.286 1.00 32.96 596 GLY A C 1
ATOM 4884 O O . GLY A 1 596 ? 22.827 0.521 35.977 1.00 30.97 596 GLY A O 1
ATOM 4885 N N . ARG A 1 597 ? 24.993 1.100 36.049 1.00 29.95 597 ARG A N 1
ATOM 4886 C CA . ARG A 1 597 ? 25.389 -0.148 35.406 1.00 33.48 597 ARG A CA 1
ATOM 4887 C C . ARG A 1 597 ? 25.431 -1.318 36.377 1.00 33.71 597 ARG A C 1
ATOM 4888 O O . ARG A 1 597 ? 25.399 -2.475 35.947 1.00 34.90 597 ARG A O 1
ATOM 4896 N N . ASP A 1 598 ? 25.493 -1.060 37.671 1.00 28.97 598 ASP A N 1
ATOM 4897 C CA . ASP A 1 598 ? 25.844 -2.117 38.600 1.00 28.65 598 ASP A CA 1
ATOM 4898 C C . ASP A 1 598 ? 24.662 -2.699 39.361 1.00 33.93 598 ASP A C 1
ATOM 4899 O O . ASP A 1 598 ? 24.871 -3.603 40.179 1.00 36.27 598 ASP A O 1
ATOM 4904 N N . MET A 1 599 ? 23.435 -2.227 39.125 1.00 31.00 599 MET A N 1
ATOM 4905 C CA . MET A 1 599 ? 22.289 -2.721 39.878 1.00 28.22 599 MET A CA 1
ATOM 4906 C C . MET A 1 599 ? 21.077 -2.904 38.982 1.00 32.63 599 MET A C 1
ATOM 4907 O O . MET A 1 599 ? 20.854 -2.121 38.055 1.00 31.92 599 MET A O 1
ATOM 4912 N N . LEU A 1 600 ? 20.295 -3.945 39.267 1.00 28.11 600 LEU A N 1
ATOM 4913 C CA . LEU A 1 600 ? 19.006 -4.152 38.626 1.00 31.52 600 LEU A CA 1
ATOM 4914 C C . LEU A 1 600 ? 17.927 -4.038 39.691 1.00 30.58 600 LEU A C 1
ATOM 4915 O O . LEU A 1 600 ? 18.014 -4.685 40.739 1.00 32.64 600 LEU A O 1
ATOM 4920 N N . ILE A 1 601 ? 16.930 -3.199 39.429 1.00 30.18 601 ILE A N 1
ATOM 4921 C CA . ILE A 1 601 ? 15.821 -2.972 40.347 1.00 31.91 601 ILE A CA 1
ATOM 4922 C C . ILE A 1 601 ? 14.544 -3.400 39.649 1.00 26.75 601 ILE A C 1
ATOM 4923 O O . ILE A 1 601 ? 14.295 -2.997 38.507 1.00 26.47 601 ILE A O 1
ATOM 4928 N N . ALA A 1 602 ? 13.745 -4.216 40.337 1.00 29.52 602 ALA A N 1
ATOM 4929 C CA . ALA A 1 602 ? 12.456 -4.704 39.837 1.00 28.73 602 ALA A CA 1
ATOM 4930 C C . ALA A 1 602 ? 11.419 -4.477 40.927 1.00 31.46 602 ALA A C 1
ATOM 4931 O O . ALA A 1 602 ? 11.129 -5.383 41.717 1.00 33.24 602 ALA A O 1
ATOM 4933 N N . PRO A 1 603 ? 10.851 -3.274 41.014 1.00 34.45 603 PRO A N 1
ATOM 4934 C CA . PRO A 1 603 ? 9.982 -2.951 42.157 1.00 26.46 603 PRO A CA 1
ATOM 4935 C C . PRO A 1 603 ? 8.705 -3.782 42.186 1.00 28.11 603 PRO A C 1
ATOM 4936 O O . PRO A 1 603 ? 8.077 -4.035 41.157 1.00 28.81 603 PRO A O 1
ATOM 4940 N N . VAL A 1 604 ? 8.323 -4.207 43.392 1.00 28.85 604 VAL A N 1
ATOM 4941 C CA . VAL A 1 604 ? 6.988 -4.755 43.604 1.00 29.16 604 VAL A CA 1
ATOM 4942 C C . VAL A 1 604 ? 5.980 -3.635 43.406 1.00 28.83 604 VAL A C 1
ATOM 4943 O O . VAL A 1 604 ? 5.999 -2.635 44.130 1.00 30.87 604 VAL A O 1
ATOM 4947 N N . TYR A 1 605 ? 5.106 -3.785 42.414 1.00 26.28 605 TYR A N 1
ATOM 4948 C CA . TYR A 1 605 ? 4.110 -2.765 42.142 1.00 25.27 605 TYR A CA 1
ATOM 4949 C C . TYR A 1 605 ? 2.688 -3.279 42.352 1.00 31.47 605 TYR A C 1
ATOM 4950 O O . TYR A 1 605 ? 1.740 -2.661 41.865 1.00 27.62 605 TYR A O 1
ATOM 4959 N N . GLU A 1 606 ? 2.518 -4.392 43.072 1.00 31.47 606 GLU A N 1
ATOM 4960 C CA . GLU A 1 606 ? 1.196 -4.933 43.380 1.00 34.53 606 GLU A CA 1
ATOM 4961 C C . GLU A 1 606 ? 1.078 -5.146 44.883 1.00 29.63 606 GLU A C 1
ATOM 4962 O O . GLU A 1 606 ? 2.077 -5.322 45.585 1.00 30.26 606 GLU A O 1
ATOM 4968 N N . GLN A 1 607 ? -0.159 -5.151 45.369 1.00 31.07 607 GLN A N 1
ATOM 4969 C CA . GLN A 1 607 ? -0.409 -5.348 46.790 1.00 31.05 607 GLN A CA 1
ATOM 4970 C C . GLN A 1 607 ? -0.384 -6.833 47.156 1.00 31.89 607 GLN A C 1
ATOM 4971 O O . GLN A 1 607 ? -0.496 -7.717 46.301 1.00 36.81 607 GLN A O 1
ATOM 4977 N N . ASP A 1 608 ? -0.221 -7.096 48.453 1.00 30.03 608 ASP A N 1
ATOM 4978 C CA . ASP A 1 608 ? -0.329 -8.449 49.009 1.00 38.71 608 ASP A CA 1
ATOM 4979 C C . ASP A 1 608 ? 0.713 -9.402 48.420 1.00 38.38 608 ASP A C 1
ATOM 4980 O O . ASP A 1 608 ? 0.441 -10.581 48.196 1.00 34.97 608 ASP A O 1
ATOM 4985 N N . LYS A 1 609 ? 1.923 -8.903 48.189 1.00 37.32 609 LYS A N 1
ATOM 4986 C CA . LYS A 1 609 ? 2.981 -9.715 47.610 1.00 39.20 609 LYS A CA 1
ATOM 4987 C C . LYS A 1 609 ? 3.984 -10.117 48.678 1.00 38.83 609 LYS A C 1
ATOM 4988 O O . LYS A 1 609 ? 4.309 -9.329 49.572 1.00 36.69 609 LYS A O 1
ATOM 4994 N N . HIS A 1 610 ? 4.459 -11.359 48.586 1.00 39.20 610 HIS A N 1
ATOM 4995 C CA . HIS A 1 610 ? 5.557 -11.840 49.409 1.00 42.09 610 HIS A CA 1
ATOM 4996 C C . HIS A 1 610 ? 6.724 -12.351 48.584 1.00 38.76 610 HIS A C 1
ATOM 4997 O O . HIS A 1 610 ? 7.805 -12.573 49.139 1.00 35.77 610 HIS A O 1
ATOM 5004 N N . GLU A 1 611 ? 6.539 -12.538 47.284 1.00 38.45 611 GLU A N 1
ATOM 5005 C CA . GLU A 1 611 ? 7.623 -12.896 46.389 1.00 39.65 611 GLU A CA 1
ATOM 5006 C C . GLU A 1 611 ? 7.413 -12.128 45.093 1.00 36.14 611 GLU A C 1
ATOM 5007 O O . GLU A 1 611 ? 6.352 -11.547 44.865 1.00 40.99 611 GLU A O 1
ATOM 5013 N N . TRP A 1 612 ? 8.439 -12.100 44.245 1.00 35.70 612 TRP A N 1
ATOM 5014 C CA . TRP A 1 612 ? 8.358 -11.305 43.023 1.00 38.89 612 TRP A CA 1
ATOM 5015 C C . TRP A 1 612 ? 9.142 -12.000 41.917 1.00 34.69 612 TRP A C 1
ATOM 5016 O O . TRP A 1 612 ? 10.253 -12.477 42.157 1.00 36.27 612 TRP A O 1
ATOM 5027 N N . ASP A 1 613 ? 8.541 -12.085 40.726 1.00 35.64 613 ASP A N 1
ATOM 5028 C CA . ASP A 1 613 ? 9.212 -12.637 39.554 1.00 35.79 613 ASP A CA 1
ATOM 5029 C C . ASP A 1 613 ? 10.118 -11.580 38.938 1.00 37.84 613 ASP A C 1
ATOM 5030 O O . ASP A 1 613 ? 9.700 -10.436 38.744 1.00 34.41 613 ASP A O 1
ATOM 5035 N N . VAL A 1 614 ? 11.352 -11.963 38.613 1.00 36.16 614 VAL A N 1
ATOM 5036 C CA . VAL A 1 614 ? 12.346 -11.041 38.072 1.00 32.56 614 VAL A CA 1
ATOM 5037 C C . VAL A 1 614 ? 12.975 -11.677 36.845 1.00 40.35 614 VAL A C 1
ATOM 5038 O O . VAL A 1 614 ? 13.283 -12.874 36.849 1.00 43.04 614 VAL A O 1
ATOM 5042 N N . TYR A 1 615 ? 13.172 -10.888 35.796 1.00 35.94 615 TYR A N 1
ATOM 5043 C CA . TYR A 1 615 ? 14.021 -11.302 34.691 1.00 35.26 615 TYR A CA 1
ATOM 5044 C C . TYR A 1 615 ? 15.378 -10.623 34.830 1.00 38.48 615 TYR A C 1
ATOM 5045 O O . TYR A 1 615 ? 15.462 -9.391 34.820 1.00 36.64 615 TYR A O 1
ATOM 5054 N N . LEU A 1 616 ? 16.442 -11.427 34.936 1.00 36.80 616 LEU A N 1
ATOM 5055 C CA . LEU A 1 616 ? 17.801 -10.901 34.949 1.00 37.03 616 LEU A CA 1
ATOM 5056 C C . LEU A 1 616 ? 18.483 -11.168 33.614 1.00 41.49 616 LEU A C 1
ATOM 5057 O O . LEU A 1 616 ? 18.433 -12.301 33.117 1.00 36.82 616 LEU A O 1
ATOM 5062 N N . PRO A 1 617 ? 19.109 -10.167 33.002 1.00 40.41 617 PRO A N 1
ATOM 5063 C CA . PRO A 1 617 ? 19.971 -10.434 31.844 1.00 38.21 617 PRO A CA 1
ATOM 5064 C C . PRO A 1 617 ? 21.154 -11.304 32.245 1.00 36.50 617 PRO A C 1
ATOM 5065 O O . PRO A 1 617 ? 21.500 -11.414 33.422 1.00 39.76 617 PRO A O 1
ATOM 5069 N N . GLN A 1 618 ? 21.784 -11.919 31.238 1.00 40.47 618 GLN A N 1
ATOM 5070 C CA . GLN A 1 618 ? 22.943 -12.786 31.450 1.00 42.26 618 GLN A CA 1
ATOM 5071 C C . GLN A 1 618 ? 24.124 -12.019 32.028 1.00 38.49 618 GLN A C 1
ATOM 5072 O O . GLN A 1 618 ? 24.742 -11.206 31.333 1.00 38.35 618 GLN A O 1
ATOM 5078 N N . ASP A 1 619 ? 24.457 -12.290 33.284 1.00 35.25 619 ASP A N 1
ATOM 5079 C CA . ASP A 1 619 ? 25.538 -11.603 33.984 1.00 36.89 619 ASP A CA 1
ATOM 5080 C C . ASP A 1 619 ? 25.669 -12.273 35.341 1.00 38.86 619 ASP A C 1
ATOM 5081 O O . ASP A 1 619 ? 24.862 -13.135 35.701 1.00 42.14 619 ASP A O 1
ATOM 5086 N N . GLU A 1 620 ? 26.683 -11.867 36.101 1.00 40.65 620 GLU A N 1
ATOM 5087 C CA . GLU A 1 620 ? 26.896 -12.390 37.449 1.00 42.99 620 GLU A CA 1
ATOM 5088 C C . GLU A 1 620 ? 26.216 -11.464 38.451 1.00 41.05 620 GLU A C 1
ATOM 5089 O O . GLU A 1 620 ? 26.729 -10.388 38.762 1.00 39.16 620 GLU A O 1
ATOM 5095 N N . TRP A 1 621 ? 25.075 -11.900 38.986 1.00 36.89 621 TRP A N 1
ATOM 5096 C CA . TRP A 1 621 ? 24.231 -11.069 39.832 1.00 36.30 621 TRP A CA 1
ATOM 5097 C C . TRP A 1 621 ? 24.206 -11.594 41.259 1.00 41.05 621 TRP A C 1
ATOM 5098 O O . TRP A 1 621 ? 24.279 -12.803 41.498 1.00 41.90 621 TRP A O 1
ATOM 5109 N N . VAL A 1 622 ? 24.091 -10.666 42.206 1.00 37.79 622 VAL A N 1
ATOM 5110 C CA . VAL A 1 622 ? 23.955 -10.973 43.625 1.00 31.74 622 VAL A CA 1
ATOM 5111 C C . VAL A 1 622 ? 22.687 -10.295 44.130 1.00 36.77 622 VAL A C 1
ATOM 5112 O O . VAL A 1 622 ? 22.561 -9.071 44.031 1.00 37.92 622 VAL A O 1
ATOM 5116 N N . HIS A 1 623 ? 21.754 -11.083 44.665 1.00 36.47 623 HIS A N 1
ATOM 5117 C CA . HIS A 1 623 ? 20.568 -10.521 45.307 1.00 38.39 623 HIS A CA 1
ATOM 5118 C C . HIS A 1 623 ? 20.974 -9.732 46.547 1.00 38.61 623 HIS A C 1
ATOM 5119 O O . HIS A 1 623 ? 21.693 -10.243 47.412 1.00 37.88 623 HIS A O 1
ATOM 5126 N N . LEU A 1 624 ? 20.508 -8.482 46.636 1.00 38.11 624 LEU A N 1
ATOM 5127 C CA . LEU A 1 624 ? 21.074 -7.546 47.608 1.00 37.33 624 LEU A CA 1
ATOM 5128 C C . LEU A 1 624 ? 20.854 -8.003 49.045 1.00 35.19 624 LEU A C 1
ATOM 5129 O O . LEU A 1 624 ? 21.754 -7.882 49.886 1.00 39.49 624 LEU A O 1
ATOM 5134 N N . TRP A 1 625 ? 19.659 -8.500 49.360 1.00 34.87 625 TRP A N 1
ATOM 5135 C CA . TRP A 1 625 ? 19.317 -8.775 50.751 1.00 38.43 625 TRP A CA 1
ATOM 5136 C C . TRP A 1 625 ? 19.805 -10.138 51.232 1.00 41.86 625 TRP A C 1
ATOM 5137 O O . TRP A 1 625 ? 20.035 -10.312 52.438 1.00 41.08 625 TRP A O 1
ATOM 5148 N N . THR A 1 626 ? 19.974 -11.107 50.329 1.00 41.82 626 THR A N 1
ATOM 5149 C CA . THR A 1 626 ? 20.373 -12.450 50.730 1.00 40.78 626 THR A CA 1
ATOM 5150 C C . THR A 1 626 ? 21.797 -12.823 50.355 1.00 47.85 626 THR A C 1
ATOM 5151 O O . THR A 1 626 ? 22.369 -13.703 51.001 1.00 41.21 626 THR A O 1
ATOM 5155 N N . GLY A 1 627 ? 22.387 -12.178 49.350 1.00 43.14 627 GLY A N 1
ATOM 5156 C CA . GLY A 1 627 ? 23.686 -12.577 48.857 1.00 45.75 627 GLY A CA 1
ATOM 5157 C C . GLY A 1 627 ? 23.665 -13.720 47.866 1.00 46.48 627 GLY A C 1
ATOM 5158 O O . GLY A 1 627 ? 24.727 -14.083 47.346 1.00 52.14 627 GLY A O 1
ATOM 5159 N N . GLU A 1 628 ? 22.498 -14.293 47.583 1.00 42.72 628 GLU A N 1
ATOM 5160 C CA . GLU A 1 628 ? 22.410 -15.394 46.636 1.00 49.26 628 GLU A CA 1
ATOM 5161 C C . GLU A 1 628 ? 22.789 -14.934 45.231 1.00 50.01 628 GLU A C 1
ATOM 5162 O O . GLU A 1 628 ? 22.441 -13.831 44.808 1.00 47.10 628 GLU A O 1
ATOM 5168 N N . GLU A 1 629 ? 23.512 -15.792 44.510 1.00 47.99 629 GLU A N 1
ATOM 5169 C CA . GLU A 1 629 ? 24.024 -15.485 43.184 1.00 43.73 629 GLU A CA 1
ATOM 5170 C C . GLU A 1 629 ? 23.094 -16.015 42.101 1.00 47.10 629 GLU A C 1
ATOM 5171 O O . GLU A 1 629 ? 22.511 -17.094 42.235 1.00 51.21 629 GLU A O 1
ATOM 5177 N N . TYR A 1 630 ? 22.964 -15.248 41.027 1.00 39.33 630 TYR A N 1
ATOM 5178 C CA . TYR A 1 630 ? 22.159 -15.636 39.882 1.00 46.56 630 TYR A CA 1
ATOM 5179 C C . TYR A 1 630 ? 22.922 -15.270 38.623 1.00 46.96 630 TYR A C 1
ATOM 5180 O O . TYR A 1 630 ? 23.679 -14.299 38.605 1.00 45.16 630 TYR A O 1
ATOM 5189 N N . HIS A 1 631 ? 22.710 -16.042 37.564 1.00 49.02 631 HIS A N 1
ATOM 5190 C CA . HIS A 1 631 ? 23.504 -15.887 36.359 1.00 50.88 631 HIS A CA 1
ATOM 5191 C C . HIS A 1 631 ? 22.694 -15.467 35.142 1.00 45.51 631 HIS A C 1
ATOM 5192 O O . HIS A 1 631 ? 23.253 -15.394 34.044 1.00 49.99 631 HIS A O 1
ATOM 5199 N N . GLY A 1 632 ? 21.407 -15.173 35.299 1.00 43.95 632 GLY A N 1
ATOM 5200 C CA . GLY A 1 632 ? 20.582 -14.745 34.183 1.00 45.05 632 GLY A CA 1
ATOM 5201 C C . GLY A 1 632 ? 19.339 -15.598 34.034 1.00 44.72 632 GLY A C 1
ATOM 5202 O O . GLY A 1 632 ? 19.320 -16.777 34.391 1.00 47.11 632 GLY A O 1
ATOM 5203 N N . GLY A 1 633 ? 18.284 -14.990 33.495 1.00 38.78 633 GLY A N 1
ATOM 5204 C CA . GLY A 1 633 ? 17.025 -15.663 33.225 1.00 40.18 633 GLY A CA 1
ATOM 5205 C C . GLY A 1 633 ? 15.934 -15.246 34.198 1.00 41.32 633 GLY A C 1
ATOM 5206 O O . GLY A 1 633 ? 16.100 -14.346 35.026 1.00 40.32 633 GLY A O 1
ATOM 5207 N N . GLU A 1 634 ? 14.795 -15.924 34.083 1.00 40.02 634 GLU A N 1
ATOM 5208 C CA . GLU A 1 634 ? 13.664 -15.661 34.965 1.00 38.67 634 GLU A CA 1
ATOM 5209 C C . GLU A 1 634 ? 13.883 -16.336 36.318 1.00 44.77 634 GLU A C 1
ATOM 5210 O O . GLU A 1 634 ? 14.201 -17.529 36.384 1.00 39.76 634 GLU A O 1
ATOM 5216 N N . ILE A 1 635 ? 13.733 -15.562 37.398 1.00 37.67 635 ILE A N 1
ATOM 5217 C CA . ILE A 1 635 ? 13.806 -16.068 38.764 1.00 36.78 635 ILE A CA 1
ATOM 5218 C C . ILE A 1 635 ? 12.638 -15.509 39.577 1.00 38.09 635 ILE A C 1
ATOM 5219 O O . ILE A 1 635 ? 11.891 -14.637 39.128 1.00 34.78 635 ILE A O 1
ATOM 5224 N N . THR A 1 636 ? 12.492 -16.041 40.791 1.00 37.57 636 THR A N 1
ATOM 5225 C CA . THR A 1 636 ? 11.540 -15.554 41.783 1.00 42.45 636 THR A CA 1
ATOM 5226 C C . THR A 1 636 ? 12.274 -15.446 43.109 1.00 45.41 636 THR A C 1
ATOM 5227 O O . THR A 1 636 ? 12.911 -16.410 43.540 1.00 46.99 636 THR A O 1
ATOM 5231 N N . VAL A 1 637 ? 12.189 -14.278 43.754 1.00 39.03 637 VAL A N 1
ATOM 5232 C CA . VAL A 1 637 ? 12.891 -14.032 45.006 1.00 35.64 637 VAL A CA 1
ATOM 5233 C C . VAL A 1 637 ? 11.880 -13.677 46.085 1.00 39.70 637 VAL A C 1
ATOM 5234 O O . VAL A 1 637 ? 10.796 -13.159 45.801 1.00 39.43 637 VAL A O 1
ATOM 5238 N N . SER A 1 638 ? 12.241 -13.961 47.335 1.00 41.09 638 SER A N 1
ATOM 5239 C CA . SER A 1 638 ? 11.452 -13.441 48.439 1.00 40.04 638 SER A CA 1
ATOM 5240 C C . SER A 1 638 ? 11.473 -11.920 48.383 1.00 40.51 638 SER A C 1
ATOM 5241 O O . SER A 1 638 ? 12.510 -11.308 48.112 1.00 34.72 638 SER A O 1
ATOM 5244 N N . ALA A 1 639 ? 10.319 -11.307 48.628 1.00 40.13 639 ALA A N 1
ATOM 5245 C CA . ALA A 1 639 ? 10.183 -9.864 48.466 1.00 37.43 639 ALA A CA 1
ATOM 5246 C C . ALA A 1 639 ? 9.165 -9.337 49.476 1.00 38.21 639 ALA A C 1
ATOM 5247 O O . ALA A 1 639 ? 8.166 -8.707 49.131 1.00 37.77 639 ALA A O 1
ATOM 5249 N N . GLU A 1 640 ? 9.408 -9.613 50.755 1.00 33.92 640 GLU A N 1
ATOM 5250 C CA . GLU A 1 640 ? 8.564 -9.063 51.797 1.00 38.61 640 GLU A CA 1
ATOM 5251 C C . GLU A 1 640 ? 8.721 -7.542 51.841 1.00 40.08 640 GLU A C 1
ATOM 5252 O O . GLU A 1 640 ? 9.653 -6.963 51.268 1.00 31.72 640 GLU A O 1
ATOM 5258 N N . LEU A 1 641 ? 7.777 -6.899 52.529 1.00 34.72 641 LEU A N 1
ATOM 5259 C CA . LEU A 1 641 ? 7.780 -5.453 52.690 1.00 35.52 641 LEU A CA 1
ATOM 5260 C C . LEU A 1 641 ? 9.117 -4.991 53.244 1.00 34.63 641 LEU A C 1
ATOM 5261 O O . LEU A 1 641 ? 9.558 -5.463 54.295 1.00 35.69 641 LEU A O 1
ATOM 5266 N N . GLY A 1 642 ? 9.782 -4.098 52.510 1.00 32.29 642 GLY A N 1
ATOM 5267 C CA . GLY A 1 642 ? 11.097 -3.612 52.887 1.00 30.68 642 GLY A CA 1
ATOM 5268 C C . GLY A 1 642 ? 12.251 -4.270 52.158 1.00 34.88 642 GLY A C 1
ATOM 5269 O O . GLY A 1 642 ? 13.398 -3.847 52.335 1.00 31.35 642 GLY A O 1
ATOM 5270 N N . TYR A 1 643 ? 11.989 -5.273 51.332 1.00 34.93 643 TYR A N 1
ATOM 5271 C CA . TYR A 1 643 ? 13.046 -6.037 50.676 1.00 36.35 643 TYR A CA 1
ATOM 5272 C C . TYR A 1 643 ? 12.852 -5.953 49.167 1.00 32.17 643 TYR A C 1
ATOM 5273 O O . TYR A 1 643 ? 12.479 -6.933 48.513 1.00 36.62 643 TYR A O 1
ATOM 5282 N N . THR A 1 644 ? 13.118 -4.768 48.622 1.00 31.08 644 THR A N 1
ATOM 5283 C CA . THR A 1 644 ? 12.984 -4.526 47.192 1.00 29.14 644 THR A CA 1
ATOM 5284 C C . THR A 1 644 ? 13.702 -5.617 46.398 1.00 29.28 644 THR A C 1
ATOM 5285 O O . THR A 1 644 ? 14.822 -5.998 46.752 1.00 34.07 644 THR A O 1
ATOM 5289 N N . PRO A 1 645 ? 13.099 -6.137 45.322 1.00 29.99 645 PRO A N 1
ATOM 5290 C CA . PRO A 1 645 ? 13.849 -7.031 44.434 1.00 31.38 645 PRO A CA 1
ATOM 5291 C C . PRO A 1 645 ? 14.993 -6.287 43.763 1.00 29.51 645 PRO A C 1
ATOM 5292 O O . PRO A 1 645 ? 14.803 -5.644 42.728 1.00 32.20 645 PRO A O 1
ATOM 5296 N N . ALA A 1 646 ? 16.180 -6.347 44.361 1.00 30.48 646 ALA A N 1
ATOM 5297 C CA . ALA A 1 646 ? 17.325 -5.567 43.914 1.00 30.14 646 ALA A CA 1
ATOM 5298 C C . ALA A 1 646 ? 18.547 -6.467 43.842 1.00 35.70 646 ALA A C 1
ATOM 5299 O O . ALA A 1 646 ? 18.777 -7.289 44.733 1.00 34.48 646 ALA A O 1
ATOM 5301 N N . PHE A 1 647 ? 19.325 -6.301 42.776 1.00 32.65 647 PHE A N 1
ATOM 5302 C CA . PHE A 1 647 ? 20.481 -7.140 42.494 1.00 35.00 647 PHE A CA 1
ATOM 5303 C C . PHE A 1 647 ? 21.626 -6.238 42.066 1.00 35.87 647 PHE A C 1
ATOM 5304 O O . PHE A 1 647 ? 21.402 -5.186 41.462 1.00 33.14 647 PHE A O 1
ATOM 5312 N N . TYR A 1 648 ? 22.852 -6.643 42.389 1.00 36.31 648 TYR A N 1
ATOM 5313 C CA . TYR A 1 648 ? 24.022 -5.928 41.904 1.00 36.72 648 TYR A CA 1
ATOM 5314 C C . TYR A 1 648 ? 24.970 -6.892 41.196 1.00 40.97 648 TYR A C 1
ATOM 5315 O O . TYR A 1 648 ? 24.970 -8.099 41.451 1.00 37.03 648 TYR A O 1
ATOM 5324 N N . ARG A 1 649 ? 25.768 -6.333 40.288 1.00 34.08 649 ARG A N 1
ATOM 5325 C CA . ARG A 1 649 ? 26.792 -7.102 39.589 1.00 41.83 649 ARG A CA 1
ATOM 5326 C C . ARG A 1 649 ? 27.876 -7.554 40.560 1.00 34.43 649 ARG A C 1
ATOM 5327 O O . ARG A 1 649 ? 28.422 -6.742 41.315 1.00 37.23 649 ARG A O 1
ATOM 5335 N N . LYS A 1 650 ? 28.188 -8.855 40.538 1.00 38.68 650 LYS A N 1
ATOM 5336 C CA . LYS A 1 650 ? 29.174 -9.405 41.471 1.00 43.52 650 LYS A CA 1
ATOM 5337 C C . LYS A 1 650 ? 30.505 -8.665 41.396 1.00 44.01 650 LYS A C 1
ATOM 5338 O O . LYS A 1 650 ? 31.157 -8.436 42.422 1.00 39.49 650 LYS A O 1
ATOM 5344 N N . ASN A 1 651 ? 30.917 -8.261 40.196 1.00 42.32 651 ASN A N 1
ATOM 5345 C CA . ASN A 1 651 ? 32.202 -7.608 39.999 1.00 47.55 651 ASN A CA 1
ATOM 5346 C C . ASN A 1 651 ? 32.117 -6.091 40.090 1.00 51.87 651 ASN A C 1
ATOM 5347 O O . ASN A 1 651 ? 33.029 -5.403 39.616 1.00 43.55 651 ASN A O 1
ATOM 5352 N N . SER A 1 652 ? 31.053 -5.558 40.688 1.00 42.66 652 SER A N 1
ATOM 5353 C CA . SER A 1 652 ? 30.928 -4.116 40.852 1.00 38.53 652 SER A CA 1
ATOM 5354 C C . SER A 1 652 ? 31.997 -3.566 41.785 1.00 33.30 652 SER A C 1
ATOM 5355 O O . SER A 1 652 ? 32.263 -4.128 42.849 1.00 40.78 652 SER A O 1
ATOM 5358 N N . GLU A 1 653 ? 32.571 -2.424 41.397 1.00 35.08 653 GLU A N 1
ATOM 5359 C CA . GLU A 1 653 ? 33.500 -1.699 42.259 1.00 40.39 653 GLU A CA 1
ATOM 5360 C C . GLU A 1 653 ? 32.850 -1.239 43.554 1.00 43.18 653 GLU A C 1
ATOM 5361 O O . GLU A 1 653 ? 33.557 -0.878 44.505 1.00 35.01 653 GLU A O 1
ATOM 5367 N N . PHE A 1 654 ? 31.522 -1.236 43.617 1.00 37.17 654 PHE A N 1
ATOM 5368 C CA . PHE A 1 654 ? 30.814 -0.803 44.809 1.00 39.03 654 PHE A CA 1
ATOM 5369 C C . PHE A 1 654 ? 30.273 -1.981 45.601 1.00 42.35 654 PHE A C 1
ATOM 5370 O O . PHE A 1 654 ? 29.387 -1.803 46.447 1.00 42.33 654 PHE A O 1
ATOM 5378 N N . ALA A 1 655 ? 30.797 -3.185 45.347 1.00 37.29 655 ALA A N 1
ATOM 5379 C CA . ALA A 1 655 ? 30.268 -4.371 46.010 1.00 43.17 655 ALA A CA 1
ATOM 5380 C C . ALA A 1 655 ? 30.467 -4.305 47.517 1.00 37.85 655 ALA A C 1
ATOM 5381 O O . ALA A 1 655 ? 29.713 -4.928 48.264 1.00 39.72 655 ALA A O 1
ATOM 5383 N N . ASP A 1 656 ? 31.454 -3.539 47.981 1.00 38.11 656 ASP A N 1
ATOM 5384 C CA . ASP A 1 656 ? 31.671 -3.405 49.419 1.00 45.30 656 ASP A CA 1
ATOM 5385 C C . ASP A 1 656 ? 30.528 -2.638 50.083 1.00 43.35 656 ASP A C 1
ATOM 5386 O O . ASP A 1 656 ? 30.110 -2.977 51.199 1.00 43.30 656 ASP A O 1
ATOM 5391 N N . ILE A 1 657 ? 30.024 -1.593 49.423 1.00 37.32 657 ILE A N 1
ATOM 5392 C CA . ILE A 1 657 ? 28.867 -0.865 49.939 1.00 38.70 657 ILE A CA 1
ATOM 5393 C C . ILE A 1 657 ? 27.653 -1.780 49.995 1.00 39.91 657 ILE A C 1
ATOM 5394 O O . ILE A 1 657 ? 26.926 -1.827 50.994 1.00 39.65 657 ILE A O 1
ATOM 5399 N N . PHE A 1 658 ? 27.394 -2.495 48.900 1.00 34.46 658 PHE A N 1
ATOM 5400 C CA . PHE A 1 658 ? 26.231 -3.367 48.855 1.00 32.64 658 PHE A CA 1
ATOM 5401 C C . PHE A 1 658 ? 26.310 -4.462 49.914 1.00 41.60 658 PHE A C 1
ATOM 5402 O O . PHE A 1 658 ? 25.278 -4.867 50.467 1.00 37.18 658 PHE A O 1
ATOM 5410 N N . GLU A 1 659 ? 27.518 -4.942 50.224 1.00 37.09 659 GLU A N 1
ATOM 5411 C CA . GLU A 1 659 ? 27.657 -5.945 51.277 1.00 40.83 659 GLU A CA 1
ATOM 5412 C C . GLU A 1 659 ? 27.378 -5.353 52.651 1.00 36.38 659 GLU A C 1
ATOM 5413 O O . GLU A 1 659 ? 26.816 -6.033 53.516 1.00 39.21 659 GLU A O 1
ATOM 5419 N N . GLU A 1 660 ? 27.790 -4.103 52.885 1.00 33.03 660 GLU A N 1
ATOM 5420 C CA . GLU A 1 660 ? 27.468 -3.456 54.150 1.00 34.61 660 GLU A CA 1
ATOM 5421 C C . GLU A 1 660 ? 25.960 -3.312 54.316 1.00 41.70 660 GLU A C 1
ATOM 5422 O O . GLU A 1 660 ? 25.432 -3.475 55.423 1.00 37.97 660 GLU A O 1
ATOM 5428 N N . ILE A 1 661 ? 25.250 -3.019 53.222 1.00 34.81 661 ILE A N 1
ATOM 5429 C CA . ILE A 1 661 ? 23.790 -2.917 53.284 1.00 36.10 661 ILE A CA 1
ATOM 5430 C C . ILE A 1 661 ? 23.176 -4.266 53.645 1.00 32.70 661 ILE A C 1
ATOM 5431 O O . ILE A 1 661 ? 22.295 -4.352 54.508 1.00 38.72 661 ILE A O 1
ATOM 5436 N N . ARG A 1 662 ? 23.628 -5.340 52.990 1.00 32.81 662 ARG A N 1
ATOM 5437 C CA . ARG A 1 662 ? 23.115 -6.664 53.333 1.00 39.76 662 ARG A CA 1
ATOM 5438 C C . ARG A 1 662 ? 23.410 -7.005 54.782 1.00 39.22 662 ARG A C 1
ATOM 5439 O O . ARG A 1 662 ? 22.541 -7.518 55.498 1.00 42.72 662 ARG A O 1
ATOM 5447 N N . GLU A 1 663 ? 24.625 -6.715 55.239 1.00 37.67 663 GLU A N 1
ATOM 5448 C CA . GLU A 1 663 ? 24.967 -7.015 56.624 1.00 44.84 663 GLU A CA 1
ATOM 5449 C C . GLU A 1 663 ? 24.053 -6.275 57.586 1.00 40.45 663 GLU A C 1
ATOM 5450 O O . GLU A 1 663 ? 23.566 -6.856 58.562 1.00 42.97 663 GLU A O 1
ATOM 5456 N N . LYS A 1 664 ? 23.799 -4.993 57.321 1.00 40.54 664 LYS A N 1
ATOM 5457 C CA . LYS A 1 664 ? 23.036 -4.182 58.262 1.00 36.96 664 LYS A CA 1
ATOM 5458 C C . LYS A 1 664 ? 21.535 -4.440 58.166 1.00 35.10 664 LYS A C 1
ATOM 5459 O O . LYS A 1 664 ? 20.840 -4.464 59.188 1.00 35.87 664 LYS A O 1
ATOM 5465 N N . TYR A 1 665 ? 21.014 -4.648 56.958 1.00 37.87 665 TYR A N 1
ATOM 5466 C CA . TYR A 1 665 ? 19.575 -4.604 56.737 1.00 38.88 665 TYR A CA 1
ATOM 5467 C C . TYR A 1 665 ? 19.055 -5.784 55.927 1.00 41.19 665 TYR A C 1
ATOM 5468 O O . TYR A 1 665 ? 17.870 -5.800 55.569 1.00 37.32 665 TYR A O 1
ATOM 5477 N N . GLY A 1 666 ? 19.895 -6.776 55.639 1.00 41.36 666 GLY A N 1
ATOM 5478 C CA . GLY A 1 666 ? 19.497 -7.893 54.812 1.00 38.27 666 GLY A CA 1
ATOM 5479 C C . GLY A 1 666 ? 18.747 -8.965 55.582 1.00 42.70 666 GLY A C 1
ATOM 5480 O O . GLY A 1 666 ? 18.368 -8.805 56.742 1.00 44.32 666 GLY A O 1
ATOM 5481 N N . VAL A 1 667 ? 18.517 -10.080 54.898 1.00 45.65 667 VAL A N 1
ATOM 5482 C CA . VAL A 1 667 ? 17.814 -11.212 55.491 1.00 48.51 667 VAL A CA 1
ATOM 5483 C C . VAL A 1 667 ? 18.826 -12.170 56.116 1.00 48.10 667 VAL A C 1
ATOM 5484 O O . VAL A 1 667 ? 18.864 -12.339 57.337 1.00 62.98 667 VAL A O 1
ATOM 5488 N N . MET B 1 1 ? -37.115 22.448 -8.943 1.00 60.62 1 MET C N 1
ATOM 5489 C CA . MET B 1 1 ? -35.659 22.564 -8.909 1.00 61.07 1 MET C CA 1
ATOM 5490 C C . MET B 1 1 ? -35.100 23.069 -10.224 1.00 64.19 1 MET C C 1
ATOM 5491 O O . MET B 1 1 ? -35.569 22.695 -11.298 1.00 66.55 1 MET C O 1
ATOM 5496 N N . GLN B 1 2 ? -34.073 23.908 -10.126 1.00 62.37 2 GLN C N 1
ATOM 5497 C CA . GLN B 1 2 ? -33.469 24.566 -11.273 1.00 61.29 2 GLN C CA 1
ATOM 5498 C C . GLN B 1 2 ? -31.956 24.427 -11.195 1.00 61.25 2 GLN C C 1
ATOM 5499 O O . GLN B 1 2 ? -31.372 24.511 -10.110 1.00 56.42 2 GLN C O 1
ATOM 5505 N N . ILE B 1 3 ? -31.328 24.220 -12.349 1.00 59.31 3 ILE C N 1
ATOM 5506 C CA . ILE B 1 3 ? -29.879 24.124 -12.474 1.00 58.89 3 ILE C CA 1
ATOM 5507 C C . ILE B 1 3 ? -29.355 25.410 -13.100 1.00 65.85 3 ILE C C 1
ATOM 5508 O O . ILE B 1 3 ? -29.914 25.903 -14.087 1.00 63.46 3 ILE C O 1
ATOM 5513 N N . LYS B 1 4 ? -28.290 25.956 -12.523 1.00 67.10 4 LYS C N 1
ATOM 5514 C CA . LYS B 1 4 ? -27.482 26.992 -13.150 1.00 64.44 4 LYS C CA 1
ATOM 5515 C C . LYS B 1 4 ? -26.067 26.455 -13.293 1.00 67.12 4 LYS C C 1
ATOM 5516 O O . LYS B 1 4 ? -25.538 25.840 -12.362 1.00 67.98 4 LYS C O 1
ATOM 5522 N N . VAL B 1 5 ? -25.448 26.676 -14.452 1.00 68.56 5 VAL C N 1
ATOM 5523 C CA . VAL B 1 5 ? -24.130 26.093 -14.683 1.00 73.95 5 VAL C CA 1
ATOM 5524 C C . VAL B 1 5 ? -23.358 26.835 -15.773 1.00 77.54 5 VAL C C 1
ATOM 5525 O O . VAL B 1 5 ? -23.911 27.166 -16.828 1.00 79.29 5 VAL C O 1
ATOM 5529 N N . ASN B 1 6 ? -22.077 27.123 -15.508 1.00 79.59 6 ASN C N 1
ATOM 5530 C CA . ASN B 1 6 ? -21.113 27.617 -16.488 1.00 81.60 6 ASN C CA 1
ATOM 5531 C C . ASN B 1 6 ? -20.124 26.494 -16.816 1.00 81.95 6 ASN C C 1
ATOM 5532 O O . ASN B 1 6 ? -20.425 25.308 -16.620 1.00 81.16 6 ASN C O 1
ATOM 5537 N N . ASP B 1 7 ? -18.935 26.870 -17.297 1.00 82.53 7 ASP C N 1
ATOM 5538 C CA . ASP B 1 7 ? -17.874 25.904 -17.568 1.00 81.25 7 ASP C CA 1
ATOM 5539 C C . ASP B 1 7 ? -17.057 25.558 -16.329 1.00 78.42 7 ASP C C 1
ATOM 5540 O O . ASP B 1 7 ? -16.196 24.670 -16.397 1.00 71.81 7 ASP C O 1
ATOM 5545 N N . ASN B 1 8 ? -17.307 26.231 -15.203 1.00 75.37 8 ASN C N 1
ATOM 5546 C CA . ASN B 1 8 ? -16.528 25.974 -13.998 1.00 77.03 8 ASN C CA 1
ATOM 5547 C C . ASN B 1 8 ? -17.334 26.159 -12.716 1.00 75.10 8 ASN C C 1
ATOM 5548 O O . ASN B 1 8 ? -16.733 26.179 -11.632 1.00 70.64 8 ASN C O 1
ATOM 5553 N N . GLU B 1 9 ? -18.655 26.308 -12.787 1.00 73.87 9 GLU C N 1
ATOM 5554 C CA . GLU B 1 9 ? -19.468 26.448 -11.583 1.00 69.29 9 GLU C CA 1
ATOM 5555 C C . GLU B 1 9 ? -20.827 25.809 -11.817 1.00 70.96 9 GLU C C 1
ATOM 5556 O O . GLU B 1 9 ? -21.534 26.174 -12.761 1.00 70.54 9 GLU C O 1
ATOM 5562 N N . PHE B 1 10 ? -21.191 24.866 -10.956 1.00 67.92 10 PHE C N 1
ATOM 5563 C CA . PHE B 1 10 ? -22.493 24.224 -10.988 1.00 56.74 10 PHE C CA 1
ATOM 5564 C C . PHE B 1 10 ? -23.307 24.660 -9.777 1.00 58.56 10 PHE C C 1
ATOM 5565 O O . PHE B 1 10 ? -22.764 24.872 -8.691 1.00 59.58 10 PHE C O 1
ATOM 5573 N N . GLN B 1 11 ? -24.615 24.798 -9.974 1.00 56.94 11 GLN C N 1
ATOM 5574 C CA . GLN B 1 11 ? -25.523 25.164 -8.897 1.00 52.74 11 GLN C CA 1
ATOM 5575 C C . GLN B 1 11 ? -26.845 24.435 -9.070 1.00 55.02 11 GLN C C 1
ATOM 5576 O O . GLN B 1 11 ? -27.262 24.120 -10.187 1.00 59.17 11 GLN C O 1
ATOM 5582 N N . LEU B 1 12 ? -27.502 24.174 -7.947 1.00 45.53 12 LEU C N 1
ATOM 5583 C CA . LEU B 1 12 ? -28.828 23.582 -7.941 1.00 53.25 12 LEU C CA 1
ATOM 5584 C C . LEU B 1 12 ? -29.634 24.270 -6.856 1.00 52.56 12 LEU C C 1
ATOM 5585 O O . LEU B 1 12 ? -29.137 24.478 -5.745 1.00 52.92 12 LEU C O 1
ATOM 5590 N N . PHE B 1 13 ? -30.869 24.632 -7.186 1.00 52.82 13 PHE C N 1
ATOM 5591 C CA . PHE B 1 13 ? -31.728 25.395 -6.298 1.00 56.88 13 PHE C CA 1
ATOM 5592 C C . PHE B 1 13 ? -33.005 24.621 -6.001 1.00 54.15 13 PHE C C 1
ATOM 5593 O O . PHE B 1 13 ? -33.506 23.869 -6.840 1.00 53.88 13 PHE C O 1
ATOM 5601 N N . VAL B 1 14 ? -33.519 24.808 -4.791 1.00 49.36 14 VAL C N 1
ATOM 5602 C CA . VAL B 1 14 ? -34.857 24.364 -4.419 1.00 58.55 14 VAL C CA 1
ATOM 5603 C C . VAL B 1 14 ? -35.623 25.626 -4.047 1.00 65.31 14 VAL C C 1
ATOM 5604 O O . VAL B 1 14 ? -35.444 26.172 -2.949 1.00 66.91 14 VAL C O 1
ATOM 5608 N N . GLY B 1 15 ? -36.474 26.096 -4.956 1.00 64.77 15 GLY C N 1
ATOM 5609 C CA . GLY B 1 15 ? -37.045 27.422 -4.791 1.00 59.53 15 GLY C CA 1
ATOM 5610 C C . GLY B 1 15 ? -35.960 28.464 -4.975 1.00 60.13 15 GLY C C 1
ATOM 5611 O O . GLY B 1 15 ? -35.148 28.391 -5.904 1.00 58.52 15 GLY C O 1
ATOM 5612 N N . GLU B 1 16 ? -35.934 29.450 -4.079 1.00 63.73 16 GLU C N 1
ATOM 5613 C CA . GLU B 1 16 ? -34.890 30.466 -4.068 1.00 66.87 16 GLU C CA 1
ATOM 5614 C C . GLU B 1 16 ? -33.772 30.115 -3.094 1.00 67.40 16 GLU C C 1
ATOM 5615 O O . GLU B 1 16 ? -33.067 31.003 -2.599 1.00 65.46 16 GLU C O 1
ATOM 5621 N N . LYS B 1 17 ? -33.600 28.828 -2.812 1.00 62.64 17 LYS C N 1
ATOM 5622 C CA . LYS B 1 17 ? -32.604 28.348 -1.866 1.00 61.96 17 LYS C CA 1
ATOM 5623 C C . LYS B 1 17 ? -31.613 27.466 -2.613 1.00 57.09 17 LYS C C 1
ATOM 5624 O O . LYS B 1 17 ? -31.993 26.420 -3.149 1.00 61.03 17 LYS C O 1
ATOM 5630 N N . ARG B 1 18 ? -30.356 27.895 -2.665 1.00 51.39 18 ARG C N 1
ATOM 5631 C CA . ARG B 1 18 ? -29.324 27.071 -3.277 1.00 58.36 18 ARG C CA 1
ATOM 5632 C C . ARG B 1 18 ? -28.991 25.903 -2.356 1.00 59.44 18 ARG C C 1
ATOM 5633 O O . ARG B 1 18 ? -28.772 26.090 -1.155 1.00 60.13 18 ARG C O 1
ATOM 5641 N N . ILE B 1 19 ? -28.966 24.694 -2.914 1.00 50.75 19 ILE C N 1
ATOM 5642 C CA . ILE B 1 19 ? -28.655 23.505 -2.132 1.00 48.98 19 ILE C CA 1
ATOM 5643 C C . ILE B 1 19 ? -27.435 22.752 -2.644 1.00 51.00 19 ILE C C 1
ATOM 5644 O O . ILE B 1 19 ? -26.824 21.995 -1.872 1.00 55.74 19 ILE C O 1
ATOM 5649 N N . LEU B 1 20 ? -27.045 22.908 -3.904 1.00 47.70 20 LEU C N 1
ATOM 5650 C CA . LEU B 1 20 ? -25.818 22.311 -4.400 1.00 46.47 20 LEU C CA 1
ATOM 5651 C C . LEU B 1 20 ? -24.973 23.387 -5.057 1.00 52.33 20 LEU C C 1
ATOM 5652 O O . LEU B 1 20 ? -25.500 24.280 -5.728 1.00 49.22 20 LEU C O 1
ATOM 5657 N N . GLU B 1 21 ? -23.661 23.298 -4.865 1.00 44.60 21 GLU C N 1
ATOM 5658 C CA . GLU B 1 21 ? -22.743 24.184 -5.562 1.00 52.91 21 GLU C CA 1
ATOM 5659 C C . GLU B 1 21 ? -21.389 23.514 -5.681 1.00 52.39 21 GLU C C 1
ATOM 5660 O O . GLU B 1 21 ? -20.902 22.911 -4.723 1.00 52.77 21 GLU C O 1
ATOM 5666 N N . HIS B 1 22 ? -20.793 23.614 -6.864 1.00 52.40 22 HIS C N 1
ATOM 5667 C CA . HIS B 1 22 ? -19.384 23.305 -7.043 1.00 50.79 22 HIS C CA 1
ATOM 5668 C C . HIS B 1 22 ? -18.706 24.479 -7.725 1.00 60.18 22 HIS C C 1
ATOM 5669 O O . HIS B 1 22 ? -19.047 24.821 -8.862 1.00 61.88 22 HIS C O 1
ATOM 5676 N N . SER B 1 23 ? -17.748 25.085 -7.030 1.00 55.12 23 SER C N 1
ATOM 5677 C CA . SER B 1 23 ? -16.805 26.033 -7.603 1.00 59.40 23 SER C CA 1
ATOM 5678 C C . SER B 1 23 ? -15.450 25.744 -6.981 1.00 59.72 23 SER C C 1
ATOM 5679 O O . SER B 1 23 ? -15.323 24.873 -6.116 1.00 54.69 23 SER C O 1
ATOM 5682 N N . LYS B 1 24 ? -14.422 26.472 -7.421 1.00 61.41 24 LYS C N 1
ATOM 5683 C CA . LYS B 1 24 ? -13.106 26.296 -6.814 1.00 64.85 24 LYS C CA 1
ATOM 5684 C C . LYS B 1 24 ? -13.124 26.723 -5.351 1.00 62.35 24 LYS C C 1
ATOM 5685 O O . LYS B 1 24 ? -12.462 26.108 -4.507 1.00 64.19 24 LYS C O 1
ATOM 5691 N N . GLU B 1 25 ? -13.902 27.762 -5.032 1.00 61.94 25 GLU C N 1
ATOM 5692 C CA . GLU B 1 25 ? -14.004 28.248 -3.660 1.00 67.71 25 GLU C CA 1
ATOM 5693 C C . GLU B 1 25 ? -14.804 27.300 -2.774 1.00 65.27 25 GLU C C 1
ATOM 5694 O O . GLU B 1 25 ? -14.546 27.217 -1.567 1.00 63.80 25 GLU C O 1
ATOM 5700 N N . ARG B 1 26 ? -15.783 26.599 -3.344 1.00 61.50 26 ARG C N 1
ATOM 5701 C CA . ARG B 1 26 ? -16.675 25.717 -2.592 1.00 57.07 26 ARG C CA 1
ATOM 5702 C C . ARG B 1 26 ? -16.870 24.431 -3.384 1.00 50.71 26 ARG C C 1
ATOM 5703 O O . ARG B 1 26 ? -17.871 24.261 -4.090 1.00 51.00 26 ARG C O 1
ATOM 5711 N N . PRO B 1 27 ? -15.923 23.501 -3.298 1.00 48.57 27 PRO C N 1
ATOM 5712 C CA . PRO B 1 27 ? -16.062 22.245 -4.042 1.00 45.76 27 PRO C CA 1
ATOM 5713 C C . PRO B 1 27 ? -17.201 21.395 -3.500 1.00 45.18 27 PRO C C 1
ATOM 5714 O O . PRO B 1 27 ? -17.545 21.446 -2.317 1.00 38.89 27 PRO C O 1
ATOM 5718 N N . MET B 1 28 ? -17.800 20.611 -4.397 1.00 45.78 28 MET C N 1
ATOM 5719 C CA . MET B 1 28 ? -18.938 19.770 -4.058 1.00 41.03 28 MET C CA 1
ATOM 5720 C C . MET B 1 28 ? -18.547 18.335 -3.738 1.00 39.39 28 MET C C 1
ATOM 5721 O O . MET B 1 28 ? -19.286 17.654 -3.017 1.00 40.66 28 MET C O 1
ATOM 5726 N N . ILE B 1 29 ? -17.415 17.862 -4.247 1.00 38.74 29 ILE C N 1
ATOM 5727 C CA . ILE B 1 29 ? -16.993 16.479 -4.080 1.00 38.07 29 ILE C CA 1
ATOM 5728 C C . ILE B 1 29 ? -15.528 16.451 -3.675 1.00 42.83 29 ILE C C 1
ATOM 5729 O O . ILE B 1 29 ? -14.692 17.116 -4.294 1.00 43.63 29 ILE C O 1
ATOM 5734 N N . TYR B 1 30 ? -15.224 15.677 -2.639 1.00 38.32 30 TYR C N 1
ATOM 5735 C CA . TYR B 1 30 ? -13.872 15.247 -2.327 1.00 35.01 30 TYR C CA 1
ATOM 5736 C C . TYR B 1 30 ? -13.800 13.736 -2.495 1.00 34.15 30 TYR C C 1
ATOM 5737 O O . TYR B 1 30 ? -14.760 13.026 -2.181 1.00 35.57 30 TYR C O 1
ATOM 5746 N N . VAL B 1 31 ? -12.662 13.240 -2.968 1.00 29.21 31 VAL C N 1
ATOM 5747 C CA . VAL B 1 31 ? -12.425 11.805 -3.055 1.00 34.92 31 VAL C CA 1
ATOM 5748 C C . VAL B 1 31 ? -11.149 11.480 -2.297 1.00 35.19 31 VAL C C 1
ATOM 5749 O O . VAL B 1 31 ? -10.336 12.356 -1.995 1.00 38.71 31 VAL C O 1
ATOM 5753 N N . GLY B 1 32 ? -10.967 10.202 -1.997 1.00 37.65 32 GLY C N 1
ATOM 5754 C CA . GLY B 1 32 ? -9.773 9.849 -1.261 1.00 36.85 32 GLY C CA 1
ATOM 5755 C C . GLY B 1 32 ? -9.613 8.356 -1.101 1.00 36.04 32 GLY C C 1
ATOM 5756 O O . GLY B 1 32 ? -10.333 7.560 -1.709 1.00 33.82 32 GLY C O 1
ATOM 5757 N N . VAL B 1 33 ? -8.641 7.997 -0.264 1.00 35.15 33 VAL C N 1
ATOM 5758 C CA . VAL B 1 33 ? -8.233 6.618 -0.031 1.00 34.86 33 VAL C CA 1
ATOM 5759 C C . VAL B 1 33 ? -8.168 6.380 1.473 1.00 38.89 33 VAL C C 1
ATOM 5760 O O . VAL B 1 33 ? -7.459 7.096 2.192 1.00 33.47 33 VAL C O 1
ATOM 5764 N N . GLY B 1 34 ? -8.872 5.353 1.942 1.00 36.45 34 GLY C N 1
ATOM 5765 C CA . GLY B 1 34 ? -8.870 5.016 3.345 1.00 33.32 34 GLY C CA 1
ATOM 5766 C C . GLY B 1 34 ? -8.668 3.528 3.516 1.00 34.48 34 GLY C C 1
ATOM 5767 O O . GLY B 1 34 ? -8.898 2.736 2.601 1.00 34.76 34 GLY C O 1
ATOM 5768 N N . GLN B 1 35 ? -8.209 3.163 4.710 1.00 32.94 35 GLN C N 1
ATOM 5769 C CA . GLN B 1 35 ? -8.060 1.775 5.129 1.00 35.30 35 GLN C CA 1
ATOM 5770 C C . GLN B 1 35 ? -8.775 1.630 6.465 1.00 37.70 35 GLN C C 1
ATOM 5771 O O . GLN B 1 35 ? -8.321 2.171 7.481 1.00 32.67 35 GLN C O 1
ATOM 5777 N N . GLU B 1 36 ? -9.884 0.909 6.470 1.00 34.61 36 GLU C N 1
ATOM 5778 C CA . GLU B 1 36 ? -10.706 0.860 7.665 1.00 33.07 36 GLU C CA 1
ATOM 5779 C C . GLU B 1 36 ? -10.251 -0.264 8.586 1.00 32.08 36 GLU C C 1
ATOM 5780 O O . GLU B 1 36 ? -9.546 -1.187 8.183 1.00 29.34 36 GLU C O 1
ATOM 5786 N N . ASP B 1 37 ? -10.660 -0.158 9.845 1.00 32.53 37 ASP C N 1
ATOM 5787 C CA . ASP B 1 37 ? -10.467 -1.213 10.836 1.00 39.03 37 ASP C CA 1
ATOM 5788 C C . ASP B 1 37 ? -11.818 -1.459 11.493 1.00 35.18 37 ASP C C 1
ATOM 5789 O O . ASP B 1 37 ? -12.328 -0.587 12.206 1.00 31.28 37 ASP C O 1
ATOM 5794 N N . VAL B 1 38 ? -12.402 -2.629 11.243 1.00 34.65 38 VAL C N 1
ATOM 5795 C CA . VAL B 1 38 ? -13.732 -2.973 11.735 1.00 35.83 38 VAL C CA 1
ATOM 5796 C C . VAL B 1 38 ? -13.601 -4.187 12.640 1.00 43.19 38 VAL C C 1
ATOM 5797 O O . VAL B 1 38 ? -13.138 -5.251 12.208 1.00 39.85 38 VAL C O 1
ATOM 5801 N N . ASP B 1 39 ? -14.011 -4.031 13.890 1.00 37.62 39 ASP C N 1
ATOM 5802 C CA . ASP B 1 39 ? -13.856 -5.076 14.893 1.00 42.35 39 ASP C CA 1
ATOM 5803 C C . ASP B 1 39 ? -15.228 -5.361 15.498 1.00 34.32 39 ASP C C 1
ATOM 5804 O O . ASP B 1 39 ? -15.773 -4.510 16.212 1.00 32.39 39 ASP C O 1
ATOM 5809 N N . MET B 1 40 ? -15.806 -6.532 15.190 1.00 35.04 40 MET C N 1
ATOM 5810 C CA . MET B 1 40 ? -17.111 -6.901 15.742 1.00 31.91 40 MET C CA 1
ATOM 5811 C C . MET B 1 40 ? -16.939 -7.701 17.027 1.00 37.83 40 MET C C 1
ATOM 5812 O O . MET B 1 40 ? -16.051 -8.552 17.136 1.00 37.00 40 MET C O 1
ATOM 5817 N N . TYR B 1 41 ? -17.801 -7.423 17.999 1.00 26.45 41 TYR C N 1
ATOM 5818 C CA . TYR B 1 41 ? -17.903 -8.244 19.199 1.00 29.56 41 TYR C CA 1
ATOM 5819 C C . TYR B 1 41 ? -19.392 -8.375 19.491 1.00 26.01 41 TYR C C 1
ATOM 5820 O O . TYR B 1 41 ? -20.016 -7.423 19.965 1.00 22.89 41 TYR C O 1
ATOM 5829 N N . ARG B 1 42 ? -19.954 -9.535 19.165 1.00 24.38 42 ARG C N 1
ATOM 5830 C CA . ARG B 1 42 ? -21.346 -9.848 19.487 1.00 30.41 42 ARG C CA 1
ATOM 5831 C C . ARG B 1 42 ? -22.294 -8.755 18.992 1.00 27.42 42 ARG C C 1
ATOM 5832 O O . ARG B 1 42 ? -23.180 -8.289 19.713 1.00 28.04 42 ARG C O 1
ATOM 5840 N N . GLY B 1 43 ? -22.095 -8.336 17.734 1.00 26.57 43 GLY C N 1
ATOM 5841 C CA . GLY B 1 43 ? -22.962 -7.363 17.097 1.00 26.76 43 GLY C CA 1
ATOM 5842 C C . GLY B 1 43 ? -22.637 -5.901 17.360 1.00 26.95 43 GLY C C 1
ATOM 5843 O O . GLY B 1 43 ? -23.306 -5.021 16.793 1.00 24.65 43 GLY C O 1
ATOM 5844 N N . ASN B 1 44 ? -21.668 -5.611 18.226 1.00 24.93 44 ASN C N 1
ATOM 5845 C CA . ASN B 1 44 ? -21.152 -4.262 18.405 1.00 27.09 44 ASN C CA 1
ATOM 5846 C C . ASN B 1 44 ? -19.925 -4.099 17.520 1.00 30.25 44 ASN C C 1
ATOM 5847 O O . ASN B 1 44 ? -19.106 -5.017 17.414 1.00 26.64 44 ASN C O 1
ATOM 5852 N N . PHE B 1 45 ? -19.801 -2.940 16.874 1.00 26.43 45 PHE C N 1
ATOM 5853 C CA . PHE B 1 45 ? -18.701 -2.696 15.948 1.00 26.22 45 PHE C CA 1
ATOM 5854 C C . PHE B 1 45 ? -17.911 -1.467 16.373 1.00 35.15 45 PHE C C 1
ATOM 5855 O O . PHE B 1 45 ? -18.464 -0.363 16.442 1.00 38.92 45 PHE C O 1
ATOM 5863 N N . LYS B 1 46 ? -16.617 -1.654 16.622 1.00 36.04 46 LYS C N 1
ATOM 5864 C CA . LYS B 1 46 ? -15.683 -0.542 16.775 1.00 37.26 46 LYS C CA 1
ATOM 5865 C C . LYS B 1 46 ? -15.049 -0.286 15.411 1.00 33.92 46 LYS C C 1
ATOM 5866 O O . LYS B 1 46 ? -14.330 -1.141 14.884 1.00 29.10 46 LYS C O 1
ATOM 5872 N N . ILE B 1 47 ? -15.337 0.873 14.825 1.00 28.62 47 ILE C N 1
ATOM 5873 C CA . ILE B 1 47 ? -14.933 1.186 13.455 1.00 33.66 47 ILE C CA 1
ATOM 5874 C C . ILE B 1 47 ? -14.038 2.414 13.481 1.00 33.02 47 ILE C C 1
ATOM 5875 O O . ILE B 1 47 ? -14.455 3.482 13.941 1.00 39.50 47 ILE C O 1
ATOM 5880 N N . THR B 1 48 ? -12.826 2.271 12.960 1.00 33.58 48 THR C N 1
ATOM 5881 C CA . THR B 1 48 ? -11.933 3.399 12.778 1.00 35.07 48 THR C CA 1
ATOM 5882 C C . THR B 1 48 ? -11.466 3.411 11.333 1.00 33.24 48 THR C C 1
ATOM 5883 O O . THR B 1 48 ? -11.473 2.384 10.651 1.00 36.76 48 THR C O 1
ATOM 5887 N N . ASP B 1 49 ? -11.057 4.584 10.864 1.00 31.15 49 ASP C N 1
ATOM 5888 C CA . ASP B 1 49 ? -10.579 4.724 9.497 1.00 32.37 49 ASP C CA 1
ATOM 5889 C C . ASP B 1 49 ? -9.238 5.437 9.508 1.00 35.42 49 ASP C C 1
ATOM 5890 O O . ASP B 1 49 ? -9.028 6.375 10.288 1.00 33.27 49 ASP C O 1
ATOM 5895 N N . TYR B 1 50 ? -8.327 4.979 8.654 1.00 32.53 50 TYR C N 1
ATOM 5896 C CA . TYR B 1 50 ? -7.032 5.634 8.443 1.00 31.70 50 TYR C CA 1
ATOM 5897 C C . TYR B 1 50 ? -7.029 6.193 7.022 1.00 33.85 50 TYR C C 1
ATOM 5898 O O . TYR B 1 50 ? -6.876 5.445 6.053 1.00 32.36 50 TYR C O 1
ATOM 5907 N N . VAL B 1 51 ? -7.202 7.501 6.906 1.00 28.98 51 VAL C N 1
ATOM 5908 C CA . VAL B 1 51 ? -7.301 8.167 5.611 1.00 32.34 51 VAL C CA 1
ATOM 5909 C C . VAL B 1 51 ? -5.904 8.604 5.186 1.00 36.29 51 VAL C C 1
ATOM 5910 O O . VAL B 1 51 ? -5.225 9.343 5.909 1.00 35.03 51 VAL C O 1
ATOM 5914 N N . THR B 1 52 ? -5.457 8.140 4.022 1.00 34.34 52 THR C N 1
ATOM 5915 C CA . THR B 1 52 ? -4.168 8.602 3.524 1.00 33.12 52 THR C CA 1
ATOM 5916 C C . THR B 1 52 ? -4.290 9.644 2.420 1.00 37.31 52 THR C C 1
ATOM 5917 O O . THR B 1 52 ? -3.304 10.331 2.128 1.00 36.38 52 THR C O 1
ATOM 5921 N N . GLU B 1 53 ? -5.464 9.788 1.810 1.00 34.66 53 GLU C N 1
ATOM 5922 C CA . GLU B 1 53 ? -5.654 10.787 0.774 1.00 35.53 53 GLU C CA 1
ATOM 5923 C C . GLU B 1 53 ? -7.058 11.345 0.874 1.00 33.06 53 GLU C C 1
ATOM 5924 O O . GLU B 1 53 ? -8.021 10.601 1.080 1.00 37.00 53 GLU C O 1
ATOM 5930 N N . ARG B 1 54 ? -7.163 12.663 0.767 1.00 31.78 54 ARG C N 1
ATOM 5931 C CA . ARG B 1 54 ? -8.452 13.316 0.585 1.00 35.16 54 ARG C CA 1
ATOM 5932 C C . ARG B 1 54 ? -8.195 14.625 -0.135 1.00 37.82 54 ARG C C 1
ATOM 5933 O O . ARG B 1 54 ? -7.336 15.396 0.293 1.00 36.29 54 ARG C O 1
ATOM 5941 N N . PHE B 1 55 ? -8.928 14.885 -1.219 1.00 40.30 55 PHE C N 1
ATOM 5942 C CA . PHE B 1 55 ? -8.703 16.129 -1.946 1.00 38.57 55 PHE C CA 1
ATOM 5943 C C . PHE B 1 55 ? -9.964 16.494 -2.708 1.00 42.49 55 PHE C C 1
ATOM 5944 O O . PHE B 1 55 ? -10.707 15.603 -3.131 1.00 37.27 55 PHE C O 1
ATOM 5952 N N . PRO B 1 56 ? -10.261 17.785 -2.849 1.00 42.86 56 PRO C N 1
ATOM 5953 C CA . PRO B 1 56 ? -11.407 18.188 -3.661 1.00 42.47 56 PRO C CA 1
ATOM 5954 C C . PRO B 1 56 ? -11.118 17.956 -5.131 1.00 41.54 56 PRO C C 1
ATOM 5955 O O . PRO B 1 56 ? -9.965 17.962 -5.566 1.00 44.72 56 PRO C O 1
ATOM 5959 N N . LEU B 1 57 ? -12.180 17.735 -5.896 1.00 47.14 57 LEU C N 1
ATOM 5960 C CA . LEU B 1 57 ? -12.054 17.553 -7.335 1.00 45.42 57 LEU C CA 1
ATOM 5961 C C . LEU B 1 57 ? -12.128 18.897 -8.046 1.00 39.50 57 LEU C C 1
ATOM 5962 O O . LEU B 1 57 ? -12.755 19.843 -7.560 1.00 41.12 57 LEU C O 1
ATOM 5967 N N . LYS B 1 58 ? -11.480 18.971 -9.207 1.00 52.44 58 LYS C N 1
ATOM 5968 C CA . LYS B 1 58 ? -11.598 20.111 -10.109 1.00 48.46 58 LYS C CA 1
ATOM 5969 C C . LYS B 1 58 ? -12.625 19.787 -11.190 1.00 45.09 58 LYS C C 1
ATOM 5970 O O . LYS B 1 58 ? -12.534 18.737 -11.835 1.00 45.82 58 LYS C O 1
ATOM 5976 N N . LEU B 1 59 ? -13.583 20.691 -11.401 1.00 40.69 59 LEU C N 1
ATOM 5977 C CA . LEU B 1 59 ? -14.535 20.544 -12.503 1.00 51.87 59 LEU C CA 1
ATOM 5978 C C . LEU B 1 59 ? -13.868 21.019 -13.788 1.00 51.82 59 LEU C C 1
ATOM 5979 O O . LEU B 1 59 ? -13.716 22.227 -14.004 1.00 55.44 59 LEU C O 1
ATOM 5984 N N . THR B 1 60 ? -13.477 20.073 -14.642 1.00 50.50 60 THR C N 1
ATOM 5985 C CA . THR B 1 60 ? -12.712 20.386 -15.837 1.00 56.77 60 THR C CA 1
ATOM 5986 C C . THR B 1 60 ? -13.551 20.458 -17.109 1.00 63.15 60 THR C C 1
ATOM 5987 O O . THR B 1 60 ? -13.029 20.894 -18.141 1.00 58.97 60 THR C O 1
ATOM 5991 N N . ASP B 1 61 ? -14.824 20.055 -17.072 1.00 61.00 61 ASP C N 1
ATOM 5992 C CA . ASP B 1 61 ? -15.646 20.058 -18.278 1.00 63.64 61 ASP C CA 1
ATOM 5993 C C . ASP B 1 61 ? -17.122 20.028 -17.898 1.00 61.78 61 ASP C C 1
ATOM 5994 O O . ASP B 1 61 ? -17.502 19.390 -16.913 1.00 63.44 61 ASP C O 1
ATOM 5999 N N . VAL B 1 62 ? -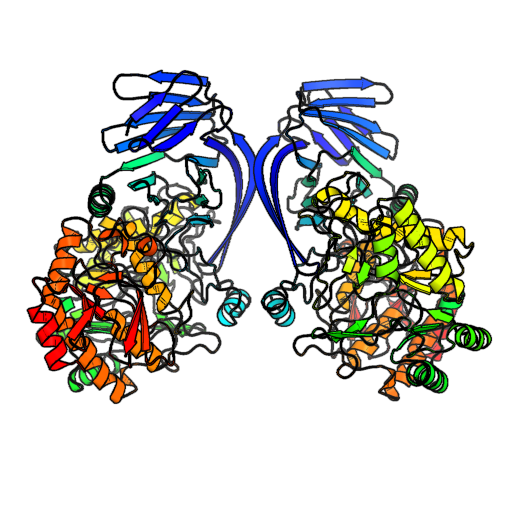17.944 20.720 -18.684 1.00 53.76 62 VAL C N 1
ATOM 6000 C CA . VAL B 1 62 ? -19.392 20.745 -18.514 1.00 55.42 62 VAL C CA 1
ATOM 6001 C C . VAL B 1 62 ? -20.027 20.545 -19.882 1.00 66.56 62 VAL C C 1
ATOM 6002 O O . VAL B 1 62 ? -19.558 21.104 -20.880 1.00 65.36 62 VAL C O 1
ATOM 6006 N N . ILE B 1 63 ? -21.079 19.731 -19.933 1.00 65.69 63 ILE C N 1
ATOM 6007 C CA . ILE B 1 63 ? -21.823 19.465 -21.160 1.00 65.11 63 ILE C CA 1
ATOM 6008 C C . ILE B 1 63 ? -23.307 19.533 -20.832 1.00 68.12 63 ILE C C 1
ATOM 6009 O O . ILE B 1 63 ? -23.809 18.720 -20.047 1.00 66.51 63 ILE C O 1
ATOM 6014 N N . GLN B 1 64 ? -24.007 20.492 -21.430 1.00 72.44 64 GLN C N 1
ATOM 6015 C CA . GLN B 1 64 ? -25.445 20.643 -21.246 1.00 72.30 64 GLN C CA 1
ATOM 6016 C C . GLN B 1 64 ? -26.184 19.971 -22.396 1.00 78.03 64 GLN C C 1
ATOM 6017 O O . GLN B 1 64 ? -25.915 20.257 -23.567 1.00 82.08 64 GLN C O 1
ATOM 6023 N N . THR B 1 65 ? -27.103 19.076 -22.054 1.00 79.83 65 THR C N 1
ATOM 6024 C CA . THR B 1 65 ? -28.090 18.530 -22.971 1.00 80.95 65 THR C CA 1
ATOM 6025 C C . THR B 1 65 ? -29.465 18.911 -22.431 1.00 82.27 65 THR C C 1
ATOM 6026 O O . THR B 1 65 ? -29.621 19.191 -21.238 1.00 82.19 65 THR C O 1
ATOM 6030 N N . ALA B 1 66 ? -30.459 18.969 -23.323 1.00 84.52 66 ALA C N 1
ATOM 6031 C CA . ALA B 1 66 ? -31.806 19.353 -22.906 1.00 86.30 66 ALA C CA 1
ATOM 6032 C C . ALA B 1 66 ? -32.304 18.510 -21.737 1.00 87.68 66 ALA C C 1
ATOM 6033 O O . ALA B 1 66 ? -33.100 18.989 -20.919 1.00 82.22 66 ALA C O 1
ATOM 6035 N N . ASP B 1 67 ? -31.832 17.266 -21.626 1.00 87.10 67 ASP C N 1
ATOM 6036 C CA . ASP B 1 67 ? -32.218 16.375 -20.538 1.00 87.68 67 ASP C CA 1
ATOM 6037 C C . ASP B 1 67 ? -31.156 16.239 -19.451 1.00 83.16 67 ASP C C 1
ATOM 6038 O O . ASP B 1 67 ? -31.509 16.116 -18.273 1.00 78.11 67 ASP C O 1
ATOM 6043 N N . THR B 1 68 ? -29.869 16.269 -19.805 1.00 82.17 68 THR C N 1
ATOM 6044 C CA . THR B 1 68 ? -28.794 15.925 -18.882 1.00 74.36 68 THR C CA 1
ATOM 6045 C C . THR B 1 68 ? -27.763 17.043 -18.815 1.00 72.45 68 THR C C 1
ATOM 6046 O O . THR B 1 68 ? -27.472 17.692 -19.823 1.00 74.46 68 THR C O 1
ATOM 6050 N N . VAL B 1 69 ? -27.211 17.260 -17.622 1.00 68.40 69 VAL C N 1
ATOM 6051 C CA . VAL B 1 69 ? -26.035 18.104 -17.421 1.00 61.61 69 VAL C CA 1
ATOM 6052 C C . VAL B 1 69 ? -24.913 17.200 -16.931 1.00 57.38 69 VAL C C 1
ATOM 6053 O O . VAL B 1 69 ? -25.064 16.511 -15.911 1.00 54.64 69 VAL C O 1
ATOM 6057 N N . ARG B 1 70 ? -23.800 17.190 -17.657 1.00 47.94 70 ARG C N 1
ATOM 6058 C CA . ARG B 1 70 ? -22.692 16.279 -17.398 1.00 53.35 70 ARG C CA 1
ATOM 6059 C C . ARG B 1 70 ? -21.521 17.066 -16.822 1.00 55.39 70 ARG C C 1
ATOM 6060 O O . ARG B 1 70 ? -21.062 18.037 -17.434 1.00 54.07 70 ARG C O 1
ATOM 6068 N N . LEU B 1 71 ? -21.047 16.649 -15.648 1.00 50.65 71 LEU C N 1
ATOM 6069 C CA . LEU B 1 71 ? -19.893 17.250 -14.987 1.00 44.66 71 LEU C CA 1
ATOM 6070 C C . LEU B 1 71 ? -18.740 16.252 -15.000 1.00 45.43 71 LEU C C 1
ATOM 6071 O O . LEU B 1 71 ? -18.858 15.171 -14.416 1.00 50.03 71 LEU C O 1
ATOM 6076 N N . CYS B 1 72 ? -17.632 16.610 -15.656 1.00 47.04 72 CYS C N 1
ATOM 6077 C CA . CYS B 1 72 ? -16.416 15.797 -15.663 1.00 48.59 72 CYS C CA 1
ATOM 6078 C C . CYS B 1 72 ? -15.415 16.367 -14.664 1.00 52.11 72 CYS C C 1
ATOM 6079 O O . CYS B 1 72 ? -15.060 17.549 -14.740 1.00 50.13 72 CYS C O 1
ATOM 6082 N N . PHE B 1 73 ? -14.957 15.528 -13.739 1.00 53.69 73 PHE C N 1
ATOM 6083 C CA . PHE B 1 73 ? -13.983 15.918 -12.713 1.00 47.61 73 PHE C CA 1
ATOM 6084 C C . PHE B 1 73 ? -12.679 15.169 -12.991 1.00 47.16 73 PHE C C 1
ATOM 6085 O O . PHE B 1 73 ? -12.480 14.052 -12.507 1.00 45.15 73 PHE C O 1
ATOM 6093 N N . GLU B 1 74 ? -11.795 15.789 -13.781 1.00 45.89 74 GLU C N 1
ATOM 6094 C CA . GLU B 1 74 ? -10.468 15.237 -14.124 1.00 47.31 74 GLU C CA 1
ATOM 6095 C C . GLU B 1 74 ? -10.657 13.796 -14.594 1.00 44.32 74 GLU C C 1
ATOM 6096 O O . GLU B 1 74 ? -11.601 13.516 -15.347 1.00 51.69 74 GLU C O 1
ATOM 6102 N N . SER B 1 75 ? -9.806 12.856 -14.192 1.00 45.31 75 SER C N 1
ATOM 6103 C CA . SER B 1 75 ? -10.031 11.442 -14.459 1.00 52.52 75 SER C CA 1
ATOM 6104 C C . SER B 1 75 ? -10.498 10.691 -13.210 1.00 48.25 75 SER C C 1
ATOM 6105 O O . SER B 1 75 ? -10.129 9.532 -13.005 1.00 50.63 75 SER C O 1
ATOM 6108 N N . TYR B 1 76 ? -11.305 11.332 -12.365 1.00 52.35 76 TYR C N 1
ATOM 6109 C CA . TYR B 1 76 ? -11.785 10.711 -11.134 1.00 45.14 76 TYR C CA 1
ATOM 6110 C C . TYR B 1 76 ? -13.262 10.352 -11.184 1.00 40.74 76 TYR C C 1
ATOM 6111 O O . TYR B 1 76 ? -13.630 9.204 -10.913 1.00 47.53 76 TYR C O 1
ATOM 6120 N N . ILE B 1 77 ? -14.127 11.308 -11.511 1.00 43.22 77 ILE C N 1
ATOM 6121 C CA . ILE B 1 77 ? -15.573 11.124 -11.416 1.00 45.79 77 ILE C CA 1
ATOM 6122 C C . ILE B 1 77 ? -16.252 11.834 -12.582 1.00 48.20 77 ILE C C 1
ATOM 6123 O O . ILE B 1 77 ? -15.813 12.909 -13.006 1.00 44.44 77 ILE C O 1
ATOM 6128 N N . ILE B 1 78 ? -17.321 11.220 -13.101 1.00 45.85 78 ILE C N 1
ATOM 6129 C CA . ILE B 1 78 ? -18.307 11.874 -13.957 1.00 40.99 78 ILE C CA 1
ATOM 6130 C C . ILE B 1 78 ? -19.644 11.874 -13.225 1.00 41.98 78 ILE C C 1
ATOM 6131 O O . ILE B 1 78 ? -20.095 10.826 -12.748 1.00 42.59 78 ILE C O 1
ATOM 6136 N N . ALA B 1 79 ? -20.283 13.036 -13.148 1.00 38.01 79 ALA C N 1
ATOM 6137 C CA . ALA B 1 79 ? -21.622 13.153 -12.579 1.00 44.67 79 ALA C CA 1
ATOM 6138 C C . ALA B 1 79 ? -22.605 13.517 -13.686 1.00 46.15 79 ALA C C 1
ATOM 6139 O O . ALA B 1 79 ? -22.428 14.539 -14.359 1.00 50.71 79 ALA C O 1
ATOM 6141 N N . LYS B 1 80 ? -23.627 12.679 -13.872 1.00 44.88 80 LYS C N 1
ATOM 6142 C CA . LYS B 1 80 ? -24.723 12.941 -14.802 1.00 51.71 80 LYS C CA 1
ATOM 6143 C C . LYS B 1 80 ? -25.938 13.416 -14.017 1.00 52.17 80 LYS C C 1
ATOM 6144 O O . LYS B 1 80 ? -26.464 12.680 -13.175 1.00 49.01 80 LYS C O 1
ATOM 6150 N N . ILE B 1 81 ? -26.400 14.626 -14.310 1.00 48.70 81 ILE C N 1
ATOM 6151 C CA . ILE B 1 81 ? -27.438 15.282 -13.529 1.00 48.61 81 ILE C CA 1
ATOM 6152 C C . ILE B 1 81 ? -28.683 15.448 -14.392 1.00 52.77 81 ILE C C 1
ATOM 6153 O O . ILE B 1 81 ? -28.594 15.931 -15.526 1.00 55.39 81 ILE C O 1
ATOM 6158 N N . LYS B 1 82 ? -29.838 15.050 -13.850 1.00 48.45 82 LYS C N 1
ATOM 6159 C CA . LYS B 1 82 ? -31.131 15.151 -14.525 1.00 47.92 82 LYS C CA 1
ATOM 6160 C C . LYS B 1 82 ? -32.138 15.717 -13.542 1.00 53.71 82 LYS C C 1
ATOM 6161 O O . LYS B 1 82 ? -32.237 15.226 -12.415 1.00 56.75 82 LYS C O 1
ATOM 6167 N N . CYS B 1 83 ? -32.899 16.725 -13.959 1.00 50.88 83 CYS C N 1
ATOM 6168 C CA . CYS B 1 83 ? -33.818 17.389 -13.049 1.00 52.72 83 CYS C CA 1
ATOM 6169 C C . CYS B 1 83 ? -35.208 17.538 -13.652 1.00 58.71 83 CYS C C 1
ATOM 6170 O O . CYS B 1 83 ? -35.395 17.521 -14.871 1.00 65.29 83 CYS C O 1
ATOM 6173 N N . ASP B 1 84 ? -36.178 17.670 -12.753 1.00 59.79 84 ASP C N 1
ATOM 6174 C CA . ASP B 1 84 ? -37.577 17.916 -13.086 1.00 58.24 84 ASP C CA 1
ATOM 6175 C C . ASP B 1 84 ? -38.019 19.129 -12.275 1.00 64.85 84 ASP C C 1
ATOM 6176 O O . ASP B 1 84 ? -37.207 19.931 -11.795 1.00 65.67 84 ASP C O 1
ATOM 6181 N N . GLU B 1 85 ? -39.333 19.261 -12.093 1.00 64.54 85 GLU C N 1
ATOM 6182 C CA . GLU B 1 85 ? -39.837 20.248 -11.148 1.00 69.80 85 GLU C CA 1
ATOM 6183 C C . GLU B 1 85 ? -39.625 19.787 -9.711 1.00 64.63 85 GLU C C 1
ATOM 6184 O O . GLU B 1 85 ? -39.520 20.620 -8.803 1.00 67.66 85 GLU C O 1
ATOM 6190 N N . ASN B 1 86 ? -39.534 18.473 -9.486 1.00 57.02 86 ASN C N 1
ATOM 6191 C CA . ASN B 1 86 ? -39.462 17.941 -8.131 1.00 61.59 86 ASN C CA 1
ATOM 6192 C C . ASN B 1 86 ? -38.399 16.871 -7.911 1.00 49.18 86 ASN C C 1
ATOM 6193 O O . ASN B 1 86 ? -38.264 16.399 -6.780 1.00 49.00 86 ASN C O 1
ATOM 6198 N N . LEU B 1 87 ? -37.653 16.465 -8.934 1.00 49.36 87 LEU C N 1
ATOM 6199 C CA . LEU B 1 87 ? -36.708 15.359 -8.789 1.00 49.92 87 LEU C CA 1
ATOM 6200 C C . LEU B 1 87 ? -35.417 15.666 -9.525 1.00 50.00 87 LEU C C 1
ATOM 6201 O O . LEU B 1 87 ? -35.443 15.903 -10.735 1.00 44.74 87 LEU C O 1
ATOM 6206 N N . CYS B 1 88 ? -34.291 15.619 -8.809 1.00 44.71 88 CYS C N 1
ATOM 6207 C CA . CYS B 1 88 ? -32.973 15.591 -9.427 1.00 47.00 88 CYS C CA 1
ATOM 6208 C C . CYS B 1 88 ? -32.259 14.304 -9.044 1.00 49.10 88 CYS C C 1
ATOM 6209 O O . CYS B 1 88 ? -32.297 13.878 -7.885 1.00 43.54 88 CYS C O 1
ATOM 6212 N N . THR B 1 89 ? -31.633 13.672 -10.026 1.00 46.30 89 THR C N 1
ATOM 6213 C CA . THR B 1 89 ? -30.782 12.516 -9.798 1.00 50.10 89 THR C CA 1
ATOM 6214 C C . THR B 1 89 ? -29.377 12.846 -10.269 1.00 48.82 89 THR C C 1
ATOM 6215 O O . THR B 1 89 ? -29.193 13.557 -11.263 1.00 50.03 89 THR C O 1
ATOM 6219 N N . ILE B 1 90 ? -28.385 12.346 -9.544 1.00 43.23 90 ILE C N 1
ATOM 6220 C CA . ILE B 1 90 ? -26.986 12.524 -9.906 1.00 40.67 90 ILE C CA 1
ATOM 6221 C C . ILE B 1 90 ? -26.371 11.136 -9.933 1.00 43.94 90 ILE C C 1
ATOM 6222 O O . ILE B 1 90 ? -26.090 10.559 -8.880 1.00 44.70 90 ILE C O 1
ATOM 6227 N N . ASP B 1 91 ? -26.167 10.593 -11.129 1.00 38.90 91 ASP C N 1
ATOM 6228 C CA . ASP B 1 91 ? -25.480 9.318 -11.285 1.00 46.99 91 ASP C CA 1
ATOM 6229 C C . ASP B 1 91 ? -23.982 9.569 -11.363 1.00 44.50 91 ASP C C 1
ATOM 6230 O O . ASP B 1 91 ? -23.538 10.483 -12.064 1.00 46.26 91 ASP C O 1
ATOM 6235 N N . PHE B 1 92 ? -23.209 8.761 -10.644 1.00 42.20 92 PHE C N 1
ATOM 6236 C CA . PHE B 1 92 ? -21.765 8.919 -10.558 1.00 47.27 92 PHE C CA 1
ATOM 6237 C C . PHE B 1 92 ? -21.088 7.755 -11.256 1.00 41.31 92 PHE C C 1
ATOM 6238 O O . PHE B 1 92 ? -21.473 6.598 -11.064 1.00 44.89 92 PHE C O 1
ATOM 6246 N N . GLU B 1 93 ? -20.087 8.057 -12.065 1.00 41.82 93 GLU C N 1
ATOM 6247 C CA . GLU B 1 93 ? -19.227 7.029 -12.627 1.00 40.63 93 GLU C CA 1
ATOM 6248 C C . GLU B 1 93 ? -17.812 7.256 -12.118 1.00 42.06 93 GLU C C 1
ATOM 6249 O O . GLU B 1 93 ? -17.317 8.390 -12.122 1.00 46.06 93 GLU C O 1
ATOM 6255 N N . GLN B 1 94 ? -17.173 6.181 -11.675 1.00 43.32 94 GLN C N 1
ATOM 6256 C CA . GLN B 1 94 ? -15.833 6.220 -11.102 1.00 47.03 94 GLN C CA 1
ATOM 6257 C C . GLN B 1 94 ? -14.806 5.912 -12.186 1.00 45.35 94 GLN C C 1
ATOM 6258 O O . GLN B 1 94 ? -14.827 4.824 -12.770 1.00 43.86 94 GLN C O 1
ATOM 6264 N N . LYS B 1 95 ? -13.899 6.861 -12.439 1.00 50.25 95 LYS C N 1
ATOM 6265 C CA . LYS B 1 95 ? -12.868 6.707 -13.466 1.00 49.49 95 LYS C CA 1
ATOM 6266 C C . LYS B 1 95 ? -11.484 6.412 -12.903 1.00 51.07 95 LYS C C 1
ATOM 6267 O O . LYS B 1 95 ? -10.562 6.141 -13.682 1.00 46.57 95 LYS C O 1
ATOM 6273 N N . ASP B 1 96 ? -11.311 6.473 -11.584 1.00 49.49 96 ASP C N 1
ATOM 6274 C CA . ASP B 1 96 ? -10.059 6.124 -10.914 1.00 47.76 96 ASP C CA 1
ATOM 6275 C C . ASP B 1 96 ? -10.376 5.048 -9.881 1.00 50.65 96 ASP C C 1
ATOM 6276 O O . ASP B 1 96 ? -11.093 5.309 -8.907 1.00 44.67 96 ASP C O 1
ATOM 6281 N N . ASP B 1 97 ? -9.839 3.844 -10.096 1.00 50.01 97 ASP C N 1
ATOM 6282 C CA . ASP B 1 97 ? -10.151 2.688 -9.261 1.00 53.53 97 ASP C CA 1
ATOM 6283 C C . ASP B 1 97 ? -9.558 2.776 -7.860 1.00 49.14 97 ASP C C 1
ATOM 6284 O O . ASP B 1 97 ? -9.948 1.984 -6.996 1.00 48.40 97 ASP C O 1
ATOM 6289 N N . ARG B 1 98 ? -8.617 3.693 -7.625 1.00 46.84 98 ARG C N 1
ATOM 6290 C CA . ARG B 1 98 ? -7.989 3.793 -6.311 1.00 44.61 98 ARG C CA 1
ATOM 6291 C C . ARG B 1 98 ? -8.953 4.325 -5.255 1.00 42.72 98 ARG C C 1
ATOM 6292 O O . ARG B 1 98 ? -8.800 4.018 -4.070 1.00 38.61 98 ARG C O 1
ATOM 6300 N N . ILE B 1 99 ? -9.945 5.114 -5.665 1.00 38.29 99 ILE C N 1
ATOM 6301 C CA . ILE B 1 99 ? -10.802 5.828 -4.728 1.00 39.05 99 ILE C CA 1
ATOM 6302 C C . ILE B 1 99 ? -11.723 4.851 -4.009 1.00 39.49 99 ILE C C 1
ATOM 6303 O O . ILE B 1 99 ? -12.460 4.084 -4.643 1.00 38.06 99 ILE C O 1
ATOM 6308 N N . ASN B 1 100 ? -11.693 4.877 -2.672 1.00 34.36 100 ASN C N 1
ATOM 6309 C CA . ASN B 1 100 ? -12.709 4.190 -1.884 1.00 28.21 100 ASN C CA 1
ATOM 6310 C C . ASN B 1 100 ? -13.332 5.091 -0.821 1.00 32.99 100 ASN C C 1
ATOM 6311 O O . ASN B 1 100 ? -14.074 4.597 0.036 1.00 36.46 100 ASN C O 1
ATOM 6316 N N . ARG B 1 101 ? -13.080 6.396 -0.872 1.00 31.89 101 ARG C N 1
ATOM 6317 C CA . ARG B 1 101 ? -13.685 7.361 0.036 1.00 30.59 101 ARG C CA 1
ATOM 6318 C C . ARG B 1 101 ? -14.257 8.506 -0.785 1.00 35.38 101 ARG C C 1
ATOM 6319 O O . ARG B 1 101 ? -13.578 9.040 -1.667 1.00 35.74 101 ARG C O 1
ATOM 6327 N N . PHE B 1 102 ? -15.487 8.898 -0.471 1.00 32.20 102 PHE C N 1
ATOM 6328 C CA . PHE B 1 102 ? -16.249 9.836 -1.282 1.00 32.58 102 PHE C CA 1
ATOM 6329 C C . PHE B 1 102 ? -16.973 10.777 -0.336 1.00 34.67 102 PHE C C 1
ATOM 6330 O O . PHE B 1 102 ? -17.807 10.327 0.458 1.00 36.90 102 PHE C O 1
ATOM 6338 N N . TRP B 1 103 ? -16.650 12.068 -0.391 1.00 29.11 103 TRP C N 1
ATOM 6339 C CA . TRP B 1 103 ? -17.316 13.071 0.441 1.00 30.30 103 TRP C CA 1
ATOM 6340 C C . TRP B 1 103 ? -18.135 13.992 -0.459 1.00 34.31 103 TRP C C 1
ATOM 6341 O O . TRP B 1 103 ? -17.590 14.605 -1.384 1.00 41.13 103 TRP C O 1
ATOM 6352 N N . PHE B 1 104 ? -19.427 14.111 -0.170 1.00 32.39 104 PHE C N 1
ATOM 6353 C CA . PHE B 1 104 ? -20.353 14.902 -0.970 1.00 35.30 104 PHE C CA 1
ATOM 6354 C C . PHE B 1 104 ? -20.934 16.007 -0.104 1.00 38.54 104 PHE C C 1
ATOM 6355 O O . PHE B 1 104 ? -21.502 15.734 0.961 1.00 38.59 104 PHE C O 1
ATOM 6363 N N . ARG B 1 105 ? -20.810 17.247 -0.565 1.00 35.64 105 ARG C N 1
ATOM 6364 C CA . ARG B 1 105 ? -21.246 18.406 0.202 1.00 38.01 105 ARG C CA 1
ATOM 6365 C C . ARG B 1 105 ? -22.562 18.966 -0.327 1.00 39.87 105 ARG C C 1
ATOM 6366 O O . ARG B 1 105 ? -22.776 19.062 -1.538 1.00 42.86 105 ARG C O 1
ATOM 6374 N N . VAL B 1 106 ? -23.436 19.333 0.601 1.00 38.77 106 VAL C N 1
ATOM 6375 C CA . VAL B 1 106 ? -24.710 19.966 0.312 1.00 39.94 106 VAL C CA 1
ATOM 6376 C C . VAL B 1 106 ? -24.687 21.334 0.970 1.00 43.42 106 VAL C C 1
ATOM 6377 O O . VAL B 1 106 ? -24.344 21.446 2.152 1.00 38.94 106 VAL C O 1
ATOM 6381 N N . ALA B 1 107 ? -25.041 22.370 0.212 1.00 39.12 107 ALA C N 1
ATOM 6382 C CA . ALA B 1 107 ? -25.039 23.721 0.761 1.00 40.83 107 ALA C CA 1
ATOM 6383 C C . ALA B 1 107 ? -26.059 23.849 1.880 1.00 45.40 107 ALA C C 1
ATOM 6384 O O . ALA B 1 107 ? -27.165 23.307 1.801 1.00 48.01 107 ALA C O 1
ATOM 6386 N N . ALA B 1 108 ? -25.682 24.565 2.936 1.00 39.76 108 ALA C N 1
ATOM 6387 C CA . ALA B 1 108 ? -26.556 24.703 4.089 1.00 44.35 108 ALA C CA 1
ATOM 6388 C C . ALA B 1 108 ? -26.357 26.079 4.708 1.00 48.87 108 ALA C C 1
ATOM 6389 O O . ALA B 1 108 ? -25.425 26.809 4.364 1.00 48.38 108 ALA C O 1
ATOM 6391 N N . ASP B 1 109 ? -27.249 26.426 5.631 1.00 46.66 109 ASP C N 1
ATOM 6392 C CA . ASP B 1 109 ? -27.128 27.642 6.425 1.00 52.13 109 ASP C CA 1
ATOM 6393 C C . ASP B 1 109 ? -27.383 27.314 7.890 1.00 49.40 109 ASP C C 1
ATOM 6394 O O . ASP B 1 109 ? -27.886 26.241 8.234 1.00 45.97 109 ASP C O 1
ATOM 6399 N N . LYS B 1 110 ? -27.063 28.277 8.755 1.00 49.76 110 LYS C N 1
ATOM 6400 C CA . LYS B 1 110 ? -26.982 28.000 10.186 1.00 52.81 110 LYS C CA 1
ATOM 6401 C C . LYS B 1 110 ? -28.331 27.607 10.781 1.00 51.42 110 LYS C C 1
ATOM 6402 O O . LYS B 1 110 ? -28.379 26.805 11.718 1.00 48.65 110 LYS C O 1
ATOM 6408 N N . GLU B 1 111 ? -29.435 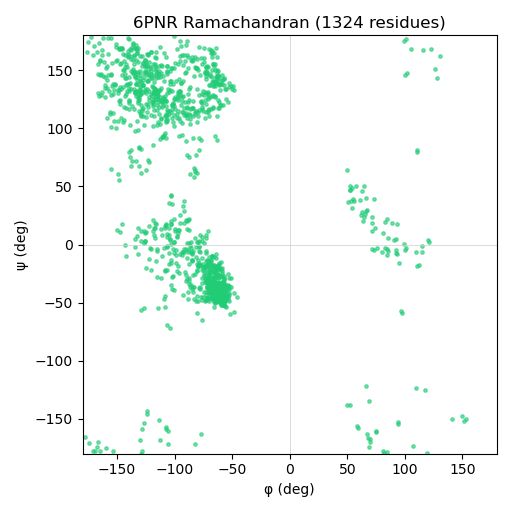28.142 10.253 1.00 48.26 111 GLU C N 1
ATOM 6409 C CA . GLU B 1 111 ? -30.746 27.904 10.848 1.00 50.59 111 GLU C CA 1
ATOM 6410 C C . GLU B 1 111 ? -31.401 26.606 10.382 1.00 42.41 111 GLU C C 1
ATOM 6411 O O . GLU B 1 111 ? -32.386 26.179 10.994 1.00 43.16 111 GLU C O 1
ATOM 6417 N N . GLU B 1 112 ? -30.887 25.982 9.325 1.00 46.74 112 GLU C N 1
ATOM 6418 C CA . GLU B 1 112 ? -31.496 24.774 8.775 1.00 44.60 112 GLU C CA 1
ATOM 6419 C C . GLU B 1 112 ? -31.461 23.620 9.783 1.00 45.09 112 GLU C C 1
ATOM 6420 O O . GLU B 1 112 ? -30.541 23.500 10.595 1.00 42.88 112 GLU C O 1
ATOM 6426 N N . LYS B 1 113 ? -32.483 22.765 9.735 1.00 39.37 113 LYS C N 1
ATOM 6427 C CA . LYS B 1 113 ? -32.517 21.557 10.550 1.00 38.17 113 LYS C CA 1
ATOM 6428 C C . LYS B 1 113 ? -32.725 20.345 9.653 1.00 41.72 113 LYS C C 1
ATOM 6429 O O . LYS B 1 113 ? -33.266 20.459 8.549 1.00 39.54 113 LYS C O 1
ATOM 6435 N N . CYS B 1 114 ? -32.267 19.182 10.124 1.00 35.09 114 CYS C N 1
ATOM 6436 C CA . CYS B 1 114 ? -32.338 17.953 9.344 1.00 35.90 114 CYS C CA 1
ATOM 6437 C C . CYS B 1 114 ? -32.807 16.805 10.228 1.00 38.52 114 CYS C C 1
ATOM 6438 O O . CYS B 1 114 ? -32.573 16.795 11.438 1.00 33.89 114 CYS C O 1
ATOM 6441 N N . TYR B 1 115 ? -33.470 15.834 9.600 1.00 32.69 115 TYR C N 1
ATOM 6442 C CA . TYR B 1 115 ? -34.137 14.753 10.312 1.00 32.82 115 TYR C CA 1
ATOM 6443 C C . TYR B 1 115 ? -33.955 13.453 9.548 1.00 33.76 115 TYR C C 1
ATOM 6444 O O . TYR B 1 115 ? -33.816 13.450 8.326 1.00 29.52 115 TYR C O 1
ATOM 6453 N N . GLY B 1 116 ? -33.985 12.345 10.275 1.00 32.74 116 GLY C N 1
ATOM 6454 C CA . GLY B 1 116 ? -33.880 11.067 9.606 1.00 35.41 116 GLY C CA 1
ATOM 6455 C C . GLY B 1 116 ? -32.576 10.350 9.857 1.00 33.78 116 GLY C C 1
ATOM 6456 O O . GLY B 1 116 ? -32.211 10.109 11.013 1.00 31.17 116 GLY C O 1
ATOM 6457 N N . CYS B 1 117 ? -31.869 10.015 8.775 1.00 30.71 117 CYS C N 1
ATOM 6458 C CA . CYS B 1 117 ? -30.756 9.064 8.810 1.00 32.14 117 CYS C CA 1
ATOM 6459 C C . CYS B 1 117 ? -31.172 7.746 9.462 1.00 30.28 117 CYS C C 1
ATOM 6460 O O . CYS B 1 117 ? -30.392 7.109 10.173 1.00 30.89 117 CYS C O 1
ATOM 6463 N N . GLY B 1 118 ? -32.410 7.330 9.200 1.00 29.62 118 GLY C N 1
ATOM 6464 C CA . GLY B 1 118 ? -32.940 6.089 9.726 1.00 29.15 118 GLY C CA 1
ATOM 6465 C C . GLY B 1 118 ? -33.708 6.286 11.017 1.00 28.58 118 GLY C C 1
ATOM 6466 O O . GLY B 1 118 ? -34.224 7.373 11.277 1.00 34.15 118 GLY C O 1
ATOM 6467 N N . GLU B 1 119 ? -33.783 5.240 11.831 1.00 24.91 119 GLU C N 1
ATOM 6468 C CA . GLU B 1 119 ? -34.385 5.311 13.156 1.00 23.88 119 GLU C CA 1
ATOM 6469 C C . GLU B 1 119 ? -33.300 5.767 14.126 1.00 29.03 119 GLU C C 1
ATOM 6470 O O . GLU B 1 119 ? -32.367 5.018 14.419 1.00 30.74 119 GLU C O 1
ATOM 6476 N N . GLN B 1 120 ? -33.401 7.003 14.594 1.00 29.40 120 GLN C N 1
ATOM 6477 C CA . GLN B 1 120 ? -32.449 7.569 15.540 1.00 24.64 120 GLN C CA 1
ATOM 6478 C C . GLN B 1 120 ? -33.077 7.554 16.923 1.00 28.37 120 GLN C C 1
ATOM 6479 O O . GLN B 1 120 ? -34.229 7.963 17.079 1.00 28.82 120 GLN C O 1
ATOM 6485 N N . MET B 1 121 ? -32.324 7.076 17.921 1.00 29.58 121 MET C N 1
ATOM 6486 C CA . MET B 1 121 ? -32.878 6.894 19.260 1.00 29.52 121 MET C CA 1
ATOM 6487 C C . MET B 1 121 ? -32.539 8.026 20.221 1.00 30.68 121 MET C C 1
ATOM 6488 O O . MET B 1 121 ? -33.183 8.131 21.272 1.00 28.42 121 MET C O 1
ATOM 6493 N N . SER B 1 122 ? -31.556 8.865 19.894 1.00 30.32 122 SER C N 1
ATOM 6494 C CA . SER B 1 122 ? -31.117 9.947 20.768 1.00 31.49 122 SER C CA 1
ATOM 6495 C C . SER B 1 122 ? -31.497 11.323 20.244 1.00 34.14 122 SER C C 1
ATOM 6496 O O . SER B 1 122 ? -32.010 12.149 21.001 1.00 33.70 122 SER C O 1
ATOM 6499 N N . TYR B 1 123 ? -31.258 11.596 18.961 1.00 29.54 123 TYR C N 1
ATOM 6500 C CA . TYR B 1 123 ? -31.464 12.926 18.407 1.00 33.24 123 TYR C CA 1
ATOM 6501 C C . TYR B 1 123 ? -32.304 12.838 17.143 1.00 33.03 123 TYR C C 1
ATOM 6502 O O . TYR B 1 123 ? -31.919 12.171 16.174 1.00 34.84 123 TYR C O 1
ATOM 6511 N N . PHE B 1 124 ? -33.455 13.505 17.169 1.00 33.92 124 PHE C N 1
ATOM 6512 C CA . PHE B 1 124 ? -34.312 13.630 15.995 1.00 31.70 124 PHE C CA 1
ATOM 6513 C C . PHE B 1 124 ? -33.735 14.656 15.021 1.00 34.81 124 PHE C C 1
ATOM 6514 O O . PHE B 1 124 ? -33.339 14.314 13.903 1.00 31.32 124 PHE C O 1
ATOM 6522 N N . ASN B 1 125 ? -33.667 15.920 15.434 1.00 35.55 125 ASN C N 1
ATOM 6523 C CA . ASN B 1 125 ? -32.887 16.901 14.691 1.00 33.30 125 ASN C CA 1
ATOM 6524 C C . ASN B 1 125 ? -31.424 16.470 14.661 1.00 34.33 125 ASN C C 1
ATOM 6525 O O . ASN B 1 125 ? -30.787 16.324 15.709 1.00 32.81 125 ASN C O 1
ATOM 6530 N N . LEU B 1 126 ? -30.893 16.265 13.459 1.00 31.53 126 LEU C N 1
ATOM 6531 C CA . LEU B 1 126 ? -29.527 15.791 13.265 1.00 33.75 126 LEU C CA 1
ATOM 6532 C C . LEU B 1 126 ? -28.486 16.900 13.286 1.00 37.30 126 LEU C C 1
ATOM 6533 O O . LEU B 1 126 ? -27.286 16.599 13.338 1.00 30.39 126 LEU C O 1
ATOM 6538 N N . ARG B 1 127 ? -28.903 18.161 13.203 1.00 33.31 127 ARG C N 1
ATOM 6539 C CA . ARG B 1 127 ? -27.937 19.242 13.033 1.00 32.32 127 ARG C CA 1
ATOM 6540 C C . ARG B 1 127 ? -27.011 19.310 14.239 1.00 34.38 127 ARG C C 1
ATOM 6541 O O . ARG B 1 127 ? -27.433 19.081 15.375 1.00 31.46 127 ARG C O 1
ATOM 6549 N N . GLY B 1 128 ? -25.737 19.613 13.977 1.00 36.54 128 GLY C N 1
ATOM 6550 C CA . GLY B 1 128 ? -24.744 19.766 15.023 1.00 36.31 128 GLY C CA 1
ATOM 6551 C C . GLY B 1 128 ? -23.970 18.509 15.358 1.00 33.60 128 GLY C C 1
ATOM 6552 O O . GLY B 1 128 ? -23.010 18.581 16.142 1.00 35.40 128 GLY C O 1
ATOM 6553 N N . ARG B 1 129 ? -24.349 17.365 14.790 1.00 31.71 129 ARG C N 1
ATOM 6554 C CA . ARG B 1 129 ? -23.714 16.088 15.077 1.00 31.88 129 ARG C CA 1
ATOM 6555 C C . ARG B 1 129 ? -23.487 15.342 13.766 1.00 32.78 129 ARG C C 1
ATOM 6556 O O . ARG B 1 129 ? -23.955 15.760 12.706 1.00 30.70 129 ARG C O 1
ATOM 6564 N N . ASN B 1 130 ? -22.719 14.252 13.834 1.00 32.92 130 ASN C N 1
ATOM 6565 C CA . ASN B 1 130 ? -22.528 13.361 12.701 1.00 30.48 130 ASN C CA 1
ATOM 6566 C C . ASN B 1 130 ? -23.091 11.993 13.057 1.00 34.05 130 ASN C C 1
ATOM 6567 O O . ASN B 1 130 ? -23.186 11.632 14.237 1.00 27.97 130 ASN C O 1
ATOM 6572 N N . PHE B 1 131 ? -23.494 11.250 12.027 1.00 31.03 131 PHE C N 1
ATOM 6573 C CA . PHE B 1 131 ? -24.232 9.998 12.196 1.00 30.30 131 PHE C CA 1
ATOM 6574 C C . PHE B 1 131 ? -23.641 8.925 11.284 1.00 34.54 131 PHE C C 1
ATOM 6575 O O . PHE B 1 131 ? -23.941 8.884 10.078 1.00 31.57 131 PHE C O 1
ATOM 6583 N N . PRO B 1 132 ? -22.765 8.070 11.814 1.00 29.66 132 PRO C N 1
ATOM 6584 C CA . PRO B 1 132 ? -22.337 6.883 11.060 1.00 27.02 132 PRO C CA 1
ATOM 6585 C C . PRO B 1 132 ? -23.532 6.022 10.667 1.00 29.68 132 PRO C C 1
ATOM 6586 O O . PRO B 1 132 ? -24.494 5.883 11.423 1.00 31.51 132 PRO C O 1
ATOM 6590 N N . ILE B 1 133 ? -23.460 5.447 9.465 1.00 31.55 133 ILE C N 1
ATOM 6591 C CA . ILE B 1 133 ? -24.525 4.612 8.915 1.00 27.05 133 ILE C CA 1
ATOM 6592 C C . ILE B 1 133 ? -24.030 3.176 8.852 1.00 30.41 133 ILE C C 1
ATOM 6593 O O . ILE B 1 133 ? -23.388 2.771 7.874 1.00 28.39 133 ILE C O 1
ATOM 6598 N N . TRP B 1 134 ? -24.303 2.400 9.899 1.00 25.93 134 TRP C N 1
ATOM 6599 C CA . TRP B 1 134 ? -23.765 1.047 10.001 1.00 27.17 134 TRP C CA 1
ATOM 6600 C C . TRP B 1 134 ? -24.659 0.298 10.977 1.00 27.27 134 TRP C C 1
ATOM 6601 O O . TRP B 1 134 ? -24.634 0.590 12.179 1.00 29.71 134 TRP C O 1
ATOM 6612 N N . THR B 1 135 ? -25.458 -0.640 10.478 1.00 25.83 135 THR C N 1
ATOM 6613 C CA . THR B 1 135 ? -26.398 -1.300 11.372 1.00 26.50 135 THR C CA 1
ATOM 6614 C C . THR B 1 135 ? -25.631 -2.135 12.398 1.00 28.04 135 THR C C 1
ATOM 6615 O O . THR B 1 135 ? -24.590 -2.725 12.089 1.00 28.73 135 THR C O 1
ATOM 6619 N N . SER B 1 136 ? -26.118 -2.131 13.642 1.00 25.98 136 SER C N 1
ATOM 6620 C CA . SER B 1 136 ? -25.436 -2.818 14.734 1.00 25.76 136 SER C CA 1
ATOM 6621 C C . SER B 1 136 ? -26.362 -2.844 15.939 1.00 27.87 136 SER C C 1
ATOM 6622 O O . SER B 1 136 ? -27.416 -2.202 15.951 1.00 26.58 136 SER C O 1
ATOM 6625 N N . GLU B 1 137 ? -25.952 -3.596 16.955 1.00 28.20 137 GLU C N 1
ATOM 6626 C CA . GLU B 1 137 ? -26.530 -3.411 18.277 1.00 27.47 137 GLU C CA 1
ATOM 6627 C C . GLU B 1 137 ? -26.528 -1.920 18.610 1.00 25.52 137 GLU C C 1
ATOM 6628 O O . GLU B 1 137 ? -25.515 -1.245 18.380 1.00 27.59 137 GLU C O 1
ATOM 6634 N N . PRO B 1 138 ? -27.638 -1.361 19.101 1.00 27.19 138 PRO C N 1
ATOM 6635 C CA . PRO B 1 138 ? -27.692 0.090 19.321 1.00 27.72 138 PRO C CA 1
ATOM 6636 C C . PRO B 1 138 ? -26.997 0.537 20.595 1.00 30.06 138 PRO C C 1
ATOM 6637 O O . PRO B 1 138 ? -26.885 1.751 20.829 1.00 27.58 138 PRO C O 1
ATOM 6641 N N . GLY B 1 139 ? -26.537 -0.390 21.414 1.00 27.41 139 GLY C N 1
ATOM 6642 C CA . GLY B 1 139 ? -25.941 -0.036 22.683 1.00 28.79 139 GLY C CA 1
ATOM 6643 C C . GLY B 1 139 ? -26.907 -0.226 23.839 1.00 29.70 139 GLY C C 1
ATOM 6644 O O . GLY B 1 139 ? -28.126 -0.048 23.711 1.00 27.41 139 GLY C O 1
ATOM 6645 N N . VAL B 1 140 ? -26.359 -0.622 24.982 1.00 25.03 140 VAL C N 1
ATOM 6646 C CA . VAL B 1 140 ? -27.105 -0.695 26.233 1.00 25.84 140 VAL C CA 1
ATOM 6647 C C . VAL B 1 140 ? -26.718 0.521 27.064 1.00 34.60 140 VAL C C 1
ATOM 6648 O O . VAL B 1 140 ? -25.548 0.672 27.441 1.00 30.82 140 VAL C O 1
ATOM 6652 N N . GLY B 1 141 ? -27.681 1.394 27.341 1.00 25.72 141 GLY C N 1
ATOM 6653 C CA . GLY B 1 141 ? -27.367 2.610 28.070 1.00 25.16 141 GLY C CA 1
ATOM 6654 C C . GLY B 1 141 ? -27.142 3.796 27.154 1.00 28.06 141 GLY C C 1
ATOM 6655 O O . GLY B 1 141 ? -27.808 4.822 27.291 1.00 26.15 141 GLY C O 1
ATOM 6656 N N . ARG B 1 142 ? -26.186 3.677 26.232 1.00 26.64 142 ARG C N 1
ATOM 6657 C CA . ARG B 1 142 ? -25.988 4.650 25.154 1.00 27.37 142 ARG C CA 1
ATOM 6658 C C . ARG B 1 142 ? -25.639 6.042 25.681 1.00 30.03 142 ARG C C 1
ATOM 6659 O O . ARG B 1 142 ? -25.862 7.042 24.999 1.00 30.55 142 ARG C O 1
ATOM 6667 N N . ASP B 1 143 ? -25.062 6.124 26.882 1.00 25.00 143 ASP C N 1
ATOM 6668 C CA . ASP B 1 143 ? -24.843 7.411 27.541 1.00 28.13 143 ASP C CA 1
ATOM 6669 C C . ASP B 1 143 ? -23.637 7.242 28.454 1.00 24.97 143 ASP C C 1
ATOM 6670 O O . ASP B 1 143 ? -23.751 6.615 29.511 1.00 28.59 143 ASP C O 1
ATOM 6675 N N . LYS B 1 144 ? -22.492 7.810 28.063 1.00 26.61 144 LYS C N 1
ATOM 6676 C CA . LYS B 1 144 ? -21.244 7.483 28.760 1.00 27.21 144 LYS C CA 1
ATOM 6677 C C . LYS B 1 144 ? -21.242 7.919 30.220 1.00 27.99 144 LYS C C 1
ATOM 6678 O O . LYS B 1 144 ? -20.349 7.503 30.970 1.00 26.43 144 LYS C O 1
ATOM 6684 N N . THR B 1 145 ? -22.208 8.730 30.642 1.00 29.54 145 THR C N 1
ATOM 6685 C CA . THR B 1 145 ? -22.286 9.173 32.026 1.00 30.19 145 THR C CA 1
ATOM 6686 C C . THR B 1 145 ? -23.046 8.209 32.933 1.00 32.60 145 THR C C 1
ATOM 6687 O O . THR B 1 145 ? -23.138 8.479 34.134 1.00 31.61 145 THR C O 1
ATOM 6691 N N . THR B 1 146 ? -23.591 7.098 32.424 1.00 25.76 146 THR C N 1
ATOM 6692 C CA . THR B 1 146 ? -24.377 6.224 33.287 1.00 28.85 146 THR C CA 1
ATOM 6693 C C . THR B 1 146 ? -23.612 4.952 33.614 1.00 26.34 146 THR C C 1
ATOM 6694 O O . THR B 1 146 ? -22.801 4.462 32.825 1.00 28.59 146 THR C O 1
ATOM 6698 N N . TYR B 1 147 ? -23.886 4.429 34.810 1.00 27.89 147 TYR C N 1
ATOM 6699 C CA . TYR B 1 147 ? -23.249 3.198 35.258 1.00 24.54 147 TYR C CA 1
ATOM 6700 C C . TYR B 1 147 ? -23.550 2.039 34.311 1.00 28.74 147 TYR C C 1
ATOM 6701 O O . TYR B 1 147 ? -22.657 1.234 34.003 1.00 27.46 147 TYR C O 1
ATOM 6710 N N . VAL B 1 148 ? -24.803 1.937 33.843 1.00 28.36 148 VAL C N 1
ATOM 6711 C CA . VAL B 1 148 ? -25.176 0.843 32.947 1.00 24.53 148 VAL C CA 1
ATOM 6712 C C . VAL B 1 148 ? -24.307 0.866 31.692 1.00 27.14 148 VAL C C 1
ATOM 6713 O O . VAL B 1 148 ? -23.815 -0.178 31.242 1.00 24.95 148 VAL C O 1
ATOM 6717 N N . THR B 1 149 ? -24.108 2.053 31.109 1.00 24.78 149 THR C N 1
ATOM 6718 C CA . THR B 1 149 ? -23.315 2.161 29.886 1.00 26.15 149 THR C CA 1
ATOM 6719 C C . THR B 1 149 ? -21.862 1.784 30.142 1.00 29.68 149 THR C C 1
ATOM 6720 O O . THR B 1 149 ? -21.265 1.027 29.371 1.00 24.86 149 THR C O 1
ATOM 6724 N N . TRP B 1 150 ? -21.274 2.323 31.212 1.00 27.64 150 TRP C N 1
ATOM 6725 C CA . TRP B 1 150 ? -19.876 2.039 31.515 1.00 25.16 150 TRP C CA 1
ATOM 6726 C C . TRP B 1 150 ? -19.655 0.542 31.725 1.00 24.91 150 TRP C C 1
ATOM 6727 O O . TRP B 1 150 ? -18.719 -0.044 31.160 1.00 26.19 150 TRP C O 1
ATOM 6738 N N . ARG B 1 151 ? -20.519 -0.104 32.522 1.00 26.70 151 ARG C N 1
ATOM 6739 C CA . ARG B 1 151 ? -20.384 -1.551 32.712 1.00 25.74 151 ARG C CA 1
ATOM 6740 C C . ARG B 1 151 ? -20.592 -2.295 31.398 1.00 26.43 151 ARG C C 1
ATOM 6741 O O . ARG B 1 151 ? -19.892 -3.274 31.110 1.00 27.02 151 ARG C O 1
ATOM 6749 N N . SER B 1 152 ? -21.545 -1.837 30.579 1.00 23.74 152 SER C N 1
ATOM 6750 C CA . SER B 1 152 ? -21.756 -2.469 29.278 1.00 26.73 152 SER C CA 1
ATOM 6751 C C . SER B 1 152 ? -20.497 -2.390 28.419 1.00 26.89 152 SER C C 1
ATOM 6752 O O . SER B 1 152 ? -20.142 -3.358 27.739 1.00 28.90 152 SER C O 1
ATOM 6755 N N . ASP B 1 153 ? -19.806 -1.243 28.439 1.00 26.75 153 ASP C N 1
ATOM 6756 C CA . ASP B 1 153 ? -18.538 -1.134 27.716 1.00 27.05 153 ASP C CA 1
ATOM 6757 C C . ASP B 1 153 ? -17.492 -2.072 28.302 1.00 29.12 153 ASP C C 1
ATOM 6758 O O . ASP B 1 153 ? -16.811 -2.808 27.568 1.00 28.23 153 ASP C O 1
ATOM 6763 N N . VAL B 1 154 ? -17.330 -2.041 29.624 1.00 23.17 154 VAL C N 1
ATOM 6764 C CA . VAL B 1 154 ? -16.211 -2.750 30.247 1.00 25.56 154 VAL C CA 1
ATOM 6765 C C . VAL B 1 154 ? -16.344 -4.253 30.029 1.00 26.30 154 VAL C C 1
ATOM 6766 O O . VAL B 1 154 ? -15.405 -4.916 29.579 1.00 26.17 154 VAL C O 1
ATOM 6770 N N . GLU B 1 155 ? -17.531 -4.800 30.275 1.00 28.09 155 GLU C N 1
ATOM 6771 C CA . GLU B 1 155 ? -17.711 -6.247 30.212 1.00 28.07 155 GLU C CA 1
ATOM 6772 C C . GLU B 1 155 ? -18.108 -6.762 28.831 1.00 29.89 155 GLU C C 1
ATOM 6773 O O . GLU B 1 155 ? -17.756 -7.888 28.475 1.00 28.88 155 GLU C O 1
ATOM 6779 N N . ASN B 1 156 ? -18.845 -5.979 28.052 1.00 26.71 156 ASN C N 1
ATOM 6780 C CA . ASN B 1 156 ? -19.484 -6.484 26.851 1.00 29.05 156 ASN C CA 1
ATOM 6781 C C . ASN B 1 156 ? -19.157 -5.673 25.602 1.00 29.40 156 ASN C C 1
ATOM 6782 O O . ASN B 1 156 ? -19.666 -6.004 24.522 1.00 33.69 156 ASN C O 1
ATOM 6787 N N . LYS B 1 157 ? -18.334 -4.628 25.713 1.00 27.43 157 LYS C N 1
ATOM 6788 C CA . LYS B 1 157 ? -18.076 -3.714 24.600 1.00 29.69 157 LYS C CA 1
ATOM 6789 C C . LYS B 1 157 ? -19.383 -3.222 23.981 1.00 30.72 157 LYS C C 1
ATOM 6790 O O . LYS B 1 157 ? -19.489 -3.033 22.768 1.00 30.73 157 LYS C O 1
ATOM 6796 N N . ALA B 1 158 ? -20.402 -3.007 24.824 1.00 27.16 158 ALA C N 1
ATOM 6797 C CA . ALA B 1 158 ? -21.763 -2.899 24.313 1.00 28.28 158 ALA C CA 1
ATOM 6798 C C . ALA B 1 158 ? -22.500 -1.633 24.740 1.00 27.33 158 ALA C C 1
ATOM 6799 O O . ALA B 1 158 ? -23.715 -1.556 24.540 1.00 29.53 158 ALA C O 1
ATOM 6801 N N . GLY B 1 159 ? -21.811 -0.639 25.312 1.00 27.63 159 GLY C N 1
ATOM 6802 C CA . GLY B 1 159 ? -22.504 0.559 25.767 1.00 26.64 159 GLY C CA 1
ATOM 6803 C C . GLY B 1 159 ? -23.012 1.432 24.633 1.00 25.98 159 GLY C C 1
ATOM 6804 O O . GLY B 1 159 ? -24.026 2.117 24.779 1.00 28.47 159 GLY C O 1
ATOM 6805 N N . GLY B 1 160 ? -22.335 1.415 23.496 1.00 27.78 160 GLY C N 1
ATOM 6806 C CA . GLY B 1 160 ? -22.777 2.198 22.364 1.00 27.20 160 GLY C CA 1
ATOM 6807 C C . GLY B 1 160 ? -22.664 3.697 22.604 1.00 29.30 160 GLY C C 1
ATOM 6808 O O . GLY B 1 160 ? -21.995 4.168 23.517 1.00 31.52 160 GLY C O 1
ATOM 6809 N N . ASP B 1 161 ? -23.376 4.445 21.763 1.00 26.71 161 ASP C N 1
ATOM 6810 C CA . ASP B 1 161 ? -23.280 5.902 21.718 1.00 26.04 161 ASP C CA 1
ATOM 6811 C C . ASP B 1 161 ? -24.514 6.435 20.997 1.00 29.41 161 ASP C C 1
ATOM 6812 O O . ASP B 1 161 ? -25.359 5.667 20.526 1.00 29.16 161 ASP C O 1
ATOM 6817 N N . TYR B 1 162 ? -24.616 7.765 20.911 1.00 26.91 162 TYR C N 1
ATOM 6818 C CA . TYR B 1 162 ? -25.887 8.371 20.512 1.00 29.27 162 TYR C CA 1
ATOM 6819 C C . TYR B 1 162 ? -26.311 7.951 19.105 1.00 27.05 162 TYR C C 1
ATOM 6820 O O . TYR B 1 162 ? -27.508 7.968 18.789 1.00 30.25 162 TYR C O 1
ATOM 6829 N N . TYR B 1 163 ? -25.355 7.600 18.241 1.00 28.39 163 TYR C N 1
ATOM 6830 C CA . TYR B 1 163 ? -25.646 7.359 16.831 1.00 28.03 163 TYR C CA 1
ATOM 6831 C C . TYR B 1 163 ? -25.888 5.896 16.492 1.00 28.43 163 TYR C C 1
ATOM 6832 O O . TYR B 1 163 ? -26.264 5.598 15.352 1.00 29.87 163 TYR C O 1
ATOM 6841 N N . ASN B 1 164 ? -25.660 4.974 17.416 1.00 30.57 164 ASN C N 1
ATOM 6842 C CA . ASN B 1 164 ? -25.851 3.568 17.082 1.00 31.34 164 ASN C CA 1
ATOM 6843 C C . ASN B 1 164 ? -27.334 3.252 16.961 1.00 28.59 164 ASN C C 1
ATOM 6844 O O . ASN B 1 164 ? -28.159 3.777 17.713 1.00 27.29 164 ASN C O 1
ATOM 6849 N N . THR B 1 165 ? -27.667 2.392 15.999 1.00 28.31 165 THR C N 1
ATOM 6850 C CA . THR B 1 165 ? -29.054 2.030 15.741 1.00 27.65 165 THR C CA 1
ATOM 6851 C C . THR B 1 165 ? -29.096 0.748 14.924 1.00 27.14 165 THR C C 1
ATOM 6852 O O . THR B 1 165 ? -28.219 0.505 14.084 1.00 23.75 165 THR C O 1
ATOM 6856 N N . ASN B 1 166 ? -30.118 -0.077 15.202 1.00 26.33 166 ASN C N 1
ATOM 6857 C CA . ASN B 1 166 ? -30.426 -1.239 14.368 1.00 26.97 166 ASN C CA 1
ATOM 6858 C C . ASN B 1 166 ? -30.815 -0.841 12.955 1.00 27.90 166 ASN C C 1
ATOM 6859 O O . ASN B 1 166 ? -30.747 -1.671 12.043 1.00 26.62 166 ASN C O 1
ATOM 6864 N N . TYR B 1 167 ? -31.249 0.398 12.751 1.00 28.24 167 TYR C N 1
ATOM 6865 C CA . TYR B 1 167 ? -31.815 0.823 11.471 1.00 23.16 167 TYR C CA 1
ATOM 6866 C C . TYR B 1 167 ? -31.309 2.213 11.101 1.00 27.63 167 TYR C C 1
ATOM 6867 O O . TYR B 1 167 ? -32.053 3.202 11.169 1.00 28.74 167 TYR C O 1
ATOM 6876 N N . PRO B 1 168 ? -30.055 2.319 10.655 1.00 27.56 168 PRO C N 1
ATOM 6877 C CA . PRO B 1 168 ? -29.585 3.551 10.024 1.00 24.02 168 PRO C CA 1
ATOM 6878 C C . PRO B 1 168 ? -29.923 3.527 8.540 1.00 22.71 168 PRO C C 1
ATOM 6879 O O . PRO B 1 168 ? -30.157 2.472 7.952 1.00 28.36 168 PRO C O 1
ATOM 6883 N N . GLN B 1 169 ? -29.958 4.720 7.939 1.00 27.84 169 GLN C N 1
ATOM 6884 C CA . GLN B 1 169 ? -30.236 4.793 6.510 1.00 29.19 169 GLN C CA 1
ATOM 6885 C C . GLN B 1 169 ? -29.566 6.042 5.956 1.00 27.89 169 GLN C C 1
ATOM 6886 O O . GLN B 1 169 ? -29.615 7.092 6.608 1.00 28.00 169 GLN C O 1
ATOM 6892 N N . PRO B 1 170 ? -28.915 5.967 4.783 1.00 26.96 170 PRO C N 1
ATOM 6893 C CA . PRO B 1 170 ? -28.199 7.148 4.249 1.00 26.56 170 PRO C CA 1
ATOM 6894 C C . PRO B 1 170 ? -29.136 8.136 3.554 1.00 30.53 170 PRO C C 1
ATOM 6895 O O . PRO B 1 170 ? -29.016 8.425 2.351 1.00 28.79 170 PRO C O 1
ATOM 6899 N N . THR B 1 171 ? -30.080 8.679 4.329 1.00 27.17 171 THR C N 1
ATOM 6900 C CA . THR B 1 171 ? -31.181 9.487 3.817 1.00 29.01 171 THR C CA 1
ATOM 6901 C C . THR B 1 171 ? -31.540 10.529 4.863 1.00 34.76 171 THR C C 1
ATOM 6902 O O . THR B 1 171 ? -31.709 10.176 6.033 1.00 34.93 171 THR C O 1
ATOM 6906 N N . PHE B 1 172 ? -31.703 11.792 4.459 1.00 29.34 172 PHE C N 1
ATOM 6907 C CA . PHE B 1 172 ? -32.201 12.779 5.409 1.00 34.91 172 PHE C CA 1
ATOM 6908 C C . PHE B 1 172 ? -33.179 13.745 4.749 1.00 33.45 172 PHE C C 1
ATOM 6909 O O . PHE B 1 172 ? -33.229 13.888 3.526 1.00 33.85 172 PHE C O 1
ATOM 6917 N N . VAL B 1 173 ? -33.919 14.444 5.607 1.00 35.82 173 VAL C N 1
ATOM 6918 C CA . VAL B 1 173 ? -34.904 15.451 5.230 1.00 37.60 173 VAL C CA 1
ATOM 6919 C C . VAL B 1 173 ? -34.426 16.794 5.762 1.00 37.00 173 VAL C C 1
ATOM 6920 O O . VAL B 1 173 ? -34.082 16.908 6.945 1.00 35.44 173 VAL C O 1
ATOM 6924 N N . SER B 1 174 ? -34.406 17.802 4.898 1.00 34.81 174 SER C N 1
ATOM 6925 C CA . SER B 1 174 ? -34.021 19.149 5.289 1.00 37.49 174 SER C CA 1
ATOM 6926 C C . SER B 1 174 ? -35.237 20.048 5.472 1.00 37.99 174 SER C C 1
ATOM 6927 O O . SER B 1 174 ? -36.276 19.859 4.831 1.00 36.81 174 SER C O 1
ATOM 6930 N N . THR B 1 175 ? -35.091 21.053 6.347 1.00 41.68 175 THR C N 1
ATOM 6931 C CA . THR B 1 175 ? -36.145 22.051 6.531 1.00 40.72 175 THR C CA 1
ATOM 6932 C C . THR B 1 175 ? -36.340 22.939 5.309 1.00 38.14 175 THR C C 1
ATOM 6933 O O . THR B 1 175 ? -37.309 23.705 5.278 1.00 46.10 175 THR C O 1
ATOM 6937 N N . ASN B 1 176 ? -35.445 22.865 4.315 1.00 38.76 176 ASN C N 1
ATOM 6938 C CA . ASN B 1 176 ? -35.664 23.405 2.971 1.00 41.41 176 ASN C CA 1
ATOM 6939 C C . ASN B 1 176 ? -36.683 22.567 2.148 1.00 46.35 176 ASN C C 1
ATOM 6940 O O . ASN B 1 176 ? -36.841 22.807 0.938 1.00 45.86 176 ASN C O 1
ATOM 6945 N N . LYS B 1 177 ? -37.327 21.603 2.814 1.00 46.29 177 LYS C N 1
ATOM 6946 C CA . LYS B 1 177 ? -38.425 20.811 2.253 1.00 43.99 177 LYS C CA 1
ATOM 6947 C C . LYS B 1 177 ? -37.981 19.980 1.045 1.00 44.96 177 LYS C C 1
ATOM 6948 O O . LYS B 1 177 ? -38.657 19.918 0.016 1.00 38.53 177 LYS C O 1
ATOM 6954 N N . TYR B 1 178 ? -36.832 19.320 1.188 1.00 39.08 178 TYR C N 1
ATOM 6955 C CA . TYR B 1 178 ? -36.395 18.261 0.291 1.00 35.22 178 TYR C CA 1
ATOM 6956 C C . TYR B 1 178 ? -35.916 17.075 1.123 1.00 37.46 178 TYR C C 1
ATOM 6957 O O . TYR B 1 178 ? -35.680 17.190 2.328 1.00 36.75 178 TYR C O 1
ATOM 6966 N N . TYR B 1 179 ? -35.778 15.922 0.476 1.00 37.90 179 TYR C N 1
ATOM 6967 C CA . TYR B 1 179 ? -35.057 14.800 1.055 1.00 34.12 179 TYR C CA 1
ATOM 6968 C C . TYR B 1 179 ? -33.945 14.408 0.096 1.00 38.07 179 TYR C C 1
ATOM 6969 O O . TYR B 1 179 ? -34.054 14.605 -1.118 1.00 38.14 179 TYR C O 1
ATOM 6978 N N . LEU B 1 180 ? -32.853 13.892 0.657 1.00 35.34 180 LEU C N 1
ATOM 6979 C CA . LEU B 1 180 ? -31.716 13.436 -0.125 1.00 33.41 180 LEU C CA 1
ATOM 6980 C C . LEU B 1 180 ? -31.409 11.993 0.252 1.00 34.89 180 LEU C C 1
ATOM 6981 O O . LEU B 1 180 ? -31.311 11.669 1.438 1.00 35.69 180 LEU C O 1
ATOM 6986 N N . HIS B 1 181 ? -31.228 11.137 -0.747 1.00 29.95 181 HIS C N 1
ATOM 6987 C CA . HIS B 1 181 ? -30.888 9.744 -0.503 1.00 32.24 181 HIS C CA 1
ATOM 6988 C C . HIS B 1 181 ? -29.632 9.404 -1.282 1.00 31.68 181 HIS C C 1
ATOM 6989 O O . HIS B 1 181 ? -29.511 9.763 -2.456 1.00 36.16 181 HIS C O 1
ATOM 6996 N N . VAL B 1 182 ? -28.685 8.742 -0.625 1.00 30.13 182 VAL C N 1
ATOM 6997 C CA . VAL B 1 182 ? -27.501 8.217 -1.286 1.00 31.90 182 VAL C CA 1
ATOM 6998 C C . VAL B 1 182 ? -27.720 6.734 -1.528 1.00 34.86 182 VAL C C 1
ATOM 6999 O O . VAL B 1 182 ? -27.825 5.952 -0.578 1.00 32.11 182 VAL C O 1
ATOM 7003 N N . ASP B 1 183 ? -27.760 6.344 -2.801 1.00 31.52 183 ASP C N 1
ATOM 7004 C CA . ASP B 1 183 ? -28.069 4.971 -3.187 1.00 31.64 183 ASP C CA 1
ATOM 7005 C C . ASP B 1 183 ? -26.819 4.123 -2.982 1.00 37.28 183 ASP C C 1
ATOM 7006 O O . ASP B 1 183 ? -26.058 3.837 -3.910 1.00 37.01 183 ASP C O 1
ATOM 7011 N N . SER B 1 184 ? -26.603 3.725 -1.731 1.00 34.74 184 SER C N 1
ATOM 7012 C CA . SER B 1 184 ? -25.431 2.935 -1.378 1.00 32.32 184 SER C CA 1
ATOM 7013 C C . SER B 1 184 ? -25.685 2.237 -0.054 1.00 26.65 184 SER C C 1
ATOM 7014 O O . SER B 1 184 ? -26.212 2.850 0.877 1.00 31.08 184 SER C O 1
ATOM 7017 N N . THR B 1 185 ? -25.305 0.968 0.033 1.00 26.16 185 THR C N 1
ATOM 7018 C CA . THR B 1 185 ? -25.324 0.276 1.314 1.00 28.69 185 THR C CA 1
ATOM 7019 C C . THR B 1 185 ? -23.932 0.206 1.955 1.00 27.02 185 THR C C 1
ATOM 7020 O O . THR B 1 185 ? -23.744 -0.526 2.932 1.00 27.61 185 THR C O 1
ATOM 7024 N N . ALA B 1 186 ? -22.971 0.978 1.456 1.00 27.45 186 ALA C N 1
ATOM 7025 C CA . ALA B 1 186 ? -21.654 1.034 2.081 1.00 28.09 186 ALA C CA 1
ATOM 7026 C C . ALA B 1 186 ? -21.749 1.712 3.441 1.00 26.27 186 ALA C C 1
ATOM 7027 O O . ALA B 1 186 ? -22.743 2.364 3.770 1.00 28.98 186 ALA C O 1
ATOM 7029 N N . TYR B 1 187 ? -20.694 1.552 4.242 1.00 30.41 187 TYR C N 1
ATOM 7030 C CA . TYR B 1 187 ? -20.530 2.433 5.387 1.00 28.71 187 TYR C CA 1
ATOM 7031 C C . TYR B 1 187 ? -20.616 3.870 4.909 1.00 25.73 187 TYR C C 1
ATOM 7032 O O . TYR B 1 187 ? -20.086 4.220 3.853 1.00 27.06 187 TYR C O 1
ATOM 7041 N N . ALA B 1 188 ? -21.298 4.696 5.693 1.00 28.14 188 ALA C N 1
ATOM 7042 C CA . ALA B 1 188 ? -21.388 6.118 5.433 1.00 26.81 188 ALA C CA 1
ATOM 7043 C C . ALA B 1 188 ? -21.405 6.845 6.769 1.00 29.97 188 ALA C C 1
ATOM 7044 O O . ALA B 1 188 ? -21.645 6.235 7.812 1.00 29.94 188 ALA C O 1
ATOM 7046 N N . ASP B 1 189 ? -21.147 8.158 6.723 1.00 26.52 189 ASP C N 1
ATOM 7047 C CA . ASP B 1 189 ? -21.124 9.028 7.906 1.00 33.06 189 ASP C CA 1
ATOM 7048 C C . ASP B 1 189 ? -21.699 10.379 7.489 1.00 29.56 189 ASP C C 1
ATOM 7049 O O . ASP B 1 189 ? -21.043 11.138 6.767 1.00 31.60 189 ASP C O 1
ATOM 7054 N N . PHE B 1 190 ? -22.923 10.679 7.923 1.00 32.36 190 PHE C N 1
ATOM 7055 C CA . PHE B 1 190 ? -23.589 11.930 7.557 1.00 33.98 190 PHE C CA 1
ATOM 7056 C C . PHE B 1 190 ? -23.249 12.994 8.598 1.00 35.86 190 PHE C C 1
ATOM 7057 O O . PHE B 1 190 ? -23.676 12.897 9.754 1.00 32.65 190 PHE C O 1
ATOM 7065 N N . ASP B 1 191 ? -22.500 14.025 8.181 1.00 32.29 191 ASP C N 1
ATOM 7066 C CA . ASP B 1 191 ? -21.894 15.001 9.087 1.00 32.94 191 ASP C CA 1
ATOM 7067 C C . ASP B 1 191 ? -22.624 16.337 8.980 1.00 30.57 191 ASP C C 1
ATOM 7068 O O . ASP B 1 191 ? -22.514 17.026 7.962 1.00 32.55 191 ASP C O 1
ATOM 7073 N N . PHE B 1 192 ? -23.320 16.725 10.056 1.00 27.56 192 PHE C N 1
ATOM 7074 C CA . PHE B 1 192 ? -24.096 17.961 10.103 1.00 32.66 192 PHE C CA 1
ATOM 7075 C C . PHE B 1 192 ? -23.516 18.970 11.093 1.00 33.64 192 PHE C C 1
ATOM 7076 O O . PHE B 1 192 ? -24.252 19.792 11.652 1.00 34.76 192 PHE C O 1
ATOM 7084 N N A ARG B 1 193 ? -22.201 18.925 11.313 0.54 34.18 193 ARG C N 1
ATOM 7085 N N B ARG B 1 193 ? -22.198 18.920 11.308 0.46 34.19 193 ARG C N 1
ATOM 7086 C CA A ARG B 1 193 ? -21.547 19.758 12.313 0.54 35.01 193 ARG C CA 1
ATOM 7087 C CA B ARG B 1 193 ? -21.538 19.755 12.305 0.46 35.02 193 ARG C CA 1
ATOM 7088 C C A ARG B 1 193 ? -21.108 21.121 11.790 0.54 36.75 193 ARG C C 1
ATOM 7089 C C B ARG B 1 193 ? -21.194 21.150 11.798 0.46 36.76 193 ARG C C 1
ATOM 7090 O O A ARG B 1 193 ? -20.670 21.955 12.590 0.54 37.09 193 ARG C O 1
ATOM 7091 O O B ARG B 1 193 ? -20.907 22.032 12.615 0.46 37.25 193 ARG C O 1
ATOM 7106 N N . ASN B 1 194 ? -21.204 21.374 10.487 1.00 38.57 194 ASN C N 1
ATOM 7107 C CA . ASN B 1 194 ? -20.773 22.644 9.911 1.00 38.35 194 ASN C CA 1
ATOM 7108 C C . ASN B 1 194 ? -21.960 23.517 9.519 1.00 45.23 194 ASN C C 1
ATOM 7109 O O . ASN B 1 194 ? -22.982 23.024 9.022 1.00 40.14 194 ASN C O 1
ATOM 7114 N N . ASP B 1 195 ? -21.806 24.828 9.724 1.00 38.61 195 ASP C N 1
ATOM 7115 C CA . ASP B 1 195 ? -22.917 25.748 9.497 1.00 46.81 195 ASP C CA 1
ATOM 7116 C C . ASP B 1 195 ? -23.246 25.871 8.014 1.00 41.40 195 ASP C C 1
ATOM 7117 O O . ASP B 1 195 ? -24.418 25.976 7.639 1.00 43.37 195 ASP C O 1
ATOM 7122 N N . SER B 1 196 ? -22.234 25.846 7.157 1.00 42.46 196 SER C N 1
ATOM 7123 C CA . SER B 1 196 ? -22.418 26.205 5.761 1.00 41.40 196 SER C CA 1
ATOM 7124 C C . SER B 1 196 ? -22.573 25.004 4.838 1.00 45.61 196 SER C C 1
ATOM 7125 O O . SER B 1 196 ? -22.842 25.194 3.647 1.00 41.36 196 SER C O 1
ATOM 7128 N N . PHE B 1 197 ? -22.427 23.778 5.343 1.00 42.59 197 PHE C N 1
ATOM 7129 C CA . PHE B 1 197 ? -22.656 22.616 4.496 1.00 39.23 197 PHE C CA 1
ATOM 7130 C C . PHE B 1 197 ? -22.953 21.383 5.340 1.00 44.71 197 PHE C C 1
ATOM 7131 O O . PHE B 1 197 ? -22.555 21.295 6.506 1.00 40.56 197 PHE C O 1
ATOM 7139 N N . HIS B 1 198 ? -23.686 20.451 4.730 1.00 40.60 198 HIS C N 1
ATOM 7140 C CA . HIS B 1 198 ? -23.751 19.067 5.172 1.00 37.02 198 HIS C CA 1
ATOM 7141 C C . HIS B 1 198 ? -22.725 18.283 4.372 1.00 40.42 198 HIS C C 1
ATOM 7142 O O . HIS B 1 198 ? -22.570 18.506 3.168 1.00 40.98 198 HIS C O 1
ATOM 7149 N N . GLU B 1 199 ? -22.013 17.375 5.029 1.00 32.63 199 GLU C N 1
ATOM 7150 C CA . GLU B 1 199 ? -21.042 16.550 4.323 1.00 32.22 199 GLU C CA 1
ATOM 7151 C C . GLU B 1 199 ? -21.377 15.080 4.511 1.00 34.60 199 GLU C C 1
ATOM 7152 O O . GLU B 1 199 ? -21.511 14.602 5.645 1.00 30.61 199 GLU C O 1
ATOM 7158 N N . LEU B 1 200 ? -21.482 14.366 3.394 1.00 30.17 200 LEU C N 1
ATOM 7159 C CA . LEU B 1 200 ? -21.906 12.972 3.372 1.00 30.38 200 LEU C CA 1
ATOM 7160 C C . LEU B 1 200 ? -20.714 12.126 2.961 1.00 34.76 200 LEU C C 1
ATOM 7161 O O . LEU B 1 200 ? -20.289 12.165 1.800 1.00 35.72 200 LEU C O 1
ATOM 7166 N N . GLN B 1 201 ? -20.165 11.375 3.908 1.00 29.98 201 GLN C N 1
ATOM 7167 C CA . GLN B 1 201 ? -19.008 10.537 3.637 1.00 28.23 201 GLN C CA 1
ATOM 7168 C C . GLN B 1 201 ? -19.488 9.139 3.279 1.00 30.70 201 GLN C C 1
ATOM 7169 O O . GLN B 1 201 ? -20.280 8.551 4.018 1.00 31.18 201 GLN C O 1
ATOM 7175 N N . ILE B 1 202 ? -19.036 8.616 2.137 1.00 30.51 202 ILE C N 1
ATOM 7176 C CA . ILE B 1 202 ? -19.412 7.279 1.688 1.00 29.77 202 ILE C CA 1
ATOM 7177 C C . ILE B 1 202 ? -18.141 6.477 1.463 1.00 32.15 202 ILE C C 1
ATOM 7178 O O . ILE B 1 202 ? -17.157 7.009 0.936 1.00 33.37 202 ILE C O 1
ATOM 7183 N N . TRP B 1 203 ? -18.160 5.189 1.841 1.00 29.37 203 TRP C N 1
ATOM 7184 C CA . TRP B 1 203 ? -16.986 4.335 1.664 1.00 29.90 203 TRP C CA 1
ATOM 7185 C C . TRP B 1 203 ? -17.012 3.579 0.338 1.00 32.29 203 TRP C C 1
ATOM 7186 O O . TRP B 1 203 ? -16.507 2.447 0.241 1.00 30.40 203 TRP C O 1
ATOM 7197 N N . GLU B 1 204 ? -17.586 4.203 -0.686 1.00 29.39 204 GLU C N 1
ATOM 7198 C CA . GLU B 1 204 ? -17.463 3.814 -2.085 1.00 32.78 204 GLU C CA 1
ATOM 7199 C C . GLU B 1 204 ? -17.907 5.016 -2.897 1.00 33.50 204 GLU C C 1
ATOM 7200 O O . GLU B 1 204 ? -18.479 5.966 -2.357 1.00 29.14 204 GLU C O 1
ATOM 7206 N N . VAL B 1 205 ? -17.643 4.982 -4.200 1.00 34.66 205 VAL C N 1
ATOM 7207 C CA . VAL B 1 205 ? -18.300 5.986 -5.028 1.00 32.00 205 VAL C CA 1
ATOM 7208 C C . VAL B 1 205 ? -19.740 5.513 -5.176 1.00 32.05 205 VAL C C 1
ATOM 7209 O O . VAL B 1 205 ? -19.974 4.430 -5.731 1.00 33.25 205 VAL C O 1
ATOM 7213 N N . PRO B 1 206 ? -20.722 6.256 -4.674 1.00 30.84 206 PRO C N 1
ATOM 7214 C CA . PRO B 1 206 ? -22.097 5.753 -4.694 1.00 32.36 206 PRO C CA 1
ATOM 7215 C C . PRO B 1 206 ? -22.657 5.790 -6.104 1.00 35.85 206 PRO C C 1
ATOM 7216 O O . PRO B 1 206 ? -22.288 6.636 -6.921 1.00 33.68 206 PRO C O 1
ATOM 7220 N N . LYS B 1 207 ? -23.555 4.844 -6.378 1.00 35.07 207 LYS C N 1
ATOM 7221 C CA . LYS B 1 207 ? -24.164 4.754 -7.702 1.00 42.60 207 LYS C CA 1
ATOM 7222 C C . LYS B 1 207 ? -24.852 6.059 -8.075 1.00 40.46 207 LYS C C 1
ATOM 7223 O O . LYS B 1 207 ? -24.675 6.575 -9.188 1.00 41.31 207 LYS C O 1
ATOM 7229 N N . GLN B 1 208 ? -25.605 6.632 -7.143 1.00 39.99 208 GLN C N 1
ATOM 7230 C CA . GLN B 1 208 ? -26.464 7.758 -7.453 1.00 38.73 208 GLN C CA 1
ATOM 7231 C C . GLN B 1 208 ? -26.790 8.489 -6.163 1.00 35.62 208 GLN C C 1
ATOM 7232 O O . GLN B 1 208 ? -26.794 7.893 -5.085 1.00 38.56 208 GLN C O 1
ATOM 7238 N N . ILE B 1 209 ? -27.041 9.786 -6.277 1.00 34.34 209 ILE C N 1
ATOM 7239 C CA . ILE B 1 209 ? -27.678 10.549 -5.216 1.00 34.61 209 ILE C CA 1
ATOM 7240 C C . ILE B 1 209 ? -28.987 11.090 -5.769 1.00 41.87 209 ILE C C 1
ATOM 7241 O O . ILE B 1 209 ? -29.028 11.588 -6.900 1.00 47.22 209 ILE C O 1
ATOM 7246 N N . ARG B 1 210 ? -30.054 10.966 -4.984 1.00 36.57 210 ARG C N 1
ATOM 7247 C CA . ARG B 1 210 ? -31.392 11.367 -5.383 1.00 35.67 210 ARG C CA 1
ATOM 7248 C C . ARG B 1 210 ? -31.853 12.505 -4.483 1.00 41.36 210 ARG C C 1
ATOM 7249 O O . ARG B 1 210 ? -31.696 12.432 -3.259 1.00 38.33 210 ARG C O 1
ATOM 7257 N N . ILE B 1 211 ? -32.405 13.560 -5.085 1.00 39.85 211 ILE C N 1
ATOM 7258 C CA . ILE B 1 211 ? -32.938 14.705 -4.350 1.00 39.46 211 ILE C CA 1
ATOM 7259 C C . ILE B 1 211 ? -34.344 14.994 -4.856 1.00 44.99 211 ILE C C 1
ATOM 7260 O O . ILE B 1 211 ? -34.560 15.111 -6.067 1.00 45.24 211 ILE C O 1
ATOM 7265 N N . GLU B 1 212 ? -35.291 15.144 -3.932 1.00 40.01 212 GLU C N 1
ATOM 7266 C CA . GLU B 1 212 ? -36.681 15.355 -4.301 1.00 43.83 212 GLU C CA 1
ATOM 7267 C C . GLU B 1 212 ? -37.312 16.349 -3.337 1.00 45.62 212 GLU C C 1
ATOM 7268 O O . GLU B 1 212 ? -37.068 16.290 -2.129 1.00 40.18 212 GLU C O 1
ATOM 7274 N N . CYS B 1 213 ? -38.104 17.279 -3.872 1.00 44.48 213 CYS C N 1
ATOM 7275 C CA . CYS B 1 213 ? -38.689 18.352 -3.077 1.00 41.79 213 CYS C CA 1
ATOM 7276 C C . CYS B 1 213 ? -40.209 18.312 -3.152 1.00 46.17 213 CYS C C 1
ATOM 7277 O O . CYS B 1 213 ? -40.802 17.643 -4.001 1.00 46.43 213 CYS C O 1
ATOM 7280 N N . ALA B 1 214 ? -40.829 19.054 -2.243 1.00 36.52 214 ALA C N 1
ATOM 7281 C CA . ALA B 1 214 ? -42.275 19.142 -2.159 1.00 44.02 214 ALA C CA 1
ATOM 7282 C C . ALA B 1 214 ? -42.622 20.434 -1.441 1.00 50.91 214 ALA C C 1
ATOM 7283 O O . ALA B 1 214 ? -41.775 21.042 -0.785 1.00 43.81 214 ALA C O 1
ATOM 7285 N N . ASP B 1 215 ? -43.889 20.838 -1.568 1.00 47.06 215 ASP C N 1
ATOM 7286 C CA . ASP B 1 215 ? -44.376 22.073 -0.962 1.00 52.32 215 ASP C CA 1
ATOM 7287 C C . ASP B 1 215 ? -44.698 21.922 0.518 1.00 51.58 215 ASP C C 1
ATOM 7288 O O . ASP B 1 215 ? -44.723 22.925 1.239 1.00 49.52 215 ASP C O 1
ATOM 7293 N N . THR B 1 216 ? -44.968 20.702 0.978 1.00 46.46 216 THR C N 1
ATOM 7294 C CA . THR B 1 216 ? -45.304 20.436 2.369 1.00 42.26 216 THR C CA 1
ATOM 7295 C C . THR B 1 216 ? -44.591 19.164 2.810 1.00 42.51 216 THR C C 1
ATOM 7296 O O . THR B 1 216 ? -44.147 18.365 1.983 1.00 35.31 216 THR C O 1
ATOM 7300 N N . TYR B 1 217 ? -44.493 18.969 4.127 1.00 44.74 217 TYR C N 1
ATOM 7301 C CA . TYR B 1 217 ? -43.883 17.735 4.615 1.00 42.47 217 TYR C CA 1
ATOM 7302 C C . TYR B 1 217 ? -44.777 16.535 4.330 1.00 44.82 217 TYR C C 1
ATOM 7303 O O . TYR B 1 217 ? -44.275 15.451 4.005 1.00 40.99 217 TYR C O 1
ATOM 7312 N N . LEU B 1 218 ? -46.101 16.716 4.436 1.00 40.93 218 LEU C N 1
ATOM 7313 C CA . LEU B 1 218 ? -47.048 15.680 4.028 1.00 38.44 218 LEU C CA 1
ATOM 7314 C C . LEU B 1 218 ? -46.782 15.216 2.600 1.00 35.40 218 LEU C C 1
ATOM 7315 O O . LEU B 1 218 ? -46.690 14.013 2.336 1.00 40.85 218 LEU C O 1
ATOM 7320 N N . LYS B 1 219 ? -46.631 16.157 1.663 1.00 38.21 219 LYS C N 1
ATOM 7321 C CA . LYS B 1 219 ? -46.349 15.758 0.286 1.00 35.60 219 LYS C CA 1
ATOM 7322 C C . LYS B 1 219 ? -44.933 15.219 0.132 1.00 40.38 219 LYS C C 1
ATOM 7323 O O . LYS B 1 219 ? -44.696 14.331 -0.696 1.00 38.84 219 LYS C O 1
ATOM 7329 N N . LEU B 1 220 ? -43.973 15.748 0.899 1.00 37.50 220 LEU C N 1
ATOM 7330 C CA . LEU B 1 220 ? -42.637 15.169 0.869 1.00 37.51 220 LEU C CA 1
ATOM 7331 C C . LEU B 1 220 ? -42.673 13.704 1.292 1.00 32.16 220 LEU C C 1
ATOM 7332 O O . LEU B 1 220 ? -42.008 12.858 0.684 1.00 36.30 220 LEU C O 1
ATOM 7337 N N . LEU B 1 221 ? -43.463 13.385 2.318 1.00 34.52 221 LEU C N 1
ATOM 7338 C CA . LEU B 1 221 ? -43.577 11.996 2.748 1.00 34.29 221 LEU C CA 1
ATOM 7339 C C . LEU B 1 221 ? -44.263 11.143 1.688 1.00 38.59 221 LEU C C 1
ATOM 7340 O O . LEU B 1 221 ? -43.894 9.978 1.494 1.00 33.00 221 LEU C O 1
ATOM 7345 N N . GLU B 1 222 ? -45.258 11.703 0.986 1.00 36.93 222 GLU C N 1
ATOM 7346 C CA . GLU B 1 222 ? -45.836 10.993 -0.153 1.00 36.84 222 GLU C CA 1
ATOM 7347 C C . GLU B 1 222 ? -44.776 10.664 -1.195 1.00 35.93 222 GLU C C 1
ATOM 7348 O O . GLU B 1 222 ? -44.764 9.561 -1.753 1.00 37.23 222 GLU C O 1
ATOM 7354 N N . ARG B 1 223 ? -43.867 11.604 -1.465 1.00 36.53 223 ARG C N 1
ATOM 7355 C CA . ARG B 1 223 ? -42.816 11.340 -2.441 1.00 33.85 223 ARG C CA 1
ATOM 7356 C C . ARG B 1 223 ? -41.782 10.359 -1.899 1.00 38.30 223 ARG C C 1
ATOM 7357 O O . ARG B 1 223 ? -41.276 9.517 -2.649 1.00 34.20 223 ARG C O 1
ATOM 7365 N N . ILE B 1 224 ? -41.453 10.455 -0.607 1.00 34.05 224 ILE C N 1
ATOM 7366 C CA . ILE B 1 224 ? -40.469 9.540 -0.022 1.00 39.27 224 ILE C CA 1
ATOM 7367 C C . ILE B 1 224 ? -40.945 8.100 -0.171 1.00 32.65 224 ILE C C 1
ATOM 7368 O O . ILE B 1 224 ? -40.212 7.231 -0.652 1.00 33.02 224 ILE C O 1
ATOM 7373 N N . THR B 1 225 ? -42.203 7.844 0.184 1.00 33.05 225 THR C N 1
ATOM 7374 C CA . THR B 1 225 ? -42.746 6.492 0.178 1.00 31.27 225 THR C CA 1
ATOM 7375 C C . THR B 1 225 ? -43.169 6.020 -1.203 1.00 32.92 225 THR C C 1
ATOM 7376 O O . THR B 1 225 ? -43.346 4.816 -1.396 1.00 32.82 225 THR C O 1
ATOM 7380 N N . THR B 1 226 ? -43.343 6.928 -2.162 1.00 35.61 226 THR C N 1
ATOM 7381 C CA . THR B 1 226 ? -43.405 6.493 -3.554 1.00 33.99 226 THR C CA 1
ATOM 7382 C C . THR B 1 226 ? -42.084 5.870 -3.984 1.00 39.14 226 THR C C 1
ATOM 7383 O O . THR B 1 226 ? -42.069 4.824 -4.645 1.00 31.46 226 THR C O 1
ATOM 7387 N N . TYR B 1 227 ? -40.958 6.483 -3.592 1.00 34.31 227 TYR C N 1
ATOM 7388 C CA . TYR B 1 227 ? -39.659 5.951 -3.987 1.00 34.11 227 TYR C CA 1
ATOM 7389 C C . TYR B 1 227 ? -39.279 4.710 -3.180 1.00 34.77 227 TYR C C 1
ATOM 7390 O O . TYR B 1 227 ? -38.871 3.699 -3.756 1.00 32.44 227 TYR C O 1
ATOM 7399 N N . PHE B 1 228 ? -39.412 4.754 -1.853 1.00 32.55 228 PHE C N 1
ATOM 7400 C CA . PHE B 1 228 ? -38.936 3.643 -1.028 1.00 32.59 228 PHE C CA 1
ATOM 7401 C C . PHE B 1 228 ? -39.966 2.538 -0.840 1.00 34.08 228 PHE C C 1
ATOM 7402 O O . PHE B 1 228 ? -39.582 1.379 -0.645 1.00 31.40 228 PHE C O 1
ATOM 7410 N N . GLY B 1 229 ? -41.250 2.866 -0.874 1.00 32.49 229 GLY C N 1
ATOM 7411 C CA . GLY B 1 229 ? -42.321 1.915 -0.659 1.00 32.94 229 GLY C CA 1
ATOM 7412 C C . GLY B 1 229 ? -43.223 2.326 0.494 1.00 34.98 229 GLY C C 1
ATOM 7413 O O . GLY B 1 229 ? -42.922 3.232 1.272 1.00 31.99 229 GLY C O 1
ATOM 7414 N N . ARG B 1 230 ? -44.360 1.618 0.582 1.00 30.85 230 ARG C N 1
ATOM 7415 C CA . ARG B 1 230 ? -45.391 1.844 1.591 1.00 30.82 230 ARG C CA 1
ATOM 7416 C C . ARG B 1 230 ? -45.799 0.535 2.244 1.00 31.12 230 ARG C C 1
ATOM 7417 O O . ARG B 1 230 ? -45.803 -0.521 1.605 1.00 32.65 230 ARG C O 1
ATOM 7425 N N . GLN B 1 231 ? -46.178 0.624 3.529 1.00 28.92 231 GLN C N 1
ATOM 7426 C CA . GLN B 1 231 ? -46.593 -0.548 4.275 1.00 28.13 231 GLN C CA 1
ATOM 7427 C C . GLN B 1 231 ? -48.050 -0.890 3.978 1.00 30.92 231 GLN C C 1
ATOM 7428 O O . GLN B 1 231 ? -48.856 -0.008 3.662 1.00 30.23 231 GLN C O 1
ATOM 7434 N N . PRO B 1 232 ? -48.409 -2.163 4.092 1.00 27.97 232 PRO C N 1
ATOM 7435 C CA . PRO B 1 232 ? -49.823 -2.547 4.008 1.00 34.44 232 PRO C CA 1
ATOM 7436 C C . PRO B 1 232 ? -50.587 -2.041 5.226 1.00 35.02 232 PRO C C 1
ATOM 7437 O O . PRO B 1 232 ? -50.003 -1.608 6.222 1.00 32.25 232 PRO C O 1
ATOM 7441 N N . LYS B 1 233 ? -51.920 -2.089 5.139 1.00 27.21 233 LYS C N 1
ATOM 7442 C CA . LYS B 1 233 ? -52.726 -1.958 6.353 1.00 31.55 233 LYS C CA 1
ATOM 7443 C C . LYS B 1 233 ? -52.422 -3.101 7.315 1.00 34.56 233 LYS C C 1
ATOM 7444 O O . LYS B 1 233 ? -52.113 -4.222 6.908 1.00 28.39 233 LYS C O 1
ATOM 7450 N N . LEU B 1 234 ? -52.539 -2.824 8.607 1.00 34.06 234 LEU C N 1
ATOM 7451 C CA . LEU B 1 234 ? -52.356 -3.885 9.582 1.00 31.80 234 LEU C CA 1
ATOM 7452 C C . LEU B 1 234 ? -53.595 -4.774 9.599 1.00 33.60 234 LEU C C 1
ATOM 7453 O O . LEU B 1 234 ? -54.688 -4.329 9.239 1.00 30.25 234 LEU C O 1
ATOM 7458 N N . PRO B 1 235 ? -53.458 -6.033 10.009 1.00 31.03 235 PRO C N 1
ATOM 7459 C CA . PRO B 1 235 ? -54.643 -6.892 10.098 1.00 31.55 235 PRO C CA 1
ATOM 7460 C C . PRO B 1 235 ? -55.630 -6.329 11.109 1.00 38.80 235 PRO C C 1
ATOM 7461 O O . PRO B 1 235 ? -55.240 -5.779 12.144 1.00 36.05 235 PRO C O 1
ATOM 7465 N N . ASP B 1 236 ? -56.922 -6.454 10.788 1.00 35.71 236 ASP C N 1
ATOM 7466 C CA . ASP B 1 236 ? -57.964 -5.920 11.665 1.00 31.35 236 ASP C CA 1
ATOM 7467 C C . ASP B 1 236 ? -57.867 -6.491 13.069 1.00 31.99 236 ASP C C 1
ATOM 7468 O O . ASP B 1 236 ? -58.225 -5.812 14.038 1.00 34.48 236 ASP C O 1
ATOM 7473 N N . TRP B 1 237 ? -57.368 -7.722 13.209 1.00 29.37 237 TRP C N 1
ATOM 7474 C CA . TRP B 1 237 ? -57.354 -8.351 14.522 1.00 31.66 237 TRP C CA 1
ATOM 7475 C C . TRP B 1 237 ? -56.368 -7.716 15.503 1.00 30.32 237 TRP C C 1
ATOM 7476 O O . TRP B 1 237 ? -56.480 -7.978 16.706 1.00 32.47 237 TRP C O 1
ATOM 7487 N N . VAL B 1 238 ? -55.424 -6.881 15.055 1.00 30.47 238 VAL C N 1
ATOM 7488 C CA . VAL B 1 238 ? -54.511 -6.311 16.049 1.00 36.20 238 VAL C CA 1
ATOM 7489 C C . VAL B 1 238 ? -55.268 -5.374 16.991 1.00 38.24 238 VAL C C 1
ATOM 7490 O O . VAL B 1 238 ? -54.897 -5.232 18.167 1.00 34.09 238 VAL C O 1
ATOM 7494 N N . TYR B 1 239 ? -56.360 -4.764 16.518 1.00 32.25 239 TYR C N 1
ATOM 7495 C CA . TYR B 1 239 ? -57.110 -3.803 17.322 1.00 36.57 239 TYR C CA 1
ATOM 7496 C C . TYR B 1 239 ? -58.046 -4.467 18.317 1.00 36.34 239 TYR C C 1
ATOM 7497 O O . TYR B 1 239 ? -58.771 -3.764 19.032 1.00 36.27 239 TYR C O 1
ATOM 7506 N N . ASN B 1 240 ? -58.052 -5.796 18.395 1.00 33.76 240 ASN C N 1
ATOM 7507 C CA . ASN B 1 240 ? -58.857 -6.455 19.408 1.00 34.14 240 ASN C CA 1
ATOM 7508 C C . ASN B 1 240 ? -58.286 -6.291 20.811 1.00 36.67 240 ASN C C 1
ATOM 7509 O O . ASN B 1 240 ? -58.988 -6.590 21.780 1.00 35.09 240 ASN C O 1
ATOM 7514 N N . GLY B 1 241 ? -57.050 -5.843 20.956 1.00 34.43 241 GLY C N 1
ATOM 7515 C CA . GLY B 1 241 ? -56.541 -5.641 22.304 1.00 32.06 241 GLY C CA 1
ATOM 7516 C C . GLY B 1 241 ? -55.039 -5.867 22.371 1.00 33.98 241 GLY C C 1
ATOM 7517 O O . GLY B 1 241 ? -54.313 -5.596 21.414 1.00 33.38 241 GLY C O 1
ATOM 7518 N N . LEU B 1 242 ? -54.614 -6.362 23.526 1.00 33.86 242 LEU C N 1
ATOM 7519 C CA . LEU B 1 242 ? -53.199 -6.522 23.840 1.00 33.02 242 LEU C CA 1
ATOM 7520 C C . LEU B 1 242 ? -52.611 -7.755 23.160 1.00 35.05 242 LEU C C 1
ATOM 7521 O O . LEU B 1 242 ? -53.279 -8.785 23.004 1.00 33.14 242 LEU C O 1
ATOM 7526 N N . ILE B 1 243 ? -51.340 -7.656 22.773 1.00 31.53 243 ILE C N 1
ATOM 7527 C CA . ILE B 1 243 ? -50.555 -8.821 22.389 1.00 29.14 243 ILE C CA 1
ATOM 7528 C C . ILE B 1 243 ? -49.611 -9.097 23.550 1.00 33.00 243 ILE C C 1
ATOM 7529 O O . ILE B 1 243 ? -48.716 -8.296 23.839 1.00 28.39 243 ILE C O 1
ATOM 7534 N N . ILE B 1 244 ? -49.822 -10.211 24.241 1.00 30.21 244 ILE C N 1
ATOM 7535 C CA . ILE B 1 244 ? -49.165 -10.468 25.516 1.00 32.78 244 ILE C CA 1
ATOM 7536 C C . ILE B 1 244 ? -47.913 -11.305 25.286 1.00 31.83 244 ILE C C 1
ATOM 7537 O O . ILE B 1 244 ? -47.958 -12.359 24.637 1.00 27.59 244 ILE C O 1
ATOM 7542 N N . GLY B 1 245 ? -46.793 -10.844 25.836 1.00 30.91 245 GLY C N 1
ATOM 7543 C CA . GLY B 1 245 ? -45.561 -11.585 25.679 1.00 26.37 245 GLY C CA 1
ATOM 7544 C C . GLY B 1 245 ? -45.322 -12.462 26.882 1.00 33.24 245 GLY C C 1
ATOM 7545 O O . GLY B 1 245 ? -45.022 -11.961 27.971 1.00 32.71 245 GLY C O 1
ATOM 7546 N N . VAL B 1 246 ? -45.473 -13.774 26.705 1.00 29.71 246 VAL C N 1
ATOM 7547 C CA . VAL B 1 246 ? -45.331 -14.730 27.790 1.00 30.25 246 VAL C CA 1
ATOM 7548 C C . VAL B 1 246 ? -44.490 -15.888 27.285 1.00 30.98 246 VAL C C 1
ATOM 7549 O O . VAL B 1 246 ? -44.288 -16.059 26.081 1.00 36.76 246 VAL C O 1
ATOM 7553 N N . GLN B 1 247 ? -43.964 -16.670 28.222 1.00 28.41 247 GLN C N 1
ATOM 7554 C CA . GLN B 1 247 ? -43.081 -17.773 27.883 1.00 28.26 247 GLN C CA 1
ATOM 7555 C C . GLN B 1 247 ? -43.303 -18.921 28.853 1.00 30.11 247 GLN C C 1
ATOM 7556 O O . GLN B 1 247 ? -43.954 -18.770 29.892 1.00 29.48 247 GLN C O 1
ATOM 7562 N N . GLY B 1 248 ? -42.720 -20.068 28.512 1.00 32.45 248 GLY C N 1
ATOM 7563 C CA . GLY B 1 248 ? -42.591 -21.178 29.438 1.00 36.23 248 GLY C CA 1
ATOM 7564 C C . GLY B 1 248 ? -43.247 -22.480 29.020 1.00 42.02 248 GLY C C 1
ATOM 7565 O O . GLY B 1 248 ? -43.224 -23.431 29.814 1.00 33.64 248 GLY C O 1
ATOM 7566 N N . GLY B 1 249 ? -43.833 -22.602 27.828 1.00 33.48 249 GLY C N 1
ATOM 7567 C CA . GLY B 1 249 ? -44.483 -23.838 27.433 1.00 36.62 249 GLY C CA 1
ATOM 7568 C C . GLY B 1 249 ? -45.994 -23.753 27.581 1.00 36.42 249 GLY C C 1
ATOM 7569 O O . GLY B 1 249 ? -46.548 -22.753 28.049 1.00 34.43 249 GLY C O 1
ATOM 7570 N N . ASN B 1 250 ? -46.663 -24.844 27.173 1.00 38.02 250 ASN C N 1
ATOM 7571 C CA . ASN B 1 250 ? -48.127 -24.853 27.073 1.00 35.94 250 ASN C CA 1
ATOM 7572 C C . ASN B 1 250 ? -48.781 -24.380 28.366 1.00 33.26 250 ASN C C 1
ATOM 7573 O O . ASN B 1 250 ? -49.509 -23.383 28.376 1.00 32.48 250 ASN C O 1
ATOM 7578 N N . GLU B 1 251 ? -48.517 -25.081 29.475 1.00 36.47 251 GLU C N 1
ATOM 7579 C CA . GLU B 1 251 ? -49.240 -24.797 30.717 1.00 36.91 251 GLU C CA 1
ATOM 7580 C C . GLU B 1 251 ? -49.016 -23.367 31.192 1.00 37.85 251 GLU C C 1
ATOM 7581 O O . GLU B 1 251 ? -49.968 -22.676 31.582 1.00 34.92 251 GLU C O 1
ATOM 7587 N N . ARG B 1 252 ? -47.758 -22.907 31.198 1.00 36.96 252 ARG C N 1
ATOM 7588 C CA . ARG B 1 252 ? -47.492 -21.576 31.737 1.00 36.16 252 ARG C CA 1
ATOM 7589 C C . ARG B 1 252 ? -48.017 -20.496 30.803 1.00 30.28 252 ARG C C 1
ATOM 7590 O O . ARG B 1 252 ? -48.672 -19.547 31.248 1.00 34.55 252 ARG C O 1
ATOM 7598 N N . SER B 1 253 ? -47.742 -20.622 29.500 1.00 34.34 253 SER C N 1
ATOM 7599 C CA . SER B 1 253 ? -48.073 -19.542 28.573 1.00 28.67 253 SER C CA 1
ATOM 7600 C C . SER B 1 253 ? -49.577 -19.423 28.375 1.00 32.05 253 SER C C 1
ATOM 7601 O O . SER B 1 253 ? -50.138 -18.321 28.433 1.00 33.56 253 SER C O 1
ATOM 7604 N N . PHE B 1 254 ? -50.255 -20.545 28.149 1.00 33.56 254 PHE C N 1
ATOM 7605 C CA . PHE B 1 254 ? -51.706 -20.472 28.034 1.00 37.08 254 PHE C CA 1
ATOM 7606 C C . PHE B 1 254 ? -52.380 -20.266 29.382 1.00 35.04 254 PHE C C 1
ATOM 7607 O O . PHE B 1 254 ? -53.493 -19.728 29.425 1.00 37.83 254 PHE C O 1
ATOM 7615 N N . GLY B 1 255 ? -51.720 -20.638 30.482 1.00 32.30 255 GLY C N 1
ATOM 7616 C CA . GLY B 1 255 ? -52.236 -20.271 31.792 1.00 34.52 255 GLY C CA 1
ATOM 7617 C C . GLY B 1 255 ? -52.277 -18.768 31.993 1.00 41.42 255 GLY C C 1
ATOM 7618 O O . GLY B 1 255 ? -53.251 -18.225 32.521 1.00 37.44 255 GLY C O 1
ATOM 7619 N N . LEU B 1 256 ? -51.227 -18.068 31.549 1.00 31.06 256 LEU C N 1
ATOM 7620 C CA . LEU B 1 256 ? -51.190 -16.612 31.679 1.00 32.63 256 LEU C CA 1
ATOM 7621 C C . LEU B 1 256 ? -52.158 -15.932 30.723 1.00 34.23 256 LEU C C 1
ATOM 7622 O O . LEU B 1 256 ? -52.664 -14.843 31.025 1.00 32.26 256 LEU C O 1
ATOM 7627 N N . LEU B 1 257 ? -52.411 -16.535 29.560 1.00 31.68 257 LEU C N 1
ATOM 7628 C CA . LEU B 1 257 ? -53.472 -16.029 28.699 1.00 35.80 257 LEU C CA 1
ATOM 7629 C C . LEU B 1 257 ? -54.826 -16.089 29.411 1.00 35.91 257 LEU C C 1
ATOM 7630 O O . LEU B 1 257 ? -55.576 -15.110 29.414 1.00 36.45 257 LEU C O 1
ATOM 7635 N N . ASP B 1 258 ? -55.146 -17.229 30.037 1.00 37.82 258 ASP C N 1
ATOM 7636 C CA . ASP B 1 258 ? -56.418 -17.351 30.755 1.00 37.26 258 ASP C CA 1
ATOM 7637 C C . ASP B 1 258 ? -56.494 -16.368 31.914 1.00 40.26 258 ASP C C 1
ATOM 7638 O O . ASP B 1 258 ? -57.522 -15.707 32.117 1.00 40.76 258 ASP C O 1
ATOM 7643 N N . LYS B 1 259 ? -55.416 -16.265 32.693 1.00 36.52 259 LYS C N 1
ATOM 7644 C CA . LYS B 1 259 ? -55.387 -15.308 33.791 1.00 34.64 259 LYS C CA 1
ATOM 7645 C C . LYS B 1 259 ? -55.577 -13.890 33.278 1.00 40.10 259 LYS C C 1
ATOM 7646 O O . LYS B 1 259 ? -56.332 -13.106 33.861 1.00 41.30 259 LYS C O 1
ATOM 7652 N N . THR B 1 260 ? -54.926 -13.554 32.163 1.00 39.33 260 THR C N 1
ATOM 7653 C CA . THR B 1 260 ? -55.075 -12.225 31.578 1.00 30.99 260 THR C CA 1
ATOM 7654 C C . THR B 1 260 ? -56.528 -11.950 31.194 1.00 37.15 260 THR C C 1
ATOM 7655 O O . THR B 1 260 ? -57.082 -10.895 31.525 1.00 36.06 260 THR C O 1
ATOM 7659 N N . LEU B 1 261 ? -57.161 -12.894 30.490 1.00 37.83 261 LEU C N 1
ATOM 7660 C CA . LEU B 1 261 ? -58.563 -12.726 30.101 1.00 36.21 261 LEU C CA 1
ATOM 7661 C C . LEU B 1 261 ? -59.470 -12.639 31.326 1.00 41.82 261 LEU C C 1
ATOM 7662 O O . LEU B 1 261 ? -60.356 -11.779 31.392 1.00 41.75 261 LEU C O 1
ATOM 7667 N N . ASP B 1 262 ? -59.236 -13.496 32.322 1.00 40.14 262 ASP C N 1
ATOM 7668 C CA . ASP B 1 262 ? -60.071 -13.498 33.521 1.00 42.30 262 ASP C CA 1
ATOM 7669 C C . ASP B 1 262 ? -60.065 -12.149 34.241 1.00 47.82 262 ASP C C 1
ATOM 7670 O O . ASP B 1 262 ? -61.035 -11.812 34.929 1.00 45.29 262 ASP C O 1
ATOM 7675 N N . ARG B 1 263 ? -58.996 -11.366 34.100 1.00 36.70 263 ARG C N 1
ATOM 7676 C CA . ARG B 1 263 ? -58.912 -10.029 34.677 1.00 36.03 263 ARG C CA 1
ATOM 7677 C C . ARG B 1 263 ? -59.452 -8.952 33.748 1.00 43.24 263 ARG C C 1
ATOM 7678 O O . ARG B 1 263 ? -59.200 -7.760 33.987 1.00 40.36 263 ARG C O 1
ATOM 7686 N N . ASN B 1 264 ? -60.166 -9.351 32.690 1.00 41.58 264 ASN C N 1
ATOM 7687 C CA . ASN B 1 264 ? -60.879 -8.452 31.781 1.00 41.65 264 ASN C CA 1
ATOM 7688 C C . ASN B 1 264 ? -59.939 -7.565 30.974 1.00 43.90 264 ASN C C 1
ATOM 7689 O O . ASN B 1 264 ? -60.308 -6.453 30.583 1.00 36.06 264 ASN C O 1
ATOM 7694 N N . ILE B 1 265 ? -58.728 -8.056 30.711 1.00 38.35 265 ILE C N 1
ATOM 7695 C CA . ILE B 1 265 ? -57.821 -7.432 29.754 1.00 35.68 265 ILE C CA 1
ATOM 7696 C C . ILE B 1 265 ? -58.118 -8.019 28.375 1.00 29.04 265 ILE C C 1
ATOM 7697 O O . ILE B 1 265 ? -58.072 -9.241 28.184 1.00 31.68 265 ILE C O 1
ATOM 7702 N N . LYS B 1 266 ? -58.451 -7.157 27.422 1.00 31.93 266 LYS C N 1
ATOM 7703 C CA . LYS B 1 266 ? -58.742 -7.612 26.069 1.00 36.45 266 LYS C CA 1
ATOM 7704 C C . LYS B 1 266 ? -57.452 -8.043 25.381 1.00 38.69 266 LYS C C 1
ATOM 7705 O O . LYS B 1 266 ? -56.461 -7.308 25.400 1.00 35.79 266 LYS C O 1
ATOM 7711 N N . VAL B 1 267 ? -57.466 -9.234 24.778 1.00 36.77 267 VAL C N 1
ATOM 7712 C CA . VAL B 1 267 ? -56.273 -9.841 24.182 1.00 30.81 267 VAL C CA 1
ATOM 7713 C C . VAL B 1 267 ? -56.507 -10.025 22.684 1.00 35.83 267 VAL C C 1
ATOM 7714 O O . VAL B 1 267 ? -57.481 -10.672 22.274 1.00 39.08 267 VAL C O 1
ATOM 7718 N N . ALA B 1 268 ? -55.617 -9.448 21.873 1.00 32.78 268 ALA C N 1
ATOM 7719 C CA . ALA B 1 268 ? -55.588 -9.669 20.433 1.00 32.53 268 ALA C CA 1
ATOM 7720 C C . ALA B 1 268 ? -54.805 -10.923 20.073 1.00 37.00 268 ALA C C 1
ATOM 7721 O O . ALA B 1 268 ? -55.193 -11.658 19.158 1.00 34.09 268 ALA C O 1
ATOM 7723 N N . GLY B 1 269 ? -53.709 -11.181 20.779 1.00 31.58 269 GLY C N 1
ATOM 7724 C CA . GLY B 1 269 ? -52.890 -12.339 20.489 1.00 33.48 269 GLY C CA 1
ATOM 7725 C C . GLY B 1 269 ? -51.970 -12.667 21.640 1.00 34.15 269 GLY C C 1
ATOM 7726 O O . GLY B 1 269 ? -51.755 -11.856 22.548 1.00 31.80 269 GLY C O 1
ATOM 7727 N N . ILE B 1 270 ? -51.453 -13.889 21.608 1.00 33.72 270 ILE C N 1
ATOM 7728 C CA . ILE B 1 270 ? -50.439 -14.337 22.549 1.00 30.53 270 ILE C CA 1
ATOM 7729 C C . ILE B 1 270 ? -49.145 -14.508 21.755 1.00 30.38 270 ILE C C 1
ATOM 7730 O O . ILE B 1 270 ? -49.119 -15.199 20.727 1.00 28.43 270 ILE C O 1
ATOM 7735 N N . TRP B 1 271 ? -48.095 -13.817 22.187 1.00 26.67 271 TRP C N 1
ATOM 7736 C CA . TRP B 1 271 ? -46.799 -13.850 21.516 1.00 25.90 271 TRP C CA 1
ATOM 7737 C C . TRP B 1 271 ? -45.845 -14.652 22.394 1.00 26.60 271 TRP C C 1
ATOM 7738 O O . TRP B 1 271 ? -45.448 -14.186 23.465 1.00 31.06 271 TRP C O 1
ATOM 7749 N N . CYS B 1 272 ? -45.522 -15.874 21.967 1.00 28.59 272 CYS C N 1
ATOM 7750 C CA . CYS B 1 272 ? -44.622 -16.779 22.688 1.00 27.08 272 CYS C CA 1
ATOM 7751 C C . CYS B 1 272 ? -43.326 -16.868 21.893 1.00 31.04 272 CYS C C 1
ATOM 7752 O O . CYS B 1 272 ? -43.204 -17.683 20.973 1.00 28.24 272 CYS C O 1
ATOM 7755 N N . GLN B 1 273 ? -42.349 -16.045 22.256 1.00 29.56 273 GLN C N 1
ATOM 7756 C CA . GLN B 1 273 ? -41.109 -16.064 21.494 1.00 26.30 273 GLN C CA 1
ATOM 7757 C C . GLN B 1 273 ? -40.377 -17.391 21.639 1.00 28.99 273 GLN C C 1
ATOM 7758 O O . GLN B 1 273 ? -39.607 -17.755 20.752 1.00 27.72 273 GLN C O 1
ATOM 7764 N N . ASP B 1 274 ? -40.624 -18.132 22.720 1.00 27.98 274 ASP C N 1
ATOM 7765 C CA . ASP B 1 274 ? -40.008 -19.433 22.943 1.00 29.23 274 ASP C CA 1
ATOM 7766 C C . ASP B 1 274 ? -40.815 -20.582 22.325 1.00 33.05 274 ASP C C 1
ATOM 7767 O O . ASP B 1 274 ? -40.650 -21.740 22.732 1.00 28.34 274 ASP C O 1
ATOM 7772 N N . TRP B 1 275 ? -41.669 -20.284 21.340 1.00 33.29 275 TRP C N 1
ATOM 7773 C CA . TRP B 1 275 ? -42.415 -21.330 20.647 1.00 31.54 275 TRP C CA 1
ATOM 7774 C C . TRP B 1 275 ? -41.484 -22.405 20.101 1.00 31.51 275 TRP C C 1
ATOM 7775 O O . TRP B 1 275 ? -41.895 -23.558 19.931 1.00 31.11 275 TRP C O 1
ATOM 7786 N N . CYS B 1 276 ? -40.224 -22.046 19.841 1.00 26.85 276 CYS C N 1
ATOM 7787 C CA . CYS B 1 276 ? -39.229 -22.943 19.269 1.00 27.68 276 CYS C CA 1
ATOM 7788 C C . CYS B 1 276 ? -38.186 -23.392 20.285 1.00 32.54 276 CYS C C 1
ATOM 7789 O O . CYS B 1 276 ? -37.210 -24.047 19.907 1.00 33.21 276 CYS C O 1
ATOM 7792 N N . GLY B 1 277 ? -38.356 -23.053 21.554 1.00 29.99 277 GLY C N 1
ATOM 7793 C CA . GLY B 1 277 ? -37.454 -23.499 22.595 1.00 28.68 277 GLY C CA 1
ATOM 7794 C C . GLY B 1 277 ? -36.714 -22.345 23.245 1.00 30.84 277 GLY C C 1
ATOM 7795 O O . GLY B 1 277 ? -36.708 -21.213 22.765 1.00 28.07 277 GLY C O 1
ATOM 7796 N N . LYS B 1 278 ? -36.079 -22.672 24.368 1.00 31.52 278 LYS C N 1
ATOM 7797 C CA . LYS B 1 278 ? -35.343 -21.707 25.173 1.00 29.56 278 LYS C CA 1
ATOM 7798 C C . LYS B 1 278 ? -33.863 -22.066 25.202 1.00 30.48 278 LYS C C 1
ATOM 7799 O O . LYS B 1 278 ? -33.471 -23.201 24.932 1.00 32.69 278 LYS C O 1
ATOM 7805 N N . ARG B 1 279 ? -33.046 -21.080 25.551 1.00 31.70 279 ARG C N 1
ATOM 7806 C CA . ARG B 1 279 ? -31.617 -21.281 25.784 1.00 28.65 279 ARG C CA 1
ATOM 7807 C C . ARG B 1 279 ? -31.205 -20.281 26.848 1.00 31.98 279 ARG C C 1
ATOM 7808 O O . ARG B 1 279 ? -31.430 -19.076 26.679 1.00 30.53 279 ARG C O 1
ATOM 7816 N N . VAL B 1 280 ? -30.635 -20.764 27.948 1.00 31.05 280 VAL C N 1
ATOM 7817 C CA . VAL B 1 280 ? -30.262 -19.904 29.065 1.00 32.01 280 VAL C CA 1
ATOM 7818 C C . VAL B 1 280 ? -28.772 -19.605 28.986 1.00 30.35 280 VAL C C 1
ATOM 7819 O O . VAL B 1 280 ? -27.949 -20.526 28.895 1.00 34.63 280 VAL C O 1
ATOM 7823 N N . THR B 1 281 ? -28.419 -18.319 29.019 1.00 31.47 281 THR C N 1
ATOM 7824 C CA . THR B 1 281 ? -27.023 -17.895 29.042 1.00 31.86 281 THR C CA 1
ATOM 7825 C C . THR B 1 281 ? -26.825 -16.926 30.202 1.00 31.10 281 THR C C 1
ATOM 7826 O O . THR B 1 281 ? -27.753 -16.642 30.971 1.00 29.45 281 THR C O 1
ATOM 7830 N N . SER B 1 282 ? -25.601 -16.405 30.318 1.00 30.49 282 SER C N 1
ATOM 7831 C CA . SER B 1 282 ? -25.313 -15.430 31.360 1.00 32.02 282 SER C CA 1
ATOM 7832 C C . SER B 1 282 ? -26.026 -14.107 31.107 1.00 32.60 282 SER C C 1
ATOM 7833 O O . SER B 1 282 ? -26.257 -13.352 32.052 1.00 28.87 282 SER C O 1
ATOM 7836 N N . PHE B 1 283 ? -26.425 -13.829 29.862 1.00 28.20 283 PHE C N 1
ATOM 7837 C CA . PHE B 1 283 ? -27.259 -12.663 29.590 1.00 28.13 283 PHE C CA 1
ATOM 7838 C C . PHE B 1 283 ? -28.649 -12.821 30.197 1.00 28.33 283 PHE C C 1
ATOM 7839 O O . PHE B 1 283 ? -29.213 -11.859 30.721 1.00 31.34 283 PHE C O 1
ATOM 7847 N N . GLY B 1 284 ? -29.211 -14.014 30.134 1.00 28.37 284 GLY C N 1
ATOM 7848 C CA . GLY B 1 284 ? -30.527 -14.280 30.675 1.00 27.68 284 GLY C CA 1
ATOM 7849 C C . GLY B 1 284 ? -31.192 -15.409 29.906 1.00 30.90 284 GLY C C 1
ATOM 7850 O O . GLY B 1 284 ? -30.518 -16.283 29.361 1.00 29.84 284 GLY C O 1
ATOM 7851 N N . LYS B 1 285 ? -32.521 -15.364 29.878 1.00 28.97 285 LYS C N 1
ATOM 7852 C CA . LYS B 1 285 ? -33.321 -16.403 29.242 1.00 28.42 285 LYS C CA 1
ATOM 7853 C C . LYS B 1 285 ? -33.507 -16.026 27.775 1.00 29.22 285 LYS C C 1
ATOM 7854 O O . LYS B 1 285 ? -34.229 -15.071 27.462 1.00 31.86 285 LYS C O 1
ATOM 7860 N N . ARG B 1 286 ? -32.850 -16.768 26.884 1.00 26.84 286 ARG C N 1
ATOM 7861 C CA . ARG B 1 286 ? -32.868 -16.536 25.447 1.00 28.13 286 ARG C CA 1
ATOM 7862 C C . ARG B 1 286 ? -33.593 -17.693 24.755 1.00 28.34 286 ARG C C 1
ATOM 7863 O O . ARG B 1 286 ? -34.244 -18.524 25.405 1.00 30.99 286 ARG C O 1
ATOM 7871 N N . LEU B 1 287 ? -33.481 -17.753 23.428 1.00 28.31 287 LEU C N 1
ATOM 7872 C CA . LEU B 1 287 ? -34.249 -18.691 22.621 1.00 29.79 287 LEU C CA 1
ATOM 7873 C C . LEU B 1 287 ? -33.334 -19.676 21.903 1.00 29.00 287 LEU C C 1
ATOM 7874 O O . LEU B 1 287 ? -32.160 -19.396 21.644 1.00 26.84 287 LEU C O 1
ATOM 7879 N N . GLN B 1 288 ? -33.903 -20.837 21.575 1.00 29.59 288 GLN C N 1
ATOM 7880 C CA . GLN B 1 288 ? -33.234 -21.838 20.754 1.00 27.31 288 GLN C CA 1
ATOM 7881 C C . GLN B 1 288 ? -33.471 -21.490 19.292 1.00 25.99 288 GLN C C 1
ATOM 7882 O O . GLN B 1 288 ? -34.617 -21.466 18.836 1.00 29.45 288 GLN C O 1
ATOM 7888 N N . TRP B 1 289 ? -32.396 -21.199 18.559 1.00 28.31 289 TRP C N 1
ATOM 7889 C CA . TRP B 1 289 ? -32.526 -20.613 17.225 1.00 25.14 289 TRP C CA 1
ATOM 7890 C C . TRP B 1 289 ? -32.617 -21.728 16.191 1.00 26.63 289 TRP C C 1
ATOM 7891 O O . TRP B 1 289 ? -31.675 -22.024 15.458 1.00 28.19 289 TRP C O 1
ATOM 7902 N N . ASP B 1 290 ? -33.804 -22.332 16.128 1.00 28.03 290 ASP C N 1
ATOM 7903 C CA . ASP B 1 290 ? -34.070 -23.482 15.255 1.00 28.92 290 ASP C CA 1
ATOM 7904 C C . ASP B 1 290 ? -35.583 -23.435 15.008 1.00 31.18 290 ASP C C 1
ATOM 7905 O O . ASP B 1 290 ? -36.357 -23.809 15.891 1.00 30.17 290 ASP C O 1
ATOM 7910 N N . TRP B 1 291 ? -35.990 -22.924 13.838 1.00 31.98 291 TRP C N 1
ATOM 7911 C CA . TRP B 1 291 ? -37.324 -22.321 13.687 1.00 32.61 291 TRP C CA 1
ATOM 7912 C C . TRP B 1 291 ? -38.409 -23.353 13.349 1.00 32.72 291 TRP C C 1
ATOM 7913 O O . TRP B 1 291 ? -39.086 -23.280 12.328 1.00 33.81 291 TRP C O 1
ATOM 7924 N N . LYS B 1 292 ? -38.585 -24.304 14.259 1.00 31.93 292 LYS C N 1
ATOM 7925 C CA . LYS B 1 292 ? -39.691 -25.251 14.249 1.00 34.18 292 LYS C CA 1
ATOM 7926 C C . LYS B 1 292 ? -40.226 -25.318 15.668 1.00 34.72 292 LYS C C 1
ATOM 7927 O O . LYS B 1 292 ? -39.469 -25.139 16.624 1.00 32.94 292 LYS C O 1
ATOM 7933 N N . TYR B 1 293 ? -41.532 -25.564 15.815 1.00 32.20 293 TYR C N 1
ATOM 7934 C CA . TYR B 1 293 ? -42.099 -25.503 17.156 1.00 33.02 293 TYR C CA 1
ATOM 7935 C C . TYR B 1 293 ? -41.490 -26.593 18.031 1.00 32.67 293 TYR C C 1
ATOM 7936 O O . TYR B 1 293 ? -41.137 -27.679 17.558 1.00 31.26 293 TYR C O 1
ATOM 7945 N N . HIS B 1 294 ? -41.295 -26.262 19.303 1.00 31.19 294 HIS C N 1
ATOM 7946 C CA . HIS B 1 294 ? -40.607 -27.141 20.239 1.00 36.14 294 HIS C CA 1
ATOM 7947 C C . HIS B 1 294 ? -41.611 -28.140 20.792 1.00 33.62 294 HIS C C 1
ATOM 7948 O O . HIS B 1 294 ? -42.496 -27.774 21.569 1.00 35.20 294 HIS C O 1
ATOM 7955 N N . LYS B 1 295 ? -41.463 -29.407 20.409 1.00 38.56 295 LYS C N 1
ATOM 7956 C CA . LYS B 1 295 ? -42.480 -30.401 20.733 1.00 38.92 295 LYS C CA 1
ATOM 7957 C C . LYS B 1 295 ? -42.494 -30.779 22.207 1.00 39.69 295 LYS C C 1
ATOM 7958 O O . LYS B 1 295 ? -43.495 -31.328 22.678 1.00 45.27 295 LYS C O 1
ATOM 7964 N N . GLU B 1 296 ? -41.427 -30.501 22.953 1.00 38.00 296 GLU C N 1
ATOM 7965 C CA . GLU B 1 296 ? -41.469 -30.813 24.378 1.00 42.42 296 GLU C CA 1
ATOM 7966 C C . GLU B 1 296 ? -42.074 -29.681 25.201 1.00 40.87 296 GLU C C 1
ATOM 7967 O O . GLU B 1 296 ? -42.813 -29.937 26.159 1.00 42.01 296 GLU C O 1
ATOM 7973 N N . MET B 1 297 ? -41.807 -28.426 24.832 1.00 41.08 297 MET C N 1
ATOM 7974 C CA . MET B 1 297 ? -42.363 -27.303 25.583 1.00 35.48 297 MET C CA 1
ATOM 7975 C C . MET B 1 297 ? -43.779 -26.965 25.132 1.00 37.22 297 MET C C 1
ATOM 7976 O O . MET B 1 297 ? -44.617 -26.581 25.955 1.00 32.84 297 MET C O 1
ATOM 7981 N N . TYR B 1 298 ? -44.058 -27.087 23.836 1.00 36.83 298 TYR C N 1
ATOM 7982 C CA . TYR B 1 298 ? -45.366 -26.748 23.273 1.00 36.30 298 TYR C CA 1
ATOM 7983 C C . TYR B 1 298 ? -45.890 -27.901 22.428 1.00 37.57 298 TYR C C 1
ATOM 7984 O O . TYR B 1 298 ? -46.119 -27.745 21.226 1.00 37.71 298 TYR C O 1
ATOM 7993 N N . PRO B 1 299 ? -46.110 -29.076 23.026 1.00 41.36 299 PRO C N 1
ATOM 7994 C CA . PRO B 1 299 ? -46.638 -30.198 22.239 1.00 39.35 299 PRO C CA 1
ATOM 7995 C C . PRO B 1 299 ? -48.002 -29.856 21.665 1.00 35.19 299 PRO C C 1
ATOM 7996 O O . PRO B 1 299 ? -48.787 -29.125 22.273 1.00 39.17 299 PRO C O 1
ATOM 8000 N N . ASP B 1 300 ? -48.259 -30.358 20.456 1.00 44.97 300 ASP C N 1
ATOM 8001 C CA . ASP B 1 300 ? -49.549 -30.197 19.790 1.00 41.37 300 ASP C CA 1
ATOM 8002 C C . ASP B 1 300 ? -49.872 -28.732 19.514 1.00 46.31 300 ASP C C 1
ATOM 8003 O O . ASP B 1 300 ? -51.045 -28.357 19.451 1.00 42.60 300 ASP C O 1
ATOM 8008 N N . LEU B 1 301 ? -48.844 -27.896 19.338 1.00 41.31 301 LEU C N 1
ATOM 8009 C CA . LEU B 1 301 ? -49.088 -26.472 19.121 1.00 38.13 301 LEU C CA 1
ATOM 8010 C C . LEU B 1 301 ? -50.005 -26.173 17.937 1.00 33.62 301 LEU C C 1
ATOM 8011 O O . LEU B 1 301 ? -50.837 -25.255 18.062 1.00 36.11 301 LEU C O 1
ATOM 8016 N N . PRO B 1 302 ? -49.924 -26.867 16.788 1.00 33.20 302 PRO C N 1
ATOM 8017 C CA . PRO B 1 302 ? -50.853 -26.527 15.699 1.00 35.95 302 PRO C CA 1
ATOM 8018 C C . PRO B 1 302 ? -52.308 -26.702 16.094 1.00 39.07 302 PRO C C 1
ATOM 8019 O O . PRO B 1 302 ? -53.133 -25.836 15.787 1.00 38.13 302 PRO C O 1
ATOM 8023 N N . LYS B 1 303 ? -52.632 -27.795 16.792 1.00 39.66 303 LYS C N 1
ATOM 8024 C CA . LYS B 1 303 ? -53.989 -28.002 17.290 1.00 44.99 303 LYS C CA 1
ATOM 8025 C C . LYS B 1 303 ? -54.378 -26.921 18.292 1.00 44.13 303 LYS C C 1
ATOM 8026 O O . LYS B 1 303 ? -55.493 -26.380 18.241 1.00 42.43 303 LYS C O 1
ATOM 8032 N N . LYS B 1 304 ? -53.466 -26.587 19.208 1.00 38.33 304 LYS C N 1
ATOM 8033 C CA . LYS B 1 304 ? -53.755 -25.561 20.203 1.00 39.08 304 LYS C CA 1
ATOM 8034 C C . LYS B 1 304 ? -53.959 -24.195 19.567 1.00 39.12 304 LYS C C 1
ATOM 8035 O O . LYS B 1 304 ? -54.770 -23.404 20.057 1.00 40.37 304 LYS C O 1
ATOM 8041 N N . ILE B 1 305 ? -53.232 -23.886 18.491 1.00 37.07 305 ILE C N 1
ATOM 8042 C CA . ILE B 1 305 ? -53.447 -22.607 17.828 1.00 34.47 305 ILE C CA 1
ATOM 8043 C C . ILE B 1 305 ? -54.848 -22.545 17.225 1.00 34.13 305 ILE C C 1
ATOM 8044 O O . ILE B 1 305 ? -55.542 -21.529 17.350 1.00 35.80 305 ILE C O 1
ATOM 8049 N N . LYS B 1 306 ? -55.298 -23.629 16.589 1.00 40.22 306 LYS C N 1
ATOM 8050 C CA . LYS B 1 306 ? -56.668 -23.663 16.082 1.00 40.75 306 LYS C CA 1
ATOM 8051 C C . LYS B 1 306 ? -57.672 -23.384 17.192 1.00 38.13 306 LYS C C 1
ATOM 8052 O O . LYS B 1 306 ? -58.655 -22.662 16.984 1.00 41.46 306 LYS C O 1
ATOM 8058 N N . GLU B 1 307 ? -57.432 -23.932 18.384 1.00 40.54 307 GLU C N 1
ATOM 8059 C CA . GLU B 1 307 ? -58.375 -23.759 19.486 1.00 42.04 307 GLU C CA 1
ATOM 8060 C C . GLU B 1 307 ? -58.465 -22.304 19.931 1.00 46.47 307 GLU C C 1
ATOM 8061 O O . GLU B 1 307 ? -59.568 -21.785 20.149 1.00 37.19 307 GLU C O 1
ATOM 8067 N N . ILE B 1 308 ? -57.322 -21.625 20.098 1.00 33.71 308 ILE C N 1
ATOM 8068 C CA . ILE B 1 308 ? -57.421 -20.251 20.581 1.00 31.96 308 ILE C CA 1
ATOM 8069 C C . ILE B 1 308 ? -57.932 -19.338 19.477 1.00 29.94 308 ILE C C 1
ATOM 8070 O O . ILE B 1 308 ? -58.635 -18.359 19.755 1.00 38.02 308 ILE C O 1
ATOM 8075 N N . ASN B 1 309 ? -57.597 -19.631 18.214 1.00 31.16 309 ASN C N 1
ATOM 8076 C CA . ASN B 1 309 ? -58.190 -18.896 17.098 1.00 31.80 309 ASN C CA 1
ATOM 8077 C C . ASN B 1 309 ? -59.715 -18.910 17.182 1.00 36.20 309 ASN C C 1
ATOM 8078 O O . ASN B 1 309 ? -60.371 -17.890 16.938 1.00 35.10 309 ASN C O 1
ATOM 8083 N N . ALA B 1 310 ? -60.294 -20.062 17.523 1.00 39.30 310 ALA C N 1
ATOM 8084 C CA . ALA B 1 310 ? -61.748 -20.153 17.621 1.00 40.59 310 ALA C CA 1
ATOM 8085 C C . ALA B 1 310 ? -62.302 -19.280 18.736 1.00 45.01 310 ALA C C 1
ATOM 8086 O O . ALA B 1 310 ? -63.490 -18.947 18.712 1.00 46.53 310 ALA C O 1
ATOM 8088 N N . LYS B 1 311 ? -61.473 -18.904 19.708 1.00 43.88 311 LYS C N 1
ATOM 8089 C CA . LYS B 1 311 ? -61.867 -17.981 20.763 1.00 41.61 311 LYS C CA 1
ATOM 8090 C C . LYS B 1 311 ? -61.461 -16.544 20.468 1.00 39.39 311 LYS C C 1
ATOM 8091 O O . LYS B 1 311 ? -61.510 -15.704 21.369 1.00 47.31 311 LYS C O 1
ATOM 8097 N N . GLY B 1 312 ? -61.053 -16.244 19.236 1.00 36.32 312 GLY C N 1
ATOM 8098 C CA . GLY B 1 312 ? -60.696 -14.888 18.875 1.00 40.81 312 GLY C CA 1
ATOM 8099 C C . GLY B 1 312 ? -59.289 -14.449 19.226 1.00 39.07 312 GLY C C 1
ATOM 8100 O O . GLY B 1 312 ? -59.037 -13.241 19.283 1.00 40.28 312 GLY C O 1
ATOM 8101 N N . ILE B 1 313 ? -58.362 -15.384 19.460 1.00 38.76 313 ILE C N 1
ATOM 8102 C CA . ILE B 1 313 ? -56.992 -15.076 19.876 1.00 34.83 313 ILE C CA 1
ATOM 8103 C C . ILE B 1 313 ? -56.024 -15.611 18.826 1.00 30.60 313 ILE C C 1
ATOM 8104 O O . ILE B 1 313 ? -56.078 -16.798 18.489 1.00 30.56 313 ILE C O 1
ATOM 8109 N N . LYS B 1 314 ? -55.120 -14.754 18.342 1.00 29.01 314 LYS C N 1
ATOM 8110 C CA . LYS B 1 314 ? -54.062 -15.167 17.423 1.00 29.37 314 LYS C CA 1
ATOM 8111 C C . LYS B 1 314 ? -52.798 -15.580 18.192 1.00 33.22 314 LYS C C 1
ATOM 8112 O O . LYS B 1 314 ? -52.555 -15.155 19.324 1.00 31.56 314 LYS C O 1
ATOM 8118 N N . PHE B 1 315 ? -51.964 -16.377 17.538 1.00 31.69 315 PHE C N 1
ATOM 8119 C CA . PHE B 1 315 ? -50.699 -16.830 18.109 1.00 30.46 315 PHE C CA 1
ATOM 8120 C C . PHE B 1 315 ? -49.565 -16.196 17.322 1.00 32.20 315 PHE C C 1
ATOM 8121 O O . PHE B 1 315 ? -49.586 -16.214 16.087 1.00 30.51 315 PHE C O 1
ATOM 8129 N N . LEU B 1 316 ? -48.577 -15.645 18.029 1.00 30.84 316 LEU C N 1
ATOM 8130 C CA . LEU B 1 316 ? -47.446 -15.000 17.383 1.00 28.92 316 LEU C CA 1
ATOM 8131 C C . LEU B 1 316 ? -46.143 -15.653 17.830 1.00 32.26 316 LEU C C 1
ATOM 8132 O O . LEU B 1 316 ? -46.013 -16.095 18.976 1.00 26.19 316 LEU C O 1
ATOM 8137 N N . GLY B 1 317 ? -45.176 -15.706 16.910 1.00 29.93 317 GLY C N 1
ATOM 8138 C CA . GLY B 1 317 ? -43.912 -16.379 17.173 1.00 26.12 317 GLY C CA 1
ATOM 8139 C C . GLY B 1 317 ? -42.672 -15.519 16.981 1.00 27.93 317 GLY C C 1
ATOM 8140 O O . GLY B 1 317 ? -42.681 -14.314 17.273 1.00 26.14 317 GLY C O 1
ATOM 8141 N N . TYR B 1 318 ? -41.599 -16.131 16.475 1.00 26.30 318 TYR C N 1
ATOM 8142 C CA . TYR B 1 318 ? -40.288 -15.485 16.443 1.00 25.10 318 TYR C CA 1
ATOM 8143 C C . TYR B 1 318 ? -39.405 -16.234 15.459 1.00 28.41 318 TYR C C 1
ATOM 8144 O O . TYR B 1 318 ? -39.317 -17.464 15.524 1.00 27.33 318 TYR C O 1
ATOM 8153 N N . VAL B 1 319 ? -38.753 -15.494 14.558 1.00 26.69 319 VAL C N 1
ATOM 8154 C CA . VAL B 1 319 ? -37.710 -16.028 13.687 1.00 25.94 319 VAL C CA 1
ATOM 8155 C C . VAL B 1 319 ? -36.625 -14.969 13.533 1.00 27.24 319 VAL C C 1
ATOM 8156 O O . VAL B 1 319 ? -36.870 -13.768 13.692 1.00 26.10 319 VAL C O 1
ATOM 8160 N N . ASN B 1 320 ? -35.412 -15.428 13.229 1.00 24.95 320 ASN C N 1
ATOM 8161 C CA . ASN B 1 320 ? -34.339 -14.519 12.849 1.00 25.03 320 ASN C CA 1
ATOM 8162 C C . ASN B 1 320 ? -33.479 -15.240 11.814 1.00 26.15 320 ASN C C 1
ATOM 8163 O O . ASN B 1 320 ? -33.689 -16.428 11.541 1.00 29.31 320 ASN C O 1
ATOM 8168 N N . PRO B 1 321 ? -32.580 -14.532 11.136 1.00 24.72 321 PRO C N 1
ATOM 8169 C CA . PRO B 1 321 ? -31.971 -15.133 9.939 1.00 22.84 321 PRO C CA 1
ATOM 8170 C C . PRO B 1 321 ? -30.707 -15.942 10.210 1.00 28.14 321 PRO C C 1
ATOM 8171 O O . PRO B 1 321 ? -29.920 -16.190 9.291 1.00 24.23 321 PRO C O 1
ATOM 8175 N N . TYR B 1 322 ? -30.513 -16.368 11.453 1.00 27.25 322 TYR C N 1
ATOM 8176 C CA . TYR B 1 322 ? -29.365 -17.173 11.852 1.00 27.02 322 TYR C CA 1
ATOM 8177 C C . TYR B 1 322 ? -29.889 -18.492 12.413 1.00 28.15 322 TYR C C 1
ATOM 8178 O O . TYR B 1 322 ? -31.076 -18.632 12.703 1.00 29.32 322 TYR C O 1
ATOM 8187 N N . LEU B 1 323 ? -29.004 -19.478 12.553 1.00 28.02 323 LEU C N 1
ATOM 8188 C CA . LEU B 1 323 ? -29.398 -20.791 13.060 1.00 23.46 323 LEU C CA 1
ATOM 8189 C C . LEU B 1 323 ? -28.285 -21.341 13.942 1.00 26.10 323 LEU C C 1
ATOM 8190 O O . LEU B 1 323 ? -27.136 -21.406 13.503 1.00 26.88 323 LEU C O 1
ATOM 8195 N N . VAL B 1 324 ? -28.625 -21.754 15.168 1.00 26.53 324 VAL C N 1
ATOM 8196 C CA . VAL B 1 324 ? -27.605 -22.198 16.111 1.00 27.40 324 VAL C CA 1
ATOM 8197 C C . VAL B 1 324 ? -27.084 -23.578 15.702 1.00 31.21 324 VAL C C 1
ATOM 8198 O O . VAL B 1 324 ? -27.818 -24.415 15.155 1.00 29.83 324 VAL C O 1
ATOM 8202 N N . ASN B 1 325 ? -25.800 -23.826 15.981 1.00 28.79 325 ASN C N 1
ATOM 8203 C CA . ASN B 1 325 ? -25.109 -24.960 15.374 1.00 30.80 325 ASN C CA 1
ATOM 8204 C C . ASN B 1 325 ? -25.573 -26.324 15.890 1.00 28.93 325 ASN C C 1
ATOM 8205 O O . ASN B 1 325 ? -25.230 -27.337 15.276 1.00 33.00 325 ASN C O 1
ATOM 8210 N N . ASP B 1 326 ? -26.373 -26.402 16.949 1.00 26.51 326 ASP C N 1
ATOM 8211 C CA . ASP B 1 326 ? -26.877 -27.704 17.370 1.00 34.41 326 ASP C CA 1
ATOM 8212 C C . ASP B 1 326 ? -28.333 -27.932 16.967 1.00 34.06 326 ASP C C 1
ATOM 8213 O O . ASP B 1 326 ? -28.988 -28.818 17.520 1.00 33.34 326 ASP C O 1
ATOM 8218 N N . GLY B 1 327 ? -28.852 -27.153 16.030 1.00 30.80 327 GLY C N 1
ATOM 8219 C CA . GLY B 1 327 ? -30.236 -27.264 15.627 1.00 31.89 327 GLY C CA 1
ATOM 8220 C C . GLY B 1 327 ? -30.458 -28.139 14.402 1.00 37.82 327 GLY C C 1
ATOM 8221 O O . GLY B 1 327 ? -29.533 -28.419 13.638 1.00 29.59 327 GLY C O 1
ATOM 8222 N N . GLU B 1 328 ? -31.721 -28.559 14.225 1.00 31.41 328 GLU C N 1
ATOM 8223 C CA . GLU B 1 328 ? -32.076 -29.405 13.090 1.00 33.88 328 GLU C CA 1
ATOM 8224 C C . GLU B 1 328 ? -31.990 -28.634 11.781 1.00 34.69 328 GLU C C 1
ATOM 8225 O O . GLU B 1 328 ? -31.433 -29.131 10.799 1.00 33.77 328 GLU C O 1
ATOM 8231 N N . LEU B 1 329 ? -32.536 -27.415 11.745 1.00 31.30 329 LEU C N 1
ATOM 8232 C CA . LEU B 1 329 ? -32.452 -26.631 10.517 1.00 28.76 329 LEU C CA 1
ATOM 8233 C C . LEU B 1 329 ? -31.010 -26.275 10.191 1.00 32.51 329 LEU C C 1
ATOM 8234 O O . LEU B 1 329 ? -30.651 -26.195 9.010 1.00 28.41 329 LEU C O 1
ATOM 8239 N N . TYR B 1 330 ? -30.167 -26.087 11.215 1.00 31.11 330 TYR C N 1
ATOM 8240 C CA . TYR B 1 330 ? -28.746 -25.869 10.966 1.00 32.09 330 TYR C CA 1
ATOM 8241 C C . TYR B 1 330 ? -28.143 -27.056 10.241 1.00 31.28 330 TYR C C 1
ATOM 8242 O O . TYR B 1 330 ? -27.394 -26.892 9.270 1.00 31.18 330 TYR C O 1
ATOM 8251 N N . LYS B 1 331 ? -28.424 -28.263 10.739 1.00 31.40 331 LYS C N 1
ATOM 8252 C CA . LYS B 1 331 ? -27.869 -29.467 10.128 1.00 35.17 331 LYS C CA 1
ATOM 8253 C C . LYS B 1 331 ? -28.236 -29.525 8.655 1.00 36.19 331 LYS C C 1
ATOM 8254 O O . LYS B 1 331 ? -27.376 -29.749 7.792 1.00 32.52 331 LYS C O 1
ATOM 8260 N N . GLU B 1 332 ? -29.512 -29.265 8.352 1.00 33.66 332 GLU C N 1
ATOM 8261 C CA . GLU B 1 332 ? -29.986 -29.237 6.972 1.00 31.90 332 GLU C CA 1
ATOM 8262 C C . GLU B 1 332 ? -29.305 -28.131 6.174 1.00 28.42 332 GLU C C 1
ATOM 8263 O O . GLU B 1 332 ? -28.857 -28.352 5.042 1.00 29.72 332 GLU C O 1
ATOM 8269 N N . GLY B 1 333 ? -29.230 -26.924 6.740 1.00 30.00 333 GLY C N 1
ATOM 8270 C CA . GLY B 1 333 ? -28.579 -25.831 6.026 1.00 28.85 333 GLY C CA 1
ATOM 8271 C C . GLY B 1 333 ? -27.115 -26.110 5.740 1.00 33.11 333 GLY C C 1
ATOM 8272 O O . GLY B 1 333 ? -26.601 -25.770 4.667 1.00 32.91 333 GLY C O 1
ATOM 8273 N N . LYS B 1 334 ? -26.421 -26.721 6.703 1.00 34.22 334 LYS C N 1
ATOM 8274 C CA . LYS B 1 334 ? -25.040 -27.146 6.477 1.00 36.08 334 LYS C CA 1
ATOM 8275 C C . LYS B 1 334 ? -24.962 -28.148 5.337 1.00 32.03 334 LYS C C 1
ATOM 8276 O O . LYS B 1 334 ? -24.153 -27.997 4.418 1.00 33.28 334 LYS C O 1
ATOM 8282 N N . GLU B 1 335 ? -25.802 -29.183 5.385 1.00 30.92 335 GLU C N 1
ATOM 8283 C CA . GLU B 1 335 ? -25.775 -30.208 4.347 1.00 35.38 335 GLU C CA 1
ATOM 8284 C C . GLU B 1 335 ? -26.053 -29.624 2.968 1.00 37.69 335 GLU C C 1
ATOM 8285 O O . GLU B 1 335 ? -25.493 -30.095 1.974 1.00 36.18 335 GLU C O 1
ATOM 8291 N N . LYS B 1 336 ? -26.893 -28.591 2.884 1.00 34.82 336 LYS C N 1
ATOM 8292 C CA . LYS B 1 336 ? -27.247 -28.011 1.594 1.00 29.97 336 LYS C CA 1
ATOM 8293 C C . LYS B 1 336 ? -26.300 -26.908 1.148 1.00 30.35 336 LYS C C 1
ATOM 8294 O O . LYS B 1 336 ? -26.413 -26.446 0.008 1.00 36.67 336 LYS C O 1
ATOM 8300 N N . GLY B 1 337 ? -25.354 -26.501 1.993 1.00 29.31 337 GLY C N 1
ATOM 8301 C CA . GLY B 1 337 ? -24.410 -25.458 1.637 1.00 29.95 337 GLY C CA 1
ATOM 8302 C C . GLY B 1 337 ? -24.983 -24.053 1.605 1.00 34.84 337 GLY C C 1
ATOM 8303 O O . GLY B 1 337 ? -24.609 -23.254 0.732 1.00 31.48 337 GLY C O 1
ATOM 8304 N N . TYR B 1 338 ? -25.865 -23.721 2.550 1.00 27.67 338 TYR C N 1
ATOM 8305 C CA . TYR B 1 338 ? -26.637 -22.483 2.511 1.00 29.21 338 TYR C CA 1
ATOM 8306 C C . TYR B 1 338 ? -26.141 -21.434 3.500 1.00 32.16 338 TYR C C 1
ATOM 8307 O O . TYR B 1 338 ? -26.796 -20.397 3.664 1.00 29.78 338 TYR C O 1
ATOM 8316 N N . PHE B 1 339 ? -24.999 -21.664 4.150 1.00 27.64 339 PHE C N 1
ATOM 8317 C CA . PHE B 1 339 ? -24.430 -20.705 5.091 1.00 27.91 339 PHE C CA 1
ATOM 8318 C C . PHE B 1 339 ? -23.299 -19.910 4.448 1.00 31.26 339 PHE C C 1
ATOM 8319 O O . PHE B 1 339 ? -22.612 -20.391 3.541 1.00 33.17 339 PHE C O 1
ATOM 8327 N N . ALA B 1 340 ? -23.103 -18.684 4.936 1.00 26.33 340 ALA C N 1
ATOM 8328 C CA . ALA B 1 340 ? -21.929 -17.919 4.554 1.00 29.75 340 ALA C CA 1
ATOM 8329 C C . ALA B 1 340 ? -20.687 -18.670 5.022 1.00 31.13 340 ALA C C 1
ATOM 8330 O O . ALA B 1 340 ? -20.675 -19.245 6.114 1.00 27.78 340 ALA C O 1
ATOM 8332 N N . THR B 1 341 ? -19.650 -18.688 4.181 1.00 33.47 341 THR C N 1
ATOM 8333 C CA . THR B 1 341 ? -18.461 -19.500 4.424 1.00 31.57 341 THR C CA 1
ATOM 8334 C C . THR B 1 341 ? -17.223 -18.629 4.609 1.00 31.76 341 THR C C 1
ATOM 8335 O O . THR B 1 341 ? -17.220 -17.435 4.300 1.00 33.00 341 THR C O 1
ATOM 8339 N N . LYS B 1 342 ? -16.161 -19.245 5.124 1.00 35.82 342 LYS C N 1
ATOM 8340 C CA . LYS B 1 342 ? -14.845 -18.628 5.121 1.00 32.95 342 LYS C CA 1
ATOM 8341 C C . LYS B 1 342 ? -14.121 -19.016 3.836 1.00 32.08 342 LYS C C 1
ATOM 8342 O O . LYS B 1 342 ? -14.586 -19.862 3.071 1.00 33.41 342 LYS C O 1
ATOM 8348 N N . ALA B 1 343 ? -12.967 -18.387 3.597 1.00 32.91 343 ALA C N 1
ATOM 8349 C CA . ALA B 1 343 ? -12.215 -18.687 2.378 1.00 37.38 343 ALA C CA 1
ATOM 8350 C C . ALA B 1 343 ? -11.863 -20.169 2.269 1.00 34.08 343 ALA C C 1
ATOM 8351 O O . ALA B 1 343 ? -11.858 -20.723 1.161 1.00 35.85 343 ALA C O 1
ATOM 8353 N N . ASP B 1 344 ? -11.606 -20.839 3.394 1.00 35.93 344 ASP C N 1
ATOM 8354 C CA . ASP B 1 344 ? -11.267 -22.263 3.374 1.00 30.20 344 ASP C CA 1
ATOM 8355 C C . ASP B 1 344 ? -12.485 -23.184 3.291 1.00 40.26 344 ASP C C 1
ATOM 8356 O O . ASP B 1 344 ? -12.332 -24.412 3.389 1.00 34.78 344 ASP C O 1
ATOM 8361 N N . GLY B 1 345 ? -13.691 -22.637 3.128 1.00 35.27 345 GLY C N 1
ATOM 8362 C CA . GLY B 1 345 ? -14.868 -23.452 2.938 1.00 33.25 345 GLY C CA 1
ATOM 8363 C C . GLY B 1 345 ? -15.642 -23.797 4.192 1.00 35.26 345 GLY C C 1
ATOM 8364 O O . GLY B 1 345 ? -16.729 -24.378 4.088 1.00 36.43 345 GLY C O 1
ATOM 8365 N N . SER B 1 346 ? -15.127 -23.478 5.374 1.00 28.74 346 SER C N 1
ATOM 8366 C CA . SER B 1 346 ? -15.882 -23.752 6.583 1.00 32.32 346 SER C CA 1
ATOM 8367 C C . SER B 1 346 ? -17.051 -22.783 6.691 1.00 34.09 346 SER C C 1
ATOM 8368 O O . SER B 1 346 ? -16.988 -21.652 6.209 1.00 37.66 346 SER C O 1
ATOM 8371 N N . ASP B 1 347 ? -18.135 -23.246 7.297 1.00 30.85 347 ASP C N 1
ATOM 8372 C CA . ASP B 1 347 ? -19.267 -22.365 7.560 1.00 33.23 347 ASP C CA 1
ATOM 8373 C C . ASP B 1 347 ? -18.891 -21.374 8.650 1.00 34.43 347 ASP C C 1
ATOM 8374 O O . ASP B 1 347 ? -18.409 -21.766 9.717 1.00 32.72 347 ASP C O 1
ATOM 8379 N N . TYR B 1 348 ? -19.077 -20.089 8.371 1.00 29.76 348 TYR C N 1
ATOM 8380 C CA . TYR B 1 348 ? -18.725 -19.059 9.339 1.00 31.40 348 TYR C CA 1
ATOM 8381 C C . TYR B 1 348 ? -19.657 -19.160 10.540 1.00 33.17 348 TYR C C 1
ATOM 8382 O O . TYR B 1 348 ? -20.879 -19.173 10.383 1.00 33.25 348 TYR C O 1
ATOM 8391 N N . LEU B 1 349 ? -19.093 -19.228 11.742 1.00 25.93 349 LEU C N 1
ATOM 8392 C CA . LEU B 1 349 ? -19.889 -19.278 12.966 1.00 28.55 349 LEU C CA 1
ATOM 8393 C C . LEU B 1 349 ? -19.733 -17.962 13.727 1.00 33.33 349 LEU C C 1
ATOM 8394 O O . LEU B 1 349 ? -18.615 -17.576 14.089 1.00 31.29 349 LEU C O 1
ATOM 8399 N N . VAL B 1 350 ? -20.855 -17.290 13.983 1.00 26.87 350 VAL C N 1
ATOM 8400 C CA . VAL B 1 350 ? -20.889 -16.033 14.717 1.00 30.38 350 VAL C CA 1
ATOM 8401 C C . VAL B 1 350 ? -21.196 -16.333 16.179 1.00 26.20 350 VAL C C 1
ATOM 8402 O O . VAL B 1 350 ? -22.155 -17.053 16.479 1.00 28.98 350 VAL C O 1
ATOM 8406 N N . ASP B 1 351 ? -20.415 -15.746 17.086 1.00 26.99 351 ASP C N 1
ATOM 8407 C CA . ASP B 1 351 ? -20.687 -15.835 18.523 1.00 26.75 351 ASP C CA 1
ATOM 8408 C C . ASP B 1 351 ? -21.786 -14.837 18.891 1.00 29.27 351 ASP C C 1
ATOM 8409 O O . ASP B 1 351 ? -21.581 -13.622 18.814 1.00 27.42 351 ASP C O 1
ATOM 8414 N N . PHE B 1 352 ? -22.948 -15.330 19.316 1.00 31.82 352 PHE C N 1
ATOM 8415 C CA . PHE B 1 352 ? -24.031 -14.455 19.751 1.00 29.56 352 PHE C CA 1
ATOM 8416 C C . PHE B 1 352 ? -24.076 -14.305 21.267 1.00 32.16 352 PHE C C 1
ATOM 8417 O O . PHE B 1 352 ? -25.011 -13.694 21.797 1.00 32.86 352 PHE C O 1
ATOM 8425 N N . GLY B 1 353 ? -23.080 -14.840 21.965 1.00 32.63 353 GLY C N 1
ATOM 8426 C CA . GLY B 1 353 ? -23.007 -14.797 23.409 1.00 32.49 353 GLY C CA 1
ATOM 8427 C C . GLY B 1 353 ? -23.203 -16.168 24.020 1.00 30.67 353 GLY C C 1
ATOM 8428 O O . GLY B 1 353 ? -24.316 -16.496 24.457 1.00 31.23 353 GLY C O 1
ATOM 8429 N N . GLU B 1 354 ? -22.142 -16.976 24.045 1.00 34.11 354 GLU C N 1
ATOM 8430 C CA . GLU B 1 354 ? -22.118 -18.340 24.584 1.00 29.81 354 GLU C CA 1
ATOM 8431 C C . GLU B 1 354 ? -22.870 -19.350 23.717 1.00 33.61 354 GLU C C 1
ATOM 8432 O O . GLU B 1 354 ? -23.122 -20.480 24.162 1.00 32.50 354 GLU C O 1
ATOM 8438 N N . PHE B 1 355 ? -23.241 -18.980 22.494 1.00 29.09 355 PHE C N 1
ATOM 8439 C CA . PHE B 1 355 ? -23.656 -19.946 21.484 1.00 29.47 355 PHE C CA 1
ATOM 8440 C C . PHE B 1 355 ? -23.302 -19.381 20.115 1.00 28.79 355 PHE C C 1
ATOM 8441 O O . PHE B 1 355 ? -23.121 -18.173 19.944 1.00 28.29 355 PHE C O 1
ATOM 8449 N N . TYR B 1 356 ? -23.199 -20.272 19.139 1.00 27.93 356 TYR C N 1
ATOM 8450 C CA . TYR B 1 356 ? -22.611 -19.956 17.845 1.00 28.73 356 TYR C CA 1
ATOM 8451 C C . TYR B 1 356 ? -23.573 -20.373 16.748 1.00 26.75 356 TYR C C 1
ATOM 8452 O O . TYR B 1 356 ? -24.154 -21.458 16.812 1.00 26.31 356 TYR C O 1
ATOM 8461 N N . CYS B 1 357 ? -23.727 -19.520 15.741 1.00 26.83 357 CYS C N 1
ATOM 8462 C CA . CYS B 1 357 ? -24.750 -19.711 14.726 1.00 27.68 357 CYS C CA 1
ATOM 8463 C C . CYS B 1 357 ? -24.185 -19.499 13.330 1.00 26.69 357 CYS C C 1
ATOM 8464 O O . CYS B 1 357 ? -23.276 -18.694 13.120 1.00 30.29 357 CYS C O 1
ATOM 8467 N N . GLY B 1 358 ? -24.749 -20.231 12.370 1.00 28.16 358 GLY C N 1
ATOM 8468 C CA . GLY B 1 358 ? -24.485 -19.949 10.981 1.00 23.84 358 GLY C CA 1
ATOM 8469 C C . GLY B 1 358 ? -25.332 -18.794 10.474 1.00 28.94 358 GLY C C 1
ATOM 8470 O O . GLY B 1 358 ? -26.432 -18.526 10.969 1.00 27.22 358 GLY C O 1
ATOM 8471 N N . VAL B 1 359 ? -24.792 -18.105 9.474 1.00 24.45 359 VAL C N 1
ATOM 8472 C CA . VAL B 1 359 ? -25.456 -16.995 8.797 1.00 26.18 359 VAL C CA 1
ATOM 8473 C C . VAL B 1 359 ? -26.002 -17.537 7.482 1.00 28.33 359 VAL C C 1
ATOM 8474 O O . VAL B 1 359 ? -25.233 -17.784 6.544 1.00 28.73 359 VAL C O 1
ATOM 8478 N N . VAL B 1 360 ? -27.321 -17.740 7.404 1.00 25.13 360 VAL C N 1
ATOM 8479 C CA . VAL B 1 360 ? -27.937 -18.108 6.130 1.00 26.21 360 VAL C CA 1
ATOM 8480 C C . VAL B 1 360 ? -27.560 -17.062 5.092 1.00 27.24 360 VAL C C 1
ATOM 8481 O O . VAL B 1 360 ? -27.770 -15.861 5.297 1.00 25.45 360 VAL C O 1
ATOM 8485 N N . ASP B 1 361 ? -26.987 -17.505 3.977 1.00 26.54 361 ASP C N 1
ATOM 8486 C CA . ASP B 1 361 ? -26.516 -16.566 2.957 1.00 27.90 361 ASP C CA 1
ATOM 8487 C C . ASP B 1 361 ? -27.711 -16.091 2.140 1.00 30.97 361 ASP C C 1
ATOM 8488 O O . ASP B 1 361 ? -28.061 -16.675 1.113 1.00 30.66 361 ASP C O 1
ATOM 8493 N N . LEU B 1 362 ? -28.311 -14.977 2.569 1.00 27.56 362 LEU C N 1
ATOM 8494 C CA . LEU B 1 362 ? -29.464 -14.431 1.859 1.00 29.65 362 LEU C CA 1
ATOM 8495 C C . LEU B 1 362 ? -29.123 -13.887 0.475 1.00 29.79 362 LEU C C 1
ATOM 8496 O O . LEU B 1 362 ? -30.051 -13.559 -0.275 1.00 27.09 362 LEU C O 1
ATOM 8501 N N . THR B 1 363 ? -27.841 -13.762 0.117 1.00 28.18 363 THR C N 1
ATOM 8502 C CA . THR B 1 363 ? -27.496 -13.350 -1.241 1.00 31.18 363 THR C CA 1
ATOM 8503 C C . THR B 1 363 ? -27.434 -14.527 -2.200 1.00 30.94 363 THR C C 1
ATOM 8504 O O . THR B 1 363 ? -27.242 -14.321 -3.402 1.00 35.47 363 THR C O 1
ATOM 8508 N N . ASN B 1 364 ? -27.565 -15.745 -1.689 1.00 30.11 364 ASN C N 1
ATOM 8509 C CA . ASN B 1 364 ? -27.669 -16.935 -2.521 1.00 33.44 364 ASN C CA 1
ATOM 8510 C C . ASN B 1 364 ? -29.149 -17.202 -2.765 1.00 29.28 364 ASN C C 1
ATOM 8511 O O . ASN B 1 364 ? -29.859 -17.575 -1.821 1.00 33.49 364 ASN C O 1
ATOM 8516 N N . PRO B 1 365 ? -29.653 -17.045 -3.993 1.00 32.63 365 PRO C N 1
ATOM 8517 C CA . PRO B 1 365 ? -31.096 -17.243 -4.227 1.00 31.34 365 PRO C CA 1
ATOM 8518 C C . PRO B 1 365 ? -31.630 -18.572 -3.734 1.00 34.25 365 PRO C C 1
ATOM 8519 O O . PRO B 1 365 ? -32.775 -18.630 -3.263 1.00 33.17 365 PRO C O 1
ATOM 8523 N N . GLU B 1 366 ? -30.844 -19.650 -3.840 1.00 34.09 366 GLU C N 1
ATOM 8524 C CA . GLU B 1 366 ? -31.319 -20.939 -3.340 1.00 31.58 366 GLU C CA 1
ATOM 8525 C C . GLU B 1 366 ? -31.409 -20.942 -1.823 1.00 34.98 366 GLU C C 1
ATOM 8526 O O . GLU B 1 366 ? -32.337 -21.532 -1.251 1.00 31.24 366 GLU C O 1
ATOM 8532 N N . ALA B 1 367 ? -30.436 -20.318 -1.150 1.00 35.65 367 ALA C N 1
ATOM 8533 C CA . ALA B 1 367 ? -30.505 -20.229 0.305 1.00 31.44 367 ALA C CA 1
ATOM 8534 C C . ALA B 1 367 ? -31.635 -19.304 0.732 1.00 28.94 367 ALA C C 1
ATOM 8535 O O . ALA B 1 367 ? -32.363 -19.598 1.688 1.00 28.56 367 ALA C O 1
ATOM 8537 N N . PHE B 1 368 ? -31.789 -18.181 0.028 1.00 27.30 368 PHE C N 1
ATOM 8538 C CA . PHE B 1 368 ? -32.902 -17.268 0.277 1.00 33.00 368 PHE C CA 1
ATOM 8539 C C . PHE B 1 368 ? -34.237 -17.993 0.155 1.00 33.45 368 PHE C C 1
ATOM 8540 O O . PHE B 1 368 ? -35.096 -17.898 1.043 1.00 26.34 368 PHE C O 1
ATOM 8548 N N . GLU B 1 369 ? -34.417 -18.748 -0.936 1.00 31.34 369 GLU C N 1
ATOM 8549 C CA . GLU B 1 369 ? -35.675 -19.467 -1.142 1.00 34.12 369 GLU C CA 1
ATOM 8550 C C . GLU B 1 369 ? -35.885 -20.539 -0.083 1.00 31.46 369 GLU C C 1
ATOM 8551 O O . GLU B 1 369 ? -37.010 -20.747 0.392 1.00 29.75 369 GLU C O 1
ATOM 8557 N N . TRP B 1 370 ? -34.812 -21.243 0.282 1.00 30.50 370 TRP C N 1
ATOM 8558 C CA . TRP B 1 370 ? -34.899 -22.256 1.328 1.00 30.62 370 TRP C CA 1
ATOM 8559 C C . TRP B 1 370 ? -35.385 -21.654 2.640 1.00 28.96 370 TRP C C 1
ATOM 8560 O O . TRP B 1 370 ? -36.220 -22.246 3.329 1.00 30.12 370 TRP C O 1
ATOM 8571 N N . PHE B 1 371 ? -34.870 -20.481 3.009 1.00 28.60 371 PHE C N 1
ATOM 8572 C CA . PHE B 1 371 ? -35.273 -19.899 4.286 1.00 31.91 371 PHE C CA 1
ATOM 8573 C C . PHE B 1 371 ? -36.696 -19.362 4.210 1.00 26.04 371 PHE C C 1
ATOM 8574 O O . PHE B 1 371 ? -37.485 -19.541 5.141 1.00 25.78 371 PHE C O 1
ATOM 8582 N N . LYS B 1 372 ? -37.044 -18.714 3.101 1.00 27.22 372 LYS C N 1
ATOM 8583 C CA . LYS B 1 372 ? -38.430 -18.315 2.885 1.00 27.30 372 LYS C CA 1
ATOM 8584 C C . LYS B 1 372 ? -39.365 -19.511 3.049 1.00 30.53 372 LYS C C 1
ATOM 8585 O O . LYS B 1 372 ? -40.448 -19.391 3.636 1.00 25.96 372 LYS C O 1
ATOM 8591 N N . ASP B 1 373 ? -38.934 -20.690 2.584 1.00 28.46 373 ASP C N 1
ATOM 8592 C CA . ASP B 1 373 ? -39.751 -21.892 2.722 1.00 31.62 373 ASP C CA 1
ATOM 8593 C C . ASP B 1 373 ? -39.819 -22.374 4.166 1.00 32.56 373 ASP C C 1
ATOM 8594 O O . ASP B 1 373 ? -40.805 -23.010 4.557 1.00 29.90 373 ASP C O 1
ATOM 8599 N N . ILE B 1 374 ? -38.790 -22.096 4.969 1.00 28.42 374 ILE C N 1
ATOM 8600 C CA . ILE B 1 374 ? -38.862 -22.442 6.389 1.00 29.53 374 ILE C CA 1
ATOM 8601 C C . ILE B 1 374 ? -39.940 -21.618 7.084 1.00 29.83 374 ILE C C 1
ATOM 8602 O O . ILE B 1 374 ? -40.681 -22.127 7.938 1.00 29.23 374 ILE C O 1
ATOM 8607 N N . ILE B 1 375 ? -40.067 -20.340 6.714 1.00 27.71 375 ILE C N 1
ATOM 8608 C CA . ILE B 1 375 ? -41.127 -19.505 7.276 1.00 28.45 375 ILE C CA 1
ATOM 8609 C C . ILE B 1 375 ? -42.495 -20.011 6.822 1.00 29.91 375 ILE C C 1
ATOM 8610 O O . ILE B 1 375 ? -43.410 -20.188 7.631 1.00 28.30 375 ILE C O 1
ATOM 8615 N N . LYS B 1 376 ? -42.646 -20.263 5.520 1.00 28.89 376 LYS C N 1
ATOM 8616 C CA . LYS B 1 376 ? -43.915 -20.770 4.996 1.00 30.51 376 LYS C CA 1
ATOM 8617 C C . LYS B 1 376 ? -44.328 -22.068 5.687 1.00 30.06 376 LYS C C 1
ATOM 8618 O O . LYS B 1 376 ? -45.485 -22.225 6.094 1.00 35.15 376 LYS C O 1
ATOM 8624 N N . GLU B 1 377 ? -43.392 -23.007 5.838 1.00 31.65 377 GLU C N 1
ATOM 8625 C CA . GLU B 1 377 ? -43.730 -24.358 6.280 1.00 30.64 377 GLU C CA 1
ATOM 8626 C C . GLU B 1 377 ? -43.927 -24.444 7.789 1.00 32.53 377 GLU C C 1
ATOM 8627 O O . GLU B 1 377 ? -44.917 -25.022 8.256 1.00 33.04 377 GLU C O 1
ATOM 8633 N N . TYR B 1 378 ? -42.993 -23.889 8.573 1.00 32.75 378 TYR C N 1
ATOM 8634 C CA . TYR B 1 378 ? -42.979 -24.125 10.015 1.00 28.96 378 TYR C CA 1
ATOM 8635 C C . TYR B 1 378 ? -43.515 -22.968 10.839 1.00 30.06 378 TYR C C 1
ATOM 8636 O O . TYR B 1 378 ? -43.764 -23.145 12.036 1.00 30.52 378 TYR C O 1
ATOM 8645 N N . THR B 1 379 ? -43.688 -21.789 10.257 1.00 27.93 379 THR C N 1
ATOM 8646 C CA . THR B 1 379 ? -44.346 -20.702 10.966 1.00 30.00 379 THR C CA 1
ATOM 8647 C C . THR B 1 379 ? -45.747 -20.498 10.393 1.00 29.24 379 THR C C 1
ATOM 8648 O O . THR B 1 379 ? -46.733 -20.829 11.054 1.00 29.67 379 THR C O 1
ATOM 8652 N N . LEU B 1 380 ? -45.858 -20.002 9.162 1.00 29.83 380 LEU C N 1
ATOM 8653 C CA . LEU B 1 380 ? -47.177 -19.818 8.564 1.00 34.14 380 LEU C CA 1
ATOM 8654 C C . LEU B 1 380 ? -47.933 -21.136 8.438 1.00 37.42 380 LEU C C 1
ATOM 8655 O O . LEU B 1 380 ? -49.162 -21.157 8.560 1.00 32.90 380 LEU C O 1
ATOM 8660 N N . GLY B 1 381 ? -47.220 -22.242 8.210 1.00 32.72 381 GLY C N 1
ATOM 8661 C CA . GLY B 1 381 ? -47.854 -23.518 7.929 1.00 33.68 381 GLY C CA 1
ATOM 8662 C C . GLY B 1 381 ? -48.541 -24.160 9.114 1.00 36.28 381 GLY C C 1
ATOM 8663 O O . GLY B 1 381 ? -49.456 -24.966 8.918 1.00 37.90 381 GLY C O 1
ATOM 8664 N N . ILE B 1 382 ? -48.137 -23.823 10.339 1.00 31.23 382 ILE C N 1
ATOM 8665 C CA . ILE B 1 382 ? -48.862 -24.277 11.518 1.00 32.14 382 ILE C CA 1
ATOM 8666 C C . ILE B 1 382 ? -49.840 -23.220 12.021 1.00 32.22 382 ILE C C 1
ATOM 8667 O O . ILE B 1 382 ? -50.375 -23.346 13.129 1.00 34.26 382 ILE C O 1
ATOM 8672 N N . GLY B 1 383 ? -50.097 -22.184 11.226 1.00 31.19 383 GLY C N 1
ATOM 8673 C CA . GLY B 1 383 ? -51.126 -21.222 11.564 1.00 34.29 383 GLY C CA 1
ATOM 8674 C C . GLY B 1 383 ? -50.680 -20.059 12.414 1.00 36.07 383 GLY C C 1
ATOM 8675 O O . GLY B 1 383 ? -51.523 -19.403 13.038 1.00 31.15 383 GLY C O 1
ATOM 8676 N N . ILE B 1 384 ? -49.381 -19.780 12.474 1.00 33.26 384 ILE C N 1
ATOM 8677 C CA . ILE B 1 384 ? -48.919 -18.623 13.225 1.00 28.66 384 ILE C CA 1
ATOM 8678 C C . ILE B 1 384 ? -49.254 -17.369 12.437 1.00 27.65 384 ILE C C 1
ATOM 8679 O O . ILE B 1 384 ? -48.972 -17.280 11.235 1.00 32.65 384 ILE C O 1
ATOM 8684 N N . ASP B 1 385 ? -49.904 -16.405 13.092 1.00 28.65 385 ASP C N 1
ATOM 8685 C CA . ASP B 1 385 ? -50.427 -15.253 12.373 1.00 28.27 385 ASP C CA 1
ATOM 8686 C C . ASP B 1 385 ? -49.588 -13.996 12.556 1.00 28.02 385 ASP C C 1
ATOM 8687 O O . ASP B 1 385 ? -49.943 -12.942 12.021 1.00 28.12 385 ASP C O 1
ATOM 8692 N N . GLY B 1 386 ? -48.474 -14.086 13.260 1.00 30.09 386 GLY C N 1
ATOM 8693 C CA . GLY B 1 386 ? -47.558 -12.968 13.354 1.00 27.75 386 GLY C CA 1
ATOM 8694 C C . GLY B 1 386 ? -46.289 -13.423 14.026 1.00 27.03 386 GLY C C 1
ATOM 8695 O O . GLY B 1 386 ? -46.248 -14.493 14.637 1.00 25.78 386 GLY C O 1
ATOM 8696 N N . TRP B 1 387 ? -45.236 -12.625 13.866 1.00 26.14 387 TRP C N 1
ATOM 8697 C CA . TRP B 1 387 ? -43.997 -12.990 14.538 1.00 27.15 387 TRP C CA 1
ATOM 8698 C C . TRP B 1 387 ? -43.056 -11.797 14.647 1.00 28.41 387 TRP C C 1
ATOM 8699 O O . TRP B 1 387 ? -43.148 -10.823 13.893 1.00 27.41 387 TRP C O 1
ATOM 8710 N N . MET B 1 388 ? -42.154 -11.887 15.623 1.00 25.64 388 MET C N 1
ATOM 8711 C CA . MET B 1 388 ? -40.980 -11.030 15.658 1.00 24.04 388 MET C CA 1
ATOM 8712 C C . MET B 1 388 ? -39.986 -11.566 14.633 1.00 26.51 388 MET C C 1
ATOM 8713 O O . MET B 1 388 ? -39.629 -12.751 14.676 1.00 26.71 388 MET C O 1
ATOM 8718 N N . ALA B 1 389 ? -39.589 -10.721 13.677 1.00 21.92 389 ALA C N 1
ATOM 8719 C CA . ALA B 1 389 ? -38.579 -11.061 12.669 1.00 27.88 389 ALA C CA 1
ATOM 8720 C C . ALA B 1 389 ? -37.322 -10.276 13.043 1.00 25.70 389 ALA C C 1
ATOM 8721 O O . ALA B 1 389 ? -37.127 -9.133 12.629 1.00 25.21 389 ALA C O 1
ATOM 8723 N N . ASP B 1 390 ? -36.467 -10.910 13.829 1.00 28.65 390 ASP C N 1
ATOM 8724 C CA . ASP B 1 390 ? -35.462 -10.232 14.636 1.00 27.41 390 ASP C CA 1
ATOM 8725 C C . ASP B 1 390 ? -34.104 -10.154 13.932 1.00 25.92 390 ASP C C 1
ATOM 8726 O O . ASP B 1 390 ? -33.863 -10.780 12.892 1.00 24.87 390 ASP C O 1
ATOM 8731 N N . PHE B 1 391 ? -33.197 -9.376 14.540 1.00 29.85 391 PHE C N 1
ATOM 8732 C CA . PHE B 1 391 ? -31.795 -9.269 14.133 1.00 26.24 391 PHE C CA 1
ATOM 8733 C C . PHE B 1 391 ? -31.623 -8.807 12.688 1.00 29.42 391 PHE C C 1
ATOM 8734 O O . PHE B 1 391 ? -32.508 -8.149 12.135 1.00 26.49 391 PHE C O 1
ATOM 8742 N N . GLY B 1 392 ? -30.484 -9.128 12.074 1.00 25.44 392 GLY C N 1
ATOM 8743 C CA . GLY B 1 392 ? -30.094 -8.563 10.795 1.00 25.47 392 GLY C CA 1
ATOM 8744 C C . GLY B 1 392 ? -28.849 -7.688 10.851 1.00 30.95 392 GLY C C 1
ATOM 8745 O O . GLY B 1 392 ? -28.349 -7.273 9.797 1.00 25.53 392 GLY C O 1
ATOM 8746 N N . GLU B 1 393 ? -28.320 -7.409 12.039 1.00 29.37 393 GLU C N 1
ATOM 8747 C CA . GLU B 1 393 ? -27.241 -6.450 12.199 1.00 27.29 393 GLU C CA 1
ATOM 8748 C C . GLU B 1 393 ? -25.858 -7.083 12.342 1.00 27.88 393 GLU C C 1
ATOM 8749 O O . GLU B 1 393 ? -24.889 -6.348 12.538 1.00 26.81 393 GLU C O 1
ATOM 8755 N N . TYR B 1 394 ? -25.727 -8.409 12.270 1.00 25.66 394 TYR C N 1
ATOM 8756 C CA . TYR B 1 394 ? -24.514 -9.062 12.758 1.00 35.47 394 TYR C CA 1
ATOM 8757 C C . TYR B 1 394 ? -23.595 -9.587 11.660 1.00 31.09 394 TYR C C 1
ATOM 8758 O O . TYR B 1 394 ? -22.741 -10.418 11.961 1.00 28.85 394 TYR C O 1
ATOM 8767 N N . LEU B 1 395 ? -23.740 -9.153 10.406 1.00 25.75 395 LEU C N 1
ATOM 8768 C CA . LEU B 1 395 ? -22.828 -9.669 9.365 1.00 24.40 395 LEU C CA 1
ATOM 8769 C C . LEU B 1 395 ? -21.408 -9.181 9.621 1.00 27.92 395 LEU C C 1
ATOM 8770 O O . LEU B 1 395 ? -21.172 -7.965 9.611 1.00 29.34 395 LEU C O 1
ATOM 8775 N N . PRO B 1 396 ? -20.446 -10.070 9.847 1.00 27.44 396 PRO C N 1
ATOM 8776 C CA . PRO B 1 396 ? -19.056 -9.645 10.063 1.00 29.73 396 PRO C CA 1
ATOM 8777 C C . PRO B 1 396 ? -18.352 -9.311 8.751 1.00 28.34 396 PRO C C 1
ATOM 8778 O O . PRO B 1 396 ? -18.844 -9.579 7.654 1.00 28.01 396 PRO C O 1
ATOM 8782 N N . THR B 1 397 ? -17.164 -8.712 8.888 1.00 26.93 397 THR C N 1
ATOM 8783 C CA . THR B 1 397 ? -16.411 -8.215 7.743 1.00 34.66 397 THR C CA 1
ATOM 8784 C C . THR B 1 397 ? -15.010 -8.825 7.632 1.00 38.09 397 THR C C 1
ATOM 8785 O O . THR B 1 397 ? -14.183 -8.299 6.883 1.00 35.52 397 THR C O 1
ATOM 8789 N N . ASP B 1 398 ? -14.741 -9.935 8.335 1.00 38.13 398 ASP C N 1
ATOM 8790 C CA . ASP B 1 398 ? -13.434 -10.600 8.380 1.00 39.13 398 ASP C CA 1
ATOM 8791 C C . ASP B 1 398 ? -13.547 -12.016 7.809 1.00 39.31 398 ASP C C 1
ATOM 8792 O O . ASP B 1 398 ? -14.140 -12.898 8.433 1.00 60.47 398 ASP C O 1
ATOM 8797 N N . ASP B 1 399 ? -12.964 -12.265 6.650 1.00 43.23 399 ASP C N 1
ATOM 8798 C CA . ASP B 1 399 ? -12.918 -13.622 6.092 1.00 40.72 399 ASP C CA 1
ATOM 8799 C C . ASP B 1 399 ? -14.304 -14.278 6.102 1.00 39.70 399 ASP C C 1
ATOM 8800 O O . ASP B 1 399 ? -14.562 -15.277 6.787 1.00 35.05 399 ASP C O 1
ATOM 8805 N N . ILE B 1 400 ? -15.206 -13.682 5.332 1.00 35.59 400 ILE C N 1
ATOM 8806 C CA . ILE B 1 400 ? -16.525 -14.247 5.096 1.00 30.84 400 ILE C CA 1
ATOM 8807 C C . ILE B 1 400 ? -16.831 -14.027 3.627 1.00 34.65 400 ILE C C 1
ATOM 8808 O O . ILE B 1 400 ? -16.490 -12.982 3.066 1.00 37.59 400 ILE C O 1
ATOM 8813 N N . CYS B 1 401 ? -17.427 -15.032 2.993 1.00 33.96 401 CYS C N 1
ATOM 8814 C CA . CYS B 1 401 ? -17.682 -15.023 1.563 1.00 33.14 401 CYS C CA 1
ATOM 8815 C C . CYS B 1 401 ? -19.172 -15.187 1.334 1.00 33.91 401 CYS C C 1
ATOM 8816 O O . CYS B 1 401 ? -19.803 -16.065 1.932 1.00 34.13 401 CYS C O 1
ATOM 8819 N N . LEU B 1 402 ? -19.724 -14.334 0.482 1.00 32.52 402 LEU C N 1
ATOM 8820 C CA . LEU B 1 402 ? -21.135 -14.343 0.139 1.00 27.13 402 LEU C CA 1
ATOM 8821 C C . LEU B 1 402 ? -21.327 -14.693 -1.331 1.00 31.07 402 LEU C C 1
ATOM 8822 O O . LEU B 1 402 ? -20.501 -14.350 -2.185 1.00 34.71 402 LEU C O 1
ATOM 8827 N N . TYR B 1 403 ? -22.451 -15.354 -1.618 1.00 29.77 403 TYR C N 1
ATOM 8828 C CA . TYR B 1 403 ? -22.749 -15.763 -2.990 1.00 35.67 403 TYR C CA 1
ATOM 8829 C C . TYR B 1 403 ? -22.742 -14.583 -3.958 1.00 35.68 403 TYR C C 1
ATOM 8830 O O . TYR B 1 403 ? -22.359 -14.743 -5.127 1.00 37.99 403 TYR C O 1
ATOM 8839 N N . SER B 1 404 ? -23.163 -13.396 -3.504 1.00 34.83 404 SER C N 1
ATOM 8840 C CA . SER B 1 404 ? -23.170 -12.222 -4.379 1.00 31.68 404 SER C CA 1
ATOM 8841 C C . SER B 1 404 ? -21.780 -11.852 -4.878 1.00 34.38 404 SER C C 1
ATOM 8842 O O . SER B 1 404 ? -21.665 -11.126 -5.871 1.00 31.73 404 SER C O 1
ATOM 8845 N N . GLY B 1 405 ? -20.727 -12.301 -4.200 1.00 33.02 405 GLY C N 1
ATOM 8846 C CA . GLY B 1 405 ? -19.388 -11.863 -4.522 1.00 34.03 405 GLY C CA 1
ATOM 8847 C C . GLY B 1 405 ? -19.036 -10.469 -4.047 1.00 38.40 405 GLY C C 1
ATOM 8848 O O . GLY B 1 405 ? -17.884 -10.043 -4.233 1.00 37.31 405 GLY C O 1
ATOM 8849 N N . LYS B 1 406 ? -19.978 -9.749 -3.440 1.00 32.28 406 LYS C N 1
ATOM 8850 C CA . LYS B 1 406 ? -19.704 -8.413 -2.932 1.00 36.03 406 LYS C CA 1
ATOM 8851 C C . LYS B 1 406 ? -19.034 -8.491 -1.564 1.00 36.67 406 LYS C C 1
ATOM 8852 O O . LYS B 1 406 ? -19.211 -9.458 -0.817 1.00 35.68 406 LYS C O 1
ATOM 8858 N N . SER B 1 407 ? -18.251 -7.462 -1.248 1.00 33.69 407 SER C N 1
ATOM 8859 C CA . SER B 1 407 ? -17.570 -7.411 0.039 1.00 33.88 407 SER C CA 1
ATOM 8860 C C . SER B 1 407 ? -18.593 -7.349 1.167 1.00 32.55 407 SER C C 1
ATOM 8861 O O . SER B 1 407 ? -19.641 -6.709 1.016 1.00 31.78 407 SER C O 1
ATOM 8864 N N . PRO B 1 408 ? -18.325 -7.985 2.310 1.00 34.26 408 PRO C N 1
ATOM 8865 C CA . PRO B 1 408 ? -19.194 -7.766 3.474 1.00 30.48 408 PRO C CA 1
ATOM 8866 C C . PRO B 1 408 ? -19.231 -6.314 3.924 1.00 32.57 408 PRO C C 1
ATOM 8867 O O . PRO B 1 408 ? -20.185 -5.921 4.610 1.00 31.83 408 PRO C O 1
ATOM 8871 N N . MET B 1 409 ? -18.229 -5.500 3.564 1.00 28.17 409 MET C N 1
ATOM 8872 C CA . MET B 1 409 ? -18.325 -4.067 3.813 1.00 30.77 409 MET C CA 1
ATOM 8873 C C . MET B 1 409 ? -19.471 -3.426 3.036 1.00 32.88 409 MET C C 1
ATOM 8874 O O . MET B 1 409 ? -19.901 -2.323 3.392 1.00 28.99 409 MET C O 1
ATOM 8879 N N . ILE B 1 410 ? -19.973 -4.082 1.993 1.00 30.48 410 ILE C N 1
ATOM 8880 C CA . ILE B 1 410 ? -21.140 -3.609 1.265 1.00 25.63 410 ILE C CA 1
ATOM 8881 C C . ILE B 1 410 ? -22.399 -4.367 1.679 1.00 30.74 410 ILE C C 1
ATOM 8882 O O . ILE B 1 410 ? -23.473 -3.777 1.805 1.00 27.44 410 ILE C O 1
ATOM 8887 N N . GLU B 1 411 ? -22.293 -5.679 1.898 1.00 29.18 411 GLU C N 1
ATOM 8888 C CA . GLU B 1 411 ? -23.478 -6.453 2.244 1.00 28.32 411 GLU C CA 1
ATOM 8889 C C . GLU B 1 411 ? -23.915 -6.270 3.697 1.00 32.68 411 GLU C C 1
ATOM 8890 O O . GLU B 1 411 ? -25.060 -6.606 4.021 1.00 23.97 411 GLU C O 1
ATOM 8896 N N . HIS B 1 412 ? -23.042 -5.763 4.578 1.00 25.48 412 HIS C N 1
ATOM 8897 C CA . HIS B 1 412 ? -23.414 -5.643 5.989 1.00 24.86 412 HIS C CA 1
ATOM 8898 C C . HIS B 1 412 ? -24.691 -4.816 6.171 1.00 24.69 412 HIS C C 1
ATOM 8899 O O . HIS B 1 412 ? -25.643 -5.266 6.816 1.00 25.95 412 HIS C O 1
ATOM 8906 N N . ASN B 1 413 ? -24.734 -3.604 5.605 1.00 26.25 413 ASN C N 1
ATOM 8907 C CA . ASN B 1 413 ? -25.931 -2.774 5.747 1.00 27.18 413 ASN C CA 1
ATOM 8908 C C . ASN B 1 413 ? -27.088 -3.265 4.881 1.00 25.00 413 ASN C C 1
ATOM 8909 O O . ASN B 1 413 ? -28.242 -2.906 5.147 1.00 26.52 413 ASN C O 1
ATOM 8914 N N . HIS B 1 414 ? -26.795 -4.071 3.856 1.00 27.37 414 HIS C N 1
ATOM 8915 C CA . HIS B 1 414 ? -27.837 -4.630 2.992 1.00 27.70 414 HIS C CA 1
ATOM 8916 C C . HIS B 1 414 ? -28.632 -5.711 3.706 1.00 28.45 414 HIS C C 1
ATOM 8917 O O . HIS B 1 414 ? -29.802 -5.951 3.365 1.00 27.61 414 HIS C O 1
ATOM 8924 N N . TRP B 1 415 ? -28.017 -6.372 4.693 1.00 24.82 415 TRP C N 1
ATOM 8925 C CA . TRP B 1 415 ? -28.623 -7.562 5.287 1.00 23.90 415 TRP C CA 1
ATOM 8926 C C . TRP B 1 415 ? -30.013 -7.329 5.858 1.00 24.92 415 TRP C C 1
ATOM 8927 O O . TRP B 1 415 ? -30.895 -8.165 5.605 1.00 26.93 415 TRP C O 1
ATOM 8938 N N . PRO B 1 416 ? -30.278 -6.277 6.651 1.00 26.58 416 PRO C N 1
ATOM 8939 C CA . PRO B 1 416 ? -31.647 -6.090 7.173 1.00 26.86 416 PRO C CA 1
ATOM 8940 C C . PRO B 1 416 ? -32.720 -6.073 6.090 1.00 23.70 416 PRO C C 1
ATOM 8941 O O . PRO B 1 416 ? -33.820 -6.595 6.319 1.00 23.11 416 PRO C O 1
ATOM 8945 N N . VAL B 1 417 ? -32.424 -5.522 4.910 1.00 29.28 417 VAL C N 1
ATOM 8946 C CA . VAL B 1 417 ? -33.437 -5.444 3.856 1.00 28.48 417 VAL C CA 1
ATOM 8947 C C . VAL B 1 417 ? -33.606 -6.790 3.166 1.00 26.83 417 VAL C C 1
ATOM 8948 O O . VAL B 1 417 ? -34.725 -7.175 2.815 1.00 27.32 417 VAL C O 1
ATOM 8952 N N . LEU B 1 418 ? -32.509 -7.526 2.957 1.00 25.31 418 LEU C N 1
ATOM 8953 C CA . LEU B 1 418 ? -32.633 -8.894 2.456 1.00 26.61 418 LEU C CA 1
ATOM 8954 C C . LEU B 1 418 ? -33.469 -9.742 3.397 1.00 26.99 418 LEU C C 1
ATOM 8955 O O . LEU B 1 418 ? -34.310 -10.537 2.954 1.00 25.77 418 LEU C O 1
ATOM 8960 N N . TRP B 1 419 ? -33.241 -9.590 4.705 1.00 24.54 419 TRP C N 1
ATOM 8961 C CA . TRP B 1 419 ? -34.030 -10.316 5.696 1.00 26.72 419 TRP C CA 1
ATOM 8962 C C . TRP B 1 419 ? -35.485 -9.860 5.666 1.00 26.17 419 TRP C C 1
ATOM 8963 O O . TRP B 1 419 ? -36.409 -10.673 5.801 1.00 22.71 419 TRP C O 1
ATOM 8974 N N . ALA B 1 420 ? -35.715 -8.568 5.452 1.00 25.44 420 ALA C N 1
ATOM 8975 C CA . ALA B 1 420 ? -37.088 -8.085 5.384 1.00 24.73 420 ALA C CA 1
ATOM 8976 C C . ALA B 1 420 ? -37.792 -8.636 4.148 1.00 26.39 420 ALA C C 1
ATOM 8977 O O . ALA B 1 420 ? -38.937 -9.094 4.229 1.00 24.72 420 ALA C O 1
ATOM 8979 N N . LYS B 1 421 ? -37.104 -8.618 3.008 1.00 25.07 421 LYS C N 1
ATOM 8980 C CA . LYS B 1 421 ? -37.674 -9.136 1.767 1.00 26.67 421 LYS C CA 1
ATOM 8981 C C . LYS B 1 421 ? -38.033 -10.611 1.896 1.00 25.46 421 LYS C C 1
ATOM 8982 O O . LYS B 1 421 ? -39.069 -11.054 1.385 1.00 28.25 421 LYS C O 1
ATOM 8988 N N . CYS B 1 422 ? -37.209 -11.380 2.610 1.00 28.64 422 CYS C N 1
ATOM 8989 C CA . CYS B 1 422 ? -37.495 -12.796 2.828 1.00 29.74 422 CYS C CA 1
ATOM 8990 C C . CYS B 1 422 ? -38.821 -12.980 3.562 1.00 30.41 422 CYS C C 1
ATOM 8991 O O . CYS B 1 422 ? -39.653 -13.806 3.169 1.00 29.65 422 CYS C O 1
ATOM 8994 N N . ASN B 1 423 ? -39.041 -12.207 4.630 1.00 26.25 423 ASN C N 1
ATOM 8995 C CA . ASN B 1 423 ? -40.307 -12.298 5.345 1.00 26.26 423 ASN C CA 1
ATOM 8996 C C . ASN B 1 423 ? -41.457 -11.826 4.470 1.00 26.05 423 ASN C C 1
ATOM 8997 O O . ASN B 1 423 ? -42.528 -12.446 4.453 1.00 28.59 423 ASN C O 1
ATOM 9002 N N . TYR B 1 424 ? -41.252 -10.729 3.745 1.00 25.07 424 TYR C N 1
ATOM 9003 C CA . TYR B 1 424 ? -42.324 -10.162 2.930 1.00 28.80 424 TYR C CA 1
ATOM 9004 C C . TYR B 1 424 ? -42.769 -11.143 1.854 1.00 27.54 424 TYR C C 1
ATOM 9005 O O . TYR B 1 424 ? -43.970 -11.318 1.613 1.00 25.61 424 TYR C O 1
ATOM 9014 N N . GLU B 1 425 ? -41.809 -11.813 1.215 1.00 26.87 425 GLU C N 1
ATOM 9015 C CA . GLU B 1 425 ? -42.140 -12.722 0.129 1.00 28.20 425 GLU C CA 1
ATOM 9016 C C . GLU B 1 425 ? -42.800 -13.984 0.654 1.00 28.54 425 GLU C C 1
ATOM 9017 O O . GLU B 1 425 ? -43.724 -14.510 0.022 1.00 27.77 425 GLU C O 1
ATOM 9023 N N . ALA B 1 426 ? -42.380 -14.460 1.828 1.00 25.73 426 ALA C N 1
ATOM 9024 C CA . ALA B 1 426 ? -43.082 -15.580 2.446 1.00 26.63 426 ALA C CA 1
ATOM 9025 C C . ALA B 1 426 ? -44.556 -15.249 2.633 1.00 31.81 426 ALA C C 1
ATOM 9026 O O . ALA B 1 426 ? -45.436 -16.049 2.290 1.00 30.01 426 ALA C O 1
ATOM 9028 N N . VAL B 1 427 ? -44.844 -14.054 3.147 1.00 25.92 427 VAL C N 1
ATOM 9029 C CA . VAL B 1 427 ? -46.228 -13.667 3.406 1.00 27.66 427 VAL C CA 1
ATOM 9030 C C . VAL B 1 427 ? -46.965 -13.405 2.091 1.00 28.89 427 VAL C C 1
ATOM 9031 O O . VAL B 1 427 ? -48.094 -13.872 1.894 1.00 30.05 427 VAL C O 1
ATOM 9035 N N . LYS B 1 428 ? -46.336 -12.660 1.173 1.00 24.89 428 LYS C N 1
ATOM 9036 C CA . LYS B 1 428 ? -46.974 -12.349 -0.109 1.00 32.34 428 LYS C CA 1
ATOM 9037 C C . LYS B 1 428 ? -47.256 -13.617 -0.905 1.00 31.20 428 LYS C C 1
ATOM 9038 O O . LYS B 1 428 ? -48.370 -13.810 -1.411 1.00 30.04 428 LYS C O 1
ATOM 9044 N N . GLU B 1 429 ? -46.265 -14.508 -1.007 1.00 29.07 429 GLU C N 1
ATOM 9045 C CA . GLU B 1 429 ? -46.468 -15.732 -1.774 1.00 33.98 429 GLU C CA 1
ATOM 9046 C C . GLU B 1 429 ? -47.525 -16.606 -1.135 1.00 31.88 429 GLU C C 1
ATOM 9047 O O . GLU B 1 429 ? -48.209 -17.357 -1.838 1.00 33.07 429 GLU C O 1
ATOM 9053 N N . SER B 1 430 ? -47.699 -16.503 0.180 1.00 29.39 430 SER C N 1
ATOM 9054 C CA . SER B 1 430 ? -48.731 -17.266 0.864 1.00 28.19 430 SER C CA 1
ATOM 9055 C C . SER B 1 430 ? -50.109 -16.624 0.757 1.00 26.70 430 SER C C 1
ATOM 9056 O O . SER B 1 430 ? -51.068 -17.191 1.279 1.00 28.22 430 SER C O 1
ATOM 9059 N N . GLY B 1 431 ? -50.221 -15.458 0.123 1.00 33.81 431 GLY C N 1
ATOM 9060 C CA . GLY B 1 431 ? -51.500 -14.772 0.046 1.00 31.55 431 GLY C CA 1
ATOM 9061 C C . GLY B 1 431 ? -51.976 -14.165 1.345 1.00 31.23 431 GLY C C 1
ATOM 9062 O O . GLY B 1 431 ? -53.177 -13.955 1.514 1.00 28.82 431 GLY C O 1
ATOM 9063 N N . LYS B 1 432 ? -51.070 -13.866 2.276 1.00 28.24 432 LYS C N 1
ATOM 9064 C CA . LYS B 1 432 ? -51.469 -13.490 3.629 1.00 31.55 432 LYS C CA 1
ATOM 9065 C C . LYS B 1 432 ? -51.206 -12.022 3.956 1.00 31.88 432 LYS C C 1
ATOM 9066 O O . LYS B 1 432 ? -51.346 -11.620 5.123 1.00 28.97 432 LYS C O 1
ATOM 9072 N N . LEU B 1 433 ? -50.825 -11.212 2.972 1.00 24.95 433 LEU C N 1
ATOM 9073 C CA . LEU B 1 433 ? -50.664 -9.785 3.234 1.00 30.72 433 LEU C CA 1
ATOM 9074 C C . LEU B 1 433 ? -51.989 -9.192 3.697 1.00 34.92 433 LEU C C 1
ATOM 9075 O O . LEU B 1 433 ? -53.044 -9.445 3.103 1.00 30.28 433 LEU C O 1
ATOM 9080 N N . GLY B 1 434 ? -51.933 -8.402 4.768 1.00 27.09 434 GLY C N 1
ATOM 9081 C CA . GLY B 1 434 ? -53.131 -7.893 5.391 1.00 29.77 434 GLY C CA 1
ATOM 9082 C C . GLY B 1 434 ? -53.780 -8.827 6.384 1.00 26.99 434 GLY C C 1
ATOM 9083 O O . GLY B 1 434 ? -54.725 -8.416 7.066 1.00 29.70 434 GLY C O 1
ATOM 9084 N N . ASP B 1 435 ? -53.330 -10.077 6.477 1.00 26.55 435 ASP C N 1
ATOM 9085 C CA . ASP B 1 435 ? -53.849 -11.028 7.452 1.00 29.06 435 ASP C CA 1
ATOM 9086 C C . ASP B 1 435 ? -52.850 -11.393 8.536 1.00 27.49 435 ASP C C 1
ATOM 9087 O O . ASP B 1 435 ? -53.265 -11.767 9.638 1.00 30.64 435 ASP C O 1
ATOM 9092 N N . VAL B 1 436 ? -51.552 -11.352 8.231 1.00 27.70 436 VAL C N 1
ATOM 9093 C CA . VAL B 1 436 ? -50.508 -11.651 9.205 1.00 30.41 436 VAL C CA 1
ATOM 9094 C C . VAL B 1 436 ? -49.562 -10.459 9.242 1.00 28.49 436 VAL C C 1
ATOM 9095 O O . VAL B 1 436 ? -49.486 -9.672 8.294 1.00 32.71 436 VAL C O 1
ATOM 9099 N N . VAL B 1 437 ? -48.845 -10.311 10.361 1.00 29.67 437 VAL C N 1
ATOM 9100 C CA . VAL B 1 437 ? -47.933 -9.179 10.516 1.00 26.34 437 VAL C CA 1
ATOM 9101 C C . VAL B 1 437 ? -46.668 -9.638 11.243 1.00 27.58 437 VAL C C 1
ATOM 9102 O O . VAL B 1 437 ? -46.740 -10.305 12.277 1.00 26.26 437 VAL C O 1
ATOM 9106 N N . TYR B 1 438 ? -45.507 -9.315 10.684 1.00 26.38 438 TYR C N 1
ATOM 9107 C CA . TYR B 1 438 ? -44.241 -9.515 11.377 1.00 27.14 438 TYR C CA 1
ATOM 9108 C C . TYR B 1 438 ? -43.661 -8.147 11.703 1.00 28.19 438 TYR C C 1
ATOM 9109 O O . TYR B 1 438 ? -43.971 -7.155 11.038 1.00 29.17 438 TYR C O 1
ATOM 9118 N N . PHE B 1 439 ? -42.830 -8.081 12.743 1.00 30.07 439 PHE C N 1
ATOM 9119 C CA . PHE B 1 439 ? -42.257 -6.804 13.128 1.00 23.55 439 PHE C CA 1
ATOM 9120 C C . PHE B 1 439 ? -40.748 -6.947 13.281 1.00 26.01 439 PHE C C 1
ATOM 9121 O O . PHE B 1 439 ? -40.257 -7.978 13.746 1.00 25.28 439 PHE C O 1
ATOM 9129 N N . MET B 1 440 ? -40.031 -5.919 12.835 1.00 25.28 440 MET C N 1
ATOM 9130 C CA . MET B 1 440 ? -38.583 -5.918 12.700 1.00 22.84 440 MET C CA 1
ATOM 9131 C C . MET B 1 440 ? -37.979 -4.757 13.469 1.00 30.19 440 MET C C 1
ATOM 9132 O O . MET B 1 440 ? -38.573 -3.679 13.579 1.00 23.58 440 MET C O 1
ATOM 9137 N N . ARG B 1 441 ? -36.777 -4.982 13.989 1.00 23.71 441 ARG C N 1
ATOM 9138 C CA . ARG B 1 441 ? -36.025 -3.917 14.630 1.00 25.77 441 ARG C CA 1
ATOM 9139 C C . ARG B 1 441 ? -34.922 -3.356 13.739 1.00 24.20 441 ARG C C 1
ATOM 9140 O O . ARG B 1 441 ? -34.559 -2.185 13.884 1.00 29.21 441 ARG C O 1
ATOM 9148 N N . ALA B 1 442 ? -34.383 -4.154 12.820 1.00 25.44 442 ALA C N 1
ATOM 9149 C CA . ALA B 1 442 ? -33.338 -3.690 11.918 1.00 24.63 442 ALA C CA 1
ATOM 9150 C C . ALA B 1 442 ? -33.932 -3.327 10.563 1.00 28.79 442 ALA C C 1
ATOM 9151 O O . ALA B 1 442 ? -34.999 -3.812 10.175 1.00 29.11 442 ALA C O 1
ATOM 9153 N N . GLY B 1 443 ? -33.226 -2.467 9.839 1.00 26.14 443 GLY C N 1
ATOM 9154 C CA . GLY B 1 443 ? -33.719 -2.090 8.526 1.00 27.84 443 GLY C CA 1
ATOM 9155 C C . GLY B 1 443 ? -32.687 -1.316 7.740 1.00 26.11 443 GLY C C 1
ATOM 9156 O O . GLY B 1 443 ? -31.554 -1.107 8.183 1.00 27.33 443 GLY C O 1
ATOM 9157 N N . GLY B 1 444 ? -33.106 -0.910 6.547 1.00 28.43 444 GLY C N 1
ATOM 9158 C CA . GLY B 1 444 ? -32.320 -0.072 5.662 1.00 26.10 444 GLY C CA 1
ATOM 9159 C C . GLY B 1 444 ? -33.233 0.441 4.569 1.00 27.42 444 GLY C C 1
ATOM 9160 O O . GLY B 1 444 ? -34.453 0.285 4.644 1.00 28.11 444 GLY C O 1
ATOM 9161 N N . ALA B 1 445 ? -32.638 1.054 3.546 1.00 26.97 445 ALA C N 1
ATOM 9162 C CA . ALA B 1 445 ? -33.434 1.569 2.432 1.00 26.08 445 ALA C CA 1
ATOM 9163 C C . ALA B 1 445 ? -34.206 0.424 1.782 1.00 30.39 445 ALA C C 1
ATOM 9164 O O . ALA B 1 445 ? -33.606 -0.548 1.319 1.00 27.02 445 ALA C O 1
ATOM 9166 N N . GLY B 1 446 ? -35.539 0.523 1.771 1.00 29.16 446 GLY C N 1
ATOM 9167 C CA . GLY B 1 446 ? -36.402 -0.529 1.267 1.00 30.98 446 GLY C CA 1
ATOM 9168 C C . GLY B 1 446 ? -37.234 -1.208 2.337 1.00 30.36 446 GLY C C 1
ATOM 9169 O O . GLY B 1 446 ? -38.204 -1.905 2.004 1.00 29.74 446 GLY C O 1
ATOM 9170 N N . SER B 1 447 ? -36.864 -1.054 3.610 1.00 25.60 447 SER C N 1
ATOM 9171 C CA . SER B 1 447 ? -37.733 -1.510 4.689 1.00 29.91 447 SER C CA 1
ATOM 9172 C C . SER B 1 447 ? -39.095 -0.830 4.650 1.00 30.38 447 SER C C 1
ATOM 9173 O O . SER B 1 447 ? -40.048 -1.344 5.249 1.00 27.10 447 SER C O 1
ATOM 9176 N N . GLN B 1 448 ? -39.201 0.318 3.971 1.00 28.46 448 GLN C N 1
ATOM 9177 C CA . GLN B 1 448 ? -40.498 0.956 3.778 1.00 30.86 448 GLN C CA 1
ATOM 9178 C C . GLN B 1 448 ? -41.474 0.040 3.045 1.00 27.70 448 GLN C C 1
ATOM 9179 O O . GLN B 1 448 ? -42.686 0.095 3.289 1.00 31.35 448 GLN C O 1
ATOM 9185 N N . LYS B 1 449 ? -40.972 -0.789 2.132 1.00 27.73 449 LYS C N 1
ATOM 9186 C CA . LYS B 1 449 ? -41.825 -1.744 1.429 1.00 30.88 449 LYS C CA 1
ATOM 9187 C C . LYS B 1 449 ? -41.874 -3.103 2.117 1.00 31.28 449 LYS C C 1
ATOM 9188 O O . LYS B 1 449 ? -42.950 -3.687 2.252 1.00 33.79 449 LYS C O 1
ATOM 9194 N N . TYR B 1 450 ? -40.727 -3.619 2.563 1.00 29.33 450 TYR C N 1
ATOM 9195 C CA . TYR B 1 450 ? -40.607 -5.022 2.938 1.00 27.55 450 TYR C CA 1
ATOM 9196 C C . TYR B 1 450 ? -40.830 -5.301 4.417 1.00 29.56 450 TYR C C 1
ATOM 9197 O O . TYR B 1 450 ? -40.903 -6.472 4.798 1.00 32.00 450 TYR C O 1
ATOM 9206 N N . CYS B 1 451 ? -40.985 -4.281 5.253 1.00 25.09 451 CYS C N 1
ATOM 9207 C CA . CYS B 1 451 ? -41.268 -4.484 6.668 1.00 26.70 451 CYS C CA 1
ATOM 9208 C C . CYS B 1 451 ? -42.704 -4.055 6.955 1.00 26.95 451 CYS C C 1
ATOM 9209 O O . CYS B 1 451 ? -43.051 -2.893 6.735 1.00 28.68 451 CYS C O 1
ATOM 9212 N N . THR B 1 452 ? -43.538 -4.991 7.446 1.00 26.27 452 THR C N 1
ATOM 9213 C CA . THR B 1 452 ? -44.933 -4.667 7.728 1.00 28.63 452 THR C CA 1
ATOM 9214 C C . THR B 1 452 ? -45.102 -3.853 9.003 1.00 31.61 452 THR C C 1
ATOM 9215 O O . THR B 1 452 ? -46.126 -3.171 9.149 1.00 28.96 452 THR C O 1
ATOM 9219 N N . LEU B 1 453 ? -44.128 -3.896 9.918 1.00 26.28 453 LEU C N 1
ATOM 9220 C CA . LEU B 1 453 ? -44.225 -3.161 11.179 1.00 23.87 453 LEU C CA 1
ATOM 9221 C C . LEU B 1 453 ? -42.841 -3.082 11.813 1.00 26.52 453 LEU C C 1
ATOM 9222 O O . LEU B 1 453 ? -42.174 -4.107 11.967 1.00 24.13 453 LEU C O 1
ATOM 9227 N N . LEU B 1 454 ? -42.413 -1.877 12.180 1.00 23.63 454 LEU C N 1
ATOM 9228 C CA . LEU B 1 454 ? -41.208 -1.733 12.994 1.00 24.90 454 LEU C CA 1
ATOM 9229 C C . LEU B 1 454 ? -41.532 -1.907 14.477 1.00 26.88 454 LEU C C 1
ATOM 9230 O O . LEU B 1 454 ? -42.673 -1.740 14.917 1.00 25.16 454 LEU C O 1
ATOM 9235 N N . TRP B 1 455 ? -40.504 -2.236 15.263 1.00 25.90 455 TRP C N 1
ATOM 9236 C CA . TRP B 1 455 ? -40.547 -1.948 16.686 1.00 25.03 455 TRP C CA 1
ATOM 9237 C C . TRP B 1 455 ? -39.195 -1.371 17.063 1.00 30.07 455 TRP C C 1
ATOM 9238 O O . TRP B 1 455 ? -38.226 -1.473 16.305 1.00 26.88 455 TRP C O 1
ATOM 9249 N N . ALA B 1 456 ? -39.156 -0.706 18.213 1.00 28.18 456 ALA C N 1
ATOM 9250 C CA . ALA B 1 456 ? -38.005 0.125 18.542 1.00 29.75 456 ALA C CA 1
ATOM 9251 C C . ALA B 1 456 ? -36.806 -0.678 19.024 1.00 29.46 456 ALA C C 1
ATOM 9252 O O . ALA B 1 456 ? -35.827 -0.072 19.479 1.00 30.69 456 ALA C O 1
ATOM 9254 N N . GLY B 1 457 ? -36.849 -2.014 18.946 1.00 26.68 457 GLY C N 1
ATOM 9255 C CA . GLY B 1 457 ? -35.697 -2.783 19.410 1.00 26.15 457 GLY C CA 1
ATOM 9256 C C . GLY B 1 457 ? -35.628 -2.808 20.933 1.00 29.64 457 GLY C C 1
ATOM 9257 O O . GLY B 1 457 ? -36.614 -2.559 21.635 1.00 29.00 457 GLY C O 1
ATOM 9258 N N . ASP B 1 458 ? -34.436 -3.119 21.446 1.00 26.83 458 ASP C N 1
ATOM 9259 C CA . ASP B 1 458 ? -34.237 -3.276 22.888 1.00 27.17 458 ASP C CA 1
ATOM 9260 C C . ASP B 1 458 ? -34.055 -1.911 23.553 1.00 30.33 458 ASP C C 1
ATOM 9261 O O . ASP B 1 458 ? -33.052 -1.232 23.319 1.00 29.35 458 ASP C O 1
ATOM 9266 N N . GLN B 1 459 ? -34.989 -1.513 24.415 1.00 29.16 459 GLN C N 1
ATOM 9267 C CA . GLN B 1 459 ? -34.674 -0.478 25.396 1.00 27.49 459 GLN C CA 1
ATOM 9268 C C . GLN B 1 459 ? -34.203 -1.112 26.696 1.00 24.10 459 GLN C C 1
ATOM 9269 O O . GLN B 1 459 ? -34.541 -2.255 27.015 1.00 27.33 459 GLN C O 1
ATOM 9275 N N . SER B 1 460 ? -33.410 -0.357 27.448 1.00 28.94 460 SER C N 1
ATOM 9276 C CA . SER B 1 460 ? -33.240 -0.697 28.844 1.00 25.62 460 SER C CA 1
ATOM 9277 C C . SER B 1 460 ? -34.572 -0.527 29.569 1.00 27.04 460 SER C C 1
ATOM 9278 O O . SER B 1 460 ? -35.436 0.254 29.166 1.00 27.66 460 SER C O 1
ATOM 9281 N N . VAL B 1 461 ? -34.716 -1.250 30.670 1.00 31.79 461 VAL C N 1
ATOM 9282 C CA . VAL B 1 461 ? -35.926 -1.161 31.477 1.00 30.05 461 VAL C CA 1
ATOM 9283 C C . VAL B 1 461 ? -35.840 0.029 32.435 1.00 29.68 461 VAL C C 1
ATOM 9284 O O . VAL B 1 461 ? -35.810 -0.142 33.659 1.00 32.65 461 VAL C O 1
ATOM 9288 N N . ASP B 1 462 ? -35.818 1.252 31.905 1.00 30.14 462 ASP C N 1
ATOM 9289 C CA . ASP B 1 462 ? -35.675 2.407 32.787 1.00 30.59 462 ASP C CA 1
ATOM 9290 C C . ASP B 1 462 ? -36.256 3.645 32.120 1.00 32.98 462 ASP C C 1
ATOM 9291 O O . ASP B 1 462 ? -36.723 3.607 30.976 1.00 30.55 462 ASP C O 1
ATOM 9296 N N . PHE B 1 463 ? -36.226 4.753 32.865 1.00 35.27 463 PHE C N 1
ATOM 9297 C CA . PHE B 1 463 ? -36.690 6.050 32.399 1.00 30.43 463 PHE C CA 1
ATOM 9298 C C . PHE B 1 463 ? -35.555 6.923 31.851 1.00 30.71 463 PHE C C 1
ATOM 9299 O O . PHE B 1 463 ? -35.737 8.143 31.736 1.00 35.53 463 PHE C O 1
ATOM 9307 N N . THR B 1 464 ? -34.395 6.343 31.502 1.00 28.98 464 THR C N 1
ATOM 9308 C CA . THR B 1 464 ? -33.293 7.176 31.012 1.00 30.70 464 THR C CA 1
ATOM 9309 C C . THR B 1 464 ? -33.648 7.777 29.653 1.00 33.18 464 THR C C 1
ATOM 9310 O O . THR B 1 464 ? -34.543 7.300 28.945 1.00 31.35 464 THR C O 1
ATOM 9314 N N . ILE B 1 465 ? -32.916 8.831 29.290 1.00 30.48 465 ILE C N 1
ATOM 9315 C CA . ILE B 1 465 ? -33.165 9.554 28.041 1.00 32.73 465 ILE C CA 1
ATOM 9316 C C . ILE B 1 465 ? -32.663 8.764 26.836 1.00 32.86 465 ILE C C 1
ATOM 9317 O O . ILE B 1 465 ? -33.343 8.664 25.807 1.00 31.04 465 ILE C O 1
ATOM 9322 N N . HIS B 1 466 ? -31.455 8.219 26.924 1.00 32.24 466 HIS C N 1
ATOM 9323 C CA . HIS B 1 466 ? -30.820 7.641 25.748 1.00 26.54 466 HIS C CA 1
ATOM 9324 C C . HIS B 1 466 ? -31.086 6.151 25.582 1.00 28.82 466 HIS C C 1
ATOM 9325 O O . HIS B 1 466 ? -30.718 5.589 24.547 1.00 29.14 466 HIS C O 1
ATOM 9332 N N . ASP B 1 467 ? -31.730 5.495 26.543 1.00 28.91 467 ASP C N 1
ATOM 9333 C CA . ASP B 1 467 ? -32.051 4.091 26.318 1.00 30.82 467 ASP C CA 1
ATOM 9334 C C . ASP B 1 467 ? -33.322 3.650 27.032 1.00 32.79 467 ASP C C 1
ATOM 9335 O O . ASP B 1 467 ? -33.574 2.439 27.096 1.00 28.65 467 ASP C O 1
ATOM 9340 N N . GLY B 1 468 ? -34.138 4.568 27.554 1.00 28.01 468 GLY C N 1
ATOM 9341 C CA . GLY B 1 468 ? -35.364 4.213 28.212 1.00 28.61 468 GLY C CA 1
ATOM 9342 C C . GLY B 1 468 ? -36.598 4.566 27.401 1.00 30.87 468 GLY C C 1
ATOM 9343 O O . GLY B 1 468 ? -36.546 4.738 26.174 1.00 27.94 468 GLY C O 1
ATOM 9344 N N . LEU B 1 469 ? -37.728 4.685 28.113 1.00 31.55 469 LEU C N 1
ATOM 9345 C CA . LEU B 1 469 ? -39.025 4.985 27.504 1.00 28.00 469 LEU C CA 1
ATOM 9346 C C . LEU B 1 469 ? -38.944 6.122 26.496 1.00 30.55 469 LEU C C 1
ATOM 9347 O O . LEU B 1 469 ? -39.500 6.025 25.395 1.00 29.67 469 LEU C O 1
ATOM 9352 N N . ALA B 1 470 ? -38.246 7.207 26.847 1.00 29.75 470 ALA C N 1
ATOM 9353 C CA . ALA B 1 470 ? -38.255 8.397 25.997 1.00 28.48 470 ALA C CA 1
ATOM 9354 C C . ALA B 1 470 ? -37.676 8.118 24.615 1.00 31.95 470 ALA C C 1
ATOM 9355 O O . ALA B 1 470 ? -38.149 8.678 23.619 1.00 30.51 470 ALA C O 1
ATOM 9357 N N . SER B 1 471 ? -36.629 7.281 24.536 1.00 29.68 471 SER C N 1
ATOM 9358 C CA . SER B 1 471 ? -35.964 7.040 23.256 1.00 29.59 471 SER C CA 1
ATOM 9359 C C . SER B 1 471 ? -36.893 6.400 22.230 1.00 25.49 471 SER C C 1
ATOM 9360 O O . SER B 1 471 ? -36.625 6.498 21.027 1.00 33.96 471 SER C O 1
ATOM 9363 N N . VAL B 1 472 ? -37.967 5.747 22.683 1.00 30.53 472 VAL C N 1
ATOM 9364 C CA . VAL B 1 472 ? -38.961 5.176 21.773 1.00 30.46 472 VAL C CA 1
ATOM 9365 C C . VAL B 1 472 ? -39.612 6.270 20.942 1.00 32.87 472 VAL C C 1
ATOM 9366 O O . VAL B 1 472 ? -39.876 6.092 19.742 1.00 31.27 472 VAL C O 1
ATOM 9370 N N . ILE B 1 473 ? -39.904 7.411 21.576 1.00 30.81 473 ILE C N 1
ATOM 9371 C CA . ILE B 1 473 ? -40.583 8.505 20.887 1.00 29.68 473 ILE C CA 1
ATOM 9372 C C . ILE B 1 473 ? -39.693 9.061 19.794 1.00 29.61 473 ILE C C 1
ATOM 9373 O O . ILE B 1 473 ? -40.138 9.318 18.672 1.00 27.61 473 ILE C O 1
ATOM 9378 N N . CYS B 1 474 ? -38.420 9.276 20.118 1.00 27.63 474 CYS C N 1
ATOM 9379 C CA . CYS B 1 474 ? -37.474 9.759 19.123 1.00 28.54 474 CYS C CA 1
ATOM 9380 C C . CYS B 1 474 ? -37.354 8.775 17.965 1.00 29.73 474 CYS C C 1
ATOM 9381 O O . CYS B 1 474 ? -37.265 9.180 16.800 1.00 28.87 474 CYS C O 1
ATOM 9384 N N . GLY B 1 475 ? -37.364 7.476 18.268 1.00 27.22 475 GLY C N 1
ATOM 9385 C CA . GLY B 1 475 ? -37.255 6.484 17.214 1.00 28.74 475 GLY C CA 1
ATOM 9386 C C . GLY B 1 475 ? -38.482 6.443 16.330 1.00 32.35 475 GLY C C 1
ATOM 9387 O O . GLY B 1 475 ? -38.378 6.183 15.127 1.00 31.33 475 GLY C O 1
ATOM 9388 N N . ALA B 1 476 ? -39.656 6.701 16.908 1.00 26.72 476 ALA C N 1
ATOM 9389 C CA . ALA B 1 476 ? -40.877 6.759 16.117 1.00 29.36 476 ALA C CA 1
ATOM 9390 C C . ALA B 1 476 ? -40.831 7.927 15.144 1.00 32.96 476 ALA C C 1
ATOM 9391 O O . ALA B 1 476 ? -41.123 7.766 13.954 1.00 30.29 476 ALA C O 1
ATOM 9393 N N . LEU B 1 477 ? -40.411 9.102 15.626 1.00 31.09 477 LEU C N 1
ATOM 9394 C CA . LEU B 1 477 ? -40.409 10.302 14.789 1.00 29.31 477 LEU C CA 1
ATOM 9395 C C . LEU B 1 477 ? -39.419 10.179 13.647 1.00 33.89 477 LEU C C 1
ATOM 9396 O O . LEU B 1 477 ? -39.759 10.456 12.490 1.00 28.95 477 LEU C O 1
ATOM 9401 N N . SER B 1 478 ? -38.178 9.789 13.956 1.00 29.03 478 SER C N 1
ATOM 9402 C CA . SER B 1 478 ? -37.158 9.675 12.923 1.00 30.27 478 SER C CA 1
ATOM 9403 C C . SER B 1 478 ? -37.540 8.628 11.883 1.00 28.67 478 SER C C 1
ATOM 9404 O O . SER B 1 478 ? -37.399 8.857 10.674 1.00 32.69 478 SER C O 1
ATOM 9407 N N . ALA B 1 479 ? -37.986 7.452 12.339 1.00 31.08 479 ALA C N 1
ATOM 9408 C CA . ALA B 1 479 ? -38.371 6.403 11.397 1.00 30.74 479 ALA C CA 1
ATOM 9409 C C . ALA B 1 479 ? -39.518 6.869 10.519 1.00 30.88 479 ALA C C 1
ATOM 9410 O O . ALA B 1 479 ? -39.522 6.615 9.313 1.00 30.74 479 ALA C O 1
ATOM 9412 N N . GLY B 1 480 ? -40.484 7.578 11.107 1.00 26.86 480 GLY C N 1
ATOM 9413 C CA . GLY B 1 480 ? -41.614 8.073 10.331 1.00 30.83 480 GLY C CA 1
ATOM 9414 C C . GLY B 1 480 ? -41.200 9.020 9.222 1.00 33.35 480 GLY C C 1
ATOM 9415 O O . GLY B 1 480 ? -41.729 8.952 8.109 1.00 31.77 480 GLY C O 1
ATOM 9416 N N . MET B 1 481 ? -40.234 9.904 9.497 1.00 31.96 481 MET C N 1
ATOM 9417 C CA . MET B 1 481 ? -39.752 10.799 8.450 1.00 31.17 481 MET C CA 1
ATOM 9418 C C . MET B 1 481 ? -39.015 10.056 7.340 1.00 31.28 481 MET C C 1
ATOM 9419 O O . MET B 1 481 ? -38.843 10.607 6.251 1.00 32.22 481 MET C O 1
ATOM 9424 N N . MET B 1 482 ? -38.582 8.825 7.581 1.00 29.63 482 MET C N 1
ATOM 9425 C CA . MET B 1 482 ? -37.979 8.005 6.544 1.00 27.19 482 MET C CA 1
ATOM 9426 C C . MET B 1 482 ? -39.006 7.215 5.749 1.00 29.41 482 MET C C 1
ATOM 9427 O O . MET B 1 482 ? -38.621 6.472 4.841 1.00 31.91 482 MET C O 1
ATOM 9432 N N . GLY B 1 483 ? -40.296 7.369 6.057 1.00 31.42 483 GLY C N 1
ATOM 9433 C CA . GLY B 1 483 ? -41.332 6.607 5.399 1.00 30.24 483 GLY C CA 1
ATOM 9434 C C . GLY B 1 483 ? -41.688 5.295 6.061 1.00 31.79 483 GLY C C 1
ATOM 9435 O O . GLY B 1 483 ? -42.505 4.545 5.509 1.00 31.17 483 GLY C O 1
ATOM 9436 N N . CYS B 1 484 ? -41.103 4.978 7.220 1.00 26.76 484 CYS C N 1
ATOM 9437 C CA . CYS B 1 484 ? -41.555 3.824 8.000 1.00 27.40 484 CYS C CA 1
ATOM 9438 C C . CYS B 1 484 ? -42.571 4.331 9.013 1.00 35.07 484 CYS C C 1
ATOM 9439 O O . CYS B 1 484 ? -42.217 4.755 10.116 1.00 28.72 484 CYS C O 1
ATOM 9442 N N . GLY B 1 485 ? -43.856 4.261 8.637 1.00 30.98 485 GLY C N 1
ATOM 9443 C CA . GLY B 1 485 ? -44.968 4.844 9.361 1.00 25.26 485 GLY C CA 1
ATOM 9444 C C . GLY B 1 485 ? -45.633 4.016 10.439 1.00 27.23 485 GLY C C 1
ATOM 9445 O O . GLY B 1 485 ? -46.527 4.529 11.121 1.00 28.98 485 GLY C O 1
ATOM 9446 N N . LEU B 1 486 ? -45.245 2.757 10.627 1.00 27.23 486 LEU C N 1
ATOM 9447 C CA . LEU B 1 486 ? -45.840 1.890 11.638 1.00 22.68 486 LEU C CA 1
ATOM 9448 C C . LEU B 1 486 ? -44.732 1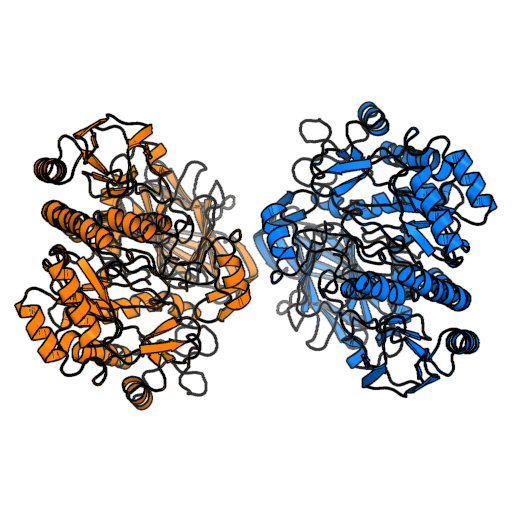.396 12.550 1.00 29.36 486 LEU C C 1
ATOM 9449 O O . LEU B 1 486 ? -43.799 0.733 12.088 1.00 27.06 486 LEU C O 1
ATOM 9454 N N . THR B 1 487 ? -44.819 1.730 13.833 1.00 27.64 487 THR C N 1
ATOM 9455 C CA . THR B 1 487 ? -43.811 1.271 14.777 1.00 24.59 487 THR C CA 1
ATOM 9456 C C . THR B 1 487 ? -44.486 1.071 16.125 1.00 26.84 487 THR C C 1
ATOM 9457 O O . THR B 1 487 ? -45.644 1.451 16.320 1.00 30.91 487 THR C O 1
ATOM 9461 N N . HIS B 1 488 ? -43.767 0.425 17.040 1.00 28.99 488 HIS C N 1
ATOM 9462 C CA . HIS B 1 488 ? -44.230 0.262 18.416 1.00 25.87 488 HIS C CA 1
ATOM 9463 C C . HIS B 1 488 ? -43.017 -0.039 19.292 1.00 31.41 488 HIS C C 1
ATOM 9464 O O . HIS B 1 488 ? -41.874 -0.016 18.823 1.00 30.07 488 HIS C O 1
ATOM 9471 N N . SER B 1 489 ? -43.254 -0.324 20.569 1.00 26.97 489 SER C N 1
ATOM 9472 C CA . SER B 1 489 ? -42.157 -0.724 21.436 1.00 31.01 489 SER C CA 1
ATOM 9473 C C . SER B 1 489 ? -42.610 -1.836 22.378 1.00 30.17 489 SER C C 1
ATOM 9474 O O . SER B 1 489 ? -43.806 -2.103 22.538 1.00 26.44 489 SER C O 1
ATOM 9477 N N . ASP B 1 490 ? -41.619 -2.529 22.944 1.00 26.34 490 ASP C N 1
ATOM 9478 C CA . ASP B 1 490 ? -41.836 -3.404 24.088 1.00 29.72 490 ASP C CA 1
ATOM 9479 C C . ASP B 1 490 ? -42.425 -2.592 25.227 1.00 32.53 490 ASP C C 1
ATOM 9480 O O . ASP B 1 490 ? -41.786 -1.649 25.714 1.00 28.05 490 ASP C O 1
ATOM 9485 N N . ILE B 1 491 ? -43.623 -2.964 25.673 1.00 25.73 491 ILE C N 1
ATOM 9486 C CA . ILE B 1 491 ? -44.194 -2.281 26.833 1.00 25.13 491 ILE C CA 1
ATOM 9487 C C . ILE B 1 491 ? -43.422 -2.730 28.072 1.00 24.94 491 ILE C C 1
ATOM 9488 O O . ILE B 1 491 ? -43.471 -3.900 28.455 1.00 29.74 491 ILE C O 1
ATOM 9493 N N . GLY B 1 492 ? -42.705 -1.796 28.699 1.00 28.35 492 GLY C N 1
ATOM 9494 C CA . GLY B 1 492 ? -41.826 -2.109 29.808 1.00 26.42 492 GLY C CA 1
ATOM 9495 C C . GLY B 1 492 ? -40.352 -2.236 29.458 1.00 29.23 492 GLY C C 1
ATOM 9496 O O . GLY B 1 492 ? -39.545 -2.529 30.352 1.00 29.18 492 GLY C O 1
ATOM 9497 N N . GLY B 1 493 ? -39.974 -2.039 28.194 1.00 29.33 493 GLY C N 1
ATOM 9498 C CA . GLY B 1 493 ? -38.582 -2.216 27.792 1.00 29.49 493 GLY C CA 1
ATOM 9499 C C . GLY B 1 493 ? -38.138 -3.678 27.833 1.00 35.42 493 GLY C C 1
ATOM 9500 O O . GLY B 1 493 ? -38.925 -4.600 28.079 1.00 30.08 493 GLY C O 1
ATOM 9501 N N . TYR B 1 494 ? -36.837 -3.882 27.589 1.00 25.93 494 TYR C N 1
ATOM 9502 C CA . TYR B 1 494 ? -36.319 -5.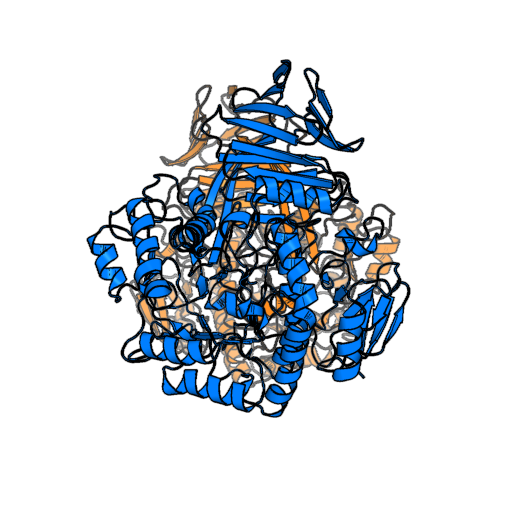244 27.457 1.00 25.27 494 TYR C CA 1
ATOM 9503 C C . TYR B 1 494 ? -35.096 -5.504 28.334 1.00 29.77 494 TYR C C 1
ATOM 9504 O O . TYR B 1 494 ? -35.087 -6.452 29.131 1.00 29.23 494 TYR C O 1
ATOM 9513 N N . THR B 1 495 ? -34.049 -4.697 28.177 1.00 28.00 495 THR C N 1
ATOM 9514 C CA . THR B 1 495 ? -32.726 -5.064 28.686 1.00 26.54 495 THR C CA 1
ATOM 9515 C C . THR B 1 495 ? -32.624 -4.811 30.185 1.00 28.10 495 THR C C 1
ATOM 9516 O O . THR B 1 495 ? -32.654 -3.656 30.626 1.00 27.09 495 THR C O 1
ATOM 9520 N N . SER B 1 496 ? -32.445 -5.883 30.958 1.00 25.78 496 SER C N 1
ATOM 9521 C CA . SER B 1 496 ? -32.149 -5.791 32.382 1.00 29.04 496 SER C CA 1
ATOM 9522 C C . SER B 1 496 ? -30.738 -6.321 32.615 1.00 29.22 496 SER C C 1
ATOM 9523 O O . SER B 1 496 ? -30.477 -7.520 32.446 1.00 28.40 496 SER C O 1
ATOM 9526 N N . LEU B 1 497 ? -29.834 -5.424 33.000 1.00 29.01 497 LEU C N 1
ATOM 9527 C CA . LEU B 1 497 ? -28.463 -5.784 33.337 1.00 27.32 497 LEU C CA 1
ATOM 9528 C C . LEU B 1 497 ? -27.974 -4.844 34.426 1.00 29.85 497 LEU C C 1
ATOM 9529 O O . LEU B 1 497 ? -28.460 -3.719 34.556 1.00 32.75 497 LEU C O 1
ATOM 9534 N N . PHE B 1 498 ? -26.985 -5.305 35.196 1.00 34.77 498 PHE C N 1
ATOM 9535 C CA . PHE B 1 498 ? -26.234 -4.426 36.095 1.00 35.41 498 PHE C CA 1
ATOM 9536 C C . PHE B 1 498 ? -27.153 -3.716 37.093 1.00 33.91 498 PHE C C 1
ATOM 9537 O O . PHE B 1 498 ? -27.112 -2.489 37.243 1.00 38.33 498 PHE C O 1
ATOM 9545 N N . ASP B 1 499 ? -28.007 -4.502 37.758 1.00 39.50 499 ASP C N 1
ATOM 9546 C CA . ASP B 1 499 ? -28.938 -4.028 38.788 1.00 42.46 499 ASP C CA 1
ATOM 9547 C C . ASP B 1 499 ? -29.980 -3.052 38.248 1.00 44.56 499 ASP C C 1
ATOM 9548 O O . ASP B 1 499 ? -30.572 -2.288 39.015 1.00 44.54 499 ASP C O 1
ATOM 9553 N N . ASN B 1 500 ? -30.219 -3.046 36.941 1.00 32.37 500 ASN C N 1
ATOM 9554 C CA . ASN B 1 500 ? -31.284 -2.253 36.343 1.00 33.06 500 ASN C CA 1
ATOM 9555 C C . ASN B 1 500 ? -32.456 -3.197 36.079 1.00 32.17 500 ASN C C 1
ATOM 9556 O O . ASN B 1 500 ? -32.353 -4.084 35.224 1.00 29.77 500 ASN C O 1
ATOM 9561 N N . THR B 1 501 ? -33.563 -3.033 36.822 1.00 34.30 501 THR C N 1
ATOM 9562 C CA . THR B 1 501 ? -34.726 -3.907 36.663 1.00 34.54 501 THR C CA 1
ATOM 9563 C C . THR B 1 501 ? -36.016 -3.105 36.514 1.00 31.18 501 THR C C 1
ATOM 9564 O O . THR B 1 501 ? -36.149 -1.995 37.032 1.00 29.71 501 THR C O 1
ATOM 9568 N N . ARG B 1 502 ? -36.954 -3.681 35.760 1.00 30.12 502 ARG C N 1
ATOM 9569 C CA . ARG B 1 502 ? -38.223 -3.031 35.454 1.00 32.31 502 ARG C CA 1
ATOM 9570 C C . ARG B 1 502 ? -39.094 -2.892 36.705 1.00 31.72 502 ARG C C 1
ATOM 9571 O O . ARG B 1 502 ? -39.184 -3.813 37.524 1.00 29.07 502 ARG C O 1
ATOM 9579 N N . THR B 1 503 ? -39.757 -1.748 36.838 1.00 32.99 503 THR C N 1
ATOM 9580 C CA . THR B 1 503 ? -40.701 -1.526 37.928 1.00 36.09 503 THR C CA 1
ATOM 9581 C C . THR B 1 503 ? -42.139 -1.492 37.414 1.00 34.27 503 THR C C 1
ATOM 9582 O O . THR B 1 503 ? -42.408 -1.358 36.215 1.00 35.20 503 THR C O 1
ATOM 9586 N N . LYS B 1 504 ? -43.078 -1.610 38.355 1.00 34.73 504 LYS C N 1
ATOM 9587 C CA . LYS B 1 504 ? -44.490 -1.460 38.013 1.00 36.78 504 LYS C CA 1
ATOM 9588 C C . LYS B 1 504 ? -44.762 -0.095 37.396 1.00 33.50 504 LYS C C 1
ATOM 9589 O O . LYS B 1 504 ? -45.473 0.011 36.391 1.00 37.29 504 LYS C O 1
ATOM 9595 N N . GLU B 1 505 ? -44.183 0.961 37.976 1.00 31.02 505 GLU C N 1
ATOM 9596 C CA . GLU B 1 505 ? -44.396 2.312 37.467 1.00 31.08 505 GLU C CA 1
ATOM 9597 C C . GLU B 1 505 ? -43.913 2.450 36.033 1.00 36.81 505 GLU C C 1
ATOM 9598 O O . GLU B 1 505 ? -44.568 3.107 35.207 1.00 34.22 505 GLU C O 1
ATOM 9604 N N . LEU B 1 506 ? -42.743 1.880 35.732 1.00 34.57 506 LEU C N 1
ATOM 9605 C CA . LEU B 1 506 ? -42.223 1.955 34.376 1.00 32.50 506 LEU C CA 1
ATOM 9606 C C . LEU B 1 506 ? -43.135 1.217 33.409 1.00 30.94 506 LEU C C 1
ATOM 9607 O O . LEU B 1 506 ? -43.455 1.733 32.335 1.00 33.61 506 LEU C O 1
ATOM 9612 N N . PHE B 1 507 ? -43.593 0.021 33.789 1.00 32.49 507 PHE C N 1
ATOM 9613 C CA . PHE B 1 507 ? -44.502 -0.720 32.922 1.00 33.02 507 PHE C CA 1
ATOM 9614 C C . PHE B 1 507 ? -45.738 0.105 32.590 1.00 34.99 507 PHE C C 1
ATOM 9615 O O . PHE B 1 507 ? -46.141 0.201 31.423 1.00 29.89 507 PHE C O 1
ATOM 9623 N N . LEU B 1 508 ? -46.350 0.716 33.610 1.00 33.27 508 LEU C N 1
ATOM 9624 C CA . LEU 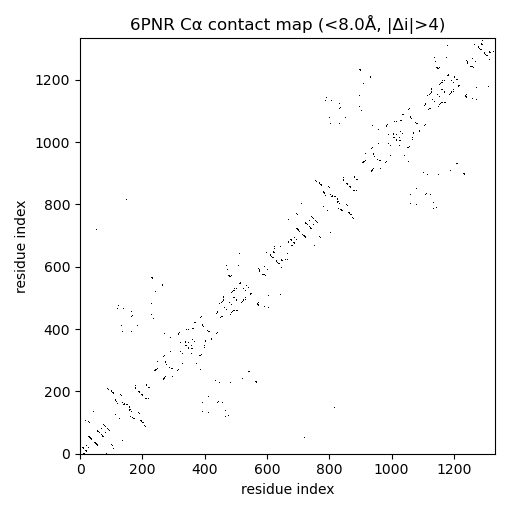B 1 508 ? -47.621 1.408 33.413 1.00 32.02 508 LEU C CA 1
ATOM 9625 C C . LEU B 1 508 ? -47.434 2.674 32.599 1.00 31.13 508 LEU C C 1
ATOM 9626 O O . LEU B 1 508 ? -48.243 2.968 31.714 1.00 32.67 508 LEU C O 1
ATOM 9631 N N . ARG B 1 509 ? -46.366 3.431 32.867 1.00 33.87 509 ARG C N 1
ATOM 9632 C CA . ARG B 1 509 ? -46.102 4.613 32.053 1.00 31.30 509 ARG C CA 1
ATOM 9633 C C . ARG B 1 509 ? -45.807 4.223 30.614 1.00 35.06 509 ARG C C 1
ATOM 9634 O O . ARG B 1 509 ? -46.180 4.939 29.674 1.00 31.41 509 ARG C O 1
ATOM 9642 N N . TRP B 1 510 ? -45.118 3.095 30.423 1.00 29.21 510 TRP C N 1
ATOM 9643 C CA . TRP B 1 510 ? -44.884 2.602 29.070 1.00 33.76 510 TRP C CA 1
ATOM 9644 C C . TRP B 1 510 ? -46.199 2.206 28.401 1.00 31.68 510 TRP C C 1
ATOM 9645 O O . TRP B 1 510 ? -46.419 2.497 27.222 1.00 32.28 510 TRP C O 1
ATOM 9656 N N . ALA B 1 511 ? -47.096 1.562 29.152 1.00 30.80 511 ALA C N 1
ATOM 9657 C CA . ALA B 1 511 ? -48.360 1.119 28.579 1.00 31.40 511 ALA C CA 1
ATOM 9658 C C . ALA B 1 511 ? -49.251 2.302 28.224 1.00 34.99 511 ALA C C 1
ATOM 9659 O O . ALA B 1 511 ? -49.935 2.285 27.195 1.00 33.07 511 ALA C O 1
ATOM 9661 N N . GLU B 1 512 ? -49.251 3.348 29.054 1.00 36.21 512 GLU C N 1
ATOM 9662 C CA . GLU B 1 512 ? -50.137 4.470 28.778 1.00 35.80 512 GLU C CA 1
ATOM 9663 C C . GLU B 1 512 ? -49.657 5.299 27.600 1.00 34.52 512 GLU C C 1
ATOM 9664 O O . GLU B 1 512 ? -50.431 6.120 27.100 1.00 33.55 512 GLU C O 1
ATOM 9670 N N . MET B 1 513 ? -48.402 5.112 27.156 1.00 34.06 513 MET C N 1
ATOM 9671 C CA . MET B 1 513 ? -47.966 5.645 25.869 1.00 29.23 513 MET C CA 1
ATOM 9672 C C . MET B 1 513 ? -48.339 4.703 24.731 1.00 34.72 513 MET C C 1
ATOM 9673 O O . MET B 1 513 ? -48.755 5.150 23.658 1.00 32.91 513 MET C O 1
ATOM 9678 N N . ALA B 1 514 ? -48.186 3.396 24.952 1.00 34.10 514 ALA C N 1
ATOM 9679 C CA . ALA B 1 514 ? -48.388 2.432 23.879 1.00 30.02 514 ALA C CA 1
ATOM 9680 C C . ALA B 1 514 ? -49.821 2.446 23.366 1.00 32.75 514 ALA C C 1
ATOM 9681 O O . ALA B 1 514 ? -50.065 2.119 22.200 1.00 30.06 514 ALA C O 1
ATOM 9683 N N . MET B 1 515 ? -50.782 2.822 24.211 1.00 29.51 515 MET C N 1
ATOM 9684 C CA . MET B 1 515 ? -52.156 2.836 23.732 1.00 30.78 515 MET C CA 1
ATOM 9685 C C . MET B 1 515 ? -52.403 3.922 22.699 1.00 35.21 515 MET C C 1
ATOM 9686 O O . MET B 1 515 ? -53.436 3.877 22.022 1.00 32.88 515 MET C O 1
ATOM 9691 N N . PHE B 1 516 ? -51.487 4.879 22.552 1.00 31.28 516 PHE C N 1
ATOM 9692 C CA . PHE B 1 516 ? -51.511 5.837 21.448 1.00 30.87 516 PHE C CA 1
ATOM 9693 C C . PHE B 1 516 ? -50.480 5.488 20.388 1.00 33.26 516 PHE C C 1
ATOM 9694 O O . PHE B 1 516 ? -49.772 6.370 19.887 1.00 30.18 516 PHE C O 1
ATOM 9702 N N . THR B 1 517 ? -50.370 4.196 20.050 1.00 31.59 517 THR C N 1
ATOM 9703 C CA . THR B 1 517 ? -49.568 3.648 18.956 1.00 31.26 517 THR C CA 1
ATOM 9704 C C . THR B 1 517 ? -50.383 2.547 18.272 1.00 31.88 517 THR C C 1
ATOM 9705 O O . THR B 1 517 ? -51.409 2.116 18.813 1.00 32.94 517 THR C O 1
ATOM 9709 N N . PRO B 1 518 ? -49.966 2.057 17.099 1.00 31.99 518 PRO C N 1
ATOM 9710 C CA . PRO B 1 518 ? -50.792 1.066 16.380 1.00 31.16 518 PRO C CA 1
ATOM 9711 C C . PRO B 1 518 ? -50.875 -0.308 17.030 1.00 33.40 518 PRO C C 1
ATOM 9712 O O . PRO B 1 518 ? -51.761 -1.086 16.656 1.00 34.45 518 PRO C O 1
ATOM 9716 N N . PHE B 1 519 ? -49.983 -0.655 17.954 1.00 34.32 519 PHE C N 1
ATOM 9717 C CA . PHE B 1 519 ? -49.735 -2.063 18.270 1.00 30.14 519 PHE C CA 1
ATOM 9718 C C . PHE B 1 519 ? -49.230 -2.136 19.706 1.00 31.43 519 PHE C C 1
ATOM 9719 O O . PHE B 1 519 ? -48.128 -1.664 19.995 1.00 31.62 519 PHE C O 1
ATOM 9727 N N . MET B 1 520 ? -50.024 -2.727 20.593 1.00 28.23 520 MET C N 1
ATOM 9728 C CA . MET B 1 520 ? -49.677 -2.870 22.002 1.00 29.21 520 MET C CA 1
ATOM 9729 C C . MET B 1 520 ? -49.185 -4.290 22.246 1.00 31.08 520 MET C C 1
ATOM 9730 O O . MET B 1 520 ? -49.922 -5.254 22.008 1.00 32.09 520 MET C O 1
ATOM 9735 N N . ARG B 1 521 ? -47.962 -4.415 22.750 1.00 28.54 521 ARG C N 1
ATOM 9736 C CA . ARG B 1 521 ? -47.344 -5.715 22.971 1.00 26.49 521 ARG C CA 1
ATOM 9737 C C . ARG B 1 521 ? -46.425 -5.637 24.186 1.00 31.46 521 ARG C C 1
ATOM 9738 O O . ARG B 1 521 ? -45.657 -4.682 24.327 1.00 30.80 521 ARG C O 1
ATOM 9746 N N . THR B 1 522 ? -46.495 -6.643 25.052 1.00 25.79 522 THR C N 1
ATOM 9747 C CA . THR B 1 522 ? -45.625 -6.700 26.211 1.00 31.64 522 THR C CA 1
ATOM 9748 C C . THR B 1 522 ? -44.473 -7.659 25.935 1.00 27.49 522 THR C C 1
ATOM 9749 O O . THR B 1 522 ? -44.376 -8.264 24.866 1.00 29.82 522 THR C O 1
ATOM 9753 N N . HIS B 1 523 ? -43.583 -7.793 26.919 1.00 27.70 523 HIS C N 1
ATOM 9754 C CA . HIS B 1 523 ? -42.365 -8.578 26.763 1.00 25.71 523 HIS C CA 1
ATOM 9755 C C . HIS B 1 523 ? -41.841 -8.915 28.151 1.00 30.35 523 HIS C C 1
ATOM 9756 O O . HIS B 1 523 ? -41.662 -8.019 28.977 1.00 29.99 523 HIS C O 1
ATOM 9763 N N . GLU B 1 524 ? -41.602 -10.198 28.413 1.00 26.42 524 GLU C N 1
ATOM 9764 C CA . GLU B 1 524 ? -41.019 -10.566 29.697 1.00 29.25 524 GLU C CA 1
ATOM 9765 C C . GLU B 1 524 ? -39.596 -10.023 29.871 1.00 28.19 524 GLU C C 1
ATOM 9766 O O . GLU B 1 524 ? -39.162 -9.824 31.008 1.00 29.22 524 GLU C O 1
ATOM 9772 N N . GLY B 1 525 ? -38.871 -9.751 28.784 1.00 31.66 525 GLY C N 1
ATOM 9773 C CA . GLY B 1 525 ? -37.500 -9.270 28.896 1.00 28.59 525 GLY C CA 1
ATOM 9774 C C . GLY B 1 525 ? -36.504 -10.402 29.048 1.00 26.38 525 GLY C C 1
ATOM 9775 O O . GLY B 1 525 ? -36.847 -11.584 29.037 1.00 26.83 525 GLY C O 1
ATOM 9776 N N . ASN B 1 526 ? -35.218 -10.030 29.188 1.00 28.72 526 ASN C N 1
ATOM 9777 C CA . ASN B 1 526 ? -34.165 -11.039 29.190 1.00 27.66 526 ASN C CA 1
ATOM 9778 C C . ASN B 1 526 ? -34.032 -11.772 30.518 1.00 28.04 526 ASN C C 1
ATOM 9779 O O . ASN B 1 526 ? -33.414 -12.843 30.557 1.00 30.22 526 ASN C O 1
ATOM 9784 N N . ARG B 1 527 ? -34.582 -11.240 31.606 1.00 29.39 527 ARG C N 1
ATOM 9785 C CA . ARG B 1 527 ? -34.452 -11.865 32.927 1.00 30.83 527 ARG C CA 1
ATOM 9786 C C . ARG B 1 527 ? -35.799 -11.825 33.638 1.00 32.20 527 ARG C C 1
ATOM 9787 O O . ARG B 1 527 ? -35.994 -11.083 34.614 1.00 30.60 527 ARG C O 1
ATOM 9795 N N . PRO B 1 528 ? -36.756 -12.635 33.179 1.00 32.68 528 PRO C N 1
ATOM 9796 C CA . PRO B 1 528 ? -38.153 -12.441 33.619 1.00 34.72 528 PRO C CA 1
ATOM 9797 C C . PRO B 1 528 ? -38.364 -12.608 35.118 1.00 34.77 528 PRO C C 1
ATOM 9798 O O . PRO B 1 528 ? -39.208 -11.908 35.690 1.00 34.67 528 PRO C O 1
ATOM 9802 N N . ASP B 1 529 ? -37.611 -13.496 35.771 1.00 36.32 529 ASP C N 1
ATOM 9803 C CA . ASP B 1 529 ? -37.816 -13.785 37.189 1.00 41.86 529 ASP C CA 1
ATOM 9804 C C . ASP B 1 529 ? -37.502 -12.607 38.102 1.00 43.93 529 ASP C C 1
ATOM 9805 O O . ASP B 1 529 ? -37.998 -12.583 39.235 1.00 45.31 529 ASP C O 1
ATOM 9810 N N . THR B 1 530 ? -36.694 -11.636 37.657 1.00 35.61 530 THR C N 1
ATOM 9811 C CA . THR B 1 530 ? -36.290 -10.525 38.520 1.00 36.02 530 THR C CA 1
ATOM 9812 C C . THR B 1 530 ? -36.731 -9.170 37.991 1.00 37.10 530 THR C C 1
ATOM 9813 O O . THR B 1 530 ? -36.268 -8.137 38.491 1.00 38.20 530 THR C O 1
ATOM 9817 N N . ASN B 1 531 ? -37.599 -9.144 36.993 1.00 30.05 531 ASN C N 1
ATOM 9818 C CA . ASN B 1 531 ? -38.192 -7.915 36.505 1.00 36.17 531 ASN C CA 1
ATOM 9819 C C . ASN B 1 531 ? -39.698 -7.986 36.690 1.00 31.85 531 ASN C C 1
ATOM 9820 O O . ASN B 1 531 ? -40.302 -9.056 36.571 1.00 37.60 531 ASN C O 1
ATOM 9825 N N . PHE B 1 532 ? -40.296 -6.836 36.971 1.00 34.80 532 PHE C N 1
ATOM 9826 C CA . PHE B 1 532 ? -41.741 -6.767 37.108 1.00 33.30 532 PHE C CA 1
ATOM 9827 C C . PHE B 1 532 ? -42.425 -7.271 35.845 1.00 37.87 532 PHE C C 1
ATOM 9828 O O . PHE B 1 532 ? -42.020 -6.933 34.729 1.00 34.60 532 PHE C O 1
ATOM 9836 N N . GLN B 1 533 ? -43.481 -8.068 36.031 1.00 31.70 533 GLN C N 1
ATOM 9837 C CA . GLN B 1 533 ? -44.349 -8.519 34.952 1.00 34.87 533 GLN C CA 1
ATOM 9838 C C . GLN B 1 533 ? -45.781 -8.111 35.276 1.00 38.05 533 GLN C C 1
ATOM 9839 O O . GLN B 1 533 ? -46.192 -8.147 36.440 1.00 35.88 533 GLN C O 1
ATOM 9845 N N . TYR B 1 534 ? -46.536 -7.695 34.254 1.00 33.47 534 TYR C N 1
ATOM 9846 C CA . TYR B 1 534 ? -47.881 -7.181 34.519 1.00 33.40 534 TYR C CA 1
ATOM 9847 C C . TYR B 1 534 ? -48.760 -8.212 35.213 1.00 36.33 534 TYR C C 1
ATOM 9848 O O . TYR B 1 534 ? -49.627 -7.846 36.017 1.00 36.76 534 TYR C O 1
ATOM 9857 N N . TYR B 1 535 ? -48.560 -9.498 34.924 1.00 32.88 535 TYR C N 1
ATOM 9858 C CA . TYR B 1 535 ? -49.421 -10.531 35.493 1.00 39.75 535 TYR C CA 1
ATOM 9859 C C . TYR B 1 535 ? -49.044 -10.890 36.924 1.00 43.05 535 TYR C C 1
ATOM 9860 O O . TYR B 1 535 ? -49.669 -11.784 37.504 1.00 44.20 535 TYR C O 1
ATOM 9869 N N . ASP B 1 536 ? -48.042 -10.225 37.495 1.00 41.15 536 ASP C N 1
ATOM 9870 C CA . ASP B 1 536 ? -47.642 -10.434 38.882 1.00 45.29 536 ASP C CA 1
ATOM 9871 C C . ASP B 1 536 ? -48.459 -9.614 39.877 1.00 43.01 536 ASP C C 1
ATOM 9872 O O . ASP B 1 536 ? -48.284 -9.795 41.084 1.00 40.54 536 ASP C O 1
ATOM 9877 N N . ASP B 1 537 ? -49.314 -8.703 39.415 1.00 41.18 537 ASP C N 1
ATOM 9878 C CA . ASP B 1 537 ? -49.905 -7.692 40.284 1.00 40.12 537 ASP C CA 1
ATOM 9879 C C . ASP B 1 537 ? -51.341 -7.426 39.853 1.00 42.47 537 ASP C C 1
ATOM 9880 O O . ASP B 1 537 ? -51.581 -6.970 38.728 1.00 37.65 537 ASP C O 1
ATOM 9885 N N . GLU B 1 538 ? -52.293 -7.692 40.753 1.00 37.70 538 GLU C N 1
ATOM 9886 C CA . GLU B 1 538 ? -53.701 -7.526 40.408 1.00 38.16 538 GLU C CA 1
ATOM 9887 C C . GLU B 1 538 ? -54.029 -6.072 40.107 1.00 35.51 538 GLU C C 1
ATOM 9888 O O . GLU B 1 538 ? -54.778 -5.778 39.165 1.00 42.75 538 GLU C O 1
ATOM 9894 N N . ASP B 1 539 ? -53.484 -5.143 40.898 1.00 31.54 539 ASP C N 1
ATOM 9895 C CA . ASP B 1 539 ? -53.730 -3.730 40.628 1.00 37.36 539 ASP C CA 1
ATOM 9896 C C . ASP B 1 539 ? -53.258 -3.355 39.232 1.00 39.86 539 ASP C C 1
ATOM 9897 O O . ASP B 1 539 ? -53.960 -2.640 38.505 1.00 35.81 539 ASP C O 1
ATOM 9902 N N . THR B 1 540 ? -52.083 -3.854 38.823 1.00 34.45 540 THR C N 1
ATOM 9903 C CA . THR B 1 540 ? -51.597 -3.561 37.476 1.00 31.50 540 THR C CA 1
ATOM 9904 C C . THR B 1 540 ? -52.540 -4.118 36.414 1.00 29.42 540 THR C C 1
ATOM 9905 O O . THR B 1 540 ? -52.850 -3.434 35.431 1.00 36.39 540 THR C O 1
ATOM 9909 N N . MET B 1 541 ? -53.016 -5.354 36.598 1.00 30.32 541 MET C N 1
ATOM 9910 C CA . MET B 1 541 ? -53.902 -5.959 35.604 1.00 33.99 541 MET C CA 1
ATOM 9911 C C . MET B 1 541 ? -55.205 -5.185 35.479 1.00 36.66 541 MET C C 1
ATOM 9912 O O . MET B 1 541 ? -55.710 -4.980 34.371 1.00 33.84 541 MET C O 1
ATOM 9917 N N . GLU B 1 542 ? -55.756 -4.734 36.606 1.00 38.95 542 GLU C N 1
ATOM 9918 C CA . GLU B 1 542 ? -56.909 -3.843 36.564 1.00 41.22 542 GLU C CA 1
ATOM 9919 C C . GLU B 1 542 ? -56.576 -2.565 35.809 1.00 35.29 542 GLU C C 1
ATOM 9920 O O . GLU B 1 542 ? -57.305 -2.154 34.900 1.00 35.89 542 GLU C O 1
ATOM 9926 N N . ARG B 1 543 ? -55.469 -1.924 36.171 1.00 35.72 543 ARG C N 1
ATOM 9927 C CA . ARG B 1 543 ? -55.077 -0.697 35.486 1.00 37.96 543 ARG C CA 1
ATOM 9928 C C . ARG B 1 543 ? -54.821 -0.948 34.006 1.00 37.11 543 ARG C C 1
ATOM 9929 O O . ARG B 1 543 ? -55.180 -0.122 33.161 1.00 35.03 543 ARG C O 1
ATOM 9937 N N . LEU B 1 544 ? -54.190 -2.081 33.679 1.00 37.01 544 LEU C N 1
ATOM 9938 C CA . LEU B 1 544 ? -53.875 -2.393 32.285 1.00 36.57 544 LEU C CA 1
ATOM 9939 C C . LEU B 1 544 ? -55.141 -2.622 31.462 1.00 35.90 544 LEU C C 1
ATOM 9940 O O . LEU B 1 544 ? -55.204 -2.231 30.291 1.00 35.32 544 LEU C O 1
ATOM 9945 N N . ALA B 1 545 ? -56.159 -3.260 32.054 1.00 35.80 545 ALA C N 1
ATOM 9946 C CA . ALA B 1 545 ? -57.409 -3.481 31.328 1.00 36.17 545 ALA C CA 1
ATOM 9947 C C . ALA B 1 545 ? -57.984 -2.163 30.833 1.00 34.11 545 ALA C C 1
ATOM 9948 O O . ALA B 1 545 ? -58.471 -2.071 29.700 1.00 38.92 545 ALA C O 1
ATOM 9950 N N . ARG B 1 546 ? -57.886 -1.117 31.653 1.00 35.63 546 ARG C N 1
ATOM 9951 C CA . ARG B 1 546 ? -58.344 0.210 31.255 1.00 34.08 546 ARG C CA 1
ATOM 9952 C C . ARG B 1 546 ? -57.519 0.766 30.102 1.00 35.99 546 ARG C C 1
ATOM 9953 O O . ARG B 1 546 ? -58.061 1.346 29.152 1.00 33.33 546 ARG C O 1
ATOM 9961 N N . LEU B 1 547 ? -56.190 0.643 30.187 1.00 32.33 547 LEU C N 1
ATOM 9962 C CA . LEU B 1 547 ? -55.362 1.167 29.108 1.00 33.78 547 LEU C CA 1
ATOM 9963 C C . LEU B 1 547 ? -55.630 0.413 27.810 1.00 27.86 547 LEU C C 1
ATOM 9964 O O . LEU B 1 547 ? -55.704 1.019 26.737 1.00 31.63 547 LEU C O 1
ATOM 9969 N N . VAL B 1 548 ? -55.792 -0.909 27.888 1.00 34.64 548 VAL C N 1
ATOM 9970 C CA . VAL B 1 548 ? -56.058 -1.677 26.676 1.00 27.67 548 VAL C CA 1
ATOM 9971 C C . VAL B 1 548 ? -57.447 -1.348 26.133 1.00 39.48 548 VAL C C 1
ATOM 9972 O O . VAL B 1 548 ? -57.634 -1.210 24.918 1.00 34.39 548 VAL C O 1
ATOM 9976 N N . ASP B 1 549 ? -58.434 -1.163 27.019 1.00 34.08 549 ASP C N 1
ATOM 9977 C CA . ASP B 1 549 ? -59.748 -0.735 26.547 1.00 33.36 549 ASP C CA 1
ATOM 9978 C C . ASP B 1 549 ? -59.649 0.578 25.775 1.00 34.67 549 ASP C C 1
ATOM 9979 O O . ASP B 1 549 ? -60.229 0.715 24.692 1.00 37.33 549 ASP C O 1
ATOM 9984 N N . VAL B 1 550 ? -58.878 1.539 26.293 1.00 34.10 550 VAL C N 1
ATOM 9985 C CA . VAL B 1 550 ? -58.737 2.827 25.610 1.00 31.99 550 VAL C CA 1
ATOM 9986 C C . VAL B 1 550 ? -58.187 2.636 24.203 1.00 38.76 550 VAL C C 1
ATOM 9987 O O . VAL B 1 550 ? -58.649 3.276 23.246 1.00 38.55 550 VAL C O 1
ATOM 9991 N N . TYR B 1 551 ? -57.195 1.750 24.053 1.00 34.65 551 TYR C N 1
ATOM 9992 C CA . TYR B 1 551 ? -56.670 1.418 22.730 1.00 34.98 551 TYR C CA 1
ATOM 9993 C C . TYR B 1 551 ? -57.774 0.895 21.810 1.00 32.95 551 TYR C C 1
ATOM 9994 O O . TYR B 1 551 ? -57.907 1.344 20.665 1.00 36.99 551 TYR C O 1
ATOM 10003 N N . THR B 1 552 ? -58.581 -0.054 22.292 1.00 35.56 552 THR C N 1
ATOM 10004 C CA . THR B 1 552 ? -59.656 -0.580 21.451 1.00 39.14 552 THR C CA 1
ATOM 10005 C C . THR B 1 552 ? -60.694 0.490 21.139 1.00 39.81 552 THR C C 1
ATOM 10006 O O . THR B 1 552 ? -61.238 0.513 20.030 1.00 36.58 552 THR C O 1
ATOM 10010 N N . MET B 1 553 ? -60.953 1.403 22.079 1.00 40.10 553 MET C N 1
ATOM 10011 C CA . MET B 1 553 ? -61.885 2.497 21.805 1.00 39.71 553 MET C CA 1
ATOM 10012 C C . MET B 1 553 ? -61.321 3.484 20.788 1.00 42.38 553 MET C C 1
ATOM 10013 O O . MET B 1 553 ? -62.080 4.048 19.990 1.00 41.03 553 MET C O 1
ATOM 10018 N N . LEU B 1 554 ? -59.997 3.693 20.785 1.00 37.32 554 LEU C N 1
ATOM 10019 C CA . LEU B 1 554 ? -59.360 4.569 19.804 1.00 34.95 554 LEU C CA 1
ATOM 10020 C C . LEU B 1 554 ? -59.332 3.962 18.405 1.00 32.46 554 LEU C C 1
ATOM 10021 O O . LEU B 1 554 ? -59.134 4.697 17.428 1.00 37.47 554 LEU C O 1
ATOM 10026 N N . ALA B 1 555 ? -59.524 2.648 18.298 1.00 35.49 555 ALA C N 1
ATOM 10027 C CA . ALA B 1 555 ? -59.264 1.925 17.054 1.00 33.96 555 ALA C CA 1
ATOM 10028 C C . ALA B 1 555 ? -59.970 2.476 15.817 1.00 36.14 555 ALA C C 1
ATOM 10029 O O . ALA B 1 555 ? -59.356 2.446 14.736 1.00 37.84 555 ALA C O 1
ATOM 10031 N N . PRO B 1 556 ? -61.226 2.956 15.870 1.00 39.33 556 PRO C N 1
ATOM 10032 C CA . PRO B 1 556 ? -61.796 3.566 14.657 1.00 37.98 556 PRO C CA 1
ATOM 10033 C C . PRO B 1 556 ? -60.949 4.715 14.127 1.00 34.22 556 PRO C C 1
ATOM 10034 O O . PRO B 1 556 ? -60.791 4.857 12.907 1.00 33.45 556 PRO C O 1
ATOM 10038 N N . TYR B 1 557 ? -60.388 5.534 15.019 1.00 32.96 557 TYR C N 1
ATOM 10039 C CA . TYR B 1 557 ? -59.479 6.595 14.601 1.00 30.55 557 TYR C CA 1
ATOM 10040 C C . TYR B 1 557 ? -58.162 6.012 14.103 1.00 30.93 557 TYR C C 1
ATOM 10041 O O . TYR B 1 557 ? -57.681 6.371 13.021 1.00 33.41 557 TYR C O 1
ATOM 10050 N N . THR B 1 558 ? -57.576 5.098 14.880 1.00 33.70 558 THR C N 1
ATOM 10051 C CA . THR B 1 558 ? -56.261 4.555 14.542 1.00 34.79 558 THR C CA 1
ATOM 10052 C C . THR B 1 558 ? -56.287 3.842 13.200 1.00 34.69 558 THR C C 1
ATOM 10053 O O . THR B 1 558 ? -55.309 3.890 12.446 1.00 36.55 558 THR C O 1
ATOM 10057 N N . LYS B 1 559 ? -57.395 3.164 12.885 1.00 34.01 559 LYS C N 1
ATOM 10058 C CA . LYS B 1 559 ? -57.486 2.516 11.582 1.00 34.13 559 LYS C CA 1
ATOM 10059 C C . LYS B 1 559 ? -57.372 3.532 10.458 1.00 33.80 559 LYS C C 1
ATOM 10060 O O . LYS B 1 559 ? -56.738 3.260 9.435 1.00 34.57 559 LYS C O 1
ATOM 10066 N N . THR B 1 560 ? -57.954 4.727 10.629 1.00 36.75 560 THR C N 1
ATOM 10067 C CA . THR B 1 560 ? -57.839 5.712 9.554 1.00 34.46 560 THR C CA 1
ATOM 10068 C C . THR B 1 560 ? -56.411 6.222 9.416 1.00 30.70 560 THR C C 1
ATOM 10069 O O . THR B 1 560 ? -55.982 6.566 8.303 1.00 34.09 560 THR C O 1
ATOM 10073 N N . LEU B 1 561 ? -55.655 6.273 10.516 1.00 32.90 561 LEU C N 1
ATOM 10074 C CA . LEU B 1 561 ? -54.243 6.653 10.403 1.00 33.83 561 LEU C CA 1
ATOM 10075 C C . LEU B 1 561 ? -53.427 5.566 9.716 1.00 29.15 561 LEU C C 1
ATOM 10076 O O . LEU B 1 561 ? -52.534 5.865 8.910 1.00 31.09 561 LEU C O 1
ATOM 10081 N N . VAL B 1 562 ? -53.691 4.301 10.049 1.00 31.39 562 VAL C N 1
ATOM 10082 C CA . VAL B 1 562 ? -52.968 3.208 9.402 1.00 27.52 562 VAL C CA 1
ATOM 10083 C C . VAL B 1 562 ? -53.315 3.161 7.924 1.00 29.63 562 VAL C C 1
ATOM 10084 O O . VAL B 1 562 ? -52.453 2.936 7.065 1.00 32.23 562 VAL C O 1
ATOM 10088 N N . GLU B 1 563 ? -54.589 3.389 7.607 1.00 31.86 563 GLU C N 1
ATOM 10089 C CA . GLU B 1 563 ? -55.021 3.483 6.219 1.00 33.20 563 GLU C CA 1
ATOM 10090 C C . GLU B 1 563 ? -54.349 4.648 5.500 1.00 28.08 563 GLU C C 1
ATOM 10091 O O . GLU B 1 563 ? -53.895 4.510 4.359 1.00 36.35 563 GLU C O 1
ATOM 10097 N N . GLU B 1 564 ? -54.268 5.805 6.159 1.00 35.60 564 GLU C N 1
ATOM 10098 C CA . GLU B 1 564 ? -53.614 6.966 5.565 1.00 34.49 564 GLU C CA 1
ATOM 10099 C C . GLU B 1 564 ? -52.121 6.715 5.367 1.00 35.61 564 GLU C C 1
ATOM 10100 O O . GLU B 1 564 ? -51.537 7.132 4.356 1.00 30.13 564 GLU C O 1
ATOM 10106 N N . ASN B 1 565 ? -51.490 6.011 6.306 1.00 30.04 565 ASN C N 1
ATOM 10107 C CA . ASN B 1 565 ? -50.096 5.635 6.098 1.00 33.06 565 ASN C CA 1
ATOM 10108 C C . ASN B 1 565 ? -49.967 4.724 4.883 1.00 29.70 565 ASN C C 1
ATOM 10109 O O . ASN B 1 565 ? -49.086 4.917 4.035 1.00 29.43 565 ASN C O 1
ATOM 10114 N N . ALA B 1 566 ? -50.879 3.759 4.757 1.00 31.47 566 ALA C N 1
ATOM 10115 C CA . ALA B 1 566 ? -50.828 2.833 3.634 1.00 33.12 566 ALA C CA 1
ATOM 10116 C C . ALA B 1 566 ? -51.091 3.536 2.306 1.00 38.08 566 ALA C C 1
ATOM 10117 O O . ALA B 1 566 ? -50.551 3.119 1.275 1.00 36.38 566 ALA C O 1
ATOM 10119 N N . ASP B 1 567 ? -51.890 4.613 2.316 1.00 35.37 567 ASP C N 1
ATOM 10120 C CA . ASP B 1 567 ? -52.295 5.290 1.085 1.00 34.80 567 ASP C CA 1
ATOM 10121 C C . ASP B 1 567 ? -51.334 6.387 0.649 1.00 35.24 567 ASP C C 1
ATOM 10122 O O . ASP B 1 567 ? -51.221 6.652 -0.549 1.00 37.78 567 ASP C O 1
ATOM 10127 N N . SER B 1 568 ? -50.637 7.042 1.576 1.00 34.95 568 SER C N 1
ATOM 10128 C CA . SER B 1 568 ? -49.811 8.180 1.205 1.00 39.11 568 SER C CA 1
ATOM 10129 C C . SER B 1 568 ? -48.506 8.292 1.984 1.00 38.65 568 SER C C 1
ATOM 10130 O O . SER B 1 568 ? -47.740 9.224 1.725 1.00 35.74 568 SER C O 1
ATOM 10133 N N . GLY B 1 569 ? -48.223 7.388 2.917 1.00 34.03 569 GLY C N 1
ATOM 10134 C CA . GLY B 1 569 ? -46.959 7.451 3.620 1.00 36.65 569 GLY C CA 1
ATOM 10135 C C . GLY B 1 569 ? -46.909 8.447 4.756 1.00 37.47 569 GLY C C 1
ATOM 10136 O O . GLY B 1 569 ? -45.822 8.708 5.279 1.00 31.49 569 GLY C O 1
ATOM 10137 N N . HIS B 1 570 ? -48.041 9.023 5.141 1.00 31.89 570 HIS C N 1
ATOM 10138 C CA . HIS B 1 570 ? -48.114 9.849 6.344 1.00 33.92 570 HIS C CA 1
ATOM 10139 C C . HIS B 1 570 ? -47.984 8.956 7.572 1.00 35.37 570 HIS C C 1
ATOM 10140 O O . HIS B 1 570 ? -48.880 8.137 7.817 1.00 32.31 570 HIS C O 1
ATOM 10147 N N . PRO B 1 571 ? -46.920 9.073 8.372 1.00 37.53 571 PRO C N 1
ATOM 10148 C CA . PRO B 1 571 ? -46.748 8.155 9.507 1.00 33.70 571 PRO C CA 1
ATOM 10149 C C . PRO B 1 571 ? -47.822 8.336 10.574 1.00 28.25 571 PRO C C 1
ATOM 10150 O O . PRO B 1 571 ? -48.412 9.406 10.719 1.00 33.53 571 PRO C O 1
ATOM 10154 N N . VAL B 1 572 ? -48.087 7.254 11.317 1.00 30.96 572 VAL C N 1
ATOM 10155 C CA . VAL B 1 572 ? -49.054 7.319 12.412 1.00 28.45 572 VAL C CA 1
ATOM 10156 C C . VAL B 1 572 ? -48.565 8.267 13.504 1.00 36.05 572 VAL C C 1
ATOM 10157 O O . VAL B 1 572 ? -49.359 8.986 14.121 1.00 34.35 572 VAL C O 1
ATOM 10161 N N . GLN B 1 573 ? -47.255 8.280 13.768 1.00 34.87 573 GLN C N 1
ATOM 10162 C CA . GLN B 1 573 ? -46.656 9.162 14.770 1.00 30.85 573 GLN C CA 1
ATOM 10163 C C . GLN B 1 573 ? -45.882 10.247 14.038 1.00 30.24 573 GLN C C 1
ATOM 10164 O O . GLN B 1 573 ? -44.833 9.978 13.438 1.00 32.31 573 GLN C O 1
ATOM 10170 N N . ARG B 1 574 ? -46.392 11.475 14.105 1.00 30.38 574 ARG C N 1
ATOM 10171 C CA . ARG B 1 574 ? -45.876 12.574 13.309 1.00 34.28 574 ARG C CA 1
ATOM 10172 C C . ARG B 1 574 ? -45.195 13.629 14.174 1.00 32.76 574 ARG C C 1
ATOM 10173 O O . ARG B 1 574 ? -45.579 13.852 15.325 1.00 33.75 574 ARG C O 1
ATOM 10181 N N . PRO B 1 575 ? -44.171 14.288 13.651 1.00 31.77 575 PRO C N 1
ATOM 10182 C CA . PRO B 1 575 ? -43.589 15.412 14.375 1.00 38.56 575 PRO C CA 1
ATOM 10183 C C . PRO B 1 575 ? -44.535 16.594 14.333 1.00 39.52 575 PRO C C 1
ATOM 10184 O O . PRO B 1 575 ? -45.343 16.735 13.411 1.00 36.10 575 PRO C O 1
ATOM 10188 N N . LEU B 1 576 ? -44.423 17.452 15.351 1.00 38.46 576 LEU C N 1
ATOM 10189 C CA . LEU B 1 576 ? -45.326 18.594 15.463 1.00 40.06 576 LEU C CA 1
ATOM 10190 C C . LEU B 1 576 ? -45.275 19.473 14.218 1.00 38.43 576 LEU C C 1
ATOM 10191 O O . LEU B 1 576 ? -46.309 19.993 13.778 1.00 41.28 576 LEU C O 1
ATOM 10196 N N . PHE B 1 577 ? -44.091 19.616 13.606 1.00 36.12 577 PHE C N 1
ATOM 10197 C CA . PHE B 1 577 ? -43.986 20.485 12.438 1.00 34.23 577 PHE C CA 1
ATOM 10198 C C . PHE B 1 577 ? -44.595 19.879 11.185 1.00 42.32 577 PHE C C 1
ATOM 10199 O O . PHE B 1 577 ? -44.550 20.520 10.127 1.00 41.09 577 PHE C O 1
ATOM 10207 N N . MET B 1 578 ? -45.162 18.676 11.256 1.00 34.66 578 MET C N 1
ATOM 10208 C CA . MET B 1 578 ? -45.771 18.125 10.051 1.00 42.67 578 MET C CA 1
ATOM 10209 C C . MET B 1 578 ? -47.113 18.781 9.758 1.00 37.17 578 MET C C 1
ATOM 10210 O O . MET B 1 578 ? -47.507 18.879 8.594 1.00 42.00 578 MET C O 1
ATOM 10215 N N . HIS B 1 579 ? -47.817 19.247 10.791 1.00 39.61 579 HIS C N 1
ATOM 10216 C CA . HIS B 1 579 ? -49.073 19.964 10.609 1.00 41.60 579 HIS C CA 1
ATOM 10217 C C . HIS B 1 579 ? -49.019 21.417 11.057 1.00 47.33 579 HIS C C 1
ATOM 10218 O O . HIS B 1 579 ? -49.999 22.143 10.859 1.00 39.94 579 HIS C O 1
ATOM 10225 N N . TYR B 1 580 ? -47.910 21.858 11.652 1.00 39.59 580 TYR C N 1
ATOM 10226 C CA . TYR B 1 580 ? -47.736 23.240 12.088 1.00 43.18 580 TYR C CA 1
ATOM 10227 C C . TYR B 1 580 ? -46.387 23.715 11.558 1.00 39.92 580 TYR C C 1
ATOM 10228 O O . TYR B 1 580 ? -45.443 23.959 12.310 1.00 44.92 580 TYR C O 1
ATOM 10237 N N . GLU B 1 581 ? -46.305 23.837 10.234 1.00 35.51 581 GLU C N 1
ATOM 10238 C CA . GLU B 1 581 ? -45.029 24.096 9.585 1.00 44.53 581 GLU C CA 1
ATOM 10239 C C . GLU B 1 581 ? -44.434 25.449 9.950 1.00 47.19 581 GLU C C 1
ATOM 10240 O O . GLU B 1 581 ? -43.213 25.614 9.858 1.00 41.20 581 GLU C O 1
ATOM 10246 N N . SER B 1 582 ? -45.263 26.414 10.354 1.00 50.68 582 SER C N 1
ATOM 10247 C CA . SER B 1 582 ? -44.790 27.753 10.680 1.00 50.06 582 SER C CA 1
ATOM 10248 C C . SER B 1 582 ? -44.345 27.897 12.127 1.00 47.91 582 SER C C 1
ATOM 10249 O O . SER B 1 582 ? -43.646 28.864 12.448 1.00 56.05 582 SER C O 1
ATOM 10252 N N . ASP B 1 583 ? -44.736 26.967 12.997 1.00 43.47 583 ASP C N 1
ATOM 10253 C CA . ASP B 1 583 ? -44.370 27.009 14.409 1.00 44.53 583 ASP C CA 1
ATOM 10254 C C . ASP B 1 583 ? -42.880 26.716 14.571 1.00 53.37 583 ASP C C 1
ATOM 10255 O O . ASP B 1 583 ? -42.426 25.608 14.269 1.00 51.33 583 ASP C O 1
ATOM 10260 N N . ALA B 1 584 ? -42.114 27.691 15.071 1.00 50.91 584 ALA C N 1
ATOM 10261 C CA . ALA B 1 584 ? -40.665 27.493 15.139 1.00 57.43 584 ALA C CA 1
ATOM 10262 C C . ALA B 1 584 ? -40.287 26.442 16.183 1.00 50.47 584 ALA C C 1
ATOM 10263 O O . ALA B 1 584 ? -39.338 25.673 15.979 1.00 48.54 584 ALA C O 1
ATOM 10265 N N . LYS B 1 585 ? -41.024 26.381 17.298 1.00 44.64 585 LYS C N 1
ATOM 10266 C CA . LYS B 1 585 ? -40.698 25.426 18.354 1.00 50.06 585 LYS C CA 1
ATOM 10267 C C . LYS B 1 585 ? -40.976 23.985 17.934 1.00 48.22 585 LYS C C 1
ATOM 10268 O O . LYS B 1 585 ? -40.317 23.065 18.433 1.00 45.01 585 LYS C O 1
ATOM 10274 N N . ALA B 1 586 ? -41.946 23.768 17.038 1.00 46.10 586 ALA C N 1
ATOM 10275 C CA . ALA B 1 586 ? -42.276 22.413 16.607 1.00 44.21 586 ALA C CA 1
ATOM 10276 C C . ALA B 1 586 ? -41.063 21.695 16.027 1.00 42.88 586 ALA C C 1
ATOM 10277 O O . ALA B 1 586 ? -40.985 20.465 16.084 1.00 43.95 586 ALA C O 1
ATOM 10279 N N . TYR B 1 587 ? -40.109 22.438 15.479 1.00 39.90 587 TYR C N 1
ATOM 10280 C CA . TYR B 1 587 ? -38.927 21.841 14.876 1.00 44.45 587 TYR C CA 1
ATOM 10281 C C . TYR B 1 587 ? -37.897 21.352 15.887 1.00 44.22 587 TYR C C 1
ATOM 10282 O O . TYR B 1 587 ? -36.968 20.638 15.494 1.00 45.57 587 TYR C O 1
ATOM 10291 N N . ASP B 1 588 ? -38.030 21.710 17.163 1.00 45.59 588 ASP C N 1
ATOM 10292 C CA . ASP B 1 588 ? -37.056 21.350 18.188 1.00 49.86 588 ASP C CA 1
ATOM 10293 C C . ASP B 1 588 ? -37.581 20.314 19.166 1.00 43.18 588 ASP C C 1
ATOM 10294 O O . ASP B 1 588 ? -36.841 19.890 20.059 1.00 50.19 588 ASP C O 1
ATOM 10299 N N . ILE B 1 589 ? -38.833 19.908 19.028 1.00 41.10 589 ILE C N 1
ATOM 10300 C CA . ILE B 1 589 ? -39.495 19.024 19.975 1.00 39.00 589 ILE C CA 1
ATOM 10301 C C . ILE B 1 589 ? -39.408 17.598 19.455 1.00 38.94 589 ILE C C 1
ATOM 10302 O O . ILE B 1 589 ? -39.828 17.312 18.322 1.00 36.02 589 ILE C O 1
ATOM 10307 N N . GLN B 1 590 ? -38.860 16.700 20.279 1.00 38.99 590 GLN C N 1
ATOM 10308 C CA . GLN B 1 590 ? -38.748 15.302 19.894 1.00 38.54 590 GLN C CA 1
ATOM 10309 C C . GLN B 1 590 ? -39.368 14.340 20.897 1.00 36.28 590 GLN C C 1
ATOM 10310 O O . GLN B 1 590 ? -39.308 13.125 20.677 1.00 35.39 590 GLN C O 1
ATOM 10316 N N . TYR B 1 591 ? -39.989 14.835 21.964 1.00 32.59 591 TYR C N 1
ATOM 10317 C CA . TYR B 1 591 ? -40.629 13.960 22.936 1.00 33.04 591 TYR C CA 1
ATOM 10318 C C . TYR B 1 591 ? -42.135 14.206 23.007 1.00 34.74 591 TYR C C 1
ATOM 10319 O O . TYR B 1 591 ? -42.799 13.757 23.952 1.00 36.30 591 TYR C O 1
ATOM 10328 N N . GLU B 1 592 ? -42.683 14.917 22.032 1.00 31.50 592 GLU C N 1
ATOM 10329 C CA . GLU B 1 592 ? -44.113 14.956 21.780 1.00 36.02 592 GLU C CA 1
ATOM 10330 C C . GLU B 1 592 ? -44.333 14.584 20.323 1.00 31.15 592 GLU C C 1
ATOM 10331 O O . GLU B 1 592 ? -43.454 14.785 19.476 1.00 34.11 592 GLU C O 1
ATOM 10337 N N . TYR B 1 593 ? -45.508 14.036 20.033 1.00 34.66 593 TYR C N 1
ATOM 10338 C CA . TYR B 1 593 ? -45.828 13.702 18.656 1.00 35.27 593 TYR C CA 1
ATOM 10339 C C . TYR B 1 593 ? -47.316 13.902 18.416 1.00 33.83 593 TYR C C 1
ATOM 10340 O O . TYR B 1 593 ? -48.131 13.866 19.343 1.00 35.87 593 TYR C O 1
ATOM 10349 N N . LEU B 1 594 ? -47.653 14.115 17.148 1.00 35.35 594 LEU C N 1
ATOM 10350 C CA . LEU B 1 594 ? -49.036 14.117 16.702 1.00 33.07 594 LEU C CA 1
ATOM 10351 C C . LEU B 1 594 ? -49.422 12.675 16.376 1.00 36.19 594 LEU C C 1
ATOM 10352 O O . LEU B 1 594 ? -48.801 12.042 15.519 1.00 38.18 594 LEU C O 1
ATOM 10357 N N . PHE B 1 595 ? -50.384 12.135 17.118 1.00 31.79 595 PHE C N 1
ATOM 10358 C CA . PHE B 1 595 ? -50.960 10.820 16.836 1.00 34.07 595 PHE C CA 1
ATOM 10359 C C . PHE B 1 595 ? -52.032 11.052 15.782 1.00 35.49 595 PHE C C 1
ATOM 10360 O O . PHE B 1 595 ? -53.182 11.367 16.092 1.00 38.96 595 PHE C O 1
ATOM 10368 N N . GLY B 1 596 ? -51.640 10.929 14.514 1.00 38.15 596 GLY C N 1
ATOM 10369 C CA . GLY B 1 596 ? -52.490 11.396 13.435 1.00 36.75 596 GLY C CA 1
ATOM 10370 C C . GLY B 1 596 ? -52.549 12.918 13.436 1.00 43.37 596 GLY C C 1
ATOM 10371 O O . GLY B 1 596 ? -51.811 13.595 14.150 1.00 38.22 596 GLY C O 1
ATOM 10372 N N . ARG B 1 597 ? -53.459 13.457 12.619 1.00 40.52 597 ARG C N 1
ATOM 10373 C CA . ARG B 1 597 ? -53.627 14.907 12.585 1.00 40.49 597 ARG C CA 1
ATOM 10374 C C . ARG B 1 597 ? -54.373 15.449 13.802 1.00 39.20 597 ARG C C 1
ATOM 10375 O O . ARG B 1 597 ? -54.231 16.636 14.120 1.00 43.19 597 ARG C O 1
ATOM 10383 N N . ASP B 1 598 ? -55.130 14.609 14.507 1.00 34.24 598 ASP C N 1
ATOM 10384 C CA . ASP B 1 598 ? -56.132 15.082 15.451 1.00 39.99 598 ASP C CA 1
ATOM 10385 C C . ASP B 1 598 ? -55.775 14.910 16.923 1.00 43.81 598 ASP C C 1
ATOM 10386 O O . ASP B 1 598 ? -56.575 15.315 17.775 1.00 38.47 598 ASP C O 1
ATOM 10391 N N . MET B 1 599 ? -54.628 14.312 17.266 1.00 37.60 599 MET C N 1
ATOM 10392 C CA . MET B 1 599 ? -54.238 14.173 18.666 1.00 35.30 599 MET C CA 1
ATOM 10393 C C . MET B 1 599 ? -52.778 14.560 18.853 1.00 35.72 599 MET C C 1
ATOM 10394 O O . MET B 1 599 ? -51.944 14.314 17.978 1.00 37.68 599 MET C O 1
ATOM 10399 N N . LEU B 1 600 ? -52.477 15.180 19.992 1.00 40.01 600 LEU C N 1
ATOM 10400 C CA . LEU B 1 600 ? -51.108 15.456 20.410 1.00 36.05 600 LEU C CA 1
ATOM 10401 C C . LEU B 1 600 ? -50.823 14.639 21.657 1.00 40.46 600 LEU C C 1
ATOM 10402 O O . LEU B 1 600 ? -51.593 14.688 22.623 1.00 35.86 600 LEU C O 1
ATOM 10407 N N . ILE B 1 601 ? -49.718 13.899 21.643 1.00 35.37 601 ILE C N 1
ATOM 10408 C CA . ILE B 1 601 ? -49.324 13.066 22.771 1.00 35.42 601 ILE C CA 1
ATOM 10409 C C . ILE B 1 601 ? -47.979 13.573 23.277 1.00 37.44 601 ILE C C 1
ATOM 10410 O O . ILE B 1 601 ? -47.058 13.811 22.481 1.00 35.41 601 ILE C O 1
ATOM 10415 N N . ALA B 1 602 ? -47.880 13.760 24.592 1.00 37.76 602 ALA C N 1
ATOM 10416 C CA . ALA B 1 602 ? -46.634 14.145 25.259 1.00 33.96 602 ALA C CA 1
ATOM 10417 C C . ALA B 1 602 ? -46.425 13.168 26.406 1.00 37.46 602 ALA C C 1
ATOM 10418 O O . ALA B 1 602 ? -46.776 13.457 27.556 1.00 34.40 602 ALA C O 1
ATOM 10420 N N . PRO B 1 603 ? -45.873 11.988 26.126 1.00 33.01 603 PRO C N 1
ATOM 10421 C CA . PRO B 1 603 ? -45.777 10.959 27.170 1.00 30.47 603 PRO C CA 1
ATOM 10422 C C . PRO B 1 603 ? -44.893 11.398 28.334 1.00 36.18 603 PRO C C 1
ATOM 10423 O O . PRO B 1 603 ? -43.892 12.095 28.149 1.00 34.84 603 PRO C O 1
ATOM 10427 N N . VAL B 1 604 ? -45.278 10.972 29.537 1.00 37.46 604 VAL C N 1
ATOM 10428 C CA . VAL B 1 604 ? -44.442 11.120 30.725 1.00 37.55 604 VAL C CA 1
ATOM 10429 C C . VAL B 1 604 ? -43.337 10.074 30.668 1.00 37.02 604 VAL C C 1
ATOM 10430 O O . VAL B 1 604 ? -43.605 8.868 30.696 1.00 38.27 604 VAL C O 1
ATOM 10434 N N . TYR B 1 605 ? -42.088 10.532 30.624 1.00 38.72 605 TYR C N 1
ATOM 10435 C CA . TYR B 1 605 ? -40.959 9.621 30.495 1.00 35.00 605 TYR C CA 1
ATOM 10436 C C . TYR B 1 605 ? -40.041 9.668 31.707 1.00 39.46 605 TYR C C 1
ATOM 10437 O O . TYR B 1 605 ? -38.892 9.211 31.632 1.00 37.96 605 TYR C O 1
ATOM 10446 N N . GLU B 1 606 ? -40.535 10.188 32.830 1.00 34.88 606 GLU C N 1
ATOM 10447 C CA . GLU B 1 606 ? -39.756 10.302 34.053 1.00 36.14 606 GLU C CA 1
ATOM 10448 C C . GLU B 1 606 ? -40.540 9.685 35.198 1.00 34.58 606 GLU C C 1
ATOM 10449 O O . GLU B 1 606 ? -41.771 9.639 35.169 1.00 40.01 606 GLU C O 1
ATOM 10455 N N . GLN B 1 607 ? -39.822 9.221 36.215 1.00 34.82 607 GLN C N 1
ATOM 10456 C CA . GLN B 1 607 ? -40.500 8.571 37.318 1.00 40.40 607 GLN C CA 1
ATOM 10457 C C . GLN B 1 607 ? -40.985 9.601 38.340 1.00 45.31 607 GLN C C 1
ATOM 10458 O O . GLN B 1 607 ? -40.547 10.757 38.352 1.00 39.66 607 GLN C O 1
ATOM 10464 N N . ASP B 1 608 ? -41.937 9.163 39.173 1.00 45.92 608 ASP C N 1
ATOM 10465 C CA . ASP B 1 608 ? -42.500 9.946 40.281 1.00 46.14 608 ASP C CA 1
ATOM 10466 C C . ASP B 1 608 ? -42.981 11.323 39.830 1.00 47.92 608 ASP C C 1
ATOM 10467 O O . ASP B 1 608 ? -42.701 12.342 40.465 1.00 50.10 608 ASP C O 1
ATOM 10472 N N . LYS B 1 609 ? -43.714 11.353 38.723 1.00 41.65 609 LYS C N 1
ATOM 10473 C CA . LYS B 1 609 ? -44.276 12.594 38.218 1.00 42.47 609 LYS C CA 1
ATOM 10474 C C . LYS B 1 609 ? -45.779 12.631 38.477 1.00 42.31 609 LYS C C 1
ATOM 10475 O O . LYS B 1 609 ? -46.456 11.598 38.483 1.00 44.41 609 LYS C O 1
ATOM 10481 N N . HIS B 1 610 ? -46.292 13.834 38.717 1.00 46.31 610 HIS C N 1
ATOM 10482 C CA . HIS B 1 610 ? -47.720 14.035 38.911 1.00 46.74 610 HIS C CA 1
ATOM 10483 C C . HIS B 1 610 ? -48.311 15.073 37.976 1.00 46.11 610 HIS C C 1
ATOM 10484 O O . HIS B 1 610 ? -49.528 15.062 37.755 1.00 48.56 610 HIS C O 1
ATOM 10491 N N . GLU B 1 611 ? -47.492 15.953 37.418 1.00 44.72 611 GLU C N 1
ATOM 10492 C CA . GLU B 1 611 ? -47.889 16.869 36.366 1.00 50.28 611 GLU C CA 1
ATOM 10493 C C . GLU B 1 611 ? -46.822 16.831 35.282 1.00 42.63 611 GLU C C 1
ATOM 10494 O O . GLU B 1 611 ? -45.737 16.272 35.465 1.00 49.86 611 GLU C O 1
ATOM 10500 N N . TRP B 1 612 ? -47.129 17.440 34.144 1.00 50.29 612 TRP C N 1
ATOM 10501 C CA . TRP B 1 612 ? -46.246 17.336 32.994 1.00 41.32 612 TRP C CA 1
ATOM 10502 C C . TRP B 1 612 ? -46.348 18.609 32.172 1.00 43.84 612 TRP C C 1
ATOM 10503 O O . TRP B 1 612 ? -47.455 19.047 31.844 1.00 45.60 612 TRP C O 1
ATOM 10514 N N . ASP B 1 613 ? -45.200 19.190 31.839 1.00 38.99 613 ASP C N 1
ATOM 10515 C CA . ASP B 1 613 ? -45.164 20.333 30.938 1.00 44.58 613 ASP C CA 1
ATOM 10516 C C . ASP B 1 613 ? -45.398 19.867 29.507 1.00 47.35 613 ASP C C 1
ATOM 10517 O O . ASP B 1 613 ? -44.781 18.902 29.048 1.00 42.64 613 ASP C O 1
ATOM 10522 N N . VAL B 1 614 ? -46.298 20.553 28.810 1.00 47.29 614 VAL C N 1
ATOM 10523 C CA . VAL B 1 614 ? -46.692 20.224 27.448 1.00 44.97 614 VAL C CA 1
ATOM 10524 C C . VAL B 1 614 ? -46.614 21.500 26.628 1.00 48.68 614 VAL C C 1
ATOM 10525 O O . VAL B 1 614 ? -47.146 22.535 27.044 1.00 52.52 614 VAL C O 1
ATOM 10529 N N . TYR B 1 615 ? -45.945 21.447 25.480 1.00 42.61 615 TYR C N 1
ATOM 10530 C CA . TYR B 1 615 ? -46.065 22.520 24.501 1.00 45.17 615 TYR C CA 1
ATOM 10531 C C . TYR B 1 615 ? -47.148 22.151 23.495 1.00 49.04 615 TYR C C 1
ATOM 10532 O O . TYR B 1 615 ? -47.077 21.096 22.857 1.00 44.35 615 TYR C O 1
ATOM 10541 N N . LEU B 1 616 ? -48.146 23.025 23.353 1.00 50.52 616 LEU C N 1
ATOM 10542 C CA . LEU B 1 616 ? -49.203 22.860 22.372 1.00 46.33 616 LEU C CA 1
ATOM 10543 C C . LEU B 1 616 ? -49.050 23.898 21.276 1.00 49.16 616 LEU C C 1
ATOM 10544 O O . LEU B 1 616 ? -48.979 25.096 21.580 1.00 50.86 616 LEU C O 1
ATOM 10549 N N . PRO B 1 617 ? -48.980 23.502 20.007 1.00 51.33 617 PRO C N 1
ATOM 10550 C CA . PRO B 1 617 ? -48.991 24.499 18.934 1.00 48.28 617 PRO C CA 1
ATOM 10551 C C . PRO B 1 617 ? -50.319 25.238 18.920 1.00 45.93 617 PRO C C 1
ATOM 10552 O O . PRO B 1 617 ? -51.282 24.860 19.591 1.00 46.80 617 PRO C O 1
ATOM 10556 N N . GLN B 1 618 ? -50.362 26.311 18.134 1.00 50.76 618 GLN C N 1
ATOM 10557 C CA . GLN B 1 618 ? -51.524 27.199 18.107 1.00 51.97 618 GLN C CA 1
ATOM 10558 C C . GLN B 1 618 ? -52.679 26.525 17.372 1.00 47.10 618 GLN C C 1
ATOM 10559 O O . GLN B 1 618 ? -52.646 26.374 16.147 1.00 49.95 618 GLN C O 1
ATOM 10565 N N . ASP B 1 619 ? -53.700 26.132 18.122 1.00 48.62 619 ASP C N 1
ATOM 10566 C CA . ASP B 1 619 ? -54.881 25.435 17.617 1.00 52.84 619 ASP C CA 1
ATOM 10567 C C . ASP B 1 619 ? -55.860 25.341 18.784 1.00 52.78 619 ASP C C 1
ATOM 10568 O O . ASP B 1 619 ? -55.557 25.781 19.896 1.00 55.23 619 ASP C O 1
ATOM 10573 N N . GLU B 1 620 ? -57.033 24.750 18.535 1.00 48.52 620 GLU C N 1
ATOM 10574 C CA . GLU B 1 620 ? -58.055 24.583 19.569 1.00 53.65 620 GLU C CA 1
ATOM 10575 C C . GLU B 1 620 ? -58.004 23.150 20.096 1.00 53.36 620 GLU C C 1
ATOM 10576 O O . GLU B 1 620 ? -58.528 22.224 19.470 1.00 52.52 620 GLU C O 1
ATOM 10582 N N . TRP B 1 621 ? -57.392 22.980 21.266 1.00 54.32 621 TRP C N 1
ATOM 10583 C CA . TRP B 1 621 ? -57.123 21.679 21.858 1.00 48.53 621 TRP C CA 1
ATOM 10584 C C . TRP B 1 621 ? -58.056 21.410 23.032 1.00 53.53 621 TRP C C 1
ATOM 10585 O O . TRP B 1 621 ? -58.539 22.335 23.693 1.00 52.00 621 TRP C O 1
ATOM 10596 N N . VAL B 1 622 ? -58.288 20.123 23.289 1.00 49.75 622 VAL C N 1
ATOM 10597 C CA . VAL B 1 622 ? -59.087 19.640 24.410 1.00 46.31 622 VAL C CA 1
ATOM 10598 C C . VAL B 1 622 ? -58.299 18.533 25.097 1.00 51.73 622 VAL C C 1
ATOM 10599 O O . VAL B 1 622 ? -57.959 17.525 24.462 1.00 46.39 622 VAL C O 1
ATOM 10603 N N . HIS B 1 623 ? -58.024 18.709 26.386 1.00 48.23 623 HIS C N 1
ATOM 10604 C CA . HIS B 1 623 ? -57.388 17.658 27.169 1.00 46.34 623 HIS C CA 1
ATOM 10605 C C . HIS B 1 623 ? -58.311 16.449 27.272 1.00 51.40 623 HIS C C 1
ATOM 10606 O O . HIS B 1 623 ? -59.471 16.568 27.677 1.00 49.87 623 HIS C O 1
ATOM 10613 N N . LEU B 1 624 ? -57.781 15.278 26.907 1.00 50.25 624 LEU C N 1
ATOM 10614 C CA . LEU B 1 624 ? -58.611 14.086 26.748 1.00 50.19 624 LEU C CA 1
ATOM 10615 C C . LEU B 1 624 ? -59.379 13.756 28.022 1.00 46.38 624 LEU C C 1
ATOM 10616 O O . LEU B 1 624 ? -60.601 13.582 27.997 1.00 51.12 624 LEU C O 1
ATOM 10621 N N . TRP B 1 625 ? -58.676 13.664 29.147 1.00 43.42 625 TRP C N 1
ATOM 10622 C CA . TRP B 1 625 ? -59.254 13.120 30.368 1.00 45.50 625 TRP C CA 1
ATOM 10623 C C . TRP B 1 625 ? -60.116 14.118 31.133 1.00 50.43 625 TRP C C 1
ATOM 10624 O O . TRP B 1 625 ? -60.956 13.696 31.937 1.00 50.06 625 TRP C O 1
ATOM 10635 N N . THR B 1 626 ? -59.921 15.420 30.919 1.00 51.94 626 THR C N 1
ATOM 10636 C CA . THR B 1 626 ? -60.633 16.448 31.668 1.00 50.38 626 THR C CA 1
ATOM 10637 C C . THR B 1 626 ? -61.542 17.315 30.814 1.00 52.90 626 THR C C 1
ATOM 10638 O O . THR B 1 626 ? -62.366 18.046 31.371 1.00 58.11 626 THR C O 1
ATOM 10642 N N . GLY B 1 627 ? -61.413 17.273 29.493 1.00 52.22 627 GLY C N 1
ATOM 10643 C CA . GLY B 1 627 ? -62.183 18.146 28.639 1.00 54.98 627 GLY C CA 1
ATOM 10644 C C . GLY B 1 627 ? -61.787 19.604 28.676 1.00 54.29 627 GLY C C 1
ATOM 10645 O O . GLY B 1 627 ? -62.351 20.397 27.914 1.00 54.48 627 GLY C O 1
ATOM 10646 N N . GLU B 1 628 ? -60.843 19.990 29.530 1.00 52.69 628 GLU C N 1
ATOM 10647 C CA . GLU B 1 628 ? -60.422 21.383 29.578 1.00 51.29 628 GLU C CA 1
ATOM 10648 C C . GLU B 1 628 ? -59.813 21.789 28.241 1.00 52.29 628 GLU C C 1
ATOM 10649 O O . GLU B 1 628 ? -59.166 20.983 27.566 1.00 54.65 628 GLU C O 1
ATOM 10655 N N . GLU B 1 629 ? -60.042 23.038 27.842 1.00 49.59 629 GLU C N 1
ATOM 10656 C CA . GLU B 1 629 ? -59.645 23.513 26.524 1.00 52.51 629 GLU C CA 1
ATOM 10657 C C . GLU B 1 629 ? -58.388 24.365 26.617 1.00 48.95 629 GLU C C 1
ATOM 10658 O O . GLU B 1 629 ? -58.112 24.986 27.646 1.00 51.19 629 GLU C O 1
ATOM 10664 N N . TYR B 1 630 ? -57.617 24.374 25.528 1.00 51.47 630 TYR C N 1
ATOM 10665 C CA . TYR B 1 630 ? -56.364 25.112 25.447 1.00 46.40 630 TYR C CA 1
ATOM 10666 C C . TYR B 1 630 ? -56.204 25.648 24.034 1.00 52.33 630 TYR C C 1
ATOM 10667 O O . TYR B 1 630 ? -56.683 25.047 23.069 1.00 56.62 630 TYR C O 1
ATOM 10676 N N . HIS B 1 631 ? -55.517 26.779 23.911 1.00 50.81 631 HIS C N 1
ATOM 10677 C CA . HIS B 1 631 ? -55.399 27.459 22.634 1.00 51.55 631 HIS C CA 1
ATOM 10678 C C . HIS B 1 631 ? -53.975 27.506 22.106 1.00 48.16 631 HIS C C 1
ATOM 10679 O O . HIS B 1 631 ? -53.762 27.992 20.990 1.00 55.05 631 HIS C O 1
ATOM 10686 N N . GLY B 1 632 ? -53.001 27.006 22.863 1.00 52.25 632 GLY C N 1
ATOM 10687 C CA . GLY B 1 632 ? -51.633 26.966 22.380 1.00 50.92 632 GLY C CA 1
ATOM 10688 C C . GLY B 1 632 ? -50.643 27.586 23.342 1.00 58.69 632 GLY C C 1
ATOM 10689 O O . GLY B 1 632 ? -50.957 28.581 24.002 1.00 52.65 632 GLY C O 1
ATOM 10690 N N . GLY B 1 633 ? -49.453 27.001 23.436 1.00 54.22 633 GLY C N 1
ATOM 10691 C CA . GLY B 1 633 ? -48.380 27.510 24.268 1.00 54.05 633 GLY C CA 1
ATOM 10692 C C . GLY B 1 633 ? -47.958 26.510 25.328 1.00 52.50 633 GLY C C 1
ATOM 10693 O O . GLY B 1 633 ? -48.489 25.405 25.435 1.00 53.78 633 GLY C O 1
ATOM 10694 N N . GLU B 1 634 ? -46.976 26.930 26.124 1.00 52.98 634 GLU C N 1
ATOM 10695 C CA . GLU B 1 634 ? -46.517 26.116 27.240 1.00 49.44 634 GLU C CA 1
ATOM 10696 C C . GLU B 1 634 ? -47.569 26.088 28.335 1.00 53.82 634 GLU C C 1
ATOM 10697 O O . GLU B 1 634 ? -48.073 27.135 28.752 1.00 56.86 634 GLU C O 1
ATOM 10703 N N . ILE B 1 635 ? -47.904 24.883 28.797 1.00 52.96 635 ILE C N 1
ATOM 10704 C CA . ILE B 1 635 ? -48.881 24.670 29.855 1.00 52.99 635 ILE C CA 1
ATOM 10705 C C . ILE B 1 635 ? -48.373 23.554 30.761 1.00 51.41 635 ILE C C 1
ATOM 10706 O O . ILE B 1 635 ? -47.316 22.964 30.524 1.00 52.33 635 ILE C O 1
ATOM 10711 N N . THR B 1 636 ? -49.139 23.261 31.809 1.00 45.15 636 THR C N 1
ATOM 10712 C CA . THR B 1 636 ? -48.823 22.166 32.719 1.00 46.83 636 THR C CA 1
ATOM 10713 C C . THR B 1 636 ? -50.128 21.509 33.130 1.00 55.20 636 THR C C 1
ATOM 10714 O O . THR B 1 636 ? -50.975 22.157 33.753 1.00 54.29 636 THR C O 1
ATOM 10718 N N . VAL B 1 637 ? -50.293 20.235 32.786 1.00 46.87 637 VAL C N 1
ATOM 10719 C CA . VAL B 1 637 ? -51.506 19.495 33.105 1.00 46.32 637 VAL C CA 1
ATOM 10720 C C . VAL B 1 637 ? -51.182 18.440 34.149 1.00 49.55 637 VAL C C 1
ATOM 10721 O O . VAL B 1 637 ? -50.039 17.984 34.278 1.00 46.92 637 VAL C O 1
ATOM 10725 N N . SER B 1 638 ? -52.201 18.079 34.925 1.00 43.63 638 SER C N 1
ATOM 10726 C CA . SER B 1 638 ? -52.109 16.909 35.785 1.00 46.22 638 SER C CA 1
ATOM 10727 C C . SER B 1 638 ? -51.835 15.678 34.932 1.00 48.44 638 SER C C 1
ATOM 10728 O O . SER B 1 638 ? -52.363 15.545 33.821 1.00 42.81 638 SER C O 1
ATOM 10731 N N . ALA B 1 639 ? -50.994 14.785 35.444 1.00 43.63 639 ALA C N 1
ATOM 10732 C CA . ALA B 1 639 ? -50.616 13.583 34.705 1.00 43.96 639 ALA C CA 1
ATOM 10733 C C . ALA B 1 639 ? -50.323 12.456 35.692 1.00 45.46 639 ALA C C 1
ATOM 10734 O O . ALA B 1 639 ? -49.219 11.917 35.778 1.00 45.75 639 ALA C O 1
ATOM 10736 N N . GLU B 1 640 ? -51.328 12.094 36.479 1.00 41.50 640 GLU C N 1
ATOM 10737 C CA . GLU B 1 640 ? -51.191 10.957 37.371 1.00 41.89 640 GLU C CA 1
ATOM 10738 C C . GLU B 1 640 ? -51.077 9.675 36.552 1.00 44.06 640 GLU C C 1
ATOM 10739 O O . GLU B 1 640 ? -51.342 9.650 35.348 1.00 43.55 640 GLU C O 1
ATOM 10745 N N . LEU B 1 641 ? -50.674 8.603 37.227 1.00 47.88 641 LEU C N 1
ATOM 10746 C CA . LEU B 1 641 ? -50.453 7.323 36.569 1.00 43.03 641 LEU C CA 1
ATOM 10747 C C . LEU B 1 641 ? -51.753 6.819 35.948 1.00 52.92 641 LEU C C 1
ATOM 10748 O O . LEU B 1 641 ? -52.738 6.567 36.655 1.00 45.62 641 LEU C O 1
ATOM 10753 N N . GLY B 1 642 ? -51.752 6.687 34.618 1.00 41.97 642 GLY C N 1
ATOM 10754 C CA . GLY B 1 642 ? -52.927 6.316 33.854 1.00 36.18 642 GLY C CA 1
ATOM 10755 C C . GLY B 1 642 ? -53.508 7.432 33.011 1.00 42.81 642 GLY C C 1
ATOM 10756 O O . GLY B 1 642 ? -54.426 7.171 32.225 1.00 43.74 642 GLY C O 1
ATOM 10757 N N . TYR B 1 643 ? -52.999 8.655 33.126 1.00 39.63 643 TYR C N 1
ATOM 10758 C CA . TYR B 1 643 ? -53.592 9.831 32.486 1.00 44.32 643 TYR C CA 1
ATOM 10759 C C . TYR B 1 643 ? -52.551 10.499 31.588 1.00 41.25 643 TYR C C 1
ATOM 10760 O O . TYR B 1 643 ? -52.035 11.577 31.889 1.00 41.49 643 TYR C O 1
ATOM 10769 N N . THR B 1 644 ? -52.262 9.840 30.469 1.00 40.39 644 THR C N 1
ATOM 10770 C CA . THR B 1 644 ? -51.307 10.330 29.490 1.00 35.81 644 THR C CA 1
ATOM 10771 C C . THR B 1 644 ? -51.609 11.778 29.126 1.00 38.88 644 THR C C 1
ATOM 10772 O O . THR B 1 644 ? -52.774 12.117 28.879 1.00 44.13 644 THR C O 1
ATOM 10776 N N . PRO B 1 645 ? -50.606 12.656 29.091 1.00 40.40 645 PRO C N 1
ATOM 10777 C CA . PRO B 1 645 ? -50.828 14.006 28.562 1.00 40.27 645 PRO C CA 1
ATOM 10778 C C . PRO B 1 645 ? -51.217 13.949 27.099 1.00 45.65 645 PRO C C 1
ATOM 10779 O O . PRO B 1 645 ? -50.353 13.966 26.212 1.00 41.13 645 PRO C O 1
ATOM 10783 N N . ALA B 1 646 ? -52.526 13.858 26.846 1.00 40.27 646 ALA C N 1
ATOM 10784 C CA . ALA B 1 646 ? -53.069 13.650 25.512 1.00 39.22 646 ALA C CA 1
ATOM 10785 C C . ALA B 1 646 ? -54.166 14.668 25.238 1.00 44.24 646 ALA C C 1
ATOM 10786 O O . ALA B 1 646 ? -55.029 14.908 26.089 1.00 40.77 646 ALA C O 1
ATOM 10788 N N . PHE B 1 647 ? -54.126 15.253 24.042 1.00 42.54 647 PHE C N 1
ATOM 10789 C CA . PHE B 1 647 ? -55.019 16.327 23.639 1.00 42.69 647 PHE C CA 1
ATOM 10790 C C . PHE B 1 647 ? -55.539 16.045 22.239 1.00 46.01 647 PHE C C 1
ATOM 10791 O O . PHE B 1 647 ? -54.816 15.495 21.399 1.00 40.93 647 PHE C O 1
ATOM 10799 N N . TYR B 1 648 ? -56.797 16.426 21.983 1.00 40.61 648 TYR C N 1
ATOM 10800 C CA . TYR B 1 648 ? -57.377 16.272 20.654 1.00 40.05 648 TYR C CA 1
ATOM 10801 C C . TYR B 1 648 ? -57.916 17.598 20.142 1.00 47.65 648 TYR C C 1
ATOM 10802 O O . TYR B 1 648 ? -58.356 18.450 20.919 1.00 48.76 648 TYR C O 1
ATOM 10811 N N . ARG B 1 649 ? -57.862 17.764 18.818 1.00 43.48 649 ARG C N 1
ATOM 10812 C CA . ARG B 1 649 ? -58.394 18.963 18.181 1.00 50.79 649 ARG C CA 1
ATOM 10813 C C . ARG B 1 649 ? -59.892 19.082 18.435 1.00 53.53 649 ARG C C 1
ATOM 10814 O O . ARG B 1 649 ? -60.632 18.095 18.367 1.00 53.92 649 ARG C O 1
ATOM 10822 N N . LYS B 1 650 ? -60.336 20.304 18.737 1.00 57.28 650 LYS C N 1
ATOM 10823 C CA . LYS B 1 650 ? -61.743 20.520 19.060 1.00 55.47 650 LYS C CA 1
ATOM 10824 C C . LYS B 1 650 ? -62.651 20.058 17.925 1.00 49.24 650 LYS C C 1
ATOM 10825 O O . LYS B 1 650 ? -63.606 19.308 18.153 1.00 52.58 650 LYS C O 1
ATOM 10831 N N . ASN B 1 651 ? -62.371 20.489 16.689 1.00 51.46 651 ASN C N 1
ATOM 10832 C CA . ASN B 1 651 ? -63.235 20.145 15.564 1.00 56.64 651 ASN C CA 1
ATOM 10833 C C . ASN B 1 651 ? -62.797 18.866 14.853 1.00 57.53 651 ASN C C 1
ATOM 10834 O O . ASN B 1 651 ? -63.037 18.712 13.645 1.00 54.58 651 ASN C O 1
ATOM 10839 N N . SER B 1 652 ? -62.169 17.941 15.573 1.00 57.87 652 SER C N 1
ATOM 10840 C CA . SER B 1 652 ? -61.866 16.634 15.012 1.00 54.26 652 SER C CA 1
ATOM 10841 C C . SER B 1 652 ? -63.153 15.876 14.710 1.00 53.13 652 SER C C 1
ATOM 10842 O O . SER B 1 652 ? -64.082 15.853 15.521 1.00 46.82 652 SER C O 1
ATOM 10845 N N . GLU B 1 653 ? -63.196 15.238 13.539 1.00 52.11 653 GLU C N 1
ATOM 10846 C CA . GLU B 1 653 ? -64.323 14.389 13.172 1.00 49.62 653 GLU C CA 1
ATOM 10847 C C . GLU B 1 653 ? -64.462 13.176 14.077 1.00 48.75 653 GLU C C 1
ATOM 10848 O O . GLU B 1 653 ? -65.459 12.454 13.971 1.00 46.69 653 GLU C O 1
ATOM 10854 N N . PHE B 1 654 ? -63.487 12.929 14.951 1.00 43.77 654 PHE C N 1
ATOM 10855 C CA . PHE B 1 654 ? -63.526 11.810 15.879 1.00 43.63 654 PHE C CA 1
ATOM 10856 C C . PHE B 1 654 ? -63.753 12.267 17.316 1.00 44.23 654 PHE C C 1
ATOM 10857 O O . PHE B 1 654 ? -63.575 11.480 18.251 1.00 39.61 654 PHE C O 1
ATOM 10865 N N . ALA B 1 655 ? -64.176 13.522 17.505 1.00 46.77 655 ALA C N 1
ATOM 10866 C CA . ALA B 1 655 ? -64.367 14.053 18.854 1.00 45.62 655 ALA C CA 1
ATOM 10867 C C . ALA B 1 655 ? -65.348 13.215 19.667 1.00 47.84 655 ALA C C 1
ATOM 10868 O O . ALA B 1 655 ? -65.227 13.140 20.896 1.00 49.66 655 ALA C O 1
ATOM 10870 N N . ASP B 1 656 ? -66.309 12.564 19.010 1.00 48.98 656 ASP C N 1
ATOM 10871 C CA . ASP B 1 656 ? -67.252 11.727 19.749 1.00 53.52 656 ASP C CA 1
ATOM 10872 C C . ASP B 1 656 ? -66.556 10.518 20.368 1.00 50.25 656 ASP C C 1
ATOM 10873 O O . ASP B 1 656 ? -66.899 10.103 21.480 1.00 46.84 656 ASP C O 1
ATOM 10878 N N . ILE B 1 657 ? -65.585 9.932 19.657 1.00 48.26 657 ILE C N 1
ATOM 10879 C CA . ILE B 1 657 ? -64.829 8.804 20.203 1.00 43.58 657 ILE C CA 1
ATOM 10880 C C . ILE B 1 657 ? -64.035 9.250 21.422 1.00 44.99 657 ILE C C 1
ATOM 10881 O O . ILE B 1 657 ? -64.024 8.588 22.467 1.00 39.42 657 ILE C O 1
ATOM 10886 N N . PHE B 1 658 ? -63.364 10.394 21.304 1.00 40.18 658 PHE C N 1
ATOM 10887 C CA . PHE B 1 658 ? -62.549 10.887 22.403 1.00 43.81 658 PHE C CA 1
ATOM 10888 C C . PHE B 1 658 ? -63.414 11.227 23.618 1.00 49.47 658 PHE C C 1
ATOM 10889 O O . PHE B 1 658 ? -63.055 10.900 24.757 1.00 48.15 658 PHE C O 1
ATOM 10897 N N . GLU B 1 659 ? -64.585 11.834 23.392 1.00 48.92 659 GLU C N 1
ATOM 10898 C CA . GLU B 1 659 ? -65.487 12.136 24.505 1.00 48.30 659 GLU C CA 1
ATOM 10899 C C . GLU B 1 659 ? -65.970 10.865 25.195 1.00 46.10 659 GLU C C 1
ATOM 10900 O O . GLU B 1 659 ? -66.086 10.828 26.427 1.00 45.53 659 GLU C O 1
ATOM 10906 N N . GLU B 1 660 ? -66.257 9.810 24.424 1.00 44.74 660 GLU C N 1
ATOM 10907 C CA . GLU B 1 660 ? -66.617 8.531 25.034 1.00 49.61 660 GLU C CA 1
ATOM 10908 C C . GLU B 1 660 ? -65.499 8.023 25.933 1.00 45.38 660 GLU C C 1
ATOM 10909 O O . GLU B 1 660 ? -65.755 7.398 26.968 1.00 46.09 660 GLU C O 1
ATOM 10915 N N . ILE B 1 661 ? -64.249 8.270 25.547 1.00 46.84 661 ILE C N 1
ATOM 10916 C CA . ILE B 1 661 ? -63.137 7.854 26.390 1.00 44.89 661 ILE C CA 1
ATOM 10917 C C . ILE B 1 661 ? -63.133 8.653 27.687 1.00 45.70 661 ILE C C 1
ATOM 10918 O O . ILE B 1 661 ? -63.012 8.080 28.776 1.00 43.43 661 ILE C O 1
ATOM 10923 N N . ARG B 1 662 ? -63.308 9.978 27.599 1.00 47.30 662 ARG C N 1
ATOM 10924 C CA . ARG B 1 662 ? -63.352 10.802 28.811 1.00 53.49 662 ARG C CA 1
ATOM 10925 C C . ARG B 1 662 ? -64.483 10.373 29.742 1.00 49.52 662 ARG C C 1
ATOM 10926 O O . ARG B 1 662 ? -64.277 10.206 30.952 1.00 46.55 662 ARG C O 1
ATOM 10934 N N . GLU B 1 663 ? -65.690 10.200 29.198 1.00 50.52 663 GLU C N 1
ATOM 10935 C CA . GLU B 1 663 ? -66.825 9.837 30.040 1.00 53.42 663 GLU C CA 1
ATOM 10936 C C . GLU B 1 663 ? -66.573 8.522 30.754 1.00 51.66 663 GLU C C 1
ATOM 10937 O O . GLU B 1 663 ? -66.973 8.348 31.910 1.00 50.50 663 GLU C O 1
ATOM 10943 N N . LYS B 1 664 ? -65.897 7.588 30.089 1.00 43.97 664 LYS C N 1
ATOM 10944 C CA . LYS B 1 664 ? -65.691 6.276 30.683 1.00 45.39 664 LYS C CA 1
ATOM 10945 C C . LYS B 1 664 ? -64.469 6.223 31.584 1.00 47.02 664 LYS C C 1
ATOM 10946 O O . LYS B 1 664 ? -64.484 5.516 32.599 1.00 40.99 664 LYS C O 1
ATOM 10952 N N . TYR B 1 665 ? -63.411 6.959 31.248 1.00 47.41 665 TYR C N 1
ATOM 10953 C CA . TYR B 1 665 ? -62.125 6.769 31.905 1.00 45.43 665 TYR C CA 1
ATOM 10954 C C . TYR B 1 665 ? -61.450 8.072 32.313 1.00 45.70 665 TYR C C 1
ATOM 10955 O O . TYR B 1 665 ? -60.306 8.034 32.784 1.00 44.06 665 TYR C O 1
ATOM 10964 N N . GLY B 1 666 ? -62.110 9.217 32.133 1.00 49.75 666 GLY C N 1
ATOM 10965 C CA . GLY B 1 666 ? -61.544 10.499 32.495 1.00 43.05 666 GLY C CA 1
ATOM 10966 C C . GLY B 1 666 ? -61.598 10.746 33.991 1.00 58.35 666 GLY C C 1
ATOM 10967 O O . GLY B 1 666 ? -61.770 9.830 34.800 1.00 57.00 666 GLY C O 1
ATOM 10968 N N . VAL B 1 667 ? -61.435 12.014 34.361 1.00 64.49 667 VAL C N 1
ATOM 10969 C CA . VAL B 1 667 ? -61.453 12.414 35.769 1.00 72.13 667 VAL C CA 1
ATOM 10970 C C . VAL B 1 667 ? -62.755 13.152 36.101 1.00 69.12 667 VAL C C 1
ATOM 10971 O O . VAL B 1 667 ? -62.845 14.377 35.980 1.00 67.65 667 VAL C O 1
#

Solvent-accessible surface area: 46659 Å² total; per-residue (Å²): 32,90,49,106,33,83,103,111,52,0,29,0,19,19,56,180,99,99,0,0,22,4,7,168,138,150,18,0,0,12,0,0,31,5,119,44,90,28,80,48,85,76,0,21,26,135,36,65,49,54,43,24,20,7,34,41,5,122,24,80,71,27,70,117,73,111,115,27,8,62,0,23,0,75,84,51,0,33,0,70,1,86,37,93,142,34,40,0,18,0,41,18,89,66,107,31,134,134,10,50,4,0,12,0,32,0,19,19,49,151,135,6,50,0,0,0,0,0,3,0,8,1,50,3,37,0,34,40,79,35,0,16,3,14,1,2,34,9,6,24,7,5,38,143,66,37,97,20,1,22,44,0,56,42,92,46,138,13,0,34,46,32,63,24,1,4,0,5,0,12,1,0,0,0,37,21,57,0,0,0,8,0,49,12,47,3,19,2,20,0,24,1,126,44,85,70,30,0,4,0,34,1,21,44,18,0,129,36,0,33,0,15,14,8,100,38,1,45,95,0,0,57,78,0,2,106,79,17,13,81,8,28,110,11,4,103,26,1,12,74,0,0,1,0,4,1,6,42,4,20,161,100,0,22,33,18,2,77,67,0,55,100,68,122,2,97,11,0,0,0,3,0,13,3,0,3,0,106,54,102,17,85,58,10,57,34,9,30,5,18,0,64,39,58,131,141,32,0,59,86,0,40,137,61,1,150,91,14,49,94,126,43,5,53,0,0,0,6,0,0,0,0,0,1,65,101,6,105,3,15,121,54,0,122,122,106,50,27,7,1,41,56,84,116,54,56,36,20,64,6,40,5,8,96,6,105,0,0,0,0,9,5,21,20,81,118,0,21,78,23,0,2,71,6,0,60,103,54,1,29,53,31,30,2,24,0,0,5,0,10,12,0,0,10,0,1,23,108,51,14,64,11,146,48,68,115,53,18,30,39,3,0,14,59,0,0,14,22,0,0,70,0,0,16,41,0,0,107,95,45,58,85,55,26,74,3,1,0,0,0,7,0,1,6,39,14,0,0,86,36,4,6,1,2,3,5,1,30,2,0,4,23,32,51,64,32,4,0,0,0,1,10,0,0,0,4,0,0,0,0,0,0,1,6,4,2,11,4,5,0,0,0,0,26,5,4,13,38,138,24,64,9,73,66,42,2,3,2,2,0,0,2,2,3,1,0,8,0,1,1,0,4,10,4,2,0,79,10,125,96,10,30,9,4,16,91,40,83,61,0,1,110,82,0,18,39,2,0,11,0,2,24,36,0,8,65,4,1,84,55,7,2,74,59,2,22,98,18,2,18,1,1,9,1,0,0,0,2,37,34,48,119,24,79,119,0,29,93,30,30,41,16,0,0,0,0,122,11,0,0,0,0,1,1,35,71,101,102,74,116,100,26,89,1,33,0,0,131,43,60,2,9,5,0,1,65,22,100,78,37,105,25,19,133,27,69,7,70,0,78,41,7,58,0,0,0,0,5,34,96,111,8,156,50,18,87,29,0,90,96,0,57,162,124,43,21,136,34,96,39,93,24,84,116,100,46,0,22,0,27,19,56,175,83,95,0,0,20,5,16,193,156,157,17,0,0,11,0,0,29,5,119,46,90,28,88,47,86,75,0,20,27,138,40,76,48,60,40,23,18,4,34,39,6,132,19,80,66,25,80,119,82,115,110,22,10,79,0,20,0,69,85,53,0,17,0,91,0,77,39,92,142,36,40,0,18,0,45,18,90,64,106,32,136,139,10,50,3,0,12,0,36,0,26,19,44,150,137,5,48,0,0,0,0,0,3,0,10,1,52,4,38,0,33,40,78,32,0,20,4,14,1,2,34,10,5,24,6,5,37,147,72,35,105,23,2,22,44,0,56,38,94,46,114,12,0,34,47,33,63,25,2,4,0,6,0,10,0,0,0,0,34,27,54,0,0,0,5,0,42,12,50,2,18,1,22,0,24,1,126,44,82,74,26,0,4,0,34,0,21,51,19,0,144,34,0,33,0,15,12,12,107,40,0,45,100,0,0,55,79,0,3,102,80,16,14,82,9,34,108,11,3,102,26,0,13,75,0,0,0,0,4,1,5,39,4,40,160,100,0,12,34,18,6,90,70,0,67,99,76,122,2,96,9,0,0,0,2,0,13,2,0,3,1,106,51,103,18,84,56,10,60,35,8,31,5,19,1,61,44,59,146,152,29,0,56,98,0,40,133,64,1,151,75,8,48,92,163,42,8,51,0,0,0,6,1,0,0,0,0,0,66,99,6,112,3,20,119,57,0,95,116,108,50,30,6,0,41,77,87,122,51,51,36,21,72,3,40,6,7,91,6,99,0,0,0,0,8,5,19,22,80,117,0,20,76,21,0,3,68,7,1,60,101,54,1,25,56,28,29,1,26,0,0,6,0,10,10,0,0,9,1,2,32,86,82,10,62,13,146,46,70,121,54,18,30,39,2,0,14,53,0,0,12,18,0,0,56,0,0,23,42,0,0,120,89,46,60,89,64,32,77,3,0,0,0,0,8,0,1,6,37,14,0,0,85,41,3,7,0,3,4,5,0,33,2,1,3,22,28,50,66,31,3,0,0,0,1,10,1,0,1,4,0,0,0,1,0,0,0,5,4,2,8,2,6,1,0,0,0,27,5,3,13,40,143,24,59,9,72,64,41,2,2,3,3,0,0,2,4,4,1,0,8,0,1,0,0,3,11,3,2,0,80,12,132,95,8,34,9,4,10,94,43,95,66,0,0,128,82,0,17,40,4,0,12,0,2,23,36,0,7,65,4,1,83,49,5,2,66,56,2,22,96,19,1,17,1,0,11,0,0,0,0,2,40,32,47,118,27,77,92,1,29,92,29,28,41,15,0,0,0,0,123,10,0,0,0,0,2,2,36,73,105,103,69,116,98,27,100,0,28,0,0,158,43,83,1,10,5,0,1,65,21,99,80,36,128,36,24,106,36,70,6,70,0,77,41,5,58,0,0,0,0,5,25,98,108,8,159,51,20,80,28,0,77,90,0,55,154,122,41,22,142

Secondary structure (DSSP, 8-state):
-EEEE-SS-EEEEETTEEEEEE-SSS-SEEEEEEEEEEEEETTEEEEEEEEEEEEEPP--EEEE-SSEEEEEETTTEEEEEEE-SSEEEEEEEE--TT--EEEEEEE--TT--EEEEES-SS-SB-TTSEEEE-B----SS--TTSHHHHHHHHHHS----TT-BSSEEEEEEETTTEEEEE---S-EEEEEEETTEEEEEESS--SEEEEEE-SSHHHHHHHHHHHH--PPPPPGGGGGSEEEE--SSHHHHHHHHHHHHHTT--EEEEE-GGGG-EEE-SS-EEE----S--TTTSTTHHHHHHHHHHTT-EEEEEE-SEEETTSHHHHHHHHTT-B-B-TTSSBPEEESSSSEEEEB-TTSHHHHHHHHHHIIIIIGGGT--EEEE--------SS-B-TT---HHHHHHHHHHHHHHHHHHHHHHTT-TTTSEEEBS---TTHHHH-S-B---PPBSS--TTTSHHHHHHHHHHHHHTT------EET-SB--TT----HHHHHHHHHHHTTSS--EE---S-GGGS--GGG-HHHHHHHHHHHHHHHHHHHHHHHHHHHHHHH---SEE-GGGT-TT-TGGGT--S-EEESSSEEE----SSS-SEEEEEE-SS-EEETTT--EE-SEEEEEE--TT---EEEETT-TTHHHHHHHHHHH--/-EEEE-SS-EEEEETTEEEEEE-SSS-SEEEEEEEEEEEEETTEEEEEEEEEEEEEPP--EEEE-SS-EEEEETTTEEEEEEE-SSEEEEEEEE--TT--EEEEEEE--TT--EEEEE--SS-SB-TTSEEEE------SS--TTSHHHHHHHHHHS----TT--S-EEEEEEETTTEEEEE---S-EEEE---SSEEEEEESS--SEEEEEE-SSHHHHHHHHHHHH--PPPPPGGGGGSEEEE--SSHHHHHHHHHHHHHTT--EEEEE-GGGG-EEE-SS-EEE----S--TTTSTTHHHHHHHHHHTT-EEEEEE-SEEETTSHHHHHHHHHT-B-B-TTSPBPEEESSSSEEEEB-TTSHHHHHHHHHHIIIIIGGGT--EEEE--------SS-B-TT---HHHHHHHHHHHHHHHHHHHHHHTT-BTTBEEEBS---TTHHHH-S-B-----BSS--TTTSHHHHHHHHHHHHHTT------EET-SB--TT----HHHHHHHHHHHTTSS--EE---S-GGGS--GGG-HHHHHHHHHHHHHHHHHHHHHHHHHHHHHHH---SEE-GGGT-TT-TGGGG--S-EEETTTEEE----SSS-SEEEEEE-SS-EEETTT--EE-SEEEEEE--TT---EEEETT-TTHHHHHHHHHHH--

B-factor: mean 36.84, std 11.34, range [20.06, 97.86]

Sequence (1334 aa):
MQIKVNDNEFQLFVGEKRILEHSKERPMIYVGVGQEDVDMYRGNFKITDYVTERFPLKLTDVIQTADTVRLCFESYIIAKIKCDENLCTIDFEQKDDRINRFWFRVAADKEEKCYGCGEQMSYFNLRGRNFPIWTSEPGVGRDKTTYVTWRSDVENKAGGDYYNTNYPQPTFVSTNKYYLHVDSTAYADFDFRRNDSFHELQIWEVPKQIRIECADTYLKLLERITTYFGRQPKLPDWVYNGLIIGVQGGNERSFGLLDKTLDRNIKVAGIWCQDWCGKRVTSFGKRLQWDWKYHKEMYPDLPKKIKEINAKGIKFLGYVNPYLVNDGELYKEGKEKGYFATKADGSDYLVDFGEFYCGVVDLTNPEAFEWFKDIIKEYTLGIGIDGWMADFGEYLPTDDICLYSGKSPMIEHNHWPVLWAKCNYEAVKESGKLGDVVYFMRAGGAGSQKYCTLLWAGDQSVDFTIHDGLASVICGALSAGMMGCGLTHSDIGGYTSLFDNTRTKELFLRWAEMAMFTPFMRTHEGNRPDTNFQYYDDEDTMERLARLVDVYTMLAPYTKTLVEENADSGHPVQRPLFMHYESDAKAYDIQYEYLFGRDMLIAPVYEQDKHEWDVYLPQDEWVHLWTGEEYHGGEITVSAELGYTPAFYRKNSEFADIFEEIREKYGVMQIKVNDNEFQLFVGEKRILEHSKERPMIYVGVGQEDVDMYRGNFKITDYVTERFPLKLTDVIQTADTVRLCFESYIIAKIKCDENLCTIDFEQKDDRINRFWFRVAADKEEKCYGCGEQMSYFNLRGRNFPIWTSEPGVGRDKTTYVTWRSDVENKAGGDYYNTNYPQPTFVSTNKYYLHVDSTAYADFDFRRNDSFHELQIWEVPKQIRIECADTYLKLLERITTYFGRQPKLPDWVYNGLIIGVQGGNERSFGLLDKTLDRNIKVAGIWCQDWCGKRVTSFGKRLQWDWKYHKEMYPDLPKKIKEINAKGIKFLGYVNPYLVNDGELYKEGKEKGYFATKADGSDYLVDFGEFYCGVVDLTNPEAFEWFKDIIKEYTLGIGIDGWMADFGEYLPTDDICLYSGKSPMIEHNHWPVLWAKCNYEAVKESGKLGDVVYFMRAGGAGSQKYCTLLWAGDQSVDFTIHDGLASVICGALSAGMMGCGLTHSDIGGYTSLFDNTRTKELFLRWAEMAMFTPFMRTHEGNRPDTNFQYYDDEDTMERLARLVDVYTMLAPYTKTLVEENADSGHPVQRPLFMHYESDAKAYDIQYEYLFGRDMLIAPVYEQDKHEWDVYLPQDEWVHLWTGEEYHGGEITVSAELGYTPAFYRKNSEFADIFEEIREKYGV

Nearest PDB structures (foldseek):
  6pnr-assembly1_A  TM=1.002E+00  e=0.000E+00  Agathobacter rectalis
  8r56-assembly2_B  TM=9.892E-01  e=0.000E+00  Priestia megaterium DSM 319
  5oht-assembly2_B  TM=9.687E-01  e=0.000E+00  Escherichia coli K-12
  5aee-assembly1_A  TM=9.735E-01  e=0.000E+00  Escherichia coli K-12
  5oht-assembly1_A  TM=9.719E-01  e=0.000E+00  Escherichia coli K-12

Organism: Agathobacter rectalis (strain ATCC 33656 / DSM 3377 / JCM 17463 / KCTC 5835 / VPI 0990) (NCBI:txid515619)

Foldseek 3Di:
DDWDDDQAKIWDDDVPHTWAIDHPVDHFKKWFAKDKDWDDFQFDTDIDIGTPDIDGFGFHDWDDDPFWIWTDGDQAWIWIWGDDNWKIKIFIDGRDPRTQKMKGKIFAAQLKWKAFQWQFLFDGTCAQFKAKNAATQQAACQDVPDPRLVVCCVPPVGHHHRRYFLAGEQKMAMLSAKIKHFQAQFIWMWGNNDRTIIMIMGRHGTRMMMMGGDDALLQNLLVLCVVQHFFFFAAPLLLQFAAEEDEFADCGQVVVVVVLVVLLGGASEYEYQQQQHWDQAPQFIHHQQAQAGHCVRYNPVLVVQVVVVVVNYAYEYEHEQKHWCVYPVNVVCLVVVQFKAFPVGHFDWDPNHPTTITGGQLQPVVSLVVVLVSCLCRQVVSRHQEYEHEDQQRQDQDTTAHPVRDGCSRCNSVRQQSSLQSPQCSCVVVVQRNGGAYEYRHDYRNCNHRHNAYEPPAAFQALDSNGALQSRLSSQANNLSSLRQAYAYAQRGAGDDDPGAHDLLSSLLSLLVRLLHLGHYHHCHRHNVGHDDCSVDSVSSNLSSLSRVLSSLCVVVLSVQSVCSNVRSRHQWYQPCSQVVVDSVSSVDRQWTARPPWKIFRGDSHPPDQKDKDFDDAAWKAFLQPRDTDGGGIDMGGDPRSRTRMITGPPDPCVVSSVVSNVVPHD/DDWDDDFAKTWDDDVPHTWAIDHPVDHFKKWFAKDKDWDDFLFDIDIDIDTPDIDGFGFRGWDDDPAWIWTDTDQAKIWIWGDDNWKIKTFIDGRDPRTQKMKGKIWAAQQKWKAFQWQFLFDGTCAQFKAKAAATQQAACQDCPDPRLVVCCVPRVGHHHRRYFLAGEQKMAMLSAKIKHFQALFIKMWGNNDRTIIMIMGRHDTRMMMMGGDPALLQNLLVLCVVQHAAFFAAPLLLQFEAEEDEFADCGQVVLVVLLVVLLGGASEYEYQQQCHWDQAPQFIHHQQAQAGDCVRYNPVLVVQVVVVVVNYAYEYEHEQKHWCVYPVNVVCVVVVQFWAFPVGHFDWDCNHPTTITGGQLLPVVSLVVVLVSCLCRQVVSPHQEYAHEDQQRQDQPRTAHPVRDGCSRCNSVRQQSSLQSPQCSCVVVVQRNRGAYEYRHDYRNCNHRHNAYEPPAAFQALDSNGALQSRLSSQANNLSSLRQAYAYAQRGARDDDPRAHDLLSNLLSLLVRLLHSGHYHHCHRHNVGHDDQSVDSVSSNLNSLSRVLSSLCVVVLSVQSVVCNVRSRHQWYQPCSQVVPDSVSSVDRQWTARPPWKIFRGDSHPPDFKDKDFADAAWKAFLQPRDIDGGGIDMGTDPRSRTRMITGPPDPCVVSSVVSNVVPHD

Radius of gyration: 35.8 Å; Cα contacts (8 Å, |Δi|>4): 3355; chains: 2; bounding box: 101×78×90 Å